Protein AF-A0A220S8A1-F1 (afdb_monomer)

Structure (mmCIF, N/CA/C/O backbone):
data_AF-A0A220S8A1-F1
#
_entry.id   AF-A0A220S8A1-F1
#
loop_
_atom_site.group_PDB
_atom_site.id
_atom_site.type_symbol
_atom_site.label_atom_id
_atom_site.label_alt_id
_atom_site.label_comp_id
_atom_site.label_asym_id
_atom_site.label_entity_id
_atom_site.label_seq_id
_atom_site.pdbx_PDB_ins_code
_atom_site.Cartn_x
_atom_site.Cartn_y
_atom_site.Cartn_z
_atom_site.occupancy
_atom_site.B_iso_or_equiv
_atom_site.auth_seq_id
_atom_site.auth_comp_id
_atom_site.auth_asym_id
_atom_site.auth_atom_id
_atom_site.pdbx_PDB_model_num
ATOM 1 N N . MET A 1 1 ? -62.507 -21.749 -24.063 1.00 26.61 1 MET A N 1
ATOM 2 C CA . MET A 1 1 ? -62.364 -23.200 -24.320 1.00 26.61 1 MET A CA 1
ATOM 3 C C . MET A 1 1 ? -62.418 -23.949 -22.995 1.00 26.61 1 MET A C 1
ATOM 5 O O . MET A 1 1 ? -61.431 -23.962 -22.273 1.00 26.61 1 MET A O 1
ATOM 9 N N . SER A 1 2 ? -63.565 -24.525 -22.640 1.00 24.31 2 SER A N 1
ATOM 10 C CA . SER A 1 2 ? -63.685 -25.425 -21.487 1.00 24.31 2 SER A CA 1
ATOM 11 C C . SER A 1 2 ? -63.130 -26.800 -21.864 1.00 24.31 2 SER A C 1
ATOM 13 O O . SER A 1 2 ? -63.651 -27.451 -22.768 1.00 24.31 2 SER A O 1
ATOM 15 N N . ARG A 1 3 ? -62.060 -27.249 -21.200 1.00 30.80 3 ARG A N 1
ATOM 16 C CA . ARG A 1 3 ? -61.572 -28.628 -21.337 1.00 30.80 3 ARG A CA 1
ATOM 17 C C . ARG A 1 3 ? -62.483 -29.554 -20.529 1.00 30.80 3 ARG A C 1
ATOM 19 O O . ARG A 1 3 ? -62.336 -29.665 -19.316 1.00 30.80 3 ARG A O 1
ATOM 26 N N . THR A 1 4 ? -63.427 -30.216 -21.190 1.00 32.28 4 THR A N 1
ATOM 27 C CA . THR A 1 4 ? -64.231 -31.277 -20.568 1.00 32.28 4 THR A CA 1
ATOM 28 C C . THR A 1 4 ? -63.360 -32.517 -20.365 1.00 32.28 4 THR A C 1
ATOM 30 O O . THR A 1 4 ? -62.847 -33.085 -21.326 1.00 32.28 4 THR A O 1
ATOM 33 N N . ARG A 1 5 ? -63.179 -32.937 -19.109 1.00 45.94 5 ARG A N 1
ATOM 34 C CA . ARG A 1 5 ? -62.447 -34.156 -18.735 1.00 45.94 5 ARG A CA 1
ATOM 35 C C . ARG A 1 5 ? -63.448 -35.297 -18.544 1.00 45.94 5 ARG A C 1
ATOM 37 O O . ARG A 1 5 ? -64.304 -35.211 -17.665 1.00 45.94 5 ARG A O 1
ATOM 44 N N . ILE A 1 6 ? -63.353 -36.343 -19.361 1.00 40.16 6 ILE A N 1
ATOM 45 C CA . ILE A 1 6 ? -64.198 -37.540 -19.249 1.00 40.16 6 ILE A CA 1
ATOM 46 C C . ILE A 1 6 ? -63.548 -38.477 -18.228 1.00 40.16 6 ILE A C 1
ATOM 48 O O . ILE A 1 6 ? -62.396 -38.864 -18.399 1.00 40.16 6 ILE A O 1
ATOM 52 N N . VAL A 1 7 ? -64.271 -38.823 -17.163 1.00 48.50 7 VAL A N 1
ATOM 53 C CA . VAL A 1 7 ? -63.827 -39.778 -16.135 1.00 48.50 7 VAL A CA 1
ATOM 54 C C . VAL A 1 7 ? -64.762 -40.985 -16.197 1.00 48.50 7 VAL A C 1
ATOM 56 O O . VAL A 1 7 ? -65.978 -40.802 -16.172 1.00 48.50 7 VAL A O 1
ATOM 59 N N . LYS A 1 8 ? -64.220 -42.203 -16.305 1.00 42.84 8 LYS A N 1
ATOM 60 C CA . LYS A 1 8 ? -65.000 -43.451 -16.256 1.00 42.84 8 LYS A CA 1
ATOM 61 C C . LYS A 1 8 ? -65.068 -43.947 -14.809 1.00 42.84 8 LYS A C 1
ATOM 63 O O . LYS A 1 8 ? -64.097 -44.492 -14.304 1.00 42.84 8 LYS A O 1
ATOM 68 N N . GLY A 1 9 ? -66.204 -43.728 -14.154 1.00 53.34 9 GLY A N 1
ATOM 69 C CA . GLY A 1 9 ? -66.518 -44.239 -12.817 1.00 53.34 9 GLY A CA 1
ATOM 70 C C . GLY A 1 9 ? -67.889 -43.738 -12.358 1.00 53.34 9 GLY A C 1
ATOM 71 O O . GLY A 1 9 ? -68.268 -42.611 -12.686 1.00 53.34 9 GLY A O 1
ATOM 72 N N . ASN A 1 10 ? -68.651 -44.564 -11.636 1.00 44.97 10 ASN A N 1
ATOM 73 C CA . ASN A 1 10 ? -69.982 -44.192 -11.148 1.00 44.97 10 ASN A CA 1
ATOM 74 C C . ASN A 1 10 ? -69.860 -43.201 -9.982 1.00 44.97 10 ASN A C 1
ATOM 76 O O . ASN A 1 10 ? -69.587 -43.578 -8.840 1.00 44.97 10 ASN A O 1
ATOM 80 N N . ILE A 1 11 ? -70.049 -41.915 -10.284 1.00 52.47 11 ILE A N 1
ATOM 81 C CA . ILE A 1 11 ? -69.984 -40.825 -9.305 1.00 52.47 11 ILE A CA 1
ATOM 82 C C . ILE A 1 11 ? -71.191 -40.919 -8.373 1.00 52.47 11 ILE A C 1
ATOM 84 O O . ILE A 1 11 ? -72.334 -40.891 -8.824 1.00 52.47 11 ILE A O 1
ATOM 88 N N . THR A 1 12 ? -70.941 -40.996 -7.068 1.00 47.34 12 THR A N 1
ATOM 89 C CA . THR A 1 12 ? -72.005 -41.186 -6.069 1.00 47.34 12 THR A CA 1
ATOM 90 C C . THR A 1 12 ? -72.478 -39.883 -5.431 1.00 47.34 12 THR A C 1
ATOM 92 O O . THR A 1 12 ? -73.607 -39.821 -4.949 1.00 47.34 12 THR A O 1
ATOM 95 N N . LYS A 1 13 ? -71.651 -38.827 -5.423 1.00 44.31 13 LYS A N 1
ATOM 96 C CA . LYS A 1 13 ? -72.020 -37.515 -4.868 1.00 44.31 13 LYS A CA 1
ATOM 97 C C . LYS A 1 13 ? -71.147 -36.390 -5.430 1.00 44.31 13 LYS A C 1
ATOM 99 O O . LYS A 1 13 ? -69.928 -36.533 -5.505 1.00 44.31 13 LYS A O 1
ATOM 104 N N . ILE A 1 14 ? -71.774 -35.259 -5.761 1.00 44.75 14 ILE A N 1
ATOM 105 C CA . ILE A 1 14 ? -71.112 -33.977 -6.055 1.00 44.75 14 ILE A CA 1
ATOM 106 C C . ILE A 1 14 ? -71.658 -32.954 -5.055 1.00 44.75 14 ILE A C 1
ATOM 108 O O . ILE A 1 14 ? -72.871 -32.850 -4.890 1.00 44.75 14 ILE A O 1
ATOM 112 N N . VAL A 1 15 ? -70.780 -32.226 -4.366 1.00 40.34 15 VAL A N 1
ATOM 113 C CA . VAL A 1 15 ? -71.153 -31.173 -3.406 1.00 40.34 15 VAL A CA 1
ATOM 114 C C . VAL A 1 15 ? -70.465 -29.887 -3.860 1.00 40.34 15 VAL A C 1
ATOM 116 O O . VAL A 1 15 ? -69.279 -29.928 -4.170 1.00 40.34 15 VAL A O 1
ATOM 119 N N . GLY A 1 16 ? -71.219 -28.793 -4.003 1.00 31.11 16 GLY A N 1
ATOM 120 C CA . GLY A 1 16 ? -70.741 -27.547 -4.620 1.00 31.11 16 GLY A CA 1
ATOM 121 C C . GLY A 1 16 ? -69.617 -26.846 -3.843 1.00 31.11 16 GLY A C 1
ATOM 122 O O . GLY A 1 16 ? -69.590 -26.907 -2.616 1.00 31.11 16 GLY A O 1
ATOM 123 N N . GLY A 1 17 ? -68.726 -26.174 -4.585 1.00 41.19 17 GLY A N 1
ATOM 124 C CA . GLY A 1 17 ? -67.417 -25.654 -4.145 1.00 41.19 17 GLY A CA 1
ATOM 125 C C . GLY A 1 17 ? -66.266 -26.461 -4.771 1.00 41.19 17 GLY A C 1
ATOM 126 O O . GLY A 1 17 ? -66.472 -27.637 -5.066 1.00 41.19 17 GLY A O 1
ATOM 127 N N . ASP A 1 18 ? -65.110 -25.837 -5.042 1.00 37.81 18 ASP A N 1
ATOM 128 C CA . ASP A 1 18 ? -64.009 -26.355 -5.883 1.00 37.81 18 ASP A CA 1
ATOM 129 C C . ASP A 1 18 ? -63.614 -27.828 -5.592 1.00 37.81 18 ASP A C 1
ATOM 131 O O . ASP A 1 18 ? -62.801 -28.159 -4.736 1.00 37.81 18 ASP A O 1
ATOM 135 N N . TYR A 1 19 ? -64.262 -28.713 -6.357 1.00 46.34 19 TYR A N 1
ATOM 136 C CA . TYR A 1 19 ? -63.985 -30.111 -6.704 1.00 46.34 19 TYR A CA 1
ATOM 137 C C . TYR A 1 19 ? -63.584 -31.089 -5.579 1.00 46.34 19 TYR A C 1
ATOM 139 O O . TYR A 1 19 ? -62.423 -31.435 -5.414 1.00 46.34 19 TYR A O 1
ATOM 147 N N . LYS A 1 20 ? -64.573 -31.737 -4.943 1.00 44.91 20 LYS A N 1
ATOM 148 C CA . LYS A 1 20 ? -64.403 -33.067 -4.313 1.00 44.91 20 LYS A CA 1
ATOM 149 C C . LYS A 1 20 ? -65.283 -34.091 -5.037 1.00 44.91 20 LYS A C 1
ATOM 151 O O . LYS A 1 20 ? -66.494 -33.898 -5.137 1.00 44.91 20 LYS A O 1
ATOM 156 N N . ARG A 1 21 ? -64.693 -35.167 -5.576 1.00 48.41 21 ARG A N 1
ATOM 157 C CA . ARG A 1 21 ? -65.416 -36.247 -6.279 1.00 48.41 21 ARG A CA 1
ATOM 158 C C . ARG A 1 21 ? -65.236 -37.568 -5.548 1.00 48.41 21 ARG A C 1
ATOM 160 O O . ARG A 1 21 ? -64.110 -37.991 -5.320 1.00 48.41 21 ARG A O 1
ATOM 167 N N . TYR A 1 22 ? -66.350 -38.228 -5.250 1.00 47.94 22 TYR A N 1
ATOM 168 C CA . TYR A 1 22 ? -66.367 -39.548 -4.630 1.00 47.94 22 TYR A CA 1
ATOM 169 C C . TYR A 1 22 ? -66.810 -40.586 -5.666 1.00 47.94 22 TYR A C 1
ATOM 171 O O . TYR A 1 22 ? -67.850 -40.430 -6.311 1.00 47.94 22 TYR A O 1
ATOM 179 N N . SER A 1 23 ? -65.996 -41.627 -5.836 1.00 47.47 23 SER A N 1
ATOM 180 C CA . SER A 1 23 ? -66.276 -42.789 -6.682 1.00 47.47 23 SER A CA 1
ATOM 181 C C . SER A 1 23 ? -66.295 -44.033 -5.809 1.00 47.47 23 SER A C 1
ATOM 183 O O . SER A 1 23 ? -65.511 -44.139 -4.865 1.00 47.47 23 SER A O 1
ATOM 185 N N . LYS A 1 24 ? -67.197 -44.965 -6.120 1.00 41.06 24 LYS A N 1
ATOM 186 C CA . LYS A 1 24 ? -67.236 -46.279 -5.469 1.00 41.06 24 LYS A CA 1
ATOM 187 C C . LYS A 1 24 ? -66.137 -47.217 -5.996 1.00 41.06 24 LYS A C 1
ATOM 189 O O . LYS A 1 24 ? -65.750 -48.140 -5.290 1.00 41.06 24 LYS A O 1
ATOM 194 N N . ASP A 1 25 ? -65.621 -46.921 -7.191 1.00 44.47 25 ASP A N 1
ATOM 195 C CA . ASP A 1 25 ? -64.623 -47.710 -7.917 1.00 44.47 25 ASP A CA 1
ATOM 196 C C . ASP A 1 25 ? -63.298 -46.940 -8.087 1.00 44.47 25 ASP A C 1
ATOM 198 O O . ASP A 1 25 ? -63.266 -45.706 -7.980 1.00 44.47 25 ASP A O 1
ATOM 202 N N . ASN A 1 26 ? -62.214 -47.664 -8.399 1.00 49.03 26 ASN A N 1
ATOM 203 C CA . ASN A 1 26 ? -60.903 -47.085 -8.719 1.00 49.03 26 ASN A CA 1
ATOM 204 C C . ASN A 1 26 ? -60.990 -46.120 -9.913 1.00 49.03 26 ASN A C 1
ATOM 206 O O . ASN A 1 26 ? -61.661 -46.395 -10.905 1.00 49.03 26 ASN A O 1
ATOM 210 N N . ILE A 1 27 ? -60.274 -44.997 -9.829 1.00 51.81 27 ILE A N 1
ATOM 211 C CA . ILE A 1 27 ? -60.215 -43.987 -10.891 1.00 51.81 27 ILE A CA 1
ATOM 212 C C . ILE A 1 27 ? -58.927 -44.195 -11.694 1.00 51.81 27 ILE A C 1
ATOM 214 O O . ILE A 1 27 ? -57.835 -43.994 -11.165 1.00 51.81 27 ILE A O 1
ATOM 218 N N . GLU A 1 28 ? -59.046 -44.541 -12.975 1.00 44.72 28 GLU A N 1
ATOM 219 C CA . GLU A 1 28 ? -57.916 -44.531 -13.912 1.00 44.72 28 GLU A CA 1
ATOM 220 C C . GLU A 1 28 ? -57.740 -43.141 -14.540 1.00 44.72 28 GLU A C 1
ATOM 222 O O . GLU A 1 28 ? -58.685 -42.550 -15.067 1.00 44.72 28 GLU A O 1
ATOM 227 N N . ASN A 1 29 ? -56.513 -42.612 -14.484 1.00 51.28 29 ASN A N 1
ATOM 228 C CA . ASN A 1 29 ? -56.142 -41.302 -15.023 1.00 51.28 29 ASN A CA 1
ATOM 229 C C . ASN A 1 29 ? -55.065 -41.441 -16.103 1.00 51.28 29 ASN A C 1
ATOM 231 O O . ASN A 1 29 ? -54.085 -42.157 -15.923 1.00 51.28 29 ASN A O 1
ATOM 235 N N . ILE A 1 30 ? -55.203 -40.676 -17.187 1.00 42.16 30 ILE A N 1
ATOM 236 C CA . ILE A 1 30 ? -54.205 -40.574 -18.260 1.00 42.16 30 ILE A CA 1
ATOM 237 C C . ILE A 1 30 ? -53.589 -39.160 -18.184 1.00 42.16 30 ILE A C 1
ATOM 239 O O . ILE A 1 30 ? -54.204 -38.194 -18.637 1.00 42.16 30 ILE A O 1
ATOM 243 N N . GLY A 1 31 ? -52.421 -39.008 -17.533 1.00 43.84 31 GLY A N 1
ATOM 244 C CA . GLY A 1 31 ? -51.685 -37.730 -17.396 1.00 43.84 31 GLY A CA 1
ATOM 245 C C . GLY A 1 31 ? -50.730 -37.643 -16.183 1.00 43.84 31 GLY A C 1
ATOM 246 O O . GLY A 1 31 ? -50.958 -38.283 -15.164 1.00 43.84 31 GLY A O 1
ATOM 247 N N . SER A 1 32 ? -49.661 -36.841 -16.284 1.00 41.44 32 SER A N 1
ATOM 248 C CA . SER A 1 32 ? -48.344 -37.068 -15.647 1.00 41.44 32 SER A CA 1
ATOM 249 C C . SER A 1 32 ? -48.009 -36.379 -14.301 1.00 41.44 32 SER A C 1
ATOM 251 O O . SER A 1 32 ? -46.833 -36.162 -14.024 1.00 41.44 32 SER A O 1
ATOM 253 N N . LYS A 1 33 ? -48.960 -36.083 -13.404 1.00 39.75 33 LYS A N 1
ATOM 254 C CA . LYS A 1 33 ? -48.615 -35.719 -12.003 1.00 39.75 33 LYS A CA 1
ATOM 255 C C . LYS A 1 33 ? -49.656 -36.219 -10.999 1.00 39.75 33 LYS A C 1
ATOM 257 O O . LYS A 1 33 ? -50.729 -35.630 -10.905 1.00 39.75 33 LYS A O 1
ATOM 262 N N . VAL A 1 34 ? -49.319 -37.267 -10.236 1.00 41.66 34 VAL A N 1
ATOM 263 C CA . VAL A 1 34 ? -50.038 -37.700 -9.020 1.00 41.66 34 VAL A CA 1
ATOM 264 C C . VAL A 1 34 ? -49.047 -38.331 -8.029 1.00 41.66 34 VAL A C 1
ATOM 266 O O . VAL A 1 34 ? -48.266 -39.192 -8.422 1.00 41.66 34 VAL A O 1
ATOM 269 N N . ILE A 1 35 ? -49.122 -37.943 -6.749 1.00 36.22 35 ILE A N 1
ATOM 270 C CA . ILE A 1 35 ? -48.605 -38.716 -5.604 1.00 36.22 35 ILE A CA 1
ATOM 271 C C . ILE A 1 35 ? -49.806 -39.437 -4.977 1.00 36.22 35 ILE A C 1
ATOM 273 O O . ILE A 1 35 ? -50.816 -38.802 -4.675 1.00 36.22 35 ILE A O 1
ATOM 277 N N . GLN A 1 36 ? -49.721 -40.760 -4.821 1.00 41.47 36 GLN A N 1
ATOM 278 C CA . GLN A 1 36 ? -50.741 -41.593 -4.175 1.00 41.47 36 GLN A CA 1
ATOM 279 C C . GLN A 1 36 ? -50.317 -41.949 -2.751 1.00 41.47 36 GLN A C 1
ATOM 281 O O . GLN A 1 36 ? -49.214 -42.449 -2.552 1.00 41.47 36 GLN A O 1
ATOM 286 N N . ILE A 1 37 ? -51.227 -41.798 -1.786 1.00 37.25 37 ILE A N 1
ATOM 287 C CA . ILE A 1 37 ? -51.164 -42.509 -0.502 1.00 37.25 37 ILE A CA 1
ATOM 288 C C . ILE A 1 37 ? -52.585 -43.007 -0.180 1.00 37.25 37 ILE A C 1
ATOM 290 O O . ILE A 1 37 ? -53.484 -42.207 0.060 1.00 37.25 37 ILE A O 1
ATOM 294 N N . GLY A 1 38 ? -52.807 -44.327 -0.234 1.00 35.66 38 GLY A N 1
ATOM 295 C CA . GLY A 1 38 ? -53.955 -45.009 0.403 1.00 35.66 38 GLY A CA 1
ATOM 296 C C . GLY A 1 38 ? -53.540 -45.510 1.796 1.00 35.66 38 GLY A C 1
ATOM 297 O O . GLY A 1 38 ? -52.345 -45.645 2.035 1.00 35.66 38 GLY A O 1
ATOM 298 N N . LYS A 1 39 ? -54.393 -45.809 2.786 1.00 33.69 39 LYS A N 1
ATOM 299 C CA . LYS A 1 39 ? -55.837 -46.128 2.948 1.00 33.69 39 LYS A CA 1
ATOM 300 C C . LYS A 1 39 ? -56.361 -45.326 4.174 1.00 33.69 39 LYS A C 1
ATOM 302 O O . LYS A 1 39 ? -55.545 -44.760 4.883 1.00 33.69 39 LYS A O 1
ATOM 307 N N . GLU A 1 40 ? -57.636 -45.195 4.543 1.00 36.78 40 GLU A N 1
ATOM 308 C CA . GLU A 1 40 ? -58.893 -45.914 4.308 1.00 36.78 40 GLU A CA 1
ATOM 309 C C . GLU A 1 40 ? -59.989 -44.846 4.058 1.00 36.78 40 GLU A C 1
ATOM 311 O O . GLU A 1 40 ? -60.134 -43.919 4.851 1.00 36.78 40 GLU A O 1
ATOM 316 N N . GLY A 1 41 ? -60.735 -44.931 2.943 1.00 47.31 41 GLY A N 1
ATOM 317 C CA . GLY A 1 41 ? -62.008 -44.200 2.793 1.00 47.31 41 GLY A CA 1
ATOM 318 C C . GLY A 1 41 ? -62.135 -43.026 1.803 1.00 47.31 41 GLY A C 1
ATOM 319 O O . GLY A 1 41 ? -63.188 -42.391 1.808 1.00 47.31 41 GLY A O 1
ATOM 320 N N . GLY A 1 42 ? -61.175 -42.743 0.910 1.00 43.91 42 GLY A N 1
ATOM 321 C CA . GLY A 1 42 ? -61.451 -41.902 -0.274 1.00 43.91 42 GLY A CA 1
ATOM 322 C C . GLY A 1 42 ? -60.242 -41.234 -0.938 1.00 43.91 42 GLY A C 1
ATOM 323 O O . GLY A 1 42 ? -59.271 -40.892 -0.274 1.00 43.91 42 GLY A O 1
ATOM 324 N N . VAL A 1 43 ? -60.323 -41.027 -2.260 1.00 42.44 43 VAL A N 1
ATOM 325 C CA . VAL A 1 43 ? -59.337 -40.271 -3.056 1.00 42.44 43 VAL A CA 1
ATOM 326 C C . VAL A 1 43 ? -59.758 -38.800 -3.107 1.00 42.44 43 VAL A C 1
ATOM 328 O O . VAL A 1 43 ? -60.866 -38.490 -3.541 1.00 42.44 43 VAL A O 1
ATOM 331 N N . VAL A 1 44 ? -58.878 -37.891 -2.682 1.00 40.59 44 VAL A N 1
ATOM 332 C CA . VAL A 1 44 ? -59.086 -36.433 -2.744 1.00 40.59 44 VAL A CA 1
ATOM 333 C C . VAL A 1 44 ? -58.328 -35.866 -3.950 1.00 40.59 44 VAL A C 1
ATOM 335 O O . VAL A 1 44 ? -57.191 -36.256 -4.200 1.00 40.59 44 VAL A O 1
ATOM 338 N N . TYR A 1 45 ? -58.955 -34.963 -4.712 1.00 39.22 45 TYR A N 1
ATOM 339 C CA . TYR A 1 45 ? -58.366 -34.309 -5.887 1.00 39.22 45 TYR A CA 1
ATOM 340 C C . TYR A 1 45 ? -58.611 -32.798 -5.812 1.00 39.22 45 TYR A C 1
ATOM 342 O O . TYR A 1 45 ? -59.760 -32.387 -5.891 1.00 39.22 45 TYR A O 1
ATOM 350 N N . GLY A 1 46 ? -57.557 -31.993 -5.671 1.00 42.34 46 GLY A N 1
ATOM 351 C CA . GLY A 1 46 ? -57.616 -30.526 -5.577 1.00 42.34 46 GLY A CA 1
ATOM 352 C C . GLY A 1 46 ? -56.469 -29.977 -4.723 1.00 42.34 46 GLY A C 1
ATOM 353 O O . GLY A 1 46 ? -55.932 -30.716 -3.896 1.00 42.34 46 GLY A O 1
ATOM 354 N N . ASP A 1 47 ? -56.080 -28.715 -4.929 1.00 37.53 47 ASP A N 1
ATOM 355 C CA . ASP A 1 47 ? -55.134 -28.038 -4.033 1.00 37.53 47 ASP A CA 1
ATOM 356 C C . ASP A 1 47 ? -55.787 -27.892 -2.650 1.00 37.53 47 ASP A C 1
ATOM 358 O O . ASP A 1 47 ? -56.926 -27.419 -2.568 1.00 37.53 47 ASP A O 1
ATOM 362 N N . PRO A 1 48 ? -55.141 -28.326 -1.553 1.00 39.38 48 PRO A N 1
ATOM 363 C CA . PRO A 1 48 ? -55.730 -28.169 -0.236 1.00 39.38 48 PRO A CA 1
ATOM 364 C C . PRO A 1 48 ? -55.888 -26.675 0.062 1.00 39.38 48 PRO A C 1
ATOM 366 O O . PRO A 1 48 ? -54.916 -25.919 -0.004 1.00 39.38 48 PRO A O 1
ATOM 369 N N . GLU A 1 49 ? -57.101 -26.248 0.438 1.00 39.09 49 GLU A N 1
ATOM 370 C CA . GLU A 1 49 ? -57.272 -25.009 1.201 1.00 39.09 49 GLU A CA 1
ATOM 371 C C . GLU A 1 49 ? -56.227 -25.018 2.314 1.00 39.09 49 GLU A C 1
ATOM 373 O O . GLU A 1 49 ? -56.107 -26.035 3.007 1.00 39.09 49 GLU A O 1
ATOM 378 N N . LYS A 1 50 ? -55.446 -23.924 2.400 1.00 40.78 50 LYS A N 1
ATOM 379 C CA . LYS A 1 50 ? -54.340 -23.700 3.345 1.00 40.78 50 LYS A CA 1
ATOM 380 C C . LYS A 1 50 ? -54.460 -24.649 4.526 1.00 40.78 50 LYS A C 1
ATOM 382 O O . LYS A 1 50 ? -55.356 -24.474 5.344 1.00 40.78 50 LYS A O 1
ATOM 387 N N . PHE A 1 51 ? -53.583 -25.647 4.612 1.00 40.56 51 PHE A N 1
ATOM 388 C CA . PHE A 1 51 ? -53.483 -26.471 5.806 1.00 40.56 51 PHE A CA 1
ATOM 389 C C . PHE A 1 51 ? -53.258 -25.535 6.996 1.00 40.56 51 PHE A C 1
ATOM 391 O O . PHE A 1 51 ? -52.156 -25.028 7.188 1.00 40.56 51 PHE A O 1
ATOM 398 N N . ILE A 1 52 ? -54.320 -25.248 7.751 1.00 42.66 52 ILE A N 1
ATOM 399 C CA . ILE A 1 52 ? -54.239 -24.513 9.004 1.00 42.66 52 ILE A CA 1
ATOM 400 C C . ILE A 1 52 ? -53.818 -25.567 10.028 1.00 42.66 52 ILE A C 1
ATOM 402 O O . ILE A 1 52 ? -54.605 -26.474 10.310 1.00 42.66 52 ILE A O 1
ATOM 406 N N . PRO A 1 53 ? -52.583 -25.508 10.560 1.00 40.31 53 PRO A N 1
ATOM 407 C CA . PRO A 1 53 ? -52.192 -26.371 11.664 1.00 40.31 53 PRO A CA 1
ATOM 408 C C . PRO A 1 53 ? -53.224 -26.212 12.788 1.00 40.31 53 PRO A C 1
ATOM 410 O O . PRO A 1 53 ? -53.637 -25.072 13.038 1.00 40.31 53 PRO A O 1
ATOM 413 N N . PRO A 1 54 ? -53.629 -27.285 13.491 1.00 41.34 54 PRO A N 1
ATOM 414 C CA . PRO A 1 54 ? -54.421 -27.115 14.701 1.00 41.34 54 PRO A CA 1
ATOM 415 C C . PRO A 1 54 ? -53.704 -26.116 15.630 1.00 41.34 54 PRO A C 1
ATOM 417 O O . PRO A 1 54 ? -52.466 -26.099 15.655 1.00 41.34 54 PRO A O 1
ATOM 420 N N . PRO A 1 55 ? -54.438 -25.238 16.339 1.00 49.97 55 PRO A N 1
ATOM 421 C CA . PRO A 1 55 ? -53.828 -24.280 17.250 1.00 49.97 55 PRO A CA 1
ATOM 422 C C . PRO A 1 55 ? -52.890 -25.020 18.204 1.00 49.97 55 PRO A C 1
ATOM 424 O O . PRO A 1 55 ? -53.316 -25.966 18.860 1.00 49.97 55 PRO A O 1
ATOM 427 N N . ILE A 1 56 ? -51.621 -24.603 18.280 1.00 54.34 56 ILE A N 1
ATOM 428 C CA . ILE A 1 56 ? -50.752 -25.036 19.378 1.00 54.34 56 ILE A CA 1
ATOM 429 C C . ILE A 1 56 ? -51.423 -24.513 20.650 1.00 54.34 56 ILE A C 1
ATOM 431 O O . ILE A 1 56 ? -51.500 -23.289 20.831 1.00 54.34 56 ILE A O 1
ATOM 435 N N . ASP A 1 57 ? -51.973 -25.427 21.448 1.00 60.59 57 ASP A N 1
ATOM 436 C CA . ASP A 1 57 ? -52.506 -25.156 22.778 1.00 60.59 57 ASP A CA 1
ATOM 437 C C . ASP A 1 57 ? -51.311 -24.973 23.715 1.00 60.59 57 ASP A C 1
ATOM 439 O O . ASP A 1 57 ? -50.713 -25.930 24.207 1.00 60.59 57 ASP A O 1
ATOM 443 N N . ILE A 1 58 ? -50.865 -23.721 23.841 1.00 65.56 58 ILE A N 1
ATOM 444 C CA . ILE A 1 58 ? -49.737 -23.363 24.696 1.00 65.56 58 ILE A CA 1
ATOM 445 C C . ILE A 1 58 ? -50.246 -23.449 26.131 1.00 65.56 58 ILE A C 1
ATOM 447 O O . ILE A 1 58 ? -50.828 -22.496 26.651 1.00 65.56 58 ILE A O 1
ATOM 451 N N . GLN A 1 59 ? -50.016 -24.586 26.783 1.00 78.00 59 GLN A N 1
ATOM 452 C CA . GLN A 1 59 ? -50.223 -24.702 28.220 1.00 78.00 59 GLN A CA 1
ATOM 453 C C . GLN A 1 59 ? -49.223 -23.771 28.906 1.00 78.00 59 GLN A C 1
ATOM 455 O O . GLN A 1 59 ? -48.035 -24.090 28.991 1.00 78.00 59 GLN A O 1
ATOM 460 N N . LYS A 1 60 ? -49.679 -22.581 29.312 1.00 80.19 60 LYS A N 1
ATOM 461 C CA . LYS A 1 60 ? -48.835 -21.602 30.002 1.00 80.19 60 LYS A CA 1
ATOM 462 C C . LYS A 1 60 ? -48.376 -22.185 31.340 1.00 80.19 60 LYS A C 1
ATOM 464 O O . LYS A 1 60 ? -49.171 -22.770 32.079 1.00 80.19 60 LYS A O 1
ATOM 469 N N . SER A 1 61 ? -47.087 -22.050 31.619 1.00 86.88 61 SER A N 1
ATOM 470 C CA . SER A 1 61 ? -46.519 -22.362 32.926 1.00 86.88 61 SER A CA 1
ATOM 471 C C . SER A 1 61 ? -46.790 -21.217 33.909 1.00 86.88 61 SER A C 1
ATOM 473 O O . SER A 1 61 ? -47.141 -20.106 33.509 1.00 86.88 61 SER A O 1
ATOM 475 N N . GLU A 1 62 ? -46.628 -21.489 35.202 1.00 87.31 62 GLU A N 1
ATOM 476 C CA . GLU A 1 62 ? -46.594 -20.450 36.241 1.00 87.31 62 GLU A CA 1
ATOM 477 C C . GLU A 1 62 ? -45.248 -19.703 36.255 1.00 87.31 62 GLU A C 1
ATOM 479 O O . GLU A 1 62 ? -45.125 -18.662 36.900 1.00 87.31 62 GLU A O 1
ATOM 484 N N . TYR A 1 63 ? -44.245 -20.222 35.537 1.00 91.06 63 TYR A N 1
ATOM 485 C CA . TYR A 1 63 ? -42.919 -19.622 35.437 1.00 91.06 63 TYR A CA 1
ATOM 486 C C . TYR A 1 63 ? -42.961 -18.365 34.571 1.00 91.06 63 TYR A C 1
ATOM 488 O O . TYR A 1 63 ? -43.675 -18.303 33.567 1.00 91.06 63 TYR A O 1
ATOM 496 N N . LYS A 1 64 ? -42.149 -17.373 34.930 1.00 90.56 64 LYS A N 1
ATOM 497 C CA . LYS A 1 64 ? -41.969 -16.152 34.141 1.00 90.56 64 LYS A CA 1
ATOM 498 C C . LYS A 1 64 ? -40.520 -15.993 33.728 1.00 90.56 64 LYS A C 1
ATOM 500 O O . LYS A 1 64 ? -39.614 -16.276 34.511 1.00 90.56 64 LYS A O 1
ATOM 505 N N . LEU A 1 65 ? -40.330 -15.499 32.511 1.00 92.75 65 LEU A N 1
ATOM 506 C CA . LEU A 1 65 ? -39.035 -15.177 31.938 1.00 92.75 65 LEU A CA 1
ATOM 507 C C . LEU A 1 65 ? -39.149 -13.841 31.204 1.00 92.75 65 LEU A C 1
ATOM 509 O O . LEU A 1 65 ? -40.023 -13.675 30.358 1.00 92.75 65 LEU A O 1
ATOM 513 N N . GLU A 1 66 ? -38.266 -12.906 31.529 1.00 91.00 66 GLU A N 1
ATOM 514 C CA . GLU A 1 66 ? -38.177 -11.592 30.891 1.00 91.00 66 GLU A CA 1
ATOM 515 C C . GLU A 1 66 ? -36.753 -11.382 30.366 1.00 91.00 66 GLU A C 1
ATOM 517 O O . GLU A 1 66 ? -35.780 -11.625 31.083 1.00 91.00 66 GLU A O 1
ATOM 522 N N . SER A 1 67 ? -36.614 -10.923 29.122 1.00 89.69 67 SER A N 1
ATOM 523 C CA . SER A 1 67 ? -35.329 -10.538 28.537 1.00 89.69 67 SER A CA 1
ATOM 524 C C . SER A 1 67 ? -35.527 -9.407 27.536 1.00 89.69 67 SER A C 1
ATOM 526 O O . SER A 1 67 ? -36.375 -9.490 26.650 1.00 89.69 67 SER A O 1
ATOM 528 N N . THR A 1 68 ? -34.732 -8.351 27.683 1.00 86.88 68 THR A N 1
ATOM 529 C CA . THR A 1 68 ? -34.653 -7.221 26.746 1.00 86.88 68 THR A CA 1
ATOM 530 C C . THR A 1 68 ? -33.312 -7.174 26.019 1.00 86.88 68 THR A C 1
ATOM 532 O O . THR A 1 68 ? -33.117 -6.313 25.170 1.00 86.88 68 THR A O 1
ATOM 535 N N . TYR A 1 69 ? -32.405 -8.115 26.300 1.00 81.44 69 TYR A N 1
ATOM 536 C CA . TYR A 1 69 ? -31.007 -8.059 25.876 1.00 81.44 69 TYR A CA 1
ATOM 537 C C . TYR A 1 69 ? -30.848 -7.906 24.355 1.00 81.44 69 TYR A C 1
ATOM 539 O O . TYR A 1 69 ? -30.256 -6.934 23.899 1.00 81.44 69 TYR A O 1
ATOM 547 N N . ALA A 1 70 ? -31.426 -8.811 23.556 1.00 76.06 70 ALA A N 1
ATOM 548 C CA . ALA A 1 70 ? -31.312 -8.757 22.094 1.00 76.06 70 ALA A CA 1
ATOM 549 C C . ALA A 1 70 ? -31.912 -7.466 21.506 1.00 76.06 70 ALA A C 1
ATOM 551 O O . ALA A 1 70 ? -31.369 -6.871 20.576 1.00 76.06 70 ALA A O 1
ATOM 552 N N . HIS A 1 71 ? -33.013 -6.996 22.095 1.00 89.19 71 HIS A N 1
ATOM 553 C CA . HIS A 1 71 ? -33.663 -5.755 21.696 1.00 89.19 71 HIS A CA 1
ATOM 554 C C . HIS A 1 71 ? -32.792 -4.531 21.997 1.00 89.19 71 HIS A C 1
ATOM 556 O O . HIS A 1 71 ? -32.581 -3.695 21.122 1.00 89.19 71 HIS A O 1
ATOM 562 N N . GLU A 1 72 ? -32.226 -4.457 23.200 1.00 83.94 72 GLU A N 1
ATOM 563 C CA . GLU A 1 72 ? -31.328 -3.380 23.620 1.00 83.94 72 GLU A CA 1
ATOM 564 C C . GLU A 1 72 ? -30.037 -3.354 22.794 1.00 83.94 72 GLU A C 1
ATOM 566 O O . GLU A 1 72 ? -29.604 -2.276 22.389 1.00 83.94 72 GLU A O 1
ATOM 571 N N . GLN A 1 73 ? -29.462 -4.519 22.474 1.00 71.69 73 GLN A N 1
ATOM 572 C CA . GLN A 1 73 ? -28.288 -4.619 21.601 1.00 71.69 73 GLN A CA 1
ATOM 573 C C . GLN A 1 73 ? -28.598 -4.129 20.183 1.00 71.69 73 GLN A C 1
ATOM 575 O O . GLN A 1 73 ? -27.847 -3.323 19.636 1.00 71.69 73 GLN A O 1
ATOM 580 N N . LEU A 1 74 ? -29.728 -4.543 19.597 1.00 75.44 74 LEU A N 1
ATOM 581 C CA . LEU A 1 74 ? -30.114 -4.096 18.256 1.00 75.44 74 LEU A CA 1
ATOM 582 C C . LEU A 1 74 ? -30.454 -2.598 18.226 1.00 75.44 74 LEU A C 1
ATOM 584 O O . LEU A 1 74 ? -30.103 -1.903 17.274 1.00 75.44 74 LEU A O 1
ATOM 588 N N . MET A 1 75 ? -31.087 -2.075 19.278 1.00 80.00 75 MET A N 1
ATOM 589 C CA . MET A 1 75 ? -31.308 -0.637 19.438 1.00 80.00 75 MET A CA 1
ATOM 590 C C . MET A 1 75 ? -29.997 0.138 19.591 1.00 80.00 75 MET A C 1
ATOM 592 O O . MET A 1 75 ? -29.869 1.219 19.019 1.00 80.00 75 MET A O 1
ATOM 596 N N . SER A 1 76 ? -29.028 -0.380 20.356 1.00 69.50 76 SER A N 1
ATOM 597 C CA . SER A 1 76 ? -27.693 0.226 20.464 1.00 69.50 76 SER A CA 1
ATOM 598 C C . SER A 1 76 ? -27.016 0.251 19.102 1.00 69.50 76 SER A C 1
ATOM 600 O O . SER A 1 76 ? -26.513 1.287 18.682 1.00 69.50 76 SER A O 1
ATOM 602 N N . LEU A 1 77 ? -27.105 -0.851 18.359 1.00 58.31 77 LEU A N 1
ATOM 603 C CA . LEU A 1 77 ? -26.554 -0.962 17.016 1.00 58.31 77 LEU A CA 1
ATOM 604 C C . LEU A 1 77 ? -27.194 0.034 16.036 1.00 58.31 77 LEU A C 1
ATOM 606 O O . LEU A 1 77 ? -26.478 0.695 15.289 1.00 58.31 77 LEU A O 1
ATOM 610 N N . ALA A 1 78 ? -28.520 0.193 16.065 1.00 64.50 78 ALA A N 1
ATOM 611 C CA . ALA A 1 78 ? -29.222 1.199 15.264 1.00 64.50 78 ALA A CA 1
ATOM 612 C C . ALA A 1 78 ? -28.822 2.635 15.647 1.00 64.50 78 ALA A C 1
ATOM 614 O O . ALA A 1 78 ? -28.750 3.503 14.787 1.00 64.50 78 ALA A O 1
ATOM 615 N N . LYS A 1 79 ? -28.511 2.895 16.922 1.00 65.12 79 LYS A N 1
ATOM 616 C CA . LYS A 1 79 ? -28.017 4.207 17.376 1.00 65.12 79 LYS A CA 1
ATOM 617 C C . LYS A 1 79 ? -26.555 4.460 17.008 1.00 65.12 79 LYS A C 1
ATOM 619 O O . LYS A 1 79 ? -26.170 5.609 16.817 1.00 65.12 79 LYS A O 1
ATOM 624 N N . GLU A 1 80 ? -25.740 3.412 16.951 1.00 48.47 80 GLU A N 1
ATOM 625 C CA . GLU A 1 80 ? -24.309 3.489 16.642 1.00 48.47 80 GLU A CA 1
ATOM 626 C C . GLU A 1 80 ? -24.022 3.559 15.137 1.00 48.47 80 GLU A C 1
ATOM 628 O O . GLU A 1 80 ? -23.016 4.143 14.729 1.00 48.47 80 GLU A O 1
ATOM 633 N N . LEU A 1 81 ? -24.879 2.959 14.308 1.00 44.19 81 LEU A N 1
ATOM 634 C CA . LEU A 1 81 ? -24.720 2.917 12.857 1.00 44.19 81 LEU A CA 1
ATOM 635 C C . LEU A 1 81 ? -25.552 4.003 12.162 1.00 44.19 81 LEU A C 1
ATOM 637 O O . LEU A 1 81 ? -26.659 4.340 12.574 1.00 44.19 81 LEU A O 1
ATOM 641 N N . GLY A 1 82 ? -25.037 4.531 11.050 1.00 42.78 82 GLY A N 1
ATOM 642 C CA . GLY A 1 82 ? -25.847 5.340 10.137 1.00 42.78 82 GLY A CA 1
ATOM 643 C C . GLY A 1 82 ? -26.880 4.476 9.406 1.00 42.78 82 GLY A C 1
ATOM 644 O O . GLY A 1 82 ? -26.615 3.302 9.151 1.00 42.78 82 GLY A O 1
ATOM 645 N N . GLU A 1 83 ? -28.026 5.057 9.029 1.00 55.38 83 GLU A N 1
ATOM 646 C CA . GLU A 1 83 ? -29.167 4.351 8.408 1.00 55.38 83 GLU A CA 1
ATOM 647 C C . GLU A 1 83 ? -28.743 3.398 7.278 1.00 55.38 83 GLU A C 1
ATOM 649 O O . GLU A 1 83 ? -29.076 2.219 7.302 1.00 55.38 83 GLU A O 1
ATOM 654 N N . ILE A 1 84 ? -27.924 3.867 6.333 1.00 42.75 84 ILE A N 1
ATOM 655 C CA . ILE A 1 84 ? -27.447 3.054 5.202 1.00 42.75 84 ILE A CA 1
ATOM 656 C C . ILE A 1 84 ? -26.549 1.899 5.672 1.00 42.75 84 ILE A C 1
ATOM 658 O O . ILE A 1 84 ? -26.693 0.774 5.199 1.00 42.75 84 ILE A O 1
ATOM 662 N N . THR A 1 85 ? -25.641 2.148 6.619 1.00 44.12 85 THR A N 1
ATOM 663 C CA . THR A 1 85 ? -24.746 1.120 7.175 1.00 44.12 85 THR A CA 1
ATOM 664 C C . THR A 1 85 ? -25.531 0.063 7.943 1.00 44.12 85 THR A C 1
ATOM 666 O O . THR A 1 85 ? -25.265 -1.127 7.794 1.00 44.12 85 THR A O 1
ATOM 669 N N . PHE A 1 86 ? -26.536 0.484 8.710 1.00 62.03 86 PHE A N 1
ATOM 670 C CA . PHE A 1 86 ? -27.465 -0.414 9.384 1.00 62.03 86 PHE A CA 1
ATOM 671 C C . PHE A 1 86 ? -28.259 -1.249 8.373 1.00 62.03 86 PHE A C 1
ATOM 673 O O . PHE A 1 86 ? -28.346 -2.462 8.523 1.00 62.03 86 PHE A O 1
ATOM 680 N N . MET A 1 87 ? -28.781 -0.636 7.308 1.00 61.56 87 MET A N 1
ATOM 681 C CA . MET A 1 87 ? -29.523 -1.344 6.259 1.00 61.56 87 MET A CA 1
ATOM 682 C C . MET A 1 87 ? -28.658 -2.387 5.543 1.00 61.56 87 MET A C 1
ATOM 684 O O . MET A 1 87 ? -29.113 -3.509 5.338 1.00 61.56 87 MET A O 1
ATOM 688 N N . LEU A 1 88 ? -27.410 -2.058 5.196 1.00 45.53 88 LEU A N 1
ATOM 689 C CA . LEU A 1 88 ? -26.473 -3.004 4.577 1.00 45.53 88 LEU A CA 1
ATOM 690 C C . LEU A 1 88 ? -26.131 -4.161 5.522 1.00 45.53 88 LEU A C 1
ATOM 692 O O . LEU A 1 88 ? -26.126 -5.314 5.097 1.00 45.53 88 LEU A O 1
ATOM 696 N N . PHE A 1 89 ? -25.915 -3.867 6.805 1.00 50.75 89 PHE A N 1
ATOM 697 C CA . PHE A 1 89 ? -25.666 -4.879 7.830 1.00 50.75 89 PHE A CA 1
ATOM 698 C C . PHE A 1 89 ? -26.876 -5.811 8.014 1.00 50.75 89 PHE A C 1
ATOM 700 O O . PHE A 1 89 ? -26.732 -7.028 7.998 1.00 50.75 89 PHE A O 1
ATOM 707 N N . MET A 1 90 ? -28.092 -5.263 8.081 1.00 71.00 90 MET A N 1
ATOM 708 C CA . MET A 1 90 ? -29.330 -6.048 8.148 1.00 71.00 90 MET A CA 1
ATOM 709 C C . MET A 1 90 ? -29.584 -6.862 6.866 1.00 71.00 90 MET A C 1
ATOM 711 O O . MET A 1 90 ? -30.097 -7.972 6.951 1.00 71.00 90 MET A O 1
ATOM 715 N N . THR A 1 91 ? -29.173 -6.364 5.694 1.00 67.50 91 THR A N 1
ATOM 716 C CA . THR A 1 91 ? -29.276 -7.094 4.411 1.00 67.50 91 THR A CA 1
ATOM 717 C C . THR A 1 91 ? -28.417 -8.362 4.413 1.00 67.50 91 THR A C 1
ATOM 719 O O . THR A 1 91 ? -28.815 -9.383 3.861 1.00 67.50 91 THR A O 1
ATOM 722 N N . GLN A 1 92 ? -27.246 -8.334 5.057 1.00 51.53 92 GLN A N 1
ATOM 723 C CA . GLN A 1 92 ? -26.386 -9.519 5.177 1.00 51.53 92 GLN A CA 1
ATOM 724 C C . GLN A 1 92 ? -26.994 -10.605 6.073 1.00 51.53 92 GLN A C 1
ATOM 726 O O . GLN A 1 92 ? -26.712 -11.788 5.880 1.00 51.53 92 GLN A O 1
ATOM 731 N N . ILE A 1 93 ? -27.823 -10.204 7.038 1.00 59.78 93 ILE A N 1
ATOM 732 C CA . ILE A 1 93 ? -28.444 -11.112 8.003 1.00 59.78 93 ILE A CA 1
ATOM 733 C C . ILE A 1 93 ? -29.745 -11.692 7.447 1.00 59.78 93 ILE A C 1
ATOM 735 O O . ILE A 1 93 ? -29.909 -12.909 7.446 1.00 59.78 93 ILE A O 1
ATOM 739 N N . PHE A 1 94 ? -30.635 -10.823 6.963 1.00 75.56 94 PHE A N 1
ATOM 740 C CA . PHE A 1 94 ? -32.015 -11.163 6.602 1.00 75.56 94 PHE A CA 1
ATOM 741 C C . PHE A 1 94 ? -32.250 -11.346 5.099 1.00 75.56 94 PHE A C 1
ATOM 743 O O . PHE A 1 94 ? -33.365 -11.658 4.704 1.00 75.56 94 PHE A O 1
ATOM 750 N N . GLY A 1 95 ? -31.224 -11.152 4.267 1.00 66.06 95 GLY A N 1
ATOM 751 C CA . GLY A 1 95 ? -31.290 -11.430 2.833 1.00 66.06 95 GLY A CA 1
ATOM 752 C C . GLY A 1 95 ? -31.486 -10.198 1.943 1.00 66.06 95 GLY A C 1
ATOM 753 O O . GLY A 1 95 ? -31.889 -9.111 2.373 1.00 66.06 95 GLY A O 1
ATOM 754 N N . TYR A 1 96 ? -31.150 -10.367 0.660 1.00 68.62 96 TYR A N 1
ATOM 755 C CA . TYR A 1 96 ? -31.198 -9.314 -0.365 1.00 68.62 96 TYR A CA 1
ATOM 756 C C . TYR A 1 96 ? -32.616 -9.058 -0.897 1.00 68.62 96 TYR A C 1
ATOM 758 O O . TYR A 1 96 ? -32.872 -8.041 -1.546 1.00 68.62 96 TYR A O 1
ATOM 766 N N . GLU A 1 97 ? -33.551 -9.949 -0.609 1.00 73.06 97 GLU A N 1
ATOM 767 C CA . GLU A 1 97 ? -34.963 -9.864 -0.958 1.00 73.06 97 GLU A CA 1
ATOM 768 C C . GLU A 1 97 ? -35.758 -8.921 -0.044 1.00 73.06 97 GLU A C 1
ATOM 770 O O . GLU A 1 97 ? -36.827 -8.465 -0.441 1.00 73.06 97 GLU A O 1
ATOM 775 N N . ILE A 1 98 ? -35.239 -8.560 1.137 1.00 79.69 98 ILE A N 1
ATOM 776 C CA . ILE A 1 98 ? -35.907 -7.620 2.050 1.00 79.69 98 ILE A CA 1
ATOM 777 C C . ILE A 1 98 ? -35.874 -6.207 1.474 1.00 79.69 98 ILE A C 1
ATOM 779 O O . ILE A 1 98 ? -34.802 -5.623 1.325 1.00 79.69 98 ILE A O 1
ATOM 783 N N . ASP A 1 99 ? -37.033 -5.627 1.169 1.00 82.38 99 ASP A N 1
ATOM 784 C CA . ASP A 1 99 ? -37.144 -4.288 0.579 1.00 82.38 99 ASP A CA 1
ATOM 785 C C . ASP A 1 99 ? -36.361 -3.214 1.352 1.00 82.38 99 ASP A C 1
ATOM 787 O O . ASP A 1 99 ? -36.413 -3.128 2.583 1.00 82.38 99 ASP A O 1
ATOM 791 N N . ALA A 1 100 ? -35.705 -2.311 0.616 1.00 78.75 100 ALA A N 1
ATOM 792 C CA . ALA A 1 100 ? -34.985 -1.181 1.208 1.00 78.75 100 ALA A CA 1
ATOM 793 C C . ALA A 1 100 ? -35.877 -0.299 2.110 1.00 78.75 100 ALA A C 1
ATOM 795 O O . ALA A 1 100 ? -35.407 0.232 3.117 1.00 78.75 100 ALA A O 1
ATOM 796 N N . GLU A 1 101 ? -37.171 -0.171 1.787 1.00 84.88 101 GLU A N 1
ATOM 797 C CA . GLU A 1 101 ? -38.140 0.549 2.625 1.00 84.88 101 GLU A CA 1
ATOM 798 C C . GLU A 1 101 ? -38.264 -0.089 4.019 1.00 84.88 101 GLU A C 1
ATOM 800 O O . GLU A 1 101 ? -38.274 0.627 5.022 1.00 84.88 101 GLU A O 1
ATOM 805 N N . ALA A 1 102 ? -38.308 -1.421 4.094 1.00 86.75 102 ALA A N 1
ATOM 806 C CA . ALA A 1 102 ? -38.472 -2.145 5.350 1.00 86.75 102 ALA A CA 1
ATOM 807 C C . ALA A 1 102 ? -37.249 -2.024 6.253 1.00 86.75 102 ALA A C 1
ATOM 809 O O . ALA A 1 102 ? -37.390 -1.786 7.452 1.00 86.75 102 ALA A O 1
ATOM 810 N N . LEU A 1 103 ? -36.052 -2.102 5.671 1.00 79.56 103 LEU A N 1
ATOM 811 C CA . LEU A 1 103 ? -34.793 -1.919 6.395 1.00 79.56 103 LEU A CA 1
ATOM 812 C C . LEU A 1 103 ? -34.649 -0.480 6.923 1.00 79.56 103 LEU A C 1
ATOM 814 O O . LEU A 1 103 ? -34.228 -0.273 8.061 1.00 79.56 103 LEU A O 1
ATOM 818 N N . SER A 1 104 ? -35.045 0.513 6.120 1.00 79.50 104 SER A N 1
ATOM 819 C CA . SER A 1 104 ? -35.069 1.928 6.522 1.00 79.50 104 SER A CA 1
ATOM 820 C C . SER A 1 104 ? -36.084 2.181 7.643 1.00 79.50 104 SER A C 1
ATOM 822 O O . SER A 1 104 ? -35.774 2.847 8.633 1.00 79.50 104 SER A O 1
ATOM 824 N N . ARG A 1 105 ? -37.290 1.606 7.555 1.00 86.50 105 ARG A N 1
ATOM 825 C CA . ARG A 1 105 ? -38.298 1.700 8.625 1.00 86.50 105 ARG A CA 1
ATOM 826 C C . ARG A 1 105 ? -37.845 1.004 9.902 1.00 86.50 105 ARG A C 1
ATOM 828 O O . ARG A 1 105 ? -37.992 1.595 10.965 1.00 86.50 105 ARG A O 1
ATOM 835 N N . LEU A 1 106 ? -37.229 -0.178 9.804 1.00 89.44 106 LEU A N 1
ATOM 836 C CA . LEU A 1 106 ? -36.648 -0.879 10.952 1.00 89.44 106 LEU A CA 1
ATOM 837 C C . LEU A 1 106 ? -35.644 0.014 11.689 1.00 89.44 106 LEU A C 1
ATOM 839 O O . LEU A 1 106 ? -35.753 0.186 12.901 1.00 89.44 106 LEU A O 1
ATOM 843 N N . TYR A 1 107 ? -34.706 0.621 10.956 1.00 83.69 107 TYR A N 1
ATOM 844 C CA . TYR A 1 107 ? -33.723 1.549 11.516 1.00 83.69 107 TYR A CA 1
ATOM 845 C C . TYR A 1 107 ? -34.383 2.708 12.270 1.00 83.69 107 TYR A C 1
ATOM 847 O O . TYR A 1 107 ? -34.051 2.979 13.428 1.00 83.69 107 TYR A O 1
ATOM 855 N N . ARG A 1 108 ? -35.328 3.394 11.617 1.00 82.38 108 ARG A N 1
ATOM 856 C CA . ARG A 1 108 ? -35.991 4.586 12.166 1.00 82.38 108 ARG A CA 1
ATOM 857 C C . ARG A 1 108 ? -36.845 4.245 13.374 1.00 82.38 108 ARG A C 1
ATOM 859 O O . ARG A 1 108 ? -36.764 4.929 14.388 1.00 82.38 108 ARG A O 1
ATOM 866 N N . ASP A 1 109 ? -37.613 3.166 13.299 1.00 89.56 109 ASP A N 1
ATOM 867 C CA . ASP A 1 109 ? -38.497 2.759 14.382 1.00 89.56 109 ASP A CA 1
ATOM 868 C C . ASP A 1 109 ? -37.719 2.187 15.577 1.00 89.56 109 ASP A C 1
ATOM 870 O O . ASP A 1 109 ? -38.153 2.364 16.713 1.00 89.56 109 ASP A O 1
ATOM 874 N N . LEU A 1 110 ? -36.550 1.566 15.379 1.00 84.31 110 LEU A N 1
ATOM 875 C CA . LEU A 1 110 ? -35.643 1.211 16.482 1.00 84.31 110 LEU A CA 1
ATOM 876 C C . LEU A 1 110 ? -34.988 2.449 17.105 1.00 84.31 110 LEU A C 1
ATOM 878 O O . LEU A 1 110 ? -34.923 2.564 18.330 1.00 84.31 110 LEU A O 1
ATOM 882 N N . SER A 1 111 ? -34.539 3.392 16.274 1.00 77.75 111 SER A N 1
ATOM 883 C CA . SER A 1 111 ? -33.914 4.644 16.725 1.00 77.75 111 SER A CA 1
ATOM 884 C C . SER A 1 111 ? -34.886 5.510 17.533 1.00 77.75 111 SER A C 1
ATOM 886 O O . SER A 1 111 ? -34.513 6.062 18.569 1.00 77.75 111 SER A O 1
ATOM 888 N N . ASP A 1 112 ? -36.152 5.542 17.111 1.00 83.75 112 ASP A N 1
ATOM 889 C CA . ASP A 1 112 ? -37.254 6.252 17.767 1.00 83.75 112 ASP A CA 1
ATOM 890 C C . ASP A 1 112 ? -37.916 5.444 18.899 1.00 83.75 112 ASP A C 1
ATOM 892 O O . ASP A 1 112 ? -38.884 5.912 19.503 1.00 83.75 112 ASP A O 1
ATOM 896 N N . ASN A 1 113 ? -37.425 4.233 19.194 1.00 83.69 113 ASN A N 1
ATOM 897 C CA . ASN A 1 113 ? -37.970 3.333 20.219 1.00 83.69 113 ASN A CA 1
ATOM 898 C C . ASN A 1 113 ? -39.466 2.984 20.020 1.00 83.69 113 ASN A C 1
ATOM 900 O O . ASN A 1 113 ? -40.241 2.873 20.974 1.00 83.69 113 ASN A O 1
ATOM 904 N N . LYS A 1 114 ? -39.892 2.862 18.759 1.00 87.00 114 LYS A N 1
ATOM 905 C CA . LYS A 1 114 ? -41.249 2.487 18.328 1.00 87.00 114 LYS A CA 1
ATOM 906 C C . LYS A 1 114 ? -41.422 0.976 18.172 1.00 87.00 114 LYS A C 1
ATOM 908 O O . LYS A 1 114 ? -42.536 0.484 18.361 1.00 87.00 114 LYS A O 1
ATOM 913 N N . ILE A 1 115 ? -40.353 0.240 17.855 1.00 89.00 115 ILE A N 1
ATOM 914 C CA . ILE A 1 115 ? -40.365 -1.230 17.885 1.00 89.00 115 ILE A CA 1
ATOM 915 C C . ILE A 1 115 ? -40.381 -1.688 19.342 1.00 89.00 115 ILE A C 1
ATOM 917 O O . ILE A 1 115 ? -39.587 -1.219 20.149 1.00 89.00 115 ILE A O 1
ATOM 921 N N . LYS A 1 116 ? -41.280 -2.614 19.681 1.00 87.31 116 LYS A N 1
ATOM 922 C CA . LYS A 1 116 ? -41.355 -3.208 21.020 1.00 87.31 116 LYS A CA 1
ATOM 923 C C . LYS A 1 116 ? -40.729 -4.594 21.011 1.00 87.31 116 LYS A C 1
ATOM 925 O O . LYS A 1 116 ? -40.945 -5.344 20.065 1.00 87.31 116 LYS A O 1
ATOM 930 N N . ALA A 1 117 ? -40.031 -4.945 22.087 1.00 86.31 117 ALA A N 1
ATOM 931 C CA . ALA A 1 117 ? -39.594 -6.318 22.304 1.00 86.31 117 ALA A CA 1
ATOM 932 C C . ALA A 1 117 ? -40.804 -7.286 22.329 1.00 86.31 117 ALA A C 1
ATOM 934 O O . ALA A 1 117 ? -41.851 -6.932 22.888 1.00 86.31 117 ALA A O 1
ATOM 935 N N . PRO A 1 118 ? -40.684 -8.490 21.739 1.00 90.00 118 PRO A N 1
ATOM 936 C CA . PRO A 1 118 ? -41.746 -9.490 21.755 1.00 90.00 118 PRO A CA 1
ATOM 937 C C . PRO A 1 118 ? -41.980 -10.030 23.174 1.00 90.00 118 PRO A C 1
ATOM 939 O O . PRO A 1 118 ? -41.050 -10.151 23.971 1.00 90.00 118 PRO A O 1
ATOM 942 N N . GLU A 1 119 ? -43.227 -10.392 23.493 1.00 90.50 119 GLU A N 1
ATOM 943 C CA . GLU A 1 119 ? -43.545 -11.077 24.756 1.00 90.50 119 GLU A CA 1
ATOM 944 C C . GLU A 1 119 ? -42.901 -12.473 24.769 1.00 90.50 119 GLU A C 1
ATOM 946 O O . GLU A 1 119 ? -42.932 -13.189 23.763 1.00 90.50 119 GLU A O 1
ATOM 951 N N . ILE A 1 120 ? -42.358 -12.874 25.922 1.00 91.00 120 ILE A N 1
ATOM 952 C CA . ILE A 1 120 ? -41.817 -14.216 26.153 1.00 91.00 120 ILE A CA 1
ATOM 953 C C . ILE A 1 120 ? -42.816 -15.008 27.003 1.00 91.00 120 ILE A C 1
ATOM 955 O O . ILE A 1 120 ? -43.172 -14.603 28.109 1.00 91.00 120 ILE A O 1
ATOM 959 N N . ILE A 1 121 ? -43.270 -16.155 26.498 1.00 90.38 121 ILE A N 1
ATOM 960 C CA . ILE A 1 121 ? -44.228 -17.038 27.172 1.00 90.38 121 ILE A CA 1
ATOM 961 C C . ILE A 1 121 ? -43.540 -18.346 27.551 1.00 90.38 121 ILE A C 1
ATOM 963 O O . ILE A 1 121 ? -43.028 -19.057 26.688 1.00 90.38 121 ILE A O 1
ATOM 967 N N . VAL A 1 122 ? -43.609 -18.717 28.830 1.00 89.12 122 VAL A N 1
ATOM 968 C CA . VAL A 1 122 ? -43.122 -20.019 29.298 1.00 89.12 122 VAL A CA 1
ATOM 969 C C . VAL A 1 122 ? -44.225 -21.074 29.166 1.00 89.12 122 VAL A C 1
ATOM 971 O O . VAL A 1 122 ? -45.352 -20.872 29.630 1.00 89.12 122 VAL A O 1
ATOM 974 N N . SER A 1 123 ? -43.927 -22.203 28.521 1.00 87.94 123 SER A N 1
ATOM 975 C CA . SER A 1 123 ? -44.884 -23.283 28.248 1.00 87.94 123 SER A CA 1
ATOM 976 C C . SER A 1 123 ? -44.497 -24.603 28.907 1.00 87.94 123 SER A C 1
ATOM 978 O O . SER A 1 123 ? -43.328 -24.972 28.923 1.00 87.94 123 SER A O 1
ATOM 980 N N . LYS A 1 124 ? -45.497 -25.358 29.378 1.00 80.62 124 LYS A N 1
ATOM 981 C CA . LYS A 1 124 ? -45.319 -26.710 29.931 1.00 80.62 124 LYS A CA 1
ATOM 982 C C . LYS A 1 124 ? -44.918 -27.757 28.882 1.00 80.62 124 LYS A C 1
ATOM 984 O O . LYS A 1 124 ? -44.303 -28.767 29.206 1.00 80.62 124 LYS A O 1
ATOM 989 N N . GLY A 1 125 ? -45.272 -27.536 27.614 1.00 71.62 125 GLY A N 1
ATOM 990 C CA . GLY A 1 125 ? -44.987 -28.449 26.500 1.00 71.62 125 GLY A CA 1
ATOM 991 C C . GLY A 1 125 ? -43.784 -28.019 25.658 1.00 71.62 125 GLY A C 1
ATOM 992 O O . GLY A 1 125 ? -43.347 -26.870 25.727 1.00 71.62 125 GLY A O 1
ATOM 993 N N . LEU A 1 126 ? -43.240 -28.939 24.855 1.00 64.31 126 LEU A N 1
ATOM 994 C CA . LEU A 1 126 ? -42.203 -28.617 23.866 1.00 64.31 126 LEU A CA 1
ATOM 995 C C . LEU A 1 126 ? -42.731 -27.633 22.810 1.00 64.31 126 LEU A C 1
ATOM 997 O O . LEU A 1 126 ? -43.924 -27.615 22.497 1.00 64.31 126 LEU A O 1
ATOM 1001 N N . VAL A 1 127 ? -41.832 -26.827 22.249 1.00 63.69 127 VAL A N 1
ATOM 1002 C CA . VAL A 1 127 ? -42.169 -25.721 21.351 1.00 63.69 127 VAL A CA 1
ATOM 1003 C C . VAL A 1 127 ? -42.042 -26.153 19.884 1.00 63.69 127 VAL A C 1
ATOM 1005 O O . VAL A 1 127 ? -41.060 -26.761 19.463 1.00 63.69 127 VAL A O 1
ATOM 1008 N N . GLY A 1 128 ? -43.062 -25.846 19.078 1.00 56.84 128 GLY A N 1
ATOM 1009 C CA . GLY A 1 128 ? -43.056 -26.082 17.630 1.00 56.84 128 GLY A CA 1
ATOM 1010 C C . GLY A 1 128 ? -43.309 -27.535 17.189 1.00 56.84 128 GLY A C 1
ATOM 1011 O O . GLY A 1 128 ? -43.419 -28.462 17.987 1.00 56.84 128 GLY A O 1
ATOM 1012 N N . ARG A 1 129 ? -43.421 -27.751 15.868 1.00 48.31 129 ARG A N 1
ATOM 1013 C CA . ARG A 1 129 ? -43.738 -29.069 15.267 1.00 48.31 129 ARG A CA 1
ATOM 1014 C C . ARG A 1 129 ? -42.649 -30.130 15.439 1.00 48.31 129 ARG A C 1
ATOM 1016 O O . ARG A 1 129 ? -42.952 -31.310 15.303 1.00 48.31 129 ARG A O 1
ATOM 1023 N N . ARG A 1 130 ? -41.404 -29.710 15.678 1.00 47.03 130 ARG A N 1
ATOM 1024 C CA . ARG A 1 130 ? -40.238 -30.589 15.861 1.00 47.03 130 ARG A CA 1
ATOM 1025 C C . ARG A 1 130 ? -39.876 -30.817 17.337 1.00 47.03 130 ARG A C 1
ATOM 1027 O O . ARG A 1 130 ? -38.986 -31.612 17.600 1.00 47.03 130 ARG A O 1
ATOM 1034 N N . GLY A 1 131 ? -40.584 -30.180 18.278 1.00 57.25 131 GLY A N 1
ATOM 1035 C CA . GLY A 1 131 ? -40.398 -30.392 19.716 1.00 57.25 131 GLY A CA 1
ATOM 1036 C C . GLY A 1 131 ? -39.137 -29.742 20.301 1.00 57.25 131 GLY A C 1
ATOM 1037 O O . GLY A 1 131 ? -38.423 -30.389 21.060 1.00 57.25 131 GLY A O 1
ATOM 1038 N N . GLY A 1 132 ? -38.858 -28.486 19.945 1.00 62.72 132 GLY A N 1
ATOM 1039 C CA . GLY A 1 132 ? -37.689 -27.737 20.413 1.00 62.72 132 GLY A CA 1
ATOM 1040 C C . GLY A 1 132 ? -37.863 -27.087 21.799 1.00 62.72 132 GLY A C 1
ATOM 1041 O O . GLY A 1 132 ? -38.982 -27.004 22.318 1.00 62.72 132 GLY A O 1
ATOM 1042 N N . PRO A 1 133 ? -36.759 -26.628 22.418 1.00 74.38 133 PRO A N 1
ATOM 1043 C CA . PRO A 1 133 ? -36.758 -26.003 23.745 1.00 74.38 133 PRO A CA 1
ATOM 1044 C C . PRO A 1 133 ? -37.200 -24.524 23.740 1.00 74.38 133 PRO A C 1
ATOM 1046 O O . PRO A 1 133 ? -37.668 -24.030 24.767 1.00 74.38 133 PRO A O 1
ATOM 1049 N N . ALA A 1 134 ? -37.111 -23.838 22.597 1.00 81.00 134 ALA A N 1
ATOM 1050 C CA . ALA A 1 134 ? -37.632 -22.493 22.347 1.00 81.00 134 ALA A CA 1
ATOM 1051 C C . ALA A 1 134 ? -38.166 -22.388 20.903 1.00 81.00 134 ALA A C 1
ATOM 1053 O O . ALA A 1 134 ? -37.991 -23.320 20.114 1.00 81.00 134 ALA A O 1
ATOM 1054 N N . GLY A 1 135 ? -38.907 -21.321 20.598 1.00 78.44 135 GLY A N 1
ATOM 1055 C CA . GLY A 1 135 ? -39.471 -21.083 19.269 1.00 78.44 135 GLY A CA 1
ATOM 1056 C C . GLY A 1 135 ? -40.266 -19.782 19.167 1.00 78.44 135 GLY A C 1
ATOM 1057 O O . GLY A 1 135 ? -41.038 -19.438 20.069 1.00 78.44 135 GLY A O 1
ATOM 1058 N N . TYR A 1 136 ? -40.155 -19.092 18.039 1.00 84.12 136 TYR A N 1
ATOM 1059 C CA . TYR A 1 136 ? -40.880 -17.868 17.731 1.00 84.12 136 TYR A CA 1
ATOM 1060 C C . TYR A 1 136 ? -42.168 -18.178 16.968 1.00 84.12 136 TYR A C 1
ATOM 1062 O O . TYR A 1 136 ? -42.226 -18.955 16.012 1.00 84.12 136 TYR A O 1
ATOM 1070 N N . SER A 1 137 ? -43.266 -17.567 17.409 1.00 82.44 137 SER A N 1
ATOM 1071 C CA . SER A 1 137 ? -44.580 -17.750 16.799 1.00 82.44 137 SER A CA 1
ATOM 1072 C C . SER A 1 137 ? -44.940 -16.552 15.920 1.00 82.44 137 SER A C 1
ATOM 1074 O O . SER A 1 137 ? -45.640 -15.656 16.397 1.00 82.44 137 SER A O 1
ATOM 1076 N N . ASN A 1 138 ? -44.618 -16.601 14.620 1.00 75.44 138 ASN A N 1
ATOM 1077 C CA . ASN A 1 138 ? -44.938 -15.561 13.615 1.00 75.44 138 ASN A CA 1
ATOM 1078 C C . ASN A 1 138 ? -46.366 -14.990 13.745 1.00 75.44 138 ASN A C 1
ATOM 1080 O O . ASN A 1 138 ? -46.571 -13.782 13.797 1.00 75.44 138 ASN A O 1
ATOM 1084 N N . LYS A 1 139 ? -47.380 -15.857 13.907 1.00 73.75 139 LYS A N 1
ATOM 1085 C CA . LYS A 1 139 ? -48.797 -15.444 14.025 1.00 73.75 139 LYS A CA 1
ATOM 1086 C C . LYS A 1 139 ? -49.114 -14.626 15.285 1.00 73.75 139 LYS A C 1
ATOM 1088 O O . LYS A 1 139 ? -50.038 -13.819 15.273 1.00 73.75 139 LYS A O 1
ATOM 1093 N N . ARG A 1 140 ? -48.428 -14.909 16.392 1.00 76.50 140 ARG A N 1
ATOM 1094 C CA . ARG A 1 140 ? -48.706 -14.322 17.717 1.00 76.50 140 ARG A CA 1
ATOM 1095 C C . ARG A 1 140 ? -47.679 -13.258 18.110 1.00 76.50 140 ARG A C 1
ATOM 1097 O O . ARG A 1 140 ? -47.970 -12.484 19.009 1.00 76.50 140 ARG A O 1
ATOM 1104 N N . LYS A 1 141 ? -46.532 -13.220 17.423 1.00 83.75 141 LYS A N 1
ATOM 1105 C CA . LYS A 1 141 ? -45.379 -12.346 17.673 1.00 83.75 141 LYS A CA 1
ATOM 1106 C C . LYS A 1 141 ? -44.839 -12.453 19.096 1.00 83.75 141 LYS A C 1
ATOM 1108 O O . LYS A 1 141 ? -44.562 -11.459 19.757 1.00 83.75 141 LYS A O 1
ATOM 1113 N N . VAL A 1 142 ? -44.732 -13.693 19.560 1.00 85.31 142 VAL A N 1
ATOM 1114 C CA . VAL A 1 142 ? -44.233 -14.035 20.893 1.00 85.31 142 VAL A CA 1
ATOM 1115 C C . VAL A 1 142 ? -43.156 -15.097 20.767 1.00 85.31 142 VAL A C 1
ATOM 1117 O O . VAL A 1 142 ? -43.252 -15.977 19.903 1.00 85.31 142 VAL A O 1
ATOM 1120 N N . ILE A 1 143 ? -42.169 -15.019 21.648 1.00 87.81 143 ILE A N 1
ATOM 1121 C CA . ILE A 1 143 ? -41.176 -16.068 21.859 1.00 87.81 143 ILE A CA 1
ATOM 1122 C C . ILE A 1 143 ? -41.776 -17.047 22.867 1.00 87.81 143 ILE A C 1
ATOM 1124 O O . ILE A 1 143 ? -42.326 -16.642 23.890 1.00 87.81 143 ILE A O 1
ATOM 1128 N N . ILE A 1 144 ? -41.717 -18.339 22.578 1.00 87.56 144 ILE A N 1
ATOM 1129 C CA . ILE A 1 144 ? -42.218 -19.390 23.461 1.00 87.56 144 ILE A CA 1
ATOM 1130 C C . ILE A 1 144 ? -41.016 -20.198 23.932 1.00 87.56 144 ILE A C 1
ATOM 1132 O O . ILE A 1 144 ? -40.228 -20.661 23.114 1.00 87.56 144 ILE A O 1
ATOM 1136 N N . VAL A 1 145 ? -40.887 -20.385 25.242 1.00 87.94 145 VAL A N 1
ATOM 1137 C CA . VAL A 1 145 ? -39.779 -21.128 25.856 1.00 87.94 145 VAL A CA 1
ATOM 1138 C C . VAL A 1 145 ? -40.345 -22.252 26.711 1.00 87.94 145 VAL A C 1
ATOM 1140 O O . VAL A 1 145 ? -41.317 -22.059 27.442 1.00 87.94 145 VAL A O 1
ATOM 1143 N N . ASN A 1 146 ? -39.768 -23.445 26.624 1.00 87.94 146 ASN A N 1
ATOM 1144 C CA . ASN A 1 146 ? -40.194 -24.574 27.439 1.00 87.94 146 ASN A CA 1
ATOM 1145 C C . ASN A 1 146 ? -39.811 -24.373 28.919 1.00 87.94 146 ASN A C 1
ATOM 1147 O O . ASN A 1 146 ? -38.697 -23.956 29.232 1.00 87.94 146 ASN A O 1
ATOM 1151 N N . GLU A 1 147 ? -40.716 -24.710 29.841 1.00 89.94 147 GLU A N 1
ATOM 1152 C CA . GLU A 1 147 ? -40.526 -24.496 31.281 1.00 89.94 147 GLU A CA 1
ATOM 1153 C C . GLU A 1 147 ? -39.313 -25.234 31.842 1.00 89.94 147 GLU A C 1
ATOM 1155 O O . GLU A 1 147 ? -38.600 -24.681 32.679 1.00 89.94 147 GLU A O 1
ATOM 1160 N N . LYS A 1 148 ? -39.027 -26.434 31.325 1.00 86.69 148 LYS A N 1
ATOM 1161 C CA . LYS A 1 148 ? -37.859 -27.211 31.723 1.00 86.69 148 LYS A CA 1
ATOM 1162 C C . LYS A 1 148 ? -36.565 -26.536 31.279 1.00 86.69 148 LYS A C 1
ATOM 1164 O O . LYS A 1 148 ? -35.590 -26.580 32.016 1.00 86.69 148 LYS A O 1
ATOM 1169 N N . PHE A 1 149 ? -36.555 -25.868 30.125 1.00 86.25 149 PHE A N 1
ATOM 1170 C CA . PHE A 1 149 ? -35.371 -25.144 29.663 1.00 86.25 149 PHE A CA 1
ATOM 1171 C C . PHE A 1 149 ? -35.061 -23.936 30.559 1.00 86.25 149 PHE A C 1
ATOM 1173 O O . PHE A 1 149 ? -33.907 -23.713 30.921 1.00 86.25 149 PHE A O 1
ATOM 1180 N N . VAL A 1 150 ? -36.101 -23.216 31.000 1.00 88.31 150 VAL A N 1
ATOM 1181 C CA . VAL A 1 150 ? -35.966 -22.126 31.982 1.00 88.31 150 VAL A CA 1
ATOM 1182 C C . VAL A 1 150 ? -35.498 -22.664 33.333 1.00 88.31 150 VAL A C 1
ATOM 1184 O O . VAL A 1 150 ? -34.588 -22.099 33.934 1.00 88.31 150 VAL A O 1
ATOM 1187 N N . GLU A 1 151 ? -36.082 -23.766 33.806 1.00 89.81 151 GLU A N 1
ATOM 1188 C CA . GLU A 1 151 ? -35.690 -24.403 35.064 1.00 89.81 151 GLU A CA 1
ATOM 1189 C C . GLU A 1 151 ? -34.229 -24.875 35.033 1.00 89.81 151 GLU A C 1
ATOM 1191 O O . GLU A 1 151 ? -33.475 -24.601 35.969 1.00 89.81 151 GLU A O 1
ATOM 1196 N N . ASP A 1 152 ? -33.808 -25.534 33.954 1.00 85.75 152 ASP A N 1
ATOM 1197 C CA . ASP A 1 152 ? -32.443 -26.029 33.786 1.00 85.75 152 ASP A CA 1
ATOM 1198 C C . ASP A 1 152 ? -31.442 -24.851 33.736 1.00 85.75 152 ASP A C 1
ATOM 1200 O O . ASP A 1 152 ? -30.404 -24.902 34.397 1.00 85.75 152 ASP A O 1
ATOM 1204 N N . ALA A 1 153 ? -31.795 -23.727 33.098 1.00 83.25 153 ALA A N 1
ATOM 1205 C CA . ALA A 1 153 ? -30.990 -22.499 33.102 1.00 83.25 153 ALA A CA 1
ATOM 1206 C C . ALA A 1 153 ? -30.899 -21.809 34.482 1.00 83.25 153 ALA A C 1
ATOM 1208 O O . ALA A 1 153 ? -29.968 -21.049 34.739 1.00 83.25 153 ALA A O 1
ATOM 1209 N N . THR A 1 154 ? -31.808 -22.062 35.431 1.00 88.25 154 THR A N 1
ATOM 1210 C CA . THR A 1 154 ? -31.598 -21.564 36.811 1.00 88.25 154 THR A CA 1
ATOM 1211 C C . THR A 1 154 ? -30.504 -22.334 37.552 1.00 88.25 154 THR A C 1
ATOM 1213 O O . THR A 1 154 ? -29.942 -21.821 38.521 1.00 88.25 154 THR A O 1
ATOM 1216 N N . LYS A 1 155 ? -30.194 -23.555 37.102 1.00 85.69 155 LYS A N 1
ATOM 1217 C CA . LYS A 1 155 ? -29.320 -24.506 37.801 1.00 85.69 155 LYS A CA 1
ATOM 1218 C C . LYS A 1 155 ? -27.946 -24.643 37.149 1.00 85.69 155 LYS A C 1
ATOM 1220 O O . LYS A 1 155 ? -26.983 -24.909 37.860 1.00 85.69 155 LYS A O 1
ATOM 1225 N N . ASP A 1 156 ? -27.857 -24.462 35.834 1.00 72.56 156 ASP A N 1
ATOM 1226 C CA . ASP A 1 156 ? -26.675 -24.797 35.039 1.00 72.56 156 ASP A CA 1
ATOM 1227 C C . ASP A 1 156 ? -26.228 -23.634 34.136 1.00 72.56 156 ASP A C 1
ATOM 1229 O O . ASP A 1 156 ? -27.041 -22.956 33.507 1.00 72.56 156 ASP A O 1
ATOM 1233 N N . ASN A 1 157 ? -24.917 -23.386 34.090 1.00 63.84 157 ASN A N 1
ATOM 1234 C CA . ASN A 1 157 ? -24.337 -22.257 33.370 1.00 63.84 157 ASN A CA 1
ATOM 1235 C C . ASN A 1 157 ? -24.343 -22.421 31.845 1.00 63.84 157 ASN A C 1
ATOM 1237 O O . ASN A 1 157 ? -24.596 -21.447 31.136 1.00 63.84 157 ASN A O 1
ATOM 1241 N N . ASP A 1 158 ? -24.121 -23.635 31.348 1.00 52.06 158 ASP A N 1
ATOM 1242 C CA . ASP A 1 158 ? -24.162 -23.936 29.917 1.00 52.06 158 ASP A CA 1
ATOM 1243 C C . ASP A 1 158 ? -25.607 -23.842 29.428 1.00 52.06 158 ASP A C 1
ATOM 1245 O O . ASP A 1 158 ? -25.884 -23.258 28.382 1.00 52.06 158 ASP A O 1
ATOM 1249 N N . LYS A 1 159 ? -26.564 -24.277 30.257 1.00 67.69 159 LYS A N 1
ATOM 1250 C CA . LYS A 1 159 ? -27.994 -24.072 29.988 1.00 67.69 159 LYS A CA 1
ATOM 1251 C C . LYS A 1 159 ? -28.418 -22.608 30.016 1.00 67.69 159 LYS A C 1
ATOM 1253 O O . LYS A 1 159 ? -29.320 -22.245 29.264 1.00 67.69 159 LYS A O 1
ATOM 1258 N N . ARG A 1 160 ? -27.756 -21.739 30.791 1.00 77.62 160 ARG A N 1
ATOM 1259 C CA . ARG A 1 160 ? -27.943 -20.278 30.672 1.00 77.62 160 ARG A CA 1
ATOM 1260 C C . ARG A 1 160 ? -27.445 -19.742 29.336 1.00 77.62 160 ARG A C 1
ATOM 1262 O O . ARG A 1 160 ? -28.141 -18.926 28.739 1.00 77.62 160 ARG A O 1
ATOM 1269 N N . ALA A 1 161 ? -26.283 -20.197 28.869 1.00 56.31 161 ALA A N 1
ATOM 1270 C CA . ALA A 1 161 ? -25.729 -19.785 27.582 1.00 56.31 161 ALA A CA 1
ATOM 1271 C C . ALA A 1 161 ? -26.591 -20.267 26.404 1.00 56.31 161 ALA A C 1
ATOM 1273 O O . ALA A 1 161 ? -26.929 -19.470 25.531 1.00 56.31 161 ALA A O 1
ATOM 1274 N N . GLU A 1 162 ? -27.028 -21.529 26.429 1.00 57.22 162 GLU A N 1
ATOM 1275 C CA . GLU A 1 162 ? -27.976 -22.078 25.452 1.00 57.22 162 GLU A CA 1
ATOM 1276 C C . GLU A 1 162 ? -29.296 -21.291 25.451 1.00 57.22 162 GLU A C 1
ATOM 1278 O O . GLU A 1 162 ? -29.815 -20.958 24.387 1.00 57.22 162 GLU A O 1
ATOM 1283 N N . LEU A 1 163 ? -29.836 -20.957 26.631 1.00 73.44 163 LEU A N 1
ATOM 1284 C CA . LEU A 1 163 ? -31.074 -20.181 26.738 1.00 73.44 163 LEU A CA 1
ATOM 1285 C C . LEU A 1 163 ? -30.902 -18.763 26.188 1.00 73.44 163 LEU A C 1
ATOM 1287 O O . LEU A 1 163 ? -31.796 -18.263 25.512 1.00 73.44 163 LEU A O 1
ATOM 1291 N N . MET A 1 164 ? -29.771 -18.110 26.450 1.00 74.44 164 MET A N 1
ATOM 1292 C CA . MET A 1 164 ? -29.483 -16.797 25.878 1.00 74.44 164 MET A CA 1
ATOM 1293 C C . MET A 1 164 ? -29.406 -16.855 24.353 1.00 74.44 164 MET A C 1
ATOM 1295 O O . MET A 1 164 ? -30.054 -16.043 23.698 1.00 74.44 164 MET A O 1
ATOM 1299 N N . ALA A 1 165 ? -28.646 -17.802 23.796 1.00 54.84 165 ALA A N 1
ATOM 1300 C CA . ALA A 1 165 ? -28.513 -17.969 22.351 1.00 54.84 165 ALA A CA 1
ATOM 1301 C C . ALA A 1 165 ? -29.884 -18.177 21.697 1.00 54.84 165 ALA A C 1
ATOM 1303 O O . ALA A 1 165 ? -30.233 -17.444 20.776 1.00 54.84 165 ALA A O 1
ATOM 1304 N N . ALA A 1 166 ? -30.701 -19.064 22.273 1.00 65.06 166 ALA A N 1
ATOM 1305 C CA . ALA A 1 166 ? -32.065 -19.296 21.819 1.00 65.06 166 ALA A CA 1
ATOM 1306 C C . ALA A 1 166 ? -32.919 -18.017 21.880 1.00 65.06 166 ALA A C 1
ATOM 1308 O O . ALA A 1 166 ? -33.596 -17.677 20.921 1.00 65.06 166 ALA A O 1
ATOM 1309 N N . LEU A 1 167 ? -32.877 -17.244 22.971 1.00 75.75 167 LEU A N 1
ATOM 1310 C CA . LEU A 1 167 ? -33.648 -15.995 23.064 1.00 75.75 167 LEU A CA 1
ATOM 1311 C C . LEU A 1 167 ? -33.227 -14.948 22.020 1.00 75.75 167 LEU A C 1
ATOM 1313 O O . LEU A 1 167 ? -34.080 -14.204 21.533 1.00 75.75 167 LEU A O 1
ATOM 1317 N N . VAL A 1 168 ? -31.936 -14.871 21.685 1.00 69.38 168 VAL A N 1
ATOM 1318 C CA . VAL A 1 168 ? -31.428 -13.958 20.649 1.00 69.38 168 VAL A CA 1
ATOM 1319 C C . VAL A 1 168 ? -31.834 -14.440 19.253 1.00 69.38 168 VAL A C 1
ATOM 1321 O O . VAL A 1 168 ? -32.274 -13.628 18.442 1.00 69.38 168 VAL A O 1
ATOM 1324 N N . GLU A 1 169 ? -31.737 -15.741 18.991 1.00 66.62 169 GLU A N 1
ATOM 1325 C CA . GLU A 1 169 ? -32.153 -16.389 17.741 1.00 66.62 169 GLU A CA 1
ATOM 1326 C C . GLU A 1 169 ? -33.648 -16.176 17.467 1.00 66.62 169 GLU A C 1
ATOM 1328 O O . GLU A 1 169 ? -34.027 -15.641 16.423 1.00 66.62 169 GLU A O 1
ATOM 1333 N N . GLU A 1 170 ? -34.502 -16.444 18.457 1.00 78.69 170 GLU A N 1
ATOM 1334 C CA . GLU A 1 170 ? -35.949 -16.233 18.337 1.00 78.69 170 GLU A CA 1
ATOM 1335 C C . GLU A 1 170 ? -36.331 -14.750 18.210 1.00 78.69 170 GLU A C 1
ATOM 1337 O O . GLU A 1 170 ? -37.339 -14.401 17.587 1.00 78.69 170 GLU A O 1
ATOM 1342 N N . TYR A 1 171 ? -35.524 -13.848 18.773 1.00 86.00 171 TYR A N 1
ATOM 1343 C CA . TYR A 1 171 ? -35.671 -12.416 18.528 1.00 86.00 171 TYR A CA 1
ATOM 1344 C C . TYR A 1 171 ? -35.258 -12.037 17.095 1.00 86.00 171 TYR A C 1
ATOM 1346 O O . TYR A 1 171 ? -35.895 -11.176 16.488 1.00 86.00 171 TYR A O 1
ATOM 1354 N N . GLY A 1 172 ? -34.259 -12.700 16.511 1.00 77.81 172 GLY A N 1
ATOM 1355 C CA . GLY A 1 172 ? -33.920 -12.563 15.093 1.00 77.81 172 GLY A CA 1
ATOM 1356 C C . GLY A 1 172 ? -35.101 -12.912 14.186 1.00 77.81 172 GLY A C 1
ATOM 1357 O O . GLY A 1 172 ? -35.476 -12.106 13.336 1.00 77.81 172 GLY A O 1
ATOM 1358 N N . HIS A 1 173 ? -35.782 -14.030 14.449 1.00 77.31 173 HIS A N 1
ATOM 1359 C CA . HIS A 1 173 ? -37.014 -14.393 13.734 1.00 77.31 173 HIS A CA 1
ATOM 1360 C C . HIS A 1 173 ? -38.149 -13.380 13.921 1.00 77.31 173 HIS A C 1
ATOM 1362 O O . HIS A 1 173 ? -38.954 -13.159 13.013 1.00 77.31 173 HIS A O 1
ATOM 1368 N N . HIS A 1 174 ? -38.223 -12.729 15.085 1.00 89.44 174 HIS A N 1
ATOM 1369 C CA . HIS A 1 174 ? -39.159 -11.630 15.289 1.00 89.44 174 HIS A CA 1
ATOM 1370 C C . HIS A 1 174 ? -38.883 -10.464 14.338 1.00 89.44 174 HIS A C 1
ATOM 1372 O O . HIS A 1 174 ? -39.817 -9.979 13.693 1.00 89.44 174 HIS A O 1
ATOM 1378 N N . ILE A 1 175 ? -37.622 -10.046 14.218 1.00 91.00 175 ILE A N 1
ATOM 1379 C CA . ILE A 1 175 ? -37.213 -8.962 13.317 1.00 91.00 175 ILE A CA 1
ATOM 1380 C C . ILE A 1 175 ? -37.428 -9.340 11.853 1.00 91.00 175 ILE A C 1
ATOM 1382 O O . ILE A 1 175 ? -38.000 -8.537 11.115 1.00 91.00 175 ILE A O 1
ATOM 1386 N N . ASP A 1 176 ? -37.072 -10.559 11.452 1.00 85.44 176 ASP A N 1
ATOM 1387 C CA . ASP A 1 176 ? -37.336 -11.061 10.100 1.00 85.44 176 ASP A CA 1
ATOM 1388 C C . ASP A 1 176 ? -38.838 -11.012 9.764 1.00 85.44 176 ASP A C 1
ATOM 1390 O O . ASP A 1 176 ? -39.262 -10.426 8.764 1.00 85.44 176 ASP A O 1
ATOM 1394 N N . ASN A 1 177 ? -39.684 -11.502 10.677 1.00 85.62 177 ASN A N 1
ATOM 1395 C CA . ASN A 1 177 ? -41.131 -11.454 10.503 1.00 85.62 177 ASN A CA 1
ATOM 1396 C C . ASN A 1 177 ? -41.652 -10.009 10.394 1.00 85.62 177 ASN A C 1
ATOM 1398 O O . ASN A 1 177 ? -42.560 -9.757 9.602 1.00 85.62 177 ASN A O 1
ATOM 1402 N N . LEU A 1 178 ? -41.113 -9.050 11.157 1.00 88.75 178 LEU A N 1
ATOM 1403 C CA . LEU A 1 178 ? -41.477 -7.632 11.022 1.00 88.75 178 LEU A CA 1
ATOM 1404 C C . LEU A 1 178 ? -41.055 -7.066 9.659 1.00 88.75 178 LEU A C 1
ATOM 1406 O O . LEU A 1 178 ? -41.865 -6.397 9.012 1.00 88.75 178 LEU A O 1
ATOM 1410 N N . LEU A 1 179 ? -39.834 -7.364 9.206 1.00 87.50 179 LEU A N 1
ATOM 1411 C CA . LEU A 1 179 ? -39.289 -6.930 7.915 1.00 87.50 179 LEU A CA 1
ATOM 1412 C C . LEU A 1 179 ? -40.127 -7.429 6.735 1.00 87.50 179 LEU A C 1
ATOM 1414 O O . LEU A 1 179 ? -40.383 -6.668 5.803 1.00 87.50 179 LEU A O 1
ATOM 1418 N N . ARG A 1 180 ? -40.615 -8.671 6.804 1.00 84.62 180 ARG A N 1
ATOM 1419 C CA . ARG A 1 180 ? -41.411 -9.306 5.742 1.00 84.62 180 ARG A CA 1
ATOM 1420 C C . ARG A 1 180 ? -42.913 -9.026 5.818 1.00 84.62 180 ARG A C 1
ATOM 1422 O O . ARG A 1 180 ? -43.637 -9.402 4.897 1.00 84.62 180 ARG A O 1
ATOM 1429 N N . THR A 1 181 ? -43.412 -8.387 6.884 1.00 83.56 181 THR A N 1
ATOM 1430 C CA . THR A 1 181 ? -44.863 -8.163 7.064 1.00 83.56 181 THR A CA 1
ATOM 1431 C C . THR A 1 181 ? -45.268 -6.728 7.387 1.00 83.56 181 THR A C 1
ATOM 1433 O O . THR A 1 181 ? -46.111 -6.175 6.690 1.00 83.56 181 THR A O 1
ATOM 1436 N N . GLU A 1 182 ? -44.726 -6.123 8.440 1.00 84.38 182 GLU A N 1
ATOM 1437 C CA . GLU A 1 182 ? -45.217 -4.847 8.987 1.00 84.38 182 GLU A CA 1
ATOM 1438 C C . GLU A 1 182 ? -44.395 -3.645 8.546 1.00 84.38 182 GLU A C 1
ATOM 1440 O O . GLU A 1 182 ? -44.911 -2.529 8.483 1.00 84.38 182 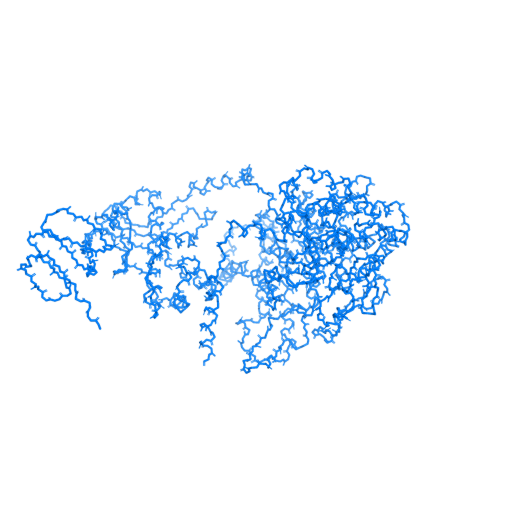GLU A O 1
ATOM 1445 N N . LEU A 1 183 ? -43.118 -3.872 8.249 1.00 86.19 183 LEU A N 1
ATOM 1446 C CA . LEU A 1 183 ? -42.192 -2.826 7.834 1.00 86.19 183 LEU A CA 1
ATOM 1447 C C . LEU A 1 183 ? -42.131 -2.686 6.310 1.00 86.19 183 LEU A C 1
ATOM 1449 O O . LEU A 1 183 ? -41.603 -1.696 5.821 1.00 86.19 183 LEU A O 1
ATOM 1453 N N . THR A 1 184 ? -42.715 -3.617 5.554 1.00 82.56 184 THR A N 1
ATOM 1454 C CA . THR A 1 184 ? -42.826 -3.547 4.089 1.00 82.56 184 THR A CA 1
ATOM 1455 C C . THR A 1 184 ? -44.278 -3.378 3.639 1.00 82.56 184 THR A C 1
ATOM 1457 O O . THR A 1 184 ? -45.217 -3.848 4.279 1.00 82.56 184 THR A O 1
ATOM 1460 N N . SER A 1 185 ? -44.459 -2.722 2.493 1.00 74.69 185 SER A N 1
ATOM 1461 C CA . SER A 1 185 ? -45.724 -2.657 1.762 1.00 74.69 185 SER A CA 1
ATOM 1462 C C . SER A 1 185 ? -45.899 -3.805 0.743 1.00 74.69 185 SER A C 1
ATOM 1464 O O . SER A 1 185 ? -47.022 -4.041 0.297 1.00 74.69 185 SER A O 1
ATOM 1466 N N . ASN A 1 186 ? -44.834 -4.563 0.431 1.00 72.75 186 ASN A N 1
ATOM 1467 C CA . ASN A 1 186 ? -44.797 -5.672 -0.537 1.00 72.75 186 ASN A CA 1
ATOM 1468 C C . ASN A 1 186 ? -44.155 -6.943 0.059 1.00 72.75 186 ASN A C 1
ATOM 1470 O O . ASN A 1 186 ? -43.182 -7.471 -0.469 1.00 72.75 186 ASN A O 1
ATOM 1474 N N . GLY A 1 187 ? -44.703 -7.448 1.166 1.00 68.12 187 GLY A N 1
ATOM 1475 C CA . GLY A 1 187 ? -44.140 -8.599 1.879 1.00 68.12 187 GLY A CA 1
ATOM 1476 C C . GLY A 1 187 ? -43.950 -9.856 1.026 1.00 68.12 187 GLY A C 1
ATOM 1477 O O . GLY A 1 187 ? -44.890 -10.329 0.381 1.00 68.12 187 GLY A O 1
ATOM 1478 N N . ILE A 1 188 ? -42.742 -10.421 1.075 1.00 69.31 188 ILE A N 1
ATOM 1479 C CA . ILE A 1 188 ? -42.389 -11.698 0.449 1.00 69.31 188 ILE A CA 1
ATOM 1480 C C . ILE A 1 188 ? -42.305 -12.759 1.557 1.00 69.31 188 ILE A C 1
ATOM 1482 O O . ILE A 1 188 ? -41.593 -12.543 2.540 1.00 69.31 188 ILE A O 1
ATOM 1486 N N . PRO A 1 189 ? -43.030 -13.889 1.445 1.00 61.81 189 PRO A N 1
ATOM 1487 C CA . PRO A 1 189 ? -42.868 -15.002 2.371 1.00 61.81 189 PRO A CA 1
ATOM 1488 C C . PRO A 1 189 ? -41.434 -15.515 2.324 1.00 61.81 189 PRO A C 1
ATOM 1490 O O . PRO A 1 189 ? -40.891 -15.678 1.236 1.00 61.81 189 PRO A O 1
ATOM 1493 N N . ASP A 1 190 ? -40.860 -15.804 3.485 1.00 58.62 190 ASP A N 1
ATOM 1494 C CA . ASP A 1 190 ? -39.594 -16.521 3.550 1.00 58.62 190 ASP A CA 1
ATOM 1495 C C . ASP A 1 190 ? -39.740 -17.905 2.881 1.00 58.62 190 ASP A C 1
ATOM 1497 O O . ASP A 1 190 ? -40.659 -18.679 3.191 1.00 58.62 190 ASP A O 1
ATOM 1501 N N . THR A 1 191 ? -38.891 -18.162 1.886 1.00 48.94 191 THR A N 1
ATOM 1502 C CA . THR A 1 191 ? -38.840 -19.412 1.115 1.00 48.94 191 THR A CA 1
ATOM 1503 C C . THR A 1 191 ? -37.512 -20.139 1.264 1.00 48.94 191 THR A C 1
ATOM 1505 O O . THR A 1 191 ? -37.340 -21.197 0.647 1.00 48.94 191 THR A O 1
ATOM 1508 N N . ASP A 1 192 ? -36.589 -19.591 2.048 1.00 50.94 192 ASP A N 1
ATOM 1509 C CA . ASP A 1 192 ? -35.228 -20.085 2.124 1.00 50.94 192 ASP A CA 1
ATOM 1510 C C . ASP A 1 192 ? -35.113 -21.237 3.129 1.00 50.94 192 ASP A C 1
ATOM 1512 O O . ASP A 1 192 ? -35.985 -21.516 3.951 1.00 50.94 192 ASP A O 1
ATOM 1516 N N . VAL A 1 193 ? -34.044 -22.018 2.975 1.00 41.59 193 VAL A N 1
ATOM 1517 C CA . VAL A 1 193 ? -33.744 -23.178 3.839 1.00 41.59 193 VAL A CA 1
ATOM 1518 C C . VAL A 1 193 ? -32.789 -22.775 4.973 1.00 41.59 193 VAL A C 1
ATOM 1520 O O . VAL A 1 193 ? -32.387 -23.612 5.781 1.00 41.59 193 VAL A O 1
ATOM 1523 N N . ILE A 1 194 ? -32.390 -21.504 5.011 1.00 45.97 194 ILE A N 1
ATOM 1524 C CA . ILE A 1 194 ? -31.400 -20.954 5.933 1.00 45.97 194 ILE A CA 1
ATOM 1525 C C . ILE A 1 194 ? -32.135 -20.310 7.112 1.00 45.97 194 ILE A C 1
ATOM 1527 O O . ILE A 1 194 ? -33.243 -19.835 6.952 1.00 45.97 194 ILE A O 1
ATOM 1531 N N . ASP A 1 195 ? -31.535 -20.346 8.302 1.00 53.41 195 ASP A N 1
ATOM 1532 C CA . ASP A 1 195 ? -32.126 -19.779 9.514 1.00 53.41 195 ASP A CA 1
ATOM 1533 C C . ASP A 1 195 ? -31.563 -18.367 9.777 1.00 53.41 195 ASP A C 1
ATOM 1535 O O . ASP A 1 195 ? -30.420 -18.199 10.226 1.00 53.41 195 ASP A O 1
ATOM 1539 N N . GLU A 1 196 ? -32.335 -17.330 9.448 1.00 60.34 196 GLU A N 1
ATOM 1540 C CA . GLU A 1 196 ? -31.966 -15.922 9.660 1.00 60.34 196 GLU A CA 1
ATOM 1541 C C . GLU A 1 196 ? -31.889 -15.565 11.148 1.00 60.34 196 GLU A C 1
ATOM 1543 O O . GLU A 1 196 ? -31.126 -14.671 11.519 1.00 60.34 196 GLU A O 1
ATOM 1548 N N . GLY A 1 197 ? -32.630 -16.272 12.009 1.00 46.94 197 GLY A N 1
ATOM 1549 C CA . GLY A 1 197 ? -32.562 -16.126 13.461 1.00 46.94 197 GLY A CA 1
ATOM 1550 C C . GLY A 1 197 ? -31.189 -16.532 13.988 1.00 46.94 197 GLY A C 1
ATOM 1551 O O . GLY A 1 197 ? -30.549 -15.773 14.723 1.00 46.94 197 GLY A O 1
ATOM 1552 N N . ALA A 1 198 ? -30.676 -17.675 13.535 1.00 46.03 198 ALA A N 1
ATOM 1553 C CA . ALA A 1 198 ? -29.350 -18.163 13.907 1.00 46.03 198 ALA A CA 1
ATOM 1554 C C . ALA A 1 198 ? -28.228 -17.245 13.384 1.00 46.03 198 ALA A C 1
ATOM 1556 O O . ALA A 1 198 ? -27.284 -16.930 14.117 1.00 46.03 198 ALA A O 1
ATOM 1557 N N . LYS A 1 199 ? -28.345 -16.740 12.145 1.00 48.66 199 LYS A N 1
ATOM 1558 C CA . LYS A 1 199 ? -27.426 -15.713 11.609 1.00 48.66 199 LYS A CA 1
ATOM 1559 C C . LYS A 1 199 ? -27.466 -14.442 12.451 1.00 48.66 199 LYS A C 1
ATOM 1561 O O . LYS A 1 199 ? -26.423 -13.900 12.807 1.00 48.66 199 LYS A O 1
ATOM 1566 N N . PHE A 1 200 ? -28.659 -13.968 12.790 1.00 52.94 200 PHE A N 1
ATOM 1567 C CA . PHE A 1 200 ? -28.838 -12.777 13.606 1.00 52.94 200 PHE A CA 1
ATOM 1568 C C . PHE A 1 200 ? -28.188 -12.934 14.988 1.00 52.94 200 PHE A C 1
ATOM 1570 O O . PHE A 1 200 ? -27.478 -12.031 15.433 1.00 52.94 200 PHE A O 1
ATOM 1577 N N . ALA A 1 201 ? -28.348 -14.091 15.633 1.00 43.22 201 ALA A N 1
ATOM 1578 C CA . ALA A 1 201 ? -27.708 -14.386 16.912 1.00 43.22 201 ALA A CA 1
ATOM 1579 C C . ALA A 1 201 ? -26.178 -14.402 16.828 1.00 43.22 201 ALA A C 1
ATOM 1581 O O . ALA A 1 201 ? -25.518 -13.849 17.709 1.00 43.22 201 ALA A O 1
ATOM 1582 N N . TYR A 1 202 ? -25.621 -14.955 15.749 1.00 42.47 202 TYR A N 1
ATOM 1583 C CA . TYR A 1 202 ? -24.182 -14.926 15.485 1.00 42.47 202 TYR A CA 1
ATOM 1584 C C . TYR A 1 202 ? -23.642 -13.493 15.341 1.00 42.47 202 TYR A C 1
ATOM 1586 O O . TYR A 1 202 ? -22.614 -13.156 15.924 1.00 42.47 202 TYR A O 1
ATOM 1594 N N . TYR A 1 203 ? -24.343 -12.626 14.604 1.00 42.47 203 TYR A N 1
ATOM 1595 C CA . TYR A 1 203 ? -23.875 -11.266 14.309 1.00 42.47 203 TYR A CA 1
ATOM 1596 C C . TYR A 1 203 ? -24.156 -10.232 15.412 1.00 42.47 203 TYR A C 1
ATOM 1598 O O . TYR A 1 203 ? -23.465 -9.213 15.473 1.00 42.47 203 TYR A O 1
ATOM 1606 N N . LEU A 1 204 ? -25.154 -10.454 16.273 1.00 48.06 204 LEU A N 1
ATOM 1607 C CA . LEU A 1 204 ? -25.537 -9.497 17.319 1.00 48.06 204 LEU A CA 1
ATOM 1608 C C . LEU A 1 204 ? -24.729 -9.658 18.621 1.00 48.06 204 LEU A C 1
ATOM 1610 O O . LEU A 1 204 ? -24.709 -8.746 19.449 1.00 48.06 204 LEU A O 1
ATOM 1614 N N . PHE A 1 205 ? -24.058 -10.793 18.831 1.00 46.00 205 PHE A N 1
ATOM 1615 C CA . PHE A 1 205 ? -23.402 -11.097 20.103 1.00 46.00 205 PHE A CA 1
ATOM 1616 C C . PHE A 1 205 ? -22.170 -10.204 20.349 1.00 46.00 205 PHE A C 1
ATOM 1618 O O . PHE A 1 205 ? -21.071 -10.459 19.859 1.00 46.00 205 PHE A O 1
ATOM 1625 N N . ARG A 1 206 ? -22.341 -9.148 21.151 1.00 46.44 206 ARG A N 1
ATOM 1626 C CA . ARG A 1 206 ? -21.254 -8.311 21.680 1.00 46.44 206 ARG A CA 1
ATOM 1627 C C . ARG A 1 206 ? -21.083 -8.579 23.171 1.00 46.44 206 ARG A C 1
ATOM 1629 O O . ARG A 1 206 ? -21.712 -7.931 24.003 1.00 46.44 206 ARG A O 1
ATOM 1636 N N . PHE A 1 207 ? -20.219 -9.532 23.506 1.00 42.00 207 PHE A N 1
ATOM 1637 C CA . PHE A 1 207 ? -19.755 -9.743 24.874 1.00 42.00 207 PHE A CA 1
ATOM 1638 C C . PHE A 1 207 ? -18.227 -9.801 24.893 1.00 42.00 207 PHE A C 1
ATOM 1640 O O . PHE A 1 207 ? -17.623 -10.656 24.246 1.00 42.00 207 PHE A O 1
ATOM 1647 N N . ASP A 1 208 ? -17.602 -8.862 25.602 1.00 42.16 208 ASP A N 1
ATOM 1648 C CA . ASP A 1 208 ? -16.146 -8.773 25.720 1.00 42.16 208 ASP A CA 1
ATOM 1649 C C . ASP A 1 208 ? -15.662 -9.665 26.873 1.00 42.16 208 ASP A C 1
ATOM 1651 O O . ASP A 1 208 ? -15.506 -9.221 28.015 1.00 42.16 208 ASP A O 1
ATOM 1655 N N . ILE A 1 209 ? -15.409 -10.938 26.553 1.00 33.38 209 ILE A N 1
ATOM 1656 C CA . ILE A 1 209 ? -14.965 -11.968 27.506 1.00 33.38 209 ILE A CA 1
ATOM 1657 C C . ILE A 1 209 ? -13.626 -11.640 28.193 1.00 33.38 209 ILE A C 1
ATOM 1659 O O . ILE A 1 209 ? -13.246 -12.333 29.136 1.00 33.38 209 ILE A O 1
ATOM 1663 N N . PHE A 1 210 ? -12.895 -10.614 27.736 1.00 32.41 210 PHE A N 1
ATOM 1664 C CA . PHE A 1 210 ? -11.622 -10.169 28.312 1.00 32.41 210 PHE A CA 1
ATOM 1665 C C . PHE A 1 210 ? -11.792 -9.074 29.371 1.00 32.41 210 PHE A C 1
ATOM 1667 O O . PHE A 1 210 ? -10.876 -8.845 30.160 1.00 32.41 210 PHE A O 1
ATOM 1674 N N . LYS A 1 211 ? -12.949 -8.402 29.417 1.00 37.19 211 LYS A N 1
ATOM 1675 C CA . LYS A 1 211 ? -13.254 -7.347 30.403 1.00 37.19 211 LYS A CA 1
ATOM 1676 C C . LYS A 1 211 ? -14.371 -7.726 31.358 1.00 37.19 211 LYS A C 1
ATOM 1678 O O . LYS A 1 211 ? -14.377 -7.276 32.502 1.00 37.19 211 LYS A O 1
ATOM 1683 N N . GLU A 1 212 ? -15.306 -8.542 30.898 1.00 45.75 212 GLU A N 1
ATOM 1684 C CA . GLU A 1 212 ? -16.482 -8.931 31.657 1.00 45.75 212 GLU A CA 1
ATOM 1685 C C . GLU A 1 212 ? -16.450 -10.444 31.870 1.00 45.75 212 GLU A C 1
ATOM 1687 O O . GLU A 1 212 ? -16.381 -11.233 30.931 1.00 45.75 212 GLU A O 1
ATOM 1692 N N . SER A 1 213 ? -16.473 -10.870 33.132 1.00 55.62 213 SER A N 1
ATOM 1693 C CA . SER A 1 213 ? -16.532 -12.290 33.492 1.00 55.62 213 SER A CA 1
ATOM 1694 C C . SER A 1 213 ? -17.966 -12.795 33.633 1.00 55.62 213 SER A C 1
ATOM 1696 O O . SER A 1 213 ? -18.172 -13.993 33.803 1.00 55.62 213 SER A O 1
ATOM 1698 N N . GLN A 1 214 ? -18.961 -11.904 33.572 1.00 70.81 214 GLN A N 1
ATOM 1699 C CA . GLN A 1 214 ? -20.367 -12.221 33.800 1.00 70.81 214 GLN A CA 1
ATOM 1700 C C . GLN A 1 214 ? -21.281 -11.410 32.879 1.00 70.81 214 GLN A C 1
ATOM 1702 O O . GLN A 1 214 ? -21.118 -10.198 32.767 1.00 70.81 214 GLN A O 1
ATOM 1707 N N . LEU A 1 215 ? -22.278 -12.069 32.281 1.00 71.62 215 LEU A N 1
ATOM 1708 C CA . LEU A 1 215 ? -23.274 -11.441 31.410 1.00 71.62 215 LEU A CA 1
ATOM 1709 C C . LEU A 1 215 ? -24.686 -11.643 31.949 1.00 71.62 215 LEU A C 1
ATOM 1711 O O . LEU A 1 215 ? -25.202 -12.761 31.977 1.00 71.62 215 LEU A O 1
ATOM 1715 N N . LYS A 1 216 ? -25.343 -10.549 32.331 1.00 85.00 216 LYS A N 1
ATOM 1716 C CA . LYS A 1 216 ? -26.767 -10.552 32.674 1.00 85.00 216 LYS A CA 1
ATOM 1717 C C . LYS A 1 216 ? -27.600 -10.402 31.401 1.00 85.00 216 LYS A C 1
ATOM 1719 O O . LYS A 1 216 ? -27.507 -9.375 30.738 1.00 85.00 216 LYS A O 1
ATOM 1724 N N . PHE A 1 217 ? -28.448 -11.386 31.099 1.00 80.00 217 PHE A N 1
ATOM 1725 C CA . PHE A 1 217 ? -29.238 -11.388 29.855 1.00 80.00 217 PHE A CA 1
ATOM 1726 C C . PHE A 1 217 ? -30.752 -11.544 30.065 1.00 80.00 217 PHE A C 1
ATOM 1728 O O . PHE A 1 217 ? -31.532 -11.166 29.191 1.00 80.00 217 PHE A O 1
ATOM 1735 N N . ALA A 1 218 ? -31.199 -12.084 31.202 1.00 88.69 218 ALA A N 1
ATOM 1736 C CA . ALA A 1 218 ? -32.619 -12.309 31.475 1.00 88.69 218 ALA A CA 1
ATOM 1737 C C . ALA A 1 218 ? -32.928 -12.292 32.980 1.00 88.69 218 ALA A C 1
ATOM 1739 O O . ALA A 1 218 ? -32.026 -12.274 33.818 1.00 88.69 218 ALA A O 1
ATOM 1740 N N . LYS A 1 219 ? -34.214 -12.322 33.328 1.00 93.38 219 LYS A N 1
ATOM 1741 C CA . LYS A 1 219 ? -34.725 -12.469 34.694 1.00 93.38 219 LYS A CA 1
ATOM 1742 C C . LYS A 1 219 ? -35.793 -13.555 34.728 1.00 93.38 219 LYS A C 1
ATOM 1744 O O . LYS A 1 219 ? -36.686 -13.556 33.882 1.00 93.38 219 LYS A O 1
ATOM 1749 N N . ALA A 1 220 ? -35.714 -14.456 35.705 1.00 92.44 220 ALA A N 1
ATOM 1750 C CA . ALA A 1 220 ? -36.642 -15.576 35.843 1.00 92.44 220 ALA A CA 1
ATOM 1751 C C . ALA A 1 220 ? -37.344 -15.582 37.212 1.00 92.44 220 ALA A C 1
ATOM 1753 O O . ALA A 1 220 ? -36.751 -15.228 38.236 1.00 92.44 220 ALA A O 1
ATOM 1754 N N . GLU A 1 221 ? -38.613 -15.997 37.226 1.00 92.06 221 GLU A N 1
ATOM 1755 C CA . GLU A 1 221 ? -39.423 -16.213 38.431 1.00 92.06 221 GLU A CA 1
ATOM 1756 C C . GLU A 1 221 ? -40.093 -17.594 38.364 1.00 92.06 221 GLU A C 1
ATOM 1758 O O . GLU A 1 221 ? -40.943 -17.854 37.514 1.00 92.06 221 GLU A O 1
ATOM 1763 N N . LEU A 1 222 ? -39.677 -18.477 39.268 1.00 91.00 222 LEU A N 1
ATOM 1764 C CA . LEU A 1 222 ? -40.162 -19.836 39.490 1.00 91.00 222 LEU A CA 1
ATOM 1765 C C . LEU A 1 222 ? -40.479 -19.993 40.993 1.00 91.00 222 LEU A C 1
ATOM 1767 O O . LEU A 1 222 ? -39.956 -19.225 41.805 1.00 91.00 222 LEU A O 1
ATOM 1771 N N . PRO A 1 223 ? -41.242 -21.018 41.421 1.00 87.69 223 PRO A N 1
ATOM 1772 C CA . PRO A 1 223 ? -41.490 -21.273 42.844 1.00 87.69 223 PRO A CA 1
ATOM 1773 C C . PRO A 1 223 ? -40.216 -21.412 43.696 1.00 87.69 223 PRO A C 1
ATOM 1775 O O . PRO A 1 223 ? -40.232 -21.109 44.885 1.00 87.69 223 PRO A O 1
ATOM 1778 N N . THR A 1 224 ? -39.112 -21.862 43.092 1.00 83.25 224 THR A N 1
ATOM 1779 C CA . THR A 1 224 ? -37.830 -22.139 43.761 1.00 83.25 224 THR A CA 1
ATOM 1780 C C . THR A 1 224 ? -36.736 -21.104 43.486 1.00 83.25 224 THR A C 1
ATOM 1782 O O . THR A 1 224 ? -35.698 -21.146 44.142 1.00 83.25 224 THR A O 1
ATOM 1785 N N . PHE A 1 225 ? -36.932 -20.180 42.539 1.00 88.38 225 PHE A N 1
ATOM 1786 C CA . PHE A 1 225 ? -35.909 -19.216 42.128 1.00 88.38 225 PHE A CA 1
ATOM 1787 C C . PHE A 1 225 ? -36.539 -17.909 41.650 1.00 88.38 225 PHE A C 1
ATOM 1789 O O . PHE A 1 225 ? -37.428 -17.910 40.803 1.00 88.38 225 PHE A O 1
ATOM 1796 N N . LYS A 1 226 ? -36.039 -16.777 42.149 1.00 92.25 226 LYS A N 1
ATOM 1797 C CA . LYS A 1 226 ? -36.431 -15.446 41.683 1.00 92.25 226 LYS A CA 1
ATOM 1798 C C . LYS A 1 226 ? -35.200 -14.560 41.606 1.00 92.25 226 LYS A C 1
ATOM 1800 O O . LYS A 1 226 ? -34.664 -14.167 42.640 1.00 92.25 226 LYS A O 1
ATOM 1805 N N . GLY A 1 227 ? -34.759 -14.236 40.398 1.00 90.50 227 GLY A N 1
ATOM 1806 C CA . GLY A 1 227 ? -33.519 -13.489 40.223 1.00 90.50 227 GLY A CA 1
ATOM 1807 C C . GLY A 1 227 ? -33.099 -13.313 38.774 1.00 90.50 227 GLY A C 1
ATOM 1808 O O . GLY A 1 227 ? -33.787 -13.736 37.843 1.00 90.50 227 GLY A O 1
ATOM 1809 N N . ASP A 1 228 ? -31.961 -12.650 38.607 1.00 91.88 228 ASP A N 1
ATOM 1810 C CA . ASP A 1 228 ? -31.329 -12.450 37.310 1.00 91.88 228 ASP A CA 1
ATOM 1811 C C . ASP A 1 228 ? -30.650 -13.746 36.844 1.00 91.88 228 ASP A C 1
ATOM 1813 O O . ASP A 1 228 ? -30.006 -14.444 37.630 1.00 91.88 228 ASP A O 1
ATOM 1817 N N . LEU A 1 229 ? -30.779 -14.058 35.557 1.00 84.56 229 LEU A N 1
ATOM 1818 C CA . LEU A 1 229 ? -29.998 -15.091 34.891 1.00 84.56 229 LEU A CA 1
ATOM 1819 C C . LEU A 1 229 ? -28.711 -14.452 34.367 1.00 84.56 229 LEU A C 1
ATOM 1821 O O . LEU A 1 229 ? -28.734 -13.579 33.493 1.00 84.56 229 LEU A O 1
ATOM 1825 N N . ILE A 1 230 ? -27.594 -14.887 34.946 1.00 85.00 230 ILE A N 1
ATOM 1826 C CA . ILE A 1 230 ? -26.249 -14.390 34.664 1.00 85.00 230 ILE A CA 1
ATOM 1827 C C . ILE A 1 230 ? -25.422 -15.560 34.139 1.00 85.00 230 ILE A C 1
ATOM 1829 O O . ILE A 1 230 ? -25.295 -16.571 34.832 1.00 85.00 230 ILE A O 1
ATOM 1833 N N . ILE A 1 231 ? -24.875 -15.441 32.932 1.00 62.78 231 ILE A N 1
ATOM 1834 C CA . ILE A 1 231 ? -23.904 -16.409 32.417 1.00 62.78 231 ILE A CA 1
ATOM 1835 C C . ILE A 1 231 ? -22.552 -16.058 33.012 1.00 62.78 231 ILE A C 1
ATOM 1837 O O . ILE A 1 231 ? -22.078 -14.930 32.878 1.00 62.78 231 ILE A O 1
ATOM 1841 N N . ASP A 1 232 ? -21.954 -17.028 33.688 1.00 69.25 232 ASP A N 1
ATOM 1842 C CA . ASP A 1 232 ? -20.633 -16.909 34.270 1.00 69.25 232 ASP A CA 1
ATOM 1843 C C . ASP A 1 232 ? -19.591 -17.404 33.269 1.00 69.25 232 ASP A C 1
ATOM 1845 O O . ASP A 1 232 ? -19.484 -18.597 32.980 1.00 69.25 232 ASP A O 1
ATOM 1849 N N . PHE A 1 233 ? -18.820 -16.473 32.729 1.00 51.22 233 PHE A N 1
ATOM 1850 C CA . PHE A 1 233 ? -17.683 -16.758 31.873 1.00 51.22 233 PHE A CA 1
ATOM 1851 C C . PHE A 1 233 ? -16.385 -16.807 32.669 1.00 51.22 233 PHE A C 1
ATOM 1853 O O . PHE A 1 233 ? -15.350 -17.007 32.057 1.00 51.22 233 PHE A O 1
ATOM 1860 N N . SER A 1 234 ? -16.382 -16.681 33.999 1.00 54.38 234 SER A N 1
ATOM 1861 C CA . SER A 1 234 ? -15.162 -16.614 34.820 1.00 54.38 234 SER A CA 1
ATOM 1862 C C . SER A 1 234 ? -14.156 -17.725 34.520 1.00 54.38 234 SER A C 1
ATOM 1864 O O . SER A 1 234 ? -12.965 -17.450 34.420 1.00 54.38 234 SER A O 1
ATOM 1866 N N . THR A 1 235 ? -14.603 -18.963 34.295 1.00 43.12 235 THR A N 1
ATOM 1867 C CA . THR A 1 235 ? -13.715 -20.090 33.959 1.00 43.12 235 THR A CA 1
ATOM 1868 C C . THR A 1 235 ? -13.132 -19.968 32.545 1.00 43.12 235 THR A C 1
ATOM 1870 O O . THR A 1 235 ? -11.966 -20.301 32.345 1.00 43.12 235 THR A O 1
ATOM 1873 N N . LEU A 1 236 ? -13.903 -19.466 31.572 1.00 35.38 236 LEU A N 1
ATOM 1874 C CA . LEU A 1 236 ? -13.447 -19.205 30.201 1.00 35.38 236 LEU A CA 1
ATOM 1875 C C . LEU A 1 236 ? -12.598 -17.927 30.131 1.00 35.38 236 LEU A C 1
ATOM 1877 O O . LEU A 1 236 ? -11.551 -17.965 29.520 1.00 35.38 236 LEU A O 1
ATOM 1881 N N . HIS A 1 237 ? -12.961 -16.856 30.835 1.00 37.59 237 HIS A N 1
ATOM 1882 C CA . HIS A 1 237 ? -12.155 -15.660 31.079 1.00 37.59 237 HIS A CA 1
ATOM 1883 C C . HIS A 1 237 ? -10.806 -16.047 31.689 1.00 37.59 237 HIS A C 1
ATOM 1885 O O . HIS A 1 237 ? -9.779 -15.666 31.156 1.00 37.59 237 HIS A O 1
ATOM 1891 N N . SER A 1 238 ? -10.777 -16.894 32.723 1.00 38.84 238 SER A N 1
ATOM 1892 C CA . SER A 1 238 ? -9.529 -17.373 33.337 1.00 38.84 238 SER A CA 1
ATOM 1893 C C . SER A 1 238 ? -8.707 -18.249 32.388 1.00 38.84 238 SER A C 1
ATOM 1895 O O . SER A 1 238 ? -7.497 -18.085 32.303 1.00 38.84 238 SER A O 1
ATOM 1897 N N . LYS A 1 239 ? -9.342 -19.183 31.661 1.00 33.44 239 LYS A N 1
ATOM 1898 C CA . LYS A 1 239 ? -8.654 -20.098 30.734 1.00 33.44 239 LYS A CA 1
ATOM 1899 C C . LYS A 1 239 ? -8.199 -19.409 29.451 1.00 33.44 239 LYS A C 1
ATOM 1901 O O . LYS A 1 239 ? -7.095 -19.677 29.026 1.00 33.44 239 LYS A O 1
ATOM 1906 N N . VAL A 1 240 ? -8.999 -18.530 28.856 1.00 28.03 240 VAL A N 1
ATOM 1907 C CA . VAL A 1 240 ? -8.635 -17.701 27.699 1.00 28.03 240 VAL A CA 1
ATOM 1908 C C . VAL A 1 240 ? -7.579 -16.691 28.131 1.00 28.03 240 VAL A C 1
ATOM 1910 O O . VAL A 1 240 ? -6.544 -16.649 27.498 1.00 28.03 240 VAL A O 1
ATOM 1913 N N . THR A 1 241 ? -7.710 -16.001 29.268 1.00 35.28 241 THR A N 1
ATOM 1914 C CA . THR A 1 241 ? -6.616 -15.158 29.801 1.00 35.28 241 THR A CA 1
ATOM 1915 C C . THR A 1 241 ? -5.330 -15.968 30.035 1.00 35.28 241 THR A C 1
ATOM 1917 O O . THR A 1 241 ? -4.259 -15.461 29.746 1.00 35.28 241 THR A O 1
ATOM 1920 N N . ALA A 1 242 ? -5.417 -17.244 30.438 1.00 33.28 242 ALA A N 1
ATOM 1921 C CA . ALA A 1 242 ? -4.264 -18.147 30.602 1.00 33.28 242 ALA A CA 1
ATOM 1922 C C . ALA A 1 242 ? -3.773 -18.864 29.314 1.00 33.28 242 ALA A C 1
ATOM 1924 O O . ALA A 1 242 ? -2.675 -19.408 29.305 1.00 33.28 242 ALA A O 1
ATOM 1925 N N . TYR A 1 243 ? -4.565 -18.921 28.235 1.00 26.66 243 TYR A N 1
ATOM 1926 C CA . TYR A 1 243 ? -4.190 -19.483 26.917 1.00 26.66 243 TYR A CA 1
ATOM 1927 C C . TYR A 1 243 ? -3.764 -18.393 25.918 1.00 26.66 243 TYR A C 1
ATOM 1929 O O . TYR A 1 243 ? -3.094 -18.685 24.932 1.00 26.66 243 TYR A O 1
ATOM 1937 N N . VAL A 1 244 ? -4.178 -17.155 26.184 1.00 29.47 244 VAL A N 1
ATOM 1938 C CA . VAL A 1 244 ? -3.846 -15.913 25.477 1.00 29.47 244 VAL A CA 1
ATOM 1939 C C . VAL A 1 244 ? -2.694 -15.195 26.210 1.00 29.47 244 VAL A C 1
ATOM 1941 O O . VAL A 1 244 ? -2.152 -14.233 25.672 1.00 29.47 244 VAL A O 1
ATOM 1944 N N . GLU A 1 245 ? -2.243 -15.709 27.370 1.00 30.88 245 GLU A N 1
ATOM 1945 C CA . GLU A 1 245 ? -0.865 -15.506 27.843 1.00 30.88 245 GLU A CA 1
ATOM 1946 C C . GLU A 1 245 ? 0.101 -15.904 26.712 1.00 30.88 245 GLU A C 1
ATOM 1948 O O . GLU A 1 245 ? -0.059 -16.954 26.082 1.00 30.88 245 GLU A O 1
ATOM 1953 N N . GLU A 1 246 ? 1.048 -15.003 26.434 1.00 32.66 246 GLU A N 1
ATOM 1954 C CA . GLU A 1 246 ? 1.858 -14.827 25.210 1.00 32.66 246 GLU A CA 1
ATOM 1955 C C . GLU A 1 246 ? 2.466 -16.096 24.579 1.00 32.66 246 GLU A C 1
ATOM 1957 O O . GLU A 1 246 ? 2.799 -16.097 23.394 1.00 32.66 246 GLU A O 1
ATOM 1962 N N . ASP A 1 247 ? 2.573 -17.191 25.326 1.00 31.95 247 ASP A N 1
ATOM 1963 C CA . ASP A 1 247 ? 3.372 -18.359 24.963 1.00 31.95 247 ASP A CA 1
ATOM 1964 C C . ASP A 1 247 ? 2.618 -19.429 24.142 1.00 31.95 247 ASP A C 1
ATOM 1966 O O . ASP A 1 247 ? 3.238 -20.404 23.707 1.00 31.95 247 ASP A O 1
ATOM 1970 N N . ARG A 1 248 ? 1.294 -19.310 23.925 1.00 28.89 248 ARG A N 1
ATOM 1971 C CA . ARG A 1 248 ? 0.480 -20.371 23.272 1.00 28.89 248 ARG A CA 1
ATOM 1972 C C . ARG A 1 248 ? -0.384 -19.963 22.068 1.00 28.89 248 ARG A C 1
ATOM 1974 O O . ARG A 1 248 ? -1.062 -20.826 21.516 1.00 28.89 248 ARG A O 1
ATOM 1981 N N . GLN A 1 249 ? -0.329 -18.716 21.597 1.00 29.11 249 GLN A N 1
ATOM 1982 C CA . GLN A 1 249 ? -1.121 -18.233 20.448 1.00 29.11 249 GLN A CA 1
ATOM 1983 C C . GLN A 1 249 ? -0.466 -18.464 19.065 1.00 29.11 249 GLN A C 1
ATOM 1985 O O . GLN A 1 249 ? -0.393 -17.545 18.254 1.00 29.11 249 GLN A O 1
ATOM 1990 N N . TYR A 1 250 ? 0.022 -19.668 18.764 1.00 30.95 250 TYR A N 1
ATOM 1991 C CA . TYR A 1 250 ? 0.477 -20.001 17.406 1.00 30.95 250 TYR A CA 1
ATOM 1992 C C . TYR A 1 250 ? 0.054 -21.419 17.032 1.00 30.95 250 TYR A C 1
ATOM 1994 O O . TYR A 1 250 ? 0.789 -22.365 17.288 1.00 30.95 250 TYR A O 1
ATOM 2002 N N . ASP A 1 251 ? -1.137 -21.538 16.444 1.00 26.66 251 ASP A N 1
ATOM 2003 C CA . ASP A 1 251 ? -1.501 -22.641 15.538 1.00 26.66 251 ASP A CA 1
ATOM 2004 C C . ASP A 1 251 ? -2.557 -22.199 14.492 1.00 26.66 251 ASP A C 1
ATOM 2006 O O . ASP A 1 251 ? -3.345 -22.992 13.983 1.00 26.66 251 ASP A O 1
ATOM 2010 N N . GLU A 1 252 ? -2.531 -20.918 14.119 1.00 27.17 252 GLU A N 1
ATOM 2011 C CA . GLU A 1 252 ? -2.898 -20.476 12.769 1.00 27.17 252 GLU A CA 1
ATOM 2012 C C . GLU A 1 252 ? -1.596 -20.029 12.107 1.00 27.17 252 GLU A C 1
ATOM 2014 O O . GLU A 1 252 ? -0.779 -19.391 12.772 1.00 27.17 252 GLU A O 1
ATOM 2019 N N . ASP A 1 253 ? -1.359 -20.407 10.849 1.00 31.91 253 ASP A N 1
ATOM 2020 C CA . ASP A 1 253 ? -0.156 -19.993 10.126 1.00 31.91 253 ASP A CA 1
ATOM 2021 C C . ASP A 1 253 ? -0.135 -18.453 10.019 1.00 31.91 253 ASP A C 1
ATOM 2023 O O . ASP A 1 253 ? -0.932 -17.887 9.269 1.00 31.91 253 ASP A O 1
ATOM 2027 N N . PRO A 1 254 ? 0.737 -17.733 10.752 1.00 30.97 254 PRO A N 1
ATOM 2028 C CA . PRO A 1 254 ? 0.744 -16.272 10.801 1.00 30.97 254 PRO A CA 1
ATOM 2029 C C . PRO A 1 254 ? 1.473 -15.667 9.593 1.00 30.97 254 PRO A C 1
ATOM 2031 O O . PRO A 1 254 ? 2.001 -14.557 9.689 1.00 30.97 254 PRO A O 1
ATOM 2034 N N . THR A 1 255 ? 1.608 -16.413 8.492 1.00 34.12 255 THR A N 1
ATOM 2035 C CA . THR A 1 255 ? 2.390 -15.996 7.319 1.00 34.12 255 THR A CA 1
ATOM 2036 C C . THR A 1 255 ? 1.602 -15.227 6.267 1.00 34.12 255 THR A C 1
ATOM 2038 O O . THR A 1 255 ? 2.229 -14.711 5.341 1.00 34.12 255 THR A O 1
ATOM 2041 N N . ASP A 1 256 ? 0.281 -15.096 6.390 1.00 29.75 256 ASP A N 1
ATOM 2042 C CA . ASP A 1 256 ? -0.517 -14.328 5.427 1.00 29.75 256 ASP A CA 1
ATOM 2043 C C . ASP A 1 256 ? -0.551 -12.831 5.780 1.00 29.75 256 ASP A C 1
ATOM 2045 O O . ASP A 1 256 ? -1.581 -12.259 6.131 1.00 29.75 256 ASP A O 1
ATOM 2049 N N . ASP A 1 257 ? 0.606 -12.178 5.631 1.00 34.81 257 ASP A N 1
ATOM 2050 C CA . ASP A 1 257 ? 0.651 -10.754 5.286 1.00 34.81 257 ASP A CA 1
ATOM 2051 C C . ASP A 1 257 ? 0.350 -10.645 3.781 1.00 34.81 257 ASP A C 1
ATOM 2053 O O . ASP A 1 257 ? 1.144 -11.087 2.940 1.00 34.81 257 ASP A O 1
ATOM 2057 N N . ILE A 1 258 ? -0.801 -10.067 3.418 1.00 33.47 258 ILE A N 1
ATOM 2058 C CA . ILE A 1 258 ? -1.118 -9.755 2.018 1.00 33.47 258 ILE A CA 1
ATOM 2059 C C . ILE A 1 258 ? -0.167 -8.643 1.564 1.00 33.47 258 ILE A C 1
ATOM 2061 O O . ILE A 1 258 ? -0.397 -7.461 1.810 1.00 33.47 258 ILE A O 1
ATOM 2065 N N . SER A 1 259 ? 0.909 -9.032 0.889 1.00 37.91 259 SER A N 1
ATOM 2066 C CA . SER A 1 259 ? 1.774 -8.132 0.133 1.00 37.91 259 SER A CA 1
ATOM 2067 C C . SER A 1 259 ? 1.438 -8.297 -1.345 1.00 37.91 259 SER A C 1
ATOM 2069 O O . SER A 1 259 ? 1.402 -9.419 -1.841 1.00 37.91 259 SER A O 1
ATOM 2071 N N . ASN A 1 260 ? 1.151 -7.206 -2.048 1.00 43.44 260 ASN A N 1
ATOM 2072 C CA . ASN A 1 260 ? 1.095 -7.199 -3.510 1.00 43.44 260 ASN A CA 1
ATOM 2073 C C . ASN A 1 260 ? 2.450 -6.678 -4.047 1.00 43.44 260 ASN A C 1
ATOM 2075 O O . ASN A 1 260 ? 3.214 -6.099 -3.278 1.00 43.44 260 ASN A O 1
ATOM 2079 N N . TYR A 1 261 ? 2.768 -6.862 -5.334 1.00 40.41 261 TYR A N 1
ATOM 2080 C CA . TYR A 1 261 ? 3.930 -6.264 -6.023 1.00 40.41 261 TYR A CA 1
ATOM 2081 C C . TYR A 1 261 ? 3.742 -4.737 -6.130 1.00 40.41 261 TYR A C 1
ATOM 2083 O O . TYR A 1 261 ? 3.468 -4.187 -7.187 1.00 40.41 261 TYR A O 1
ATOM 2091 N N . GLY A 1 262 ? 3.797 -4.077 -4.978 1.00 49.06 262 GLY A N 1
ATOM 2092 C CA . GLY A 1 262 ? 3.649 -2.645 -4.767 1.00 49.06 262 GLY A CA 1
ATOM 2093 C C . GLY A 1 262 ? 4.392 -2.240 -3.495 1.00 49.06 262 GLY A C 1
ATOM 2094 O O . GLY A 1 262 ? 5.308 -2.938 -3.047 1.00 49.06 262 GLY A O 1
ATOM 2095 N N . ALA A 1 263 ? 4.000 -1.124 -2.884 1.00 46.81 263 ALA A N 1
ATOM 2096 C CA . ALA A 1 263 ? 4.729 -0.553 -1.754 1.00 46.81 263 ALA A CA 1
ATOM 2097 C C . ALA A 1 263 ? 4.670 -1.438 -0.490 1.00 46.81 263 ALA A C 1
ATOM 2099 O O . ALA A 1 263 ? 3.650 -1.511 0.202 1.00 46.81 263 ALA A O 1
ATOM 2100 N N . GLY A 1 264 ? 5.783 -2.060 -0.098 1.00 60.88 264 GLY A N 1
ATOM 2101 C CA . GLY A 1 264 ? 5.826 -2.855 1.129 1.00 60.88 264 GLY A CA 1
ATOM 2102 C C . GLY A 1 264 ? 6.999 -3.823 1.246 1.00 60.88 264 GLY A C 1
ATOM 2103 O O . GLY A 1 264 ? 7.881 -3.891 0.395 1.00 60.88 264 GLY A O 1
ATOM 2104 N N . ARG A 1 265 ? 7.002 -4.559 2.359 1.00 68.31 265 ARG A N 1
ATOM 2105 C CA . ARG A 1 265 ? 7.916 -5.667 2.647 1.00 68.31 265 ARG A CA 1
ATOM 2106 C C . ARG A 1 265 ? 7.193 -6.665 3.547 1.00 68.31 265 ARG A C 1
ATOM 2108 O O . ARG A 1 265 ? 6.617 -6.241 4.551 1.00 68.31 265 ARG A O 1
ATOM 2115 N N . ASN A 1 266 ? 7.285 -7.957 3.255 1.00 60.12 266 ASN A N 1
ATOM 2116 C CA . ASN A 1 266 ? 6.844 -9.006 4.168 1.00 60.12 266 ASN A CA 1
ATOM 2117 C C . ASN A 1 266 ? 7.968 -9.303 5.181 1.00 60.12 266 ASN A C 1
ATOM 2119 O O . ASN A 1 266 ? 9.034 -9.834 4.853 1.00 60.12 266 ASN A O 1
ATOM 2123 N N . ARG A 1 267 ? 7.781 -8.883 6.438 1.00 54.34 267 ARG A N 1
ATOM 2124 C CA . ARG A 1 267 ? 8.870 -8.859 7.434 1.00 54.34 267 ARG A CA 1
ATOM 2125 C C . ARG A 1 267 ? 9.088 -10.195 8.154 1.00 54.34 267 ARG A C 1
ATOM 2127 O O . ARG A 1 267 ? 10.163 -10.383 8.730 1.00 54.34 267 ARG A O 1
ATOM 2134 N N . LYS A 1 268 ? 8.144 -11.143 8.087 1.00 45.94 268 LYS A N 1
ATOM 2135 C CA . LYS A 1 268 ? 8.261 -12.485 8.689 1.00 45.94 268 LYS A CA 1
ATOM 2136 C C . LYS A 1 268 ? 8.419 -13.544 7.597 1.00 45.94 268 LYS A C 1
ATOM 2138 O O . LYS A 1 268 ? 7.458 -13.916 6.953 1.00 45.94 268 LYS A O 1
ATOM 2143 N N . HIS A 1 269 ? 9.656 -14.021 7.413 1.00 46.88 269 HIS A N 1
ATOM 2144 C CA . HIS A 1 269 ? 10.070 -15.134 6.542 1.00 46.88 269 HIS A CA 1
ATOM 2145 C C . HIS A 1 269 ? 9.092 -15.539 5.430 1.00 46.88 269 HIS A C 1
ATOM 2147 O O . HIS A 1 269 ? 8.234 -16.401 5.618 1.00 46.88 269 HIS A O 1
ATOM 2153 N N . ASN A 1 270 ? 9.343 -15.006 4.236 1.00 49.44 270 ASN A N 1
ATOM 2154 C CA . ASN A 1 270 ? 8.606 -15.312 3.022 1.00 49.44 270 ASN A CA 1
ATOM 2155 C C . ASN A 1 270 ? 8.886 -16.747 2.518 1.00 49.44 270 ASN A C 1
ATOM 2157 O O . ASN A 1 270 ? 9.613 -16.972 1.548 1.00 49.44 270 ASN A O 1
ATOM 2161 N N . LYS A 1 271 ? 8.366 -17.761 3.221 1.00 41.50 271 LYS A N 1
ATOM 2162 C CA . LYS A 1 271 ? 8.559 -19.162 2.826 1.00 41.50 271 LYS A CA 1
ATOM 2163 C C . LYS A 1 271 ? 7.710 -19.538 1.609 1.00 41.50 271 LYS A C 1
ATOM 2165 O O . LYS A 1 271 ? 8.147 -20.432 0.892 1.00 41.50 271 LYS A O 1
ATOM 2170 N N . ASN A 1 272 ? 6.581 -18.858 1.343 1.00 46.00 272 ASN A N 1
ATOM 2171 C CA . ASN A 1 272 ? 5.664 -19.155 0.225 1.00 46.00 272 ASN A CA 1
ATOM 2172 C C . ASN A 1 272 ? 4.771 -17.977 -0.283 1.00 46.00 272 ASN A C 1
ATOM 2174 O O . ASN A 1 272 ? 3.842 -18.244 -1.039 1.00 46.00 272 ASN A O 1
ATOM 2178 N N . ALA A 1 273 ? 5.028 -16.708 0.053 1.00 49.78 273 ALA A N 1
ATOM 2179 C CA . ALA A 1 273 ? 4.138 -15.557 -0.205 1.00 49.78 273 ALA A CA 1
ATOM 2180 C C . ALA A 1 273 ? 4.662 -14.546 -1.265 1.00 49.78 273 ALA A C 1
ATOM 2182 O O . ALA A 1 273 ? 5.801 -14.627 -1.733 1.00 49.78 273 ALA A O 1
ATOM 2183 N N . ALA A 1 274 ? 3.800 -13.614 -1.694 1.00 52.22 274 ALA A N 1
ATOM 2184 C CA . ALA A 1 274 ? 4.088 -12.591 -2.709 1.00 52.22 274 ALA A CA 1
ATOM 2185 C C . ALA A 1 274 ? 5.290 -11.699 -2.386 1.00 52.22 274 ALA A C 1
ATOM 2187 O O . ALA A 1 274 ? 5.588 -11.428 -1.225 1.00 52.22 274 ALA A O 1
ATOM 2188 N N . PHE A 1 275 ? 5.937 -11.204 -3.441 1.00 62.03 275 PHE A N 1
ATOM 2189 C CA . PHE A 1 275 ? 7.058 -10.272 -3.344 1.00 62.03 275 PHE A CA 1
ATOM 2190 C C . PHE A 1 275 ? 6.605 -8.839 -3.633 1.00 62.03 275 PHE A C 1
ATOM 2192 O O . PHE A 1 275 ? 6.004 -8.594 -4.681 1.00 62.03 275 PHE A O 1
ATOM 2199 N N . ALA A 1 276 ? 6.950 -7.912 -2.737 1.00 73.25 276 ALA A N 1
ATOM 2200 C CA . ALA A 1 276 ? 6.905 -6.467 -2.963 1.00 73.25 276 ALA A CA 1
ATOM 2201 C C . ALA A 1 276 ? 8.290 -5.903 -3.332 1.00 73.25 276 ALA A C 1
ATOM 2203 O O . ALA A 1 276 ? 9.311 -6.583 -3.177 1.00 73.25 276 ALA A O 1
ATOM 2204 N N . HIS A 1 277 ? 8.341 -4.635 -3.756 1.00 77.31 277 HIS A N 1
ATOM 2205 C CA . HIS A 1 277 ? 9.593 -3.924 -4.061 1.00 77.31 277 HIS A CA 1
ATOM 2206 C C . HIS A 1 277 ? 10.607 -3.994 -2.906 1.00 77.31 277 HIS A C 1
ATOM 2208 O O . HIS A 1 277 ? 11.778 -4.330 -3.101 1.00 77.31 277 HIS A O 1
ATOM 2214 N N . GLY A 1 278 ? 10.146 -3.797 -1.666 1.00 78.81 278 GLY A N 1
ATOM 2215 C CA . GLY A 1 278 ? 11.009 -3.895 -0.491 1.00 78.81 278 GLY A CA 1
ATOM 2216 C C . GLY A 1 278 ? 11.546 -5.310 -0.249 1.00 78.81 278 GLY A C 1
ATOM 2217 O O . GLY A 1 278 ? 12.661 -5.460 0.246 1.00 78.81 278 GLY A O 1
ATOM 2218 N N . ASP A 1 279 ? 10.819 -6.366 -0.619 1.00 82.12 279 ASP A N 1
ATOM 2219 C CA . ASP A 1 279 ? 11.332 -7.740 -0.514 1.00 82.12 279 ASP A CA 1
ATOM 2220 C C . ASP A 1 279 ? 12.441 -7.991 -1.542 1.00 82.12 279 ASP A C 1
ATOM 2222 O O . ASP A 1 279 ? 13.483 -8.562 -1.207 1.00 82.12 279 ASP A O 1
ATOM 2226 N N . ILE A 1 280 ? 12.257 -7.504 -2.775 1.00 86.00 280 ILE A N 1
ATOM 2227 C CA . ILE A 1 280 ? 13.243 -7.611 -3.859 1.00 86.00 280 ILE A CA 1
ATOM 2228 C C . ILE A 1 280 ? 14.564 -6.977 -3.433 1.00 86.00 280 ILE A C 1
ATOM 2230 O O . ILE A 1 280 ? 15.609 -7.628 -3.494 1.00 86.00 280 ILE A O 1
ATOM 2234 N N . GLU A 1 281 ? 14.537 -5.736 -2.955 1.00 88.38 281 GLU A N 1
ATOM 2235 C CA . GLU A 1 281 ? 15.753 -5.022 -2.573 1.00 88.38 281 GLU A CA 1
ATOM 2236 C C . GLU A 1 281 ? 16.418 -5.636 -1.341 1.00 88.38 281 GLU A C 1
ATOM 2238 O O . GLU A 1 281 ? 17.635 -5.836 -1.336 1.00 88.38 281 GLU A O 1
ATOM 2243 N N . PHE A 1 282 ? 15.659 -5.979 -0.296 1.00 89.31 282 PHE A N 1
ATOM 2244 C CA . PHE A 1 282 ? 16.255 -6.547 0.914 1.00 89.31 282 PHE A CA 1
ATOM 2245 C C . PHE A 1 282 ? 16.855 -7.933 0.658 1.00 89.31 282 PHE A C 1
ATOM 2247 O O . PHE A 1 282 ? 17.982 -8.188 1.090 1.00 89.31 282 PHE A O 1
ATOM 2254 N N . GLU A 1 283 ? 16.177 -8.804 -0.089 1.00 89.12 283 GLU A N 1
ATOM 2255 C CA . GLU A 1 283 ? 16.706 -10.132 -0.413 1.00 89.12 283 GLU A CA 1
ATOM 2256 C C . GLU A 1 283 ? 17.852 -10.093 -1.433 1.00 89.12 283 GLU A C 1
ATOM 2258 O O . GLU A 1 283 ? 18.766 -10.920 -1.368 1.00 89.12 283 GLU A O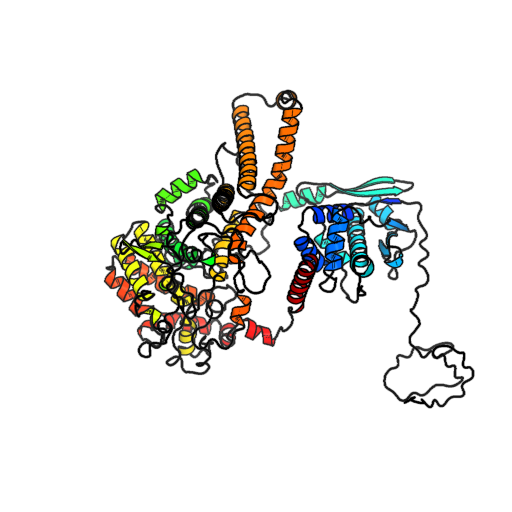 1
ATOM 2263 N N . ALA A 1 284 ? 17.835 -9.151 -2.381 1.00 89.88 284 ALA A N 1
ATOM 2264 C CA . ALA A 1 284 ? 18.885 -9.037 -3.391 1.00 89.88 284 ALA A CA 1
ATOM 2265 C C . ALA A 1 284 ? 20.162 -8.370 -2.857 1.00 89.88 284 ALA A C 1
ATOM 2267 O O . ALA A 1 284 ? 21.264 -8.728 -3.292 1.00 89.88 284 ALA A O 1
ATOM 2268 N N . LEU A 1 285 ? 20.025 -7.387 -1.957 1.00 94.19 285 LEU A N 1
ATOM 2269 C CA . LEU A 1 285 ? 21.091 -6.427 -1.650 1.00 94.19 285 LEU A CA 1
ATOM 2270 C C . LEU A 1 285 ? 21.703 -6.570 -0.255 1.00 94.19 285 LEU A C 1
ATOM 2272 O O . LEU A 1 285 ? 22.870 -6.197 -0.084 1.00 94.19 285 LEU A O 1
ATOM 2276 N N . VAL A 1 286 ? 20.965 -7.086 0.736 1.00 92.00 286 VAL A N 1
ATOM 2277 C CA . VAL A 1 286 ? 21.490 -7.226 2.104 1.00 92.00 286 VAL A CA 1
ATOM 2278 C C . VAL A 1 286 ? 22.483 -8.383 2.148 1.00 92.00 286 VAL A C 1
ATOM 2280 O O . VAL A 1 286 ? 22.121 -9.558 2.157 1.00 92.00 286 VAL A O 1
ATOM 2283 N N . SER A 1 287 ? 23.772 -8.053 2.183 1.00 91.25 287 SER A N 1
ATOM 2284 C CA . SER A 1 287 ? 24.851 -9.035 2.296 1.00 91.25 287 SER A CA 1
ATOM 2285 C C . SER A 1 287 ? 26.114 -8.387 2.864 1.00 91.25 287 SER A C 1
ATOM 2287 O O . SER A 1 287 ? 26.275 -7.165 2.833 1.00 91.25 287 SER A O 1
ATOM 2289 N N . LYS A 1 288 ? 27.054 -9.200 3.367 1.00 83.19 288 LYS A N 1
ATOM 2290 C CA . LYS A 1 288 ? 28.353 -8.688 3.848 1.00 83.19 288 LYS A CA 1
ATOM 2291 C C . LYS A 1 288 ? 29.169 -8.051 2.717 1.00 83.19 288 LYS A C 1
ATOM 2293 O O . LYS A 1 288 ? 29.976 -7.157 2.954 1.00 83.19 288 LYS A O 1
ATOM 2298 N N . GLU A 1 289 ? 28.954 -8.512 1.491 1.00 86.44 289 GLU A N 1
ATOM 2299 C CA . GLU A 1 289 ? 29.689 -8.151 0.283 1.00 86.44 289 GLU A CA 1
ATOM 2300 C C . GLU A 1 289 ? 29.046 -6.991 -0.488 1.00 86.44 289 GLU A C 1
ATOM 2302 O O . GLU A 1 289 ? 29.756 -6.324 -1.243 1.00 86.44 289 GLU A O 1
ATOM 2307 N N . LEU A 1 290 ? 27.749 -6.701 -0.297 1.00 90.62 290 LEU A N 1
ATOM 2308 C CA . LEU A 1 290 ? 26.995 -5.667 -1.025 1.00 90.62 290 LEU A CA 1
ATOM 2309 C C . LEU A 1 290 ? 26.567 -4.493 -0.139 1.00 90.62 290 LEU A C 1
ATOM 2311 O O . LEU A 1 290 ? 27.289 -3.500 -0.081 1.00 90.62 290 LEU A O 1
ATOM 2315 N N . TYR A 1 291 ? 25.437 -4.551 0.549 1.00 95.06 291 TYR A N 1
ATOM 2316 C CA . TYR A 1 291 ? 24.964 -3.419 1.343 1.00 95.06 291 TYR A CA 1
ATOM 2317 C C . TYR A 1 291 ? 24.555 -3.851 2.741 1.00 95.06 291 TYR A C 1
ATOM 2319 O O . TYR A 1 291 ? 24.052 -4.954 2.954 1.00 95.06 291 TYR A O 1
ATOM 2327 N N . THR A 1 292 ? 24.770 -2.957 3.706 1.00 94.62 292 THR A N 1
ATOM 2328 C CA . THR A 1 292 ? 24.170 -3.118 5.030 1.00 94.62 292 THR A CA 1
ATOM 2329 C C . THR A 1 292 ? 22.662 -2.904 4.934 1.00 94.62 292 THR A C 1
ATOM 2331 O O . THR A 1 292 ? 22.184 -2.190 4.053 1.00 94.62 292 THR A O 1
ATOM 2334 N N . GLU A 1 293 ? 21.904 -3.464 5.874 1.00 91.44 293 GLU A N 1
ATOM 2335 C CA . GLU A 1 293 ? 20.450 -3.275 5.920 1.00 91.44 293 GLU A CA 1
ATOM 2336 C C . GLU A 1 293 ? 20.048 -1.787 5.946 1.00 91.44 293 GLU A C 1
ATOM 2338 O O . GLU A 1 293 ? 19.097 -1.381 5.288 1.00 91.44 293 GLU A O 1
ATOM 2343 N N . ASP A 1 294 ? 20.818 -0.948 6.643 1.00 91.75 294 ASP A N 1
ATOM 2344 C CA . ASP A 1 294 ? 20.608 0.503 6.696 1.00 91.75 294 ASP A CA 1
ATOM 2345 C C . ASP A 1 294 ? 20.809 1.204 5.337 1.00 91.75 294 ASP A C 1
ATOM 2347 O O . ASP A 1 294 ? 20.098 2.157 5.010 1.00 91.75 294 ASP A O 1
ATOM 2351 N N . GLN A 1 295 ? 21.764 0.735 4.531 1.00 95.06 295 GLN A N 1
ATOM 2352 C CA . GLN A 1 295 ? 21.982 1.252 3.180 1.00 95.06 295 GLN A CA 1
ATOM 2353 C C . GLN A 1 295 ? 20.871 0.799 2.237 1.00 95.06 295 GLN A C 1
ATOM 2355 O O . GLN A 1 295 ? 20.340 1.623 1.497 1.00 95.06 295 GLN A O 1
ATOM 2360 N N . VAL A 1 296 ? 20.473 -0.476 2.303 1.00 94.94 296 VAL A N 1
ATOM 2361 C CA . VAL A 1 296 ? 19.355 -1.001 1.503 1.00 94.94 296 VAL A CA 1
ATOM 2362 C C . VAL A 1 296 ? 18.058 -0.280 1.844 1.00 94.94 296 VAL A C 1
ATOM 2364 O O . VAL A 1 296 ? 17.334 0.115 0.944 1.00 94.94 296 VAL A O 1
ATOM 2367 N N . ARG A 1 297 ? 17.819 0.034 3.119 1.00 94.50 297 ARG A N 1
ATOM 2368 C CA . ARG A 1 297 ? 16.663 0.830 3.551 1.00 94.50 297 ARG A CA 1
ATOM 2369 C C . ARG A 1 297 ? 16.609 2.222 2.901 1.00 94.50 297 ARG A C 1
ATOM 2371 O O . ARG A 1 297 ? 15.524 2.721 2.626 1.00 94.50 297 ARG A O 1
ATOM 2378 N N . LYS A 1 298 ? 17.760 2.851 2.635 1.00 96.00 298 LYS A N 1
ATOM 2379 C CA . LYS A 1 298 ? 17.843 4.142 1.920 1.00 96.00 298 LYS A CA 1
ATOM 2380 C C . LYS A 1 298 ? 17.636 3.995 0.414 1.00 96.00 298 LYS A C 1
ATOM 2382 O O . LYS A 1 298 ? 17.137 4.928 -0.206 1.00 96.00 298 LYS A O 1
ATOM 2387 N N . ILE A 1 299 ? 18.025 2.853 -0.155 1.00 96.94 299 ILE A N 1
ATOM 2388 C CA . ILE A 1 299 ? 17.709 2.497 -1.543 1.00 96.94 299 ILE A CA 1
ATOM 2389 C C . ILE A 1 299 ? 16.195 2.312 -1.660 1.00 96.94 299 ILE A C 1
ATOM 2391 O O . ILE A 1 299 ? 15.561 3.048 -2.410 1.00 96.94 299 ILE A O 1
ATOM 2395 N N . TYR A 1 300 ? 15.614 1.479 -0.796 1.00 95.56 300 TYR A N 1
ATOM 2396 C CA . TYR A 1 300 ? 14.177 1.232 -0.748 1.00 95.56 300 TYR A CA 1
ATOM 2397 C C . TYR A 1 300 ? 13.352 2.489 -0.545 1.00 95.56 300 TYR A C 1
ATOM 2399 O O . TYR A 1 300 ? 12.328 2.662 -1.189 1.00 95.56 300 TYR A O 1
ATOM 2407 N N . PHE A 1 301 ? 13.814 3.427 0.283 1.00 96.12 301 PHE A N 1
ATOM 2408 C CA . PHE A 1 301 ? 13.131 4.709 0.431 1.00 96.12 301 PHE A CA 1
ATOM 2409 C C . PHE A 1 301 ? 12.937 5.432 -0.912 1.00 96.12 301 PHE A C 1
ATOM 2411 O O . PHE A 1 301 ? 11.898 6.039 -1.133 1.00 96.12 301 PHE A O 1
ATOM 2418 N N . GLY A 1 302 ? 13.897 5.344 -1.835 1.00 94.56 302 GLY A N 1
ATOM 2419 C CA . GLY A 1 302 ? 13.754 5.892 -3.183 1.00 94.56 302 GLY A CA 1
ATOM 2420 C C . GLY A 1 302 ? 12.700 5.195 -4.036 1.00 94.56 302 GLY A C 1
ATOM 2421 O O . GLY A 1 302 ? 11.938 5.878 -4.719 1.00 94.56 302 GLY A O 1
ATOM 2422 N N . ASN A 1 303 ? 12.657 3.865 -3.966 1.00 93.88 303 ASN A N 1
ATOM 2423 C CA . ASN A 1 303 ? 11.689 3.021 -4.666 1.00 93.88 303 ASN A CA 1
ATOM 2424 C C . ASN A 1 303 ? 10.269 3.258 -4.120 1.00 93.88 303 ASN A C 1
ATOM 2426 O O . ASN A 1 303 ? 9.399 3.738 -4.838 1.00 93.88 303 ASN A O 1
ATOM 2430 N N . TRP A 1 304 ? 10.105 3.144 -2.802 1.00 93.06 304 TRP A N 1
ATOM 2431 C CA . TRP A 1 304 ? 8.871 3.428 -2.066 1.00 93.06 304 TRP A CA 1
ATOM 2432 C C . TRP A 1 304 ? 8.302 4.825 -2.350 1.00 93.06 304 TRP A C 1
ATOM 2434 O O . TRP A 1 304 ? 7.094 5.015 -2.437 1.00 93.06 304 TRP A O 1
ATOM 2444 N N . LEU A 1 305 ? 9.149 5.846 -2.527 1.00 93.06 305 LEU A N 1
ATOM 2445 C CA . LEU A 1 305 ? 8.660 7.181 -2.883 1.00 93.06 305 LEU A CA 1
ATOM 2446 C C . LEU A 1 305 ? 7.984 7.223 -4.254 1.00 93.06 305 LEU A C 1
ATOM 2448 O O . LEU A 1 305 ? 7.140 8.094 -4.455 1.00 93.06 305 LEU A O 1
ATOM 2452 N N . ARG A 1 306 ? 8.359 6.354 -5.199 1.00 91.62 306 ARG A N 1
ATOM 2453 C CA . ARG A 1 306 ? 7.666 6.255 -6.488 1.00 91.62 306 ARG A CA 1
ATOM 2454 C C . ARG A 1 306 ? 6.272 5.690 -6.261 1.00 91.62 306 ARG A C 1
ATOM 2456 O O . ARG A 1 306 ? 5.315 6.399 -6.577 1.00 91.62 306 ARG A O 1
ATOM 2463 N N . ASP A 1 307 ? 6.162 4.558 -5.567 1.00 83.12 307 ASP A N 1
ATOM 2464 C CA . ASP A 1 307 ? 4.880 3.939 -5.189 1.00 83.12 307 ASP A CA 1
ATOM 2465 C C . ASP A 1 307 ? 3.912 4.890 -4.473 1.00 83.12 307 ASP A C 1
ATOM 2467 O O . ASP A 1 307 ? 2.701 4.722 -4.556 1.00 83.12 307 ASP A O 1
ATOM 2471 N N . PHE A 1 308 ? 4.408 5.884 -3.735 1.00 86.50 308 PHE A N 1
ATOM 2472 C CA . PHE A 1 308 ? 3.550 6.855 -3.048 1.00 86.50 308 PHE A CA 1
ATOM 2473 C C . PHE A 1 308 ? 3.323 8.142 -3.839 1.00 86.50 308 PHE A C 1
ATOM 2475 O O . PHE A 1 308 ? 2.347 8.841 -3.584 1.00 86.50 308 PHE A O 1
ATOM 2482 N N . SER A 1 309 ? 4.177 8.474 -4.810 1.00 87.75 309 SER A N 1
ATOM 2483 C CA . SER A 1 309 ? 4.018 9.690 -5.619 1.00 87.75 309 SER A CA 1
ATOM 2484 C C . SER A 1 309 ? 2.823 9.632 -6.575 1.00 87.75 309 SER A C 1
ATOM 2486 O O . SER A 1 309 ? 2.267 10.681 -6.906 1.00 87.75 309 SER A O 1
ATOM 2488 N N . GLN A 1 310 ? 2.368 8.424 -6.933 1.00 82.12 310 GLN A N 1
ATOM 2489 C CA . GLN A 1 310 ? 1.162 8.198 -7.740 1.00 82.12 310 GLN A CA 1
ATOM 2490 C C . GLN A 1 310 ? -0.123 8.760 -7.112 1.00 82.12 310 GLN A C 1
ATOM 2492 O O . GLN A 1 310 ? -1.067 9.071 -7.831 1.00 82.12 310 GLN A O 1
ATOM 2497 N N . VAL A 1 311 ? -0.138 9.004 -5.792 1.00 81.50 311 VAL A N 1
ATOM 2498 C CA . VAL A 1 311 ? -1.280 9.649 -5.125 1.00 81.50 311 VAL A CA 1
ATOM 2499 C C . VAL A 1 311 ? -1.439 11.114 -5.457 1.00 81.50 311 VAL A C 1
ATOM 2501 O O . VAL A 1 311 ? -2.495 11.677 -5.198 1.00 81.50 311 VAL A O 1
ATOM 2504 N N . ILE A 1 312 ? -0.430 11.757 -6.034 1.00 89.06 312 ILE A N 1
ATOM 2505 C CA . ILE A 1 312 ? -0.510 13.164 -6.406 1.00 89.06 312 ILE A CA 1
ATOM 2506 C C . ILE A 1 312 ? -0.953 13.257 -7.868 1.00 89.06 312 ILE A C 1
ATOM 2508 O O . ILE A 1 312 ? -0.123 13.341 -8.774 1.00 89.06 312 ILE A O 1
ATOM 2512 N N . VAL A 1 313 ? -2.271 13.266 -8.068 1.00 84.94 313 VAL A N 1
ATOM 2513 C CA . VAL A 1 313 ? -2.973 13.466 -9.348 1.00 84.94 313 VAL A CA 1
ATOM 2514 C C . VAL A 1 313 ? -4.048 14.542 -9.185 1.00 84.94 313 VAL A C 1
ATOM 2516 O O . VAL A 1 313 ? -4.361 14.965 -8.069 1.00 84.94 313 VAL A O 1
ATOM 2519 N N . LYS A 1 314 ? -4.646 15.014 -10.282 1.00 83.12 314 LYS A N 1
ATOM 2520 C CA . LYS A 1 314 ? -5.665 16.075 -10.215 1.00 83.12 314 LYS A CA 1
ATOM 2521 C C . LYS A 1 314 ? -6.852 15.719 -9.317 1.00 83.12 314 LYS A C 1
ATOM 2523 O O . LYS A 1 314 ? -7.370 16.598 -8.639 1.00 83.12 314 LYS A O 1
ATOM 2528 N N . ILE A 1 315 ? -7.306 14.465 -9.337 1.00 74.88 315 ILE A N 1
ATOM 2529 C CA . ILE A 1 315 ? -8.528 14.049 -8.628 1.00 74.88 315 ILE A CA 1
ATOM 2530 C C . ILE A 1 315 ? -8.331 13.812 -7.124 1.00 74.88 315 ILE A C 1
ATOM 2532 O O . ILE A 1 315 ? -9.310 13.646 -6.410 1.00 74.88 315 ILE A O 1
ATOM 2536 N N . THR A 1 316 ? -7.094 13.797 -6.633 1.00 77.19 316 THR A N 1
ATOM 2537 C CA . THR A 1 316 ? -6.777 13.572 -5.211 1.00 77.19 316 THR A CA 1
ATOM 2538 C C . THR A 1 316 ? -6.305 14.848 -4.516 1.00 77.19 316 THR A C 1
ATOM 2540 O O . THR A 1 316 ? -6.357 14.944 -3.288 1.00 77.19 316 THR A O 1
ATOM 2543 N N . VAL A 1 317 ? -5.838 15.838 -5.283 1.00 84.81 317 VAL A N 1
ATOM 2544 C CA . VAL A 1 317 ? -5.340 17.120 -4.779 1.00 84.81 317 VAL A CA 1
ATOM 2545 C C . VAL A 1 317 ? -6.429 18.181 -4.868 1.00 84.81 317 VAL A C 1
ATOM 2547 O O . VAL A 1 317 ? -6.946 18.472 -5.943 1.00 84.81 317 VAL A O 1
ATOM 2550 N N . ARG A 1 318 ? -6.701 18.839 -3.740 1.00 84.44 318 ARG A N 1
ATOM 2551 C CA . ARG A 1 318 ? -7.634 19.965 -3.648 1.00 84.44 318 ARG A CA 1
ATOM 2552 C C . ARG A 1 318 ? -7.307 21.047 -4.680 1.00 84.44 318 ARG A C 1
ATOM 2554 O O . ARG A 1 318 ? -6.223 21.630 -4.634 1.00 84.44 318 ARG A O 1
ATOM 2561 N N . GLY A 1 319 ? -8.267 21.342 -5.555 1.00 75.19 319 GLY A N 1
ATOM 2562 C CA . GLY A 1 319 ? -8.195 22.432 -6.533 1.00 75.19 319 GLY A CA 1
ATOM 2563 C C . GLY A 1 319 ? -8.824 23.752 -6.065 1.00 75.19 319 GLY A C 1
ATOM 2564 O O . GLY A 1 319 ? -9.353 23.869 -4.958 1.00 75.19 319 GLY A O 1
ATOM 2565 N N . THR A 1 320 ? -8.797 24.768 -6.934 1.00 65.62 320 THR A N 1
ATOM 2566 C CA . THR A 1 320 ? -9.472 26.057 -6.692 1.00 65.62 320 THR A CA 1
ATOM 2567 C C . THR A 1 320 ? -11.001 25.922 -6.779 1.00 65.62 320 THR A C 1
ATOM 2569 O O . THR A 1 320 ? -11.523 25.400 -7.759 1.00 65.62 320 THR A O 1
ATOM 2572 N N . ASN A 1 321 ? -11.732 26.432 -5.775 1.00 53.84 321 ASN A N 1
ATOM 2573 C CA . ASN A 1 321 ? -13.200 26.330 -5.655 1.00 53.84 321 ASN A CA 1
ATOM 2574 C C . ASN A 1 321 ? -13.714 24.873 -5.711 1.00 53.84 321 ASN A C 1
ATOM 2576 O O . ASN A 1 321 ? -14.440 24.500 -6.634 1.00 53.84 321 ASN A O 1
ATOM 2580 N N . ALA A 1 322 ? -13.344 24.062 -4.712 1.00 50.00 322 ALA A N 1
ATOM 2581 C CA . ALA A 1 322 ? -13.686 22.638 -4.604 1.00 50.00 322 ALA A CA 1
ATOM 2582 C C . ALA A 1 322 ? -15.199 22.331 -4.694 1.00 50.00 322 ALA A C 1
ATOM 2584 O O . ALA A 1 322 ? -15.582 21.225 -5.075 1.00 50.00 322 ALA A O 1
ATOM 2585 N N . ALA A 1 323 ? -16.073 23.313 -4.447 1.00 46.69 323 ALA A N 1
ATOM 2586 C CA . ALA A 1 323 ? -17.486 23.244 -4.811 1.00 46.69 323 ALA A CA 1
ATOM 2587 C C . ALA A 1 323 ? -17.705 23.282 -6.344 1.00 46.69 323 ALA A C 1
ATOM 2589 O O . ALA A 1 323 ? -18.176 24.273 -6.916 1.00 46.69 323 ALA A O 1
ATOM 2590 N N . ILE A 1 324 ? -17.421 22.178 -7.038 1.00 43.56 324 ILE A N 1
ATOM 2591 C CA . ILE A 1 324 ? -17.817 22.008 -8.440 1.00 43.56 324 ILE A CA 1
ATOM 2592 C C . ILE A 1 324 ? -19.342 21.833 -8.498 1.00 43.56 324 ILE A C 1
ATOM 2594 O O . ILE A 1 324 ? -19.885 20.776 -8.180 1.00 43.56 324 ILE A O 1
ATOM 2598 N N . LYS A 1 325 ? -20.063 22.862 -8.960 1.00 41.97 325 LYS A N 1
ATOM 2599 C CA . LYS A 1 325 ? -21.457 22.712 -9.410 1.00 41.97 325 LYS A CA 1
ATOM 2600 C C . LYS A 1 325 ? -21.465 22.016 -10.769 1.00 41.97 325 LYS A C 1
ATOM 2602 O O . LYS A 1 325 ? -21.379 22.678 -11.804 1.00 41.97 325 LYS A O 1
ATOM 2607 N N . ALA A 1 326 ? -21.612 20.695 -10.792 1.00 38.12 326 ALA A N 1
ATOM 2608 C CA . ALA A 1 326 ? -21.844 19.976 -12.040 1.00 38.12 326 ALA A CA 1
ATOM 2609 C C . ALA A 1 326 ? -23.250 20.297 -12.589 1.00 38.12 326 ALA A C 1
ATOM 2611 O O . ALA A 1 326 ? -24.244 19.658 -12.253 1.00 38.12 326 ALA A O 1
ATOM 2612 N N . GLN A 1 327 ? -23.354 21.303 -13.463 1.00 36.22 327 GLN A N 1
ATOM 2613 C CA . GLN A 1 327 ? -24.541 21.528 -14.294 1.00 36.22 327 GLN A CA 1
ATOM 2614 C C . GLN A 1 327 ? -24.514 20.592 -15.509 1.00 36.22 327 GLN A C 1
ATOM 2616 O O . GLN A 1 327 ? -24.209 20.996 -16.628 1.00 36.22 327 GLN A O 1
ATOM 2621 N N . LYS A 1 328 ? -24.894 19.331 -15.317 1.00 35.94 328 LYS A N 1
ATOM 2622 C CA . LYS A 1 328 ? -25.418 18.511 -16.416 1.00 35.94 328 LYS A CA 1
ATOM 2623 C C . LYS A 1 328 ? -26.657 17.782 -15.908 1.00 35.94 328 LYS A C 1
ATOM 2625 O O . LYS A 1 328 ? -26.559 16.890 -15.083 1.00 35.94 328 LYS A O 1
ATOM 2630 N N . ASN A 1 329 ? -27.820 18.192 -16.423 1.00 34.66 329 ASN A N 1
ATOM 2631 C CA . ASN A 1 329 ? -29.145 17.570 -16.242 1.00 34.66 329 ASN A CA 1
ATOM 2632 C C . ASN A 1 329 ? -29.997 17.972 -15.018 1.00 34.66 329 ASN A C 1
ATOM 2634 O O . ASN A 1 329 ? -30.780 17.161 -14.538 1.00 34.66 329 ASN A O 1
ATOM 2638 N N . LYS A 1 330 ? -29.943 19.233 -14.556 1.00 37.72 330 LYS A N 1
ATOM 2639 C CA . LYS A 1 330 ? -30.858 19.795 -13.524 1.00 37.72 330 LYS A CA 1
ATOM 2640 C C . LYS A 1 330 ? -30.884 19.068 -12.161 1.00 37.72 330 LYS A C 1
ATOM 2642 O O . LYS A 1 330 ? -31.686 19.438 -11.310 1.00 37.72 330 LYS A O 1
ATOM 2647 N N . VAL A 1 331 ? -29.981 18.122 -11.916 1.00 34.28 331 VAL A N 1
ATOM 2648 C CA . VAL A 1 331 ? -29.679 17.591 -10.583 1.00 34.28 331 VAL A CA 1
ATOM 2649 C C . VAL A 1 331 ? -28.399 18.276 -10.122 1.00 34.28 331 VAL A C 1
ATOM 2651 O O . VAL A 1 331 ? -27.358 18.138 -10.760 1.00 34.28 331 VAL A O 1
ATOM 2654 N N . ILE A 1 332 ? -28.488 19.079 -9.064 1.00 33.94 332 ILE A N 1
ATOM 2655 C CA . ILE A 1 332 ? -27.310 19.659 -8.419 1.00 33.94 332 ILE A CA 1
ATOM 2656 C C . ILE A 1 332 ? -26.706 18.534 -7.579 1.00 33.94 332 ILE A C 1
ATOM 2658 O O . ILE A 1 332 ? -27.228 18.223 -6.515 1.00 33.94 332 ILE A O 1
ATOM 2662 N N . LYS A 1 333 ? -25.654 17.887 -8.082 1.00 35.34 333 LYS A N 1
ATOM 2663 C CA . LYS A 1 333 ? -24.824 16.978 -7.287 1.00 35.34 333 LYS A CA 1
ATOM 2664 C C . LYS A 1 333 ? -23.603 17.784 -6.841 1.00 35.34 333 LYS A C 1
ATOM 2666 O O . LYS A 1 333 ? -22.882 18.299 -7.693 1.00 35.34 333 LYS A O 1
ATOM 2671 N N . GLU A 1 334 ? -23.430 17.978 -5.538 1.00 41.78 334 GLU A N 1
ATOM 2672 C CA . GLU A 1 334 ? -22.139 18.389 -4.971 1.00 41.78 334 GLU A CA 1
ATOM 2673 C C . GLU A 1 334 ? -21.215 17.181 -5.124 1.00 41.78 334 GLU A C 1
ATOM 2675 O O . GLU A 1 334 ? -21.534 16.110 -4.613 1.00 41.78 334 GLU A O 1
ATOM 2680 N N . VAL A 1 335 ? -20.179 17.294 -5.958 1.00 39.47 335 VAL A N 1
ATOM 2681 C CA . VAL A 1 335 ? -19.534 16.090 -6.510 1.00 39.47 335 VAL A CA 1
ATOM 2682 C C . VAL A 1 335 ? -18.340 15.600 -5.693 1.00 39.47 335 VAL A C 1
ATOM 2684 O O . VAL A 1 335 ? -18.038 14.424 -5.784 1.00 39.47 335 VAL A O 1
ATOM 2687 N N . SER A 1 336 ? -17.709 16.403 -4.833 1.00 43.78 336 SER A N 1
ATOM 2688 C CA . SER A 1 336 ? -16.452 15.970 -4.207 1.00 43.78 336 SER A CA 1
ATOM 2689 C C . SER A 1 336 ? -16.474 16.094 -2.680 1.00 43.78 336 SER A C 1
ATOM 2691 O O . SER A 1 336 ? -16.767 17.187 -2.183 1.00 43.78 336 SER A O 1
ATOM 2693 N N . PRO A 1 337 ? -16.154 15.031 -1.909 1.00 50.19 337 PRO A N 1
ATOM 2694 C CA . PRO A 1 337 ? -15.719 15.220 -0.531 1.00 50.19 337 PRO A CA 1
ATOM 2695 C C . PRO A 1 337 ? -14.486 16.134 -0.530 1.00 50.19 337 PRO A C 1
ATOM 2697 O O . PRO A 1 337 ? -13.700 16.138 -1.474 1.00 50.19 337 PRO A O 1
ATOM 2700 N N . MET A 1 338 ? -14.321 16.948 0.513 1.00 61.34 338 MET A N 1
ATOM 2701 C CA . MET A 1 338 ? -13.178 17.857 0.618 1.00 61.34 338 MET A CA 1
ATOM 2702 C C . MET A 1 338 ? -11.863 17.077 0.446 1.00 61.34 338 MET A C 1
ATOM 2704 O O . MET A 1 338 ? -11.509 16.261 1.292 1.00 61.34 338 MET A O 1
ATOM 2708 N N . GLN A 1 339 ? -11.135 17.340 -0.638 1.00 75.75 339 GLN A N 1
ATOM 2709 C CA . GLN A 1 339 ? -9.842 16.712 -0.918 1.00 75.75 339 GLN A CA 1
ATOM 2710 C C . GLN A 1 339 ? -8.739 17.298 -0.028 1.00 75.75 339 GLN A C 1
ATOM 2712 O O . GLN A 1 339 ? -8.849 18.428 0.463 1.00 75.75 339 GLN A O 1
ATOM 2717 N N . LEU A 1 340 ? -7.644 16.559 0.153 1.00 82.81 340 LEU A N 1
ATOM 2718 C CA . LEU A 1 340 ? -6.438 17.053 0.821 1.00 82.81 340 LEU A CA 1
ATOM 2719 C C . LEU A 1 340 ? -5.666 18.014 -0.087 1.00 82.81 340 LEU A C 1
ATOM 2721 O O . LEU A 1 340 ? -5.636 17.857 -1.307 1.00 82.81 340 LEU A O 1
ATOM 2725 N N . SER A 1 341 ? -5.008 19.011 0.501 1.00 89.81 341 SER A N 1
ATOM 2726 C CA . SER A 1 341 ? -4.038 19.818 -0.240 1.00 89.81 341 SER A CA 1
ATOM 2727 C C . SER A 1 341 ? -2.810 18.976 -0.613 1.00 89.81 341 SER A C 1
ATOM 2729 O O . SER A 1 341 ? -2.536 17.940 -0.003 1.00 89.81 341 SER A O 1
ATOM 2731 N N . HIS A 1 342 ? -2.018 19.441 -1.583 1.00 91.12 342 HIS A N 1
ATOM 2732 C CA . HIS A 1 342 ? -0.744 18.797 -1.932 1.00 91.12 342 HIS A CA 1
ATOM 2733 C C . HIS A 1 342 ? 0.174 18.686 -0.696 1.00 91.12 342 HIS A C 1
ATOM 2735 O O . HIS A 1 342 ? 0.741 17.632 -0.424 1.00 91.12 342 HIS A O 1
ATOM 2741 N N . GLU A 1 343 ? 0.264 19.746 0.112 1.00 91.38 343 GLU A N 1
ATOM 2742 C CA . GLU A 1 343 ? 1.038 19.726 1.363 1.00 91.38 343 GLU A CA 1
ATOM 2743 C C . GLU A 1 343 ? 0.444 18.761 2.399 1.00 91.38 343 GLU A C 1
ATOM 2745 O O . GLU A 1 343 ? 1.185 18.108 3.134 1.00 91.38 343 GLU A O 1
ATOM 2750 N N . GLY A 1 344 ? -0.886 18.633 2.430 1.00 91.69 344 GLY A N 1
ATOM 2751 C CA . GLY A 1 344 ? -1.589 17.632 3.227 1.00 91.69 344 GLY A CA 1
ATOM 2752 C C . GLY A 1 344 ? -1.110 16.222 2.889 1.00 91.69 344 GLY A C 1
ATOM 2753 O O . GLY A 1 344 ? -0.664 15.504 3.781 1.00 91.69 344 GLY A O 1
ATOM 2754 N N . TRP A 1 345 ? -1.097 15.858 1.604 1.00 91.94 345 TRP A N 1
ATOM 2755 C CA . TRP A 1 345 ? -0.588 14.561 1.146 1.00 91.94 345 TRP A CA 1
ATOM 2756 C C . TRP A 1 345 ? 0.879 14.326 1.512 1.00 91.94 345 TRP A C 1
ATOM 2758 O O . TRP A 1 345 ? 1.205 13.272 2.058 1.00 91.94 345 TRP A O 1
ATOM 2768 N N . VAL A 1 346 ? 1.755 15.315 1.298 1.00 93.94 346 VAL A N 1
ATOM 2769 C CA . VAL A 1 346 ? 3.176 15.225 1.691 1.00 93.94 346 VAL A CA 1
ATOM 2770 C C . VAL A 1 346 ? 3.306 14.928 3.186 1.00 93.94 346 VAL A C 1
ATOM 2772 O O . VAL A 1 346 ? 4.098 14.072 3.582 1.00 93.94 346 VAL A O 1
ATOM 2775 N N . GLN A 1 347 ? 2.503 15.587 4.024 1.00 94.06 347 GLN A N 1
ATOM 2776 C CA . GLN A 1 347 ? 2.523 15.377 5.468 1.00 94.06 347 GLN A CA 1
ATOM 2777 C C . GLN A 1 347 ? 2.021 13.981 5.871 1.00 94.06 347 GLN A C 1
ATOM 2779 O O . GLN A 1 347 ? 2.600 13.372 6.772 1.00 94.06 347 GLN A O 1
ATOM 2784 N N . LEU A 1 348 ? 0.982 13.449 5.220 1.00 92.75 348 LEU A N 1
ATOM 2785 C CA . LEU A 1 348 ? 0.488 12.096 5.507 1.00 92.75 348 LEU A CA 1
ATOM 2786 C C . LEU A 1 348 ? 1.502 11.028 5.110 1.00 92.75 348 LEU A C 1
ATOM 2788 O O . LEU A 1 348 ? 1.825 10.150 5.911 1.00 92.75 348 LEU A O 1
ATOM 2792 N N . ILE A 1 349 ? 2.064 11.144 3.909 1.00 93.38 349 ILE A N 1
ATOM 2793 C CA . ILE A 1 349 ? 3.065 10.204 3.396 1.00 93.38 349 ILE A CA 1
ATOM 2794 C C . ILE A 1 349 ? 4.332 10.271 4.247 1.00 93.38 349 ILE A C 1
ATOM 2796 O O . ILE A 1 349 ? 4.952 9.244 4.502 1.00 93.38 349 ILE A O 1
ATOM 2800 N N . LYS A 1 350 ? 4.679 11.442 4.797 1.00 95.94 350 LYS A N 1
ATOM 2801 C CA . LYS A 1 350 ? 5.782 11.574 5.759 1.00 95.94 350 LYS A CA 1
ATOM 2802 C C . LYS A 1 350 ? 5.546 10.742 7.016 1.00 95.94 350 LYS A C 1
ATOM 2804 O O . LYS A 1 350 ? 6.475 10.100 7.494 1.00 95.94 350 LYS A O 1
ATOM 2809 N N . ILE A 1 351 ? 4.328 10.740 7.554 1.00 94.19 351 ILE A N 1
ATOM 2810 C CA . ILE A 1 351 ? 3.984 9.945 8.742 1.00 94.19 351 ILE A CA 1
ATOM 2811 C C . ILE A 1 351 ? 4.086 8.447 8.427 1.00 94.19 351 ILE A C 1
ATOM 2813 O O . ILE A 1 351 ? 4.671 7.702 9.215 1.00 94.19 351 ILE A O 1
ATOM 2817 N N . LEU A 1 352 ? 3.598 8.021 7.256 1.00 90.75 352 LEU A N 1
ATOM 2818 C CA . LEU A 1 352 ? 3.735 6.637 6.785 1.00 90.75 352 LEU A CA 1
ATOM 2819 C C . LEU A 1 352 ? 5.209 6.247 6.582 1.00 90.75 352 LEU A C 1
ATOM 2821 O O . LEU A 1 352 ? 5.624 5.179 7.026 1.00 90.75 352 LEU A O 1
ATOM 2825 N N . ALA A 1 353 ? 6.024 7.139 6.016 1.00 93.56 353 ALA A N 1
ATOM 2826 C CA . ALA A 1 353 ? 7.458 6.928 5.842 1.00 93.56 353 ALA A CA 1
ATOM 2827 C C . ALA A 1 353 ? 8.194 6.827 7.189 1.00 93.56 353 ALA A C 1
ATOM 2829 O O . ALA A 1 353 ? 9.018 5.938 7.385 1.00 93.56 353 ALA A O 1
ATOM 2830 N N . ILE A 1 354 ? 7.885 7.696 8.156 1.00 94.62 354 ILE A N 1
ATOM 2831 C CA . ILE A 1 354 ? 8.472 7.624 9.504 1.00 94.62 354 ILE A CA 1
ATOM 2832 C C . ILE A 1 354 ? 8.168 6.268 10.144 1.00 94.62 354 ILE A C 1
ATOM 2834 O O . ILE A 1 354 ? 9.048 5.666 10.770 1.00 94.62 354 ILE A O 1
ATOM 2838 N N . ARG A 1 355 ? 6.943 5.764 9.969 1.00 90.06 355 ARG A N 1
ATOM 2839 C CA . ARG A 1 355 ? 6.589 4.436 10.456 1.00 90.06 355 ARG A CA 1
ATOM 2840 C C . ARG A 1 355 ? 7.445 3.351 9.800 1.00 90.06 355 ARG A C 1
ATOM 2842 O O . ARG A 1 355 ? 8.141 2.627 10.506 1.00 90.06 355 ARG A O 1
ATOM 2849 N N . GLU A 1 356 ? 7.419 3.289 8.471 1.00 88.88 356 GLU A N 1
ATOM 2850 C CA . GLU A 1 356 ? 8.050 2.238 7.661 1.00 88.88 356 GLU A CA 1
ATOM 2851 C C . GLU A 1 356 ? 9.580 2.211 7.814 1.00 88.88 356 GLU A C 1
ATOM 2853 O O . GLU A 1 356 ? 10.195 1.148 7.907 1.00 88.88 356 GLU A O 1
ATOM 2858 N N . PHE A 1 357 ? 10.213 3.384 7.868 1.00 92.25 357 PHE A N 1
ATOM 2859 C CA . PHE A 1 357 ? 11.668 3.507 7.788 1.00 92.25 357 PHE A CA 1
ATOM 2860 C C . PHE A 1 357 ? 12.356 3.736 9.137 1.00 92.25 357 PHE A C 1
ATOM 2862 O O . PHE A 1 357 ? 13.568 3.531 9.227 1.00 92.25 357 PHE A O 1
ATOM 2869 N N . VAL A 1 358 ? 11.620 4.123 10.187 1.00 91.50 358 VAL A N 1
ATOM 2870 C CA . VAL A 1 358 ? 12.198 4.406 11.515 1.00 91.50 358 VAL A CA 1
ATOM 2871 C C . VAL A 1 358 ? 11.525 3.622 12.633 1.00 91.50 358 VAL A C 1
ATOM 2873 O O . VAL A 1 358 ? 12.225 2.926 13.369 1.00 91.50 358 VAL A O 1
ATOM 2876 N N . PHE A 1 359 ? 10.206 3.735 12.794 1.00 87.81 359 PHE A N 1
ATOM 2877 C CA . PHE A 1 359 ? 9.502 3.125 13.928 1.00 87.81 359 PHE A CA 1
ATOM 2878 C C . PHE A 1 359 ? 9.530 1.598 13.862 1.00 87.81 359 PHE A C 1
ATOM 2880 O O . PHE A 1 359 ? 10.021 0.942 14.782 1.00 87.81 359 PHE A O 1
ATOM 2887 N N . ASP A 1 360 ? 9.066 1.045 12.750 1.00 84.88 360 ASP A N 1
ATOM 2888 C CA . ASP A 1 360 ? 8.972 -0.391 12.554 1.00 84.88 360 ASP A CA 1
ATOM 2889 C C . ASP A 1 360 ? 10.349 -1.084 12.591 1.00 84.88 360 ASP A C 1
ATOM 2891 O O . ASP A 1 360 ? 10.510 -2.041 13.348 1.00 84.88 360 ASP A O 1
ATOM 2895 N N . PRO A 1 361 ? 11.403 -0.576 11.916 1.00 85.25 361 PRO A N 1
ATOM 2896 C CA . PRO A 1 361 ? 12.726 -1.197 11.991 1.00 85.25 361 PRO A CA 1
ATOM 2897 C C . PRO A 1 361 ? 13.343 -1.165 13.389 1.00 85.25 361 PRO A C 1
ATOM 2899 O O . PRO A 1 361 ? 14.121 -2.048 13.756 1.00 85.25 361 PRO A O 1
ATOM 2902 N N . LEU A 1 362 ? 13.029 -0.139 14.190 1.00 83.69 362 LEU A N 1
ATOM 2903 C CA . LEU A 1 362 ? 13.449 -0.105 15.588 1.00 83.69 362 LEU A CA 1
ATOM 2904 C C . LEU A 1 362 ? 12.777 -1.231 16.374 1.00 83.69 362 LEU A C 1
ATOM 2906 O O . LEU A 1 362 ? 13.484 -1.940 17.094 1.00 83.69 362 LEU A O 1
ATOM 2910 N N . LYS A 1 363 ? 11.469 -1.427 16.186 1.00 76.56 363 LYS A N 1
ATOM 2911 C CA . LYS A 1 363 ? 10.708 -2.528 16.790 1.00 76.56 363 LYS A CA 1
ATOM 2912 C C . LYS A 1 363 ? 11.287 -3.889 16.394 1.00 76.56 363 LYS A C 1
ATOM 2914 O O . LYS A 1 363 ? 11.605 -4.691 17.269 1.00 76.56 363 LYS A O 1
ATOM 2919 N N . ASP A 1 364 ? 11.537 -4.098 15.104 1.00 76.19 364 ASP A N 1
ATOM 2920 C CA . ASP A 1 364 ? 12.075 -5.355 14.564 1.00 76.19 364 ASP A CA 1
ATOM 2921 C C . ASP A 1 364 ? 13.486 -5.665 15.086 1.00 76.19 364 ASP A C 1
ATOM 2923 O O . ASP A 1 364 ? 13.848 -6.821 15.292 1.00 76.19 364 ASP A O 1
ATOM 2927 N N . SER A 1 365 ? 14.283 -4.632 15.380 1.00 75.69 365 SER A N 1
ATOM 2928 C CA . SER A 1 365 ? 15.607 -4.784 16.003 1.00 75.69 365 SER A CA 1
ATOM 2929 C C . SER A 1 365 ? 15.568 -5.114 17.506 1.00 75.69 365 SER A C 1
ATOM 2931 O O . SER A 1 365 ? 16.600 -5.036 18.177 1.00 75.69 365 SER A O 1
ATOM 2933 N N . GLY A 1 366 ? 14.389 -5.425 18.056 1.00 69.19 366 GLY A N 1
ATOM 2934 C CA . GLY A 1 366 ? 14.178 -5.694 19.480 1.00 69.19 366 GLY A CA 1
ATOM 2935 C C . GLY A 1 366 ? 14.268 -4.447 20.362 1.00 69.19 366 GLY A C 1
ATOM 2936 O O . GLY A 1 366 ? 14.351 -4.555 21.585 1.00 69.19 366 GLY A O 1
ATOM 2937 N N . LYS A 1 367 ? 14.282 -3.245 19.769 1.00 73.25 367 LYS A N 1
ATOM 2938 C CA . LYS A 1 367 ? 14.199 -1.992 20.529 1.00 73.25 367 LYS A CA 1
ATOM 2939 C C . LYS A 1 367 ? 12.732 -1.681 20.775 1.00 73.25 367 LYS A C 1
ATOM 2941 O O . LYS A 1 367 ? 11.875 -2.004 19.965 1.00 73.25 367 LYS A O 1
ATOM 2946 N N . ASN A 1 368 ? 12.448 -0.990 21.874 1.00 68.00 368 ASN A N 1
ATOM 2947 C CA . ASN A 1 368 ? 11.095 -0.565 22.215 1.00 68.00 368 ASN A CA 1
ATOM 2948 C C . ASN A 1 368 ? 10.957 0.952 21.954 1.00 68.00 368 ASN A C 1
ATOM 2950 O O . ASN A 1 368 ? 10.972 1.725 22.921 1.00 68.00 368 ASN A O 1
ATOM 2954 N N . PRO A 1 369 ? 10.924 1.415 20.680 1.00 73.44 369 PRO A N 1
ATOM 2955 C CA . PRO A 1 369 ? 10.907 2.842 20.365 1.00 73.44 369 PRO A CA 1
ATOM 2956 C C . PRO A 1 369 ? 9.728 3.538 21.055 1.00 73.44 369 PRO A C 1
ATOM 2958 O O . PRO A 1 369 ? 8.655 2.959 21.238 1.00 73.44 369 PRO A O 1
ATOM 2961 N N . ALA A 1 370 ? 9.935 4.782 21.482 1.00 71.62 370 ALA A N 1
ATOM 2962 C CA . ALA A 1 370 ? 8.825 5.621 21.905 1.00 71.62 370 ALA A CA 1
ATOM 2963 C C . ALA A 1 370 ? 7.983 5.963 20.667 1.00 71.62 370 ALA A C 1
ATOM 2965 O O . ALA A 1 370 ? 8.534 6.400 19.655 1.00 71.62 370 ALA A O 1
ATOM 2966 N N . ASP A 1 371 ? 6.668 5.761 20.748 1.00 79.12 371 ASP A N 1
ATOM 2967 C CA . ASP A 1 371 ? 5.707 6.212 19.735 1.00 79.12 371 ASP A CA 1
ATOM 2968 C C . ASP A 1 371 ? 5.475 7.722 19.911 1.00 79.12 371 ASP A C 1
ATOM 2970 O O . ASP A 1 371 ? 4.431 8.179 20.369 1.00 79.12 371 ASP A O 1
ATOM 2974 N N . ASP A 1 372 ? 6.534 8.490 19.654 1.00 87.94 372 ASP A N 1
ATOM 2975 C CA . ASP A 1 372 ? 6.550 9.948 19.697 1.00 87.94 372 ASP A CA 1
ATOM 2976 C C . ASP A 1 372 ? 6.969 10.484 18.329 1.00 87.94 372 ASP A C 1
ATOM 2978 O O . ASP A 1 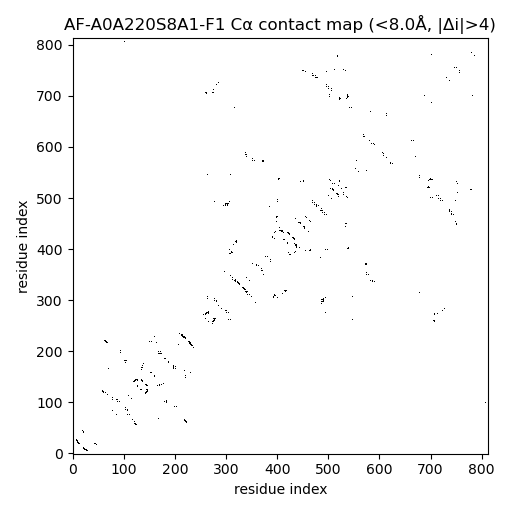372 ? 8.139 10.411 17.939 1.00 87.94 372 ASP A O 1
ATOM 2982 N N . TYR A 1 373 ? 6.003 11.052 17.608 1.00 91.56 373 TYR A N 1
ATOM 2983 C CA . TYR A 1 373 ? 6.181 11.572 16.258 1.00 91.56 373 TYR A CA 1
ATOM 2984 C C . TYR A 1 373 ? 7.369 12.524 16.163 1.00 91.56 373 TYR A C 1
ATOM 2986 O O . TYR A 1 373 ? 8.133 12.421 15.213 1.00 91.56 373 TYR A O 1
ATOM 2994 N N . LYS A 1 374 ? 7.559 13.430 17.132 1.00 92.25 374 LYS A N 1
ATOM 2995 C CA . LYS A 1 374 ? 8.625 14.437 17.052 1.00 92.25 374 LYS A CA 1
ATOM 2996 C C . LYS A 1 374 ? 10.008 13.784 17.073 1.00 92.25 374 LYS A C 1
ATOM 2998 O O . LYS A 1 374 ? 10.836 14.069 16.211 1.00 92.25 374 LYS A O 1
ATOM 3003 N N . THR A 1 375 ? 10.238 12.873 18.017 1.00 91.19 375 THR A N 1
ATOM 3004 C CA . THR A 1 375 ? 11.499 12.124 18.115 1.00 91.19 375 THR A CA 1
ATOM 3005 C C . THR A 1 375 ? 11.745 11.278 16.862 1.00 91.19 375 THR A C 1
ATOM 3007 O O . THR A 1 375 ? 12.857 11.243 16.328 1.00 91.19 375 THR A O 1
ATOM 3010 N N . LEU A 1 376 ? 10.704 10.603 16.369 1.00 93.44 376 LEU A N 1
ATOM 3011 C CA . LEU A 1 376 ? 10.793 9.762 15.175 1.00 93.44 376 LEU A CA 1
ATOM 3012 C C . LEU A 1 376 ? 11.023 10.594 13.902 1.00 93.44 376 LEU A C 1
ATOM 3014 O O . LEU A 1 376 ? 11.811 10.196 13.048 1.00 93.44 376 LEU A O 1
ATOM 3018 N N . GLU A 1 377 ? 10.405 11.770 13.798 1.00 95.50 377 GLU A N 1
ATOM 3019 C CA . GLU A 1 377 ? 10.585 12.730 12.708 1.00 95.50 377 GLU A CA 1
ATOM 3020 C C . GLU A 1 377 ? 12.002 13.309 12.690 1.00 95.50 377 GLU A C 1
ATOM 3022 O O . GLU A 1 377 ? 12.622 13.362 11.630 1.00 95.50 377 GLU A O 1
ATOM 3027 N N . GLU A 1 378 ? 12.546 13.723 13.836 1.00 94.69 378 GLU A N 1
ATOM 3028 C CA . GLU A 1 378 ? 13.927 14.216 13.933 1.00 94.69 378 GLU A CA 1
ATOM 3029 C C . GLU A 1 378 ? 14.922 13.155 13.456 1.00 94.69 378 GLU A C 1
ATOM 3031 O O . GLU A 1 378 ? 15.847 13.447 12.690 1.00 94.69 378 GLU A O 1
ATOM 3036 N N . LYS A 1 379 ? 14.691 11.900 13.853 1.00 94.12 379 LYS A N 1
ATOM 3037 C CA . LYS A 1 379 ? 15.494 10.766 13.407 1.00 94.12 379 LYS A CA 1
ATOM 3038 C C . LYS A 1 379 ? 15.343 10.505 11.907 1.00 94.12 379 LYS A C 1
ATOM 3040 O O . LYS A 1 379 ? 16.354 10.389 11.217 1.00 94.12 379 LYS A O 1
ATOM 3045 N N . PHE A 1 380 ? 14.114 10.477 11.396 1.00 95.69 380 PHE A N 1
ATOM 3046 C CA . PHE A 1 380 ? 13.838 10.310 9.969 1.00 95.69 380 PHE A CA 1
ATOM 3047 C C . PHE A 1 380 ? 14.507 11.406 9.133 1.00 95.69 380 PHE A C 1
ATOM 3049 O O . PHE A 1 380 ? 15.202 11.115 8.163 1.00 95.69 380 PHE A O 1
ATOM 3056 N N . ASN A 1 381 ? 14.381 12.668 9.545 1.00 94.88 381 ASN A N 1
ATOM 3057 C CA . ASN A 1 381 ? 14.998 13.795 8.852 1.00 94.88 381 ASN A CA 1
ATOM 3058 C C . ASN A 1 381 ? 16.527 13.678 8.832 1.00 94.88 381 ASN A C 1
ATOM 3060 O O . ASN A 1 381 ? 17.153 13.959 7.813 1.00 94.88 381 ASN A O 1
ATOM 3064 N N . LYS A 1 382 ? 17.131 13.227 9.936 1.00 93.88 382 LYS A N 1
ATOM 3065 C CA . LYS A 1 382 ? 18.579 13.012 10.028 1.00 93.88 382 LYS A CA 1
ATOM 3066 C C . LYS A 1 382 ? 19.064 11.867 9.134 1.00 93.88 382 LYS A C 1
ATOM 3068 O O . LYS A 1 382 ? 20.140 11.976 8.553 1.00 93.88 382 LYS A O 1
ATOM 3073 N N . GLU A 1 383 ? 18.314 10.771 9.052 1.00 92.88 383 GLU A N 1
ATOM 3074 C CA . GLU A 1 383 ? 18.738 9.554 8.344 1.00 92.88 383 GLU A CA 1
ATOM 3075 C C . GLU A 1 383 ? 18.405 9.573 6.843 1.00 92.88 383 GLU A C 1
ATOM 3077 O O . GLU A 1 383 ? 19.180 9.040 6.045 1.00 92.88 383 GLU A O 1
ATOM 3082 N N . PHE A 1 384 ? 17.299 10.216 6.457 1.00 93.25 384 PHE A N 1
ATOM 3083 C CA . PHE A 1 384 ? 16.751 10.195 5.092 1.00 93.25 384 PHE A CA 1
ATOM 3084 C C . PHE A 1 384 ? 16.683 11.577 4.422 1.00 93.25 384 PHE A C 1
ATOM 3086 O O . PHE A 1 384 ? 16.356 11.672 3.240 1.00 93.25 384 PHE A O 1
ATOM 3093 N N . GLY A 1 385 ? 17.010 12.657 5.141 1.00 89.44 385 GLY A N 1
ATOM 3094 C CA . GLY A 1 385 ? 16.926 14.034 4.631 1.00 89.44 385 GLY A CA 1
ATOM 3095 C C . GLY A 1 385 ? 15.524 14.648 4.707 1.00 89.44 385 GLY A C 1
ATOM 3096 O O . GLY A 1 385 ? 15.316 15.761 4.230 1.00 89.44 385 GLY A O 1
ATOM 3097 N N . GLY A 1 386 ? 14.573 13.945 5.328 1.00 90.81 386 GLY A N 1
ATOM 3098 C CA . GLY A 1 386 ? 13.184 14.369 5.470 1.00 90.81 386 GLY A CA 1
ATOM 3099 C C . GLY A 1 386 ? 12.347 14.112 4.218 1.00 90.81 386 GLY A C 1
ATOM 3100 O O . GLY A 1 386 ? 12.799 13.489 3.260 1.00 90.81 386 GLY A O 1
ATOM 3101 N N . LEU A 1 387 ? 11.099 14.583 4.247 1.00 94.62 387 LEU A N 1
ATOM 3102 C CA . LEU A 1 387 ? 10.178 14.487 3.118 1.00 94.62 387 LEU A CA 1
ATOM 3103 C C . LEU A 1 387 ? 9.608 15.866 2.807 1.00 94.62 387 LEU A C 1
ATOM 3105 O O . LEU A 1 387 ? 9.034 16.522 3.677 1.00 94.62 387 LEU A O 1
ATOM 3109 N N . THR A 1 388 ? 9.792 16.286 1.563 1.00 93.69 388 THR A N 1
ATOM 3110 C CA . THR A 1 388 ? 9.241 17.515 0.996 1.00 93.69 388 THR A CA 1
ATOM 3111 C C . THR A 1 388 ? 8.469 17.169 -0.269 1.00 93.69 388 THR A C 1
ATOM 3113 O O . THR A 1 388 ? 8.627 16.082 -0.826 1.00 93.69 388 THR A O 1
ATOM 3116 N N . LYS A 1 389 ? 7.684 18.126 -0.760 1.00 92.25 389 LYS A N 1
ATOM 3117 C CA . LYS A 1 389 ? 7.010 18.047 -2.055 1.00 92.25 389 LYS A CA 1
ATOM 3118 C C . LYS A 1 389 ? 7.952 17.689 -3.215 1.00 92.25 389 LYS A C 1
ATOM 3120 O O . LYS A 1 389 ? 7.587 16.892 -4.067 1.00 92.25 389 LYS A O 1
ATOM 3125 N N . ASP A 1 390 ? 9.175 18.213 -3.216 1.00 92.69 390 ASP A N 1
ATOM 3126 C CA . ASP A 1 390 ? 10.154 17.939 -4.277 1.00 92.69 390 ASP A CA 1
ATOM 3127 C C . ASP A 1 390 ? 10.796 16.548 -4.161 1.00 92.69 390 ASP A C 1
ATOM 3129 O O . ASP A 1 390 ? 11.178 15.959 -5.169 1.00 92.69 390 ASP A O 1
ATOM 3133 N N . ILE A 1 391 ? 10.888 16.006 -2.942 1.00 93.31 391 ILE A N 1
ATOM 3134 C CA . ILE A 1 391 ? 11.384 14.643 -2.696 1.00 93.31 391 ILE A CA 1
ATOM 3135 C C . ILE A 1 391 ? 10.301 13.605 -3.015 1.00 93.31 391 ILE A C 1
ATOM 3137 O O . ILE A 1 391 ? 10.612 12.560 -3.582 1.00 93.31 391 ILE A O 1
ATOM 3141 N N . LEU A 1 392 ? 9.043 13.883 -2.656 1.00 93.44 392 LEU A N 1
ATOM 3142 C CA . LEU A 1 392 ? 7.910 13.025 -2.999 1.00 93.44 392 LEU A CA 1
ATOM 3143 C C . LEU A 1 392 ? 7.617 13.064 -4.502 1.00 93.44 392 LEU A C 1
ATOM 3145 O O . LEU A 1 392 ? 7.351 12.029 -5.102 1.00 93.44 392 LEU A O 1
ATOM 3149 N N . GLY A 1 393 ? 7.693 14.238 -5.123 1.00 92.38 393 GLY A N 1
ATOM 3150 C CA . GLY A 1 393 ? 7.310 14.420 -6.516 1.00 92.38 393 GLY A CA 1
ATOM 3151 C C . GLY A 1 393 ? 5.803 14.279 -6.727 1.00 92.38 393 GLY A C 1
ATOM 3152 O O . GLY A 1 393 ? 5.005 14.525 -5.824 1.00 92.38 393 GLY A O 1
ATOM 3153 N N . ILE A 1 394 ? 5.425 13.915 -7.950 1.00 92.38 394 ILE A N 1
ATOM 3154 C CA . ILE A 1 394 ? 4.034 13.756 -8.394 1.00 92.38 394 ILE A CA 1
ATOM 3155 C C . ILE A 1 394 ? 3.913 12.544 -9.320 1.00 92.38 394 ILE A C 1
ATOM 3157 O O . ILE A 1 394 ? 4.939 12.064 -9.808 1.00 92.38 394 ILE A O 1
ATOM 3161 N N . TYR A 1 395 ? 2.689 12.116 -9.637 1.00 91.38 395 TYR A N 1
ATOM 3162 C CA . TYR A 1 395 ? 2.480 11.048 -10.612 1.00 91.38 395 TYR A CA 1
ATOM 3163 C C . TYR A 1 395 ? 3.025 11.428 -11.998 1.00 91.38 395 TYR A C 1
ATOM 3165 O O . TYR A 1 395 ? 2.697 12.483 -12.561 1.00 91.38 395 TYR A O 1
ATOM 3173 N N . ARG A 1 396 ? 3.858 10.548 -12.562 1.00 90.62 396 ARG A N 1
ATOM 3174 C CA . ARG A 1 396 ? 4.459 10.686 -13.893 1.00 90.62 396 ARG A CA 1
ATOM 3175 C C . ARG A 1 396 ? 4.576 9.301 -14.551 1.00 90.62 396 ARG A C 1
ATOM 3177 O O . ARG A 1 396 ? 5.326 8.477 -14.037 1.00 90.62 396 ARG A O 1
ATOM 3184 N N . PRO A 1 397 ? 3.938 9.051 -15.712 1.00 90.44 397 PRO A N 1
ATOM 3185 C CA . PRO A 1 397 ? 3.935 7.726 -16.344 1.00 90.44 397 PRO A CA 1
ATOM 3186 C C . PRO A 1 397 ? 5.328 7.153 -16.633 1.00 90.44 397 PRO A C 1
ATOM 3188 O O . PRO A 1 397 ? 5.549 5.946 -16.593 1.00 90.44 397 PRO A O 1
ATOM 3191 N N . GLU A 1 398 ? 6.300 8.009 -16.959 1.00 92.69 398 GLU A N 1
ATOM 3192 C CA . GLU A 1 398 ? 7.675 7.574 -17.214 1.00 92.69 398 GLU A CA 1
ATOM 3193 C C . GLU A 1 398 ? 8.372 6.964 -15.988 1.00 92.69 398 GLU A C 1
ATOM 3195 O O . GLU A 1 398 ? 9.297 6.172 -16.172 1.00 92.69 398 GLU A O 1
ATOM 3200 N N . GLU A 1 399 ? 7.927 7.306 -14.778 1.00 92.75 399 GLU A N 1
ATOM 3201 C CA . GLU A 1 399 ? 8.514 6.866 -13.508 1.00 92.75 399 GLU A CA 1
ATOM 3202 C C . GLU A 1 399 ? 7.935 5.532 -13.017 1.00 92.75 399 GLU A C 1
ATOM 3204 O O . GLU A 1 399 ? 8.441 5.019 -12.032 1.00 92.75 399 GLU A O 1
ATOM 3209 N N . HIS A 1 400 ? 6.949 4.972 -13.736 1.00 90.50 400 HIS A N 1
ATOM 3210 C CA . HIS A 1 400 ? 6.213 3.731 -13.415 1.00 90.50 400 HIS A CA 1
ATOM 3211 C C . HIS A 1 400 ? 6.051 2.803 -14.626 1.00 90.50 400 HIS A C 1
ATOM 3213 O O . HIS A 1 400 ? 5.220 1.910 -14.647 1.00 90.50 400 HIS A O 1
ATOM 3219 N N . ILE A 1 401 ? 6.763 3.093 -15.722 1.00 91.62 401 ILE A N 1
ATOM 3220 C CA . ILE A 1 401 ? 6.620 2.402 -17.014 1.00 91.62 401 ILE A CA 1
ATOM 3221 C C . ILE A 1 401 ? 5.172 2.303 -17.545 1.00 91.62 401 ILE A C 1
ATOM 3223 O O . ILE A 1 401 ? 4.845 1.428 -18.353 1.00 91.62 401 ILE A O 1
ATOM 3227 N N . ASP A 1 402 ? 4.324 3.263 -17.180 1.00 89.56 402 ASP A N 1
ATOM 3228 C CA . ASP A 1 402 ? 2.904 3.264 -17.513 1.00 89.56 402 ASP A CA 1
ATOM 3229 C C . ASP A 1 402 ? 2.634 3.611 -18.977 1.00 89.56 402 ASP A C 1
ATOM 3231 O O . ASP A 1 402 ? 3.204 4.543 -19.577 1.00 89.56 402 ASP A O 1
ATOM 3235 N N . ASN A 1 403 ? 1.659 2.900 -19.538 1.00 90.81 403 ASN A N 1
ATOM 3236 C CA . ASN A 1 403 ? 1.092 3.183 -20.841 1.00 90.81 403 ASN A CA 1
ATOM 3237 C C . ASN A 1 403 ? 0.199 4.439 -20.780 1.00 90.81 403 ASN A C 1
ATOM 3239 O O . ASN A 1 403 ? -0.847 4.418 -20.130 1.00 90.81 403 ASN A O 1
ATOM 3243 N N . PRO A 1 404 ? 0.540 5.519 -21.509 1.00 89.44 404 PRO A N 1
ATOM 3244 C CA . PRO A 1 404 ? -0.215 6.772 -21.472 1.00 89.44 404 PRO A CA 1
ATOM 3245 C C . PRO A 1 404 ? -1.546 6.745 -22.224 1.00 89.44 404 PRO A C 1
ATOM 3247 O O . PRO A 1 404 ? -2.214 7.777 -22.283 1.00 89.44 404 PRO A O 1
ATOM 3250 N N . TYR A 1 405 ? -1.899 5.633 -22.873 1.00 88.69 405 TYR A N 1
ATOM 3251 C CA . TYR A 1 405 ? -3.082 5.550 -23.723 1.00 88.69 405 TYR A CA 1
ATOM 3252 C C . TYR A 1 405 ? -4.351 5.988 -22.984 1.00 88.69 405 TYR A C 1
ATOM 3254 O O . TYR A 1 405 ? -4.786 5.344 -22.027 1.00 88.69 405 TYR A O 1
ATOM 3262 N N . GLY A 1 406 ? -4.977 7.056 -23.477 1.00 84.00 406 GLY A N 1
ATOM 3263 C CA . GLY A 1 406 ? -6.207 7.606 -22.911 1.00 84.00 406 GLY A CA 1
ATOM 3264 C C . GLY A 1 406 ? -6.061 8.363 -21.585 1.00 84.00 406 GLY A C 1
ATOM 3265 O O . GLY A 1 406 ? -7.091 8.713 -21.011 1.00 84.00 406 GLY A O 1
ATOM 3266 N N . LEU A 1 407 ? -4.843 8.642 -21.100 1.00 83.56 407 LEU A N 1
ATOM 3267 C CA . LEU A 1 407 ? -4.652 9.520 -19.940 1.00 83.56 407 LEU A CA 1
ATOM 3268 C C . LEU A 1 407 ? -5.094 10.952 -20.271 1.00 83.56 407 LEU A C 1
ATOM 3270 O O . LEU A 1 407 ? -4.781 11.482 -21.342 1.00 83.56 407 LEU A O 1
ATOM 3274 N N . ALA A 1 408 ? -5.813 11.580 -19.341 1.00 83.38 408 ALA A N 1
ATOM 3275 C CA . ALA A 1 408 ? -6.249 12.964 -19.469 1.00 83.38 408 ALA A CA 1
ATOM 3276 C C . ALA A 1 408 ? -5.072 13.942 -19.323 1.00 83.38 408 ALA A C 1
ATOM 3278 O O . ALA A 1 408 ? -4.073 13.642 -18.671 1.00 83.38 408 ALA A O 1
ATOM 3279 N N . ASP A 1 409 ? -5.205 15.124 -19.925 1.00 87.50 409 ASP A N 1
ATOM 3280 C CA . ASP A 1 409 ? -4.274 16.227 -19.690 1.00 87.50 409 ASP A CA 1
ATOM 3281 C C . ASP A 1 409 ? -4.555 16.867 -18.324 1.00 87.50 409 ASP A C 1
ATOM 3283 O O . ASP A 1 409 ? -5.614 17.461 -18.091 1.00 87.50 409 ASP A O 1
ATOM 3287 N N . GLU A 1 410 ? -3.594 16.724 -17.416 1.00 88.38 410 GLU A N 1
ATOM 3288 C CA . GLU A 1 410 ? -3.611 17.302 -16.074 1.00 88.38 410 GLU A CA 1
ATOM 3289 C C . GLU A 1 410 ? -2.504 18.345 -15.877 1.00 88.38 410 GLU A C 1
ATOM 3291 O O . GLU A 1 410 ? -2.331 18.864 -14.776 1.00 88.38 410 GLU A O 1
ATOM 3296 N N . SER A 1 411 ? -1.758 18.692 -16.928 1.00 89.00 411 SER A N 1
ATOM 3297 C CA . SER A 1 411 ? -0.558 19.532 -16.825 1.00 89.00 411 SER A CA 1
ATOM 3298 C C . SER A 1 411 ? -0.834 20.962 -16.346 1.00 89.00 411 SER A C 1
ATOM 3300 O O . SER A 1 411 ? 0.033 21.583 -15.726 1.00 89.00 411 SER A O 1
ATOM 3302 N N . ASP A 1 412 ? -2.053 21.457 -16.564 1.00 89.00 412 ASP A N 1
ATOM 3303 C CA . ASP A 1 412 ? -2.534 22.758 -16.090 1.00 89.00 412 ASP A CA 1
ATOM 3304 C C . ASP A 1 412 ? -3.417 22.656 -14.832 1.00 89.00 412 ASP A C 1
ATOM 3306 O O . ASP A 1 412 ? -4.040 23.639 -14.420 1.00 89.00 412 ASP A O 1
ATOM 3310 N N . ALA A 1 413 ? -3.487 21.485 -14.188 1.00 87.94 413 ALA A N 1
ATOM 3311 C CA . ALA A 1 413 ? -4.186 21.345 -12.917 1.00 87.94 413 ALA A CA 1
ATOM 3312 C C . ALA A 1 413 ? -3.532 22.234 -11.850 1.00 87.94 413 ALA A C 1
ATOM 3314 O O . ALA A 1 413 ? -2.308 22.268 -11.695 1.00 87.94 413 ALA A O 1
ATOM 3315 N N . THR A 1 414 ? -4.366 22.962 -11.110 1.00 87.31 414 THR A N 1
ATOM 3316 C CA . THR A 1 414 ? -3.929 23.896 -10.068 1.00 87.31 414 THR A CA 1
ATOM 3317 C C . THR A 1 414 ? -4.375 23.422 -8.697 1.00 87.31 414 THR A C 1
ATOM 3319 O O . THR A 1 414 ? -5.454 22.847 -8.562 1.00 87.31 414 THR A O 1
ATOM 3322 N N . ASP A 1 415 ? -3.539 23.671 -7.693 1.00 87.19 415 ASP A N 1
ATOM 3323 C CA . ASP A 1 415 ? -3.863 23.455 -6.288 1.00 87.19 415 ASP A CA 1
ATOM 3324 C C . ASP A 1 415 ? -4.842 24.517 -5.758 1.00 87.19 415 ASP A C 1
ATOM 3326 O O . ASP A 1 415 ? -5.237 25.454 -6.456 1.00 87.19 415 ASP A O 1
ATOM 3330 N N . ASP A 1 416 ? -5.221 24.394 -4.491 1.00 78.75 416 ASP A N 1
ATOM 3331 C CA . ASP A 1 416 ? -6.112 25.310 -3.775 1.00 78.75 416 ASP A CA 1
ATOM 3332 C C . ASP A 1 416 ? -5.600 26.760 -3.687 1.00 78.75 416 ASP A C 1
ATOM 3334 O O . ASP A 1 416 ? -6.369 27.679 -3.394 1.00 78.75 416 ASP A O 1
ATOM 3338 N N . LYS A 1 417 ? -4.324 26.999 -4.007 1.00 83.62 417 LYS A N 1
ATOM 3339 C CA . LYS A 1 417 ? -3.702 28.329 -4.086 1.00 83.62 417 LYS A CA 1
ATOM 3340 C C . LYS A 1 417 ? -3.653 28.866 -5.518 1.00 83.62 417 LYS A C 1
ATOM 3342 O O . LYS A 1 417 ? -3.102 29.946 -5.740 1.00 83.62 417 LYS A O 1
ATOM 3347 N N . GLY A 1 418 ? -4.213 28.143 -6.487 1.00 83.06 418 GLY A N 1
ATOM 3348 C CA . GLY A 1 418 ? -4.169 28.494 -7.906 1.00 83.06 418 GLY A CA 1
ATOM 3349 C C . GLY A 1 418 ? -2.789 28.310 -8.534 1.00 83.06 418 GLY A C 1
ATOM 3350 O O . GLY A 1 418 ? -2.546 28.830 -9.624 1.00 83.06 418 GLY A O 1
ATOM 3351 N N . LYS A 1 419 ? -1.869 27.602 -7.866 1.00 89.38 419 LYS A N 1
ATOM 3352 C CA . LYS A 1 419 ? -0.554 27.274 -8.417 1.00 89.38 419 LYS A CA 1
ATOM 3353 C C . LYS A 1 419 ? -0.645 25.942 -9.151 1.00 89.38 419 LYS A C 1
ATOM 3355 O O . LYS A 1 419 ? -1.275 25.010 -8.668 1.00 89.38 419 LYS A O 1
ATOM 3360 N N . VAL A 1 420 ? 0.008 25.836 -10.306 1.00 91.12 420 VAL A N 1
ATOM 3361 C CA . VAL A 1 420 ? 0.096 24.561 -11.032 1.00 91.12 420 VAL A CA 1
ATOM 3362 C C . VAL A 1 420 ? 0.709 23.484 -10.132 1.00 91.12 420 VAL A C 1
ATOM 3364 O O . VAL A 1 420 ? 1.699 23.733 -9.435 1.00 91.12 420 VAL A O 1
ATOM 3367 N N . ILE A 1 421 ? 0.119 22.289 -10.142 1.00 92.12 421 ILE A N 1
ATOM 3368 C CA . ILE A 1 421 ? 0.639 21.130 -9.419 1.00 92.12 421 ILE A CA 1
ATOM 3369 C C . ILE A 1 421 ? 1.940 20.694 -10.097 1.00 92.12 421 ILE A C 1
ATOM 3371 O O . ILE A 1 421 ? 1.957 20.165 -11.209 1.00 92.12 421 ILE A O 1
ATOM 3375 N N . SER A 1 422 ? 3.046 20.965 -9.416 1.00 93.12 422 SER A N 1
ATOM 3376 C CA . SER A 1 422 ? 4.396 20.767 -9.931 1.00 93.12 422 SER A CA 1
ATOM 3377 C C . SER A 1 422 ? 5.390 20.445 -8.825 1.00 93.12 422 SER A C 1
ATOM 3379 O O . SER A 1 422 ? 5.086 20.679 -7.661 1.00 93.12 422 SER A O 1
ATOM 3381 N N . PHE A 1 423 ? 6.584 19.972 -9.169 1.00 92.56 423 PHE A N 1
ATOM 3382 C CA . PHE A 1 423 ? 7.708 19.824 -8.243 1.00 92.56 423 PHE A CA 1
ATOM 3383 C C . PHE A 1 423 ? 9.034 20.188 -8.917 1.00 92.56 423 PHE A C 1
ATOM 3385 O O . PHE A 1 423 ? 9.151 20.145 -10.146 1.00 92.56 423 PHE A O 1
ATOM 3392 N N . MET A 1 424 ? 10.038 20.551 -8.123 1.00 92.38 424 MET A N 1
ATOM 3393 C CA . MET A 1 424 ? 11.390 20.816 -8.609 1.00 92.38 424 MET A CA 1
ATOM 3394 C C . MET A 1 424 ? 12.165 19.510 -8.708 1.00 92.38 424 MET A C 1
ATOM 3396 O O . MET A 1 424 ? 12.515 18.891 -7.706 1.00 92.38 424 MET A O 1
ATOM 3400 N N . TYR A 1 425 ? 12.458 19.090 -9.934 1.00 86.00 425 TYR A N 1
ATOM 3401 C CA . TYR A 1 425 ? 13.185 17.854 -10.162 1.00 86.00 425 TYR A CA 1
ATOM 3402 C C . TYR A 1 425 ? 14.682 18.055 -9.912 1.00 86.00 425 TYR A C 1
ATOM 3404 O O . TYR A 1 425 ? 15.367 18.744 -10.673 1.00 86.00 425 TYR A O 1
ATOM 3412 N N . ASP A 1 426 ? 15.190 17.415 -8.860 1.00 78.31 426 ASP A N 1
ATOM 3413 C CA . ASP A 1 426 ? 16.562 17.560 -8.355 1.00 78.31 426 ASP A CA 1
ATOM 3414 C C . ASP A 1 426 ? 17.648 17.351 -9.431 1.00 78.31 426 ASP A C 1
ATOM 3416 O O . ASP A 1 426 ? 18.653 18.056 -9.457 1.00 78.31 426 ASP A O 1
ATOM 3420 N N . GLY A 1 427 ? 17.416 16.467 -10.407 1.00 68.38 427 GLY A N 1
ATOM 3421 C CA . GLY A 1 427 ? 18.402 16.188 -11.453 1.00 68.38 427 GLY A CA 1
ATOM 3422 C C . GLY A 1 427 ? 18.654 17.311 -12.456 1.00 68.38 427 GLY A C 1
ATOM 3423 O O . GLY A 1 427 ? 19.752 17.421 -13.002 1.00 68.38 427 GLY A O 1
ATOM 3424 N N . THR A 1 428 ? 17.648 18.150 -12.707 1.00 71.12 428 THR A N 1
ATOM 3425 C CA . THR A 1 428 ? 17.712 19.199 -13.740 1.00 71.12 428 THR A CA 1
ATOM 3426 C C . THR A 1 428 ? 17.474 20.597 -13.191 1.00 71.12 428 THR A C 1
ATOM 3428 O O . THR A 1 428 ? 17.675 21.571 -13.919 1.00 71.12 428 THR A O 1
ATOM 3431 N N . GLY A 1 429 ? 16.999 20.710 -11.947 1.00 78.44 429 GLY A N 1
ATOM 3432 C CA . GLY A 1 429 ? 16.482 21.956 -11.387 1.00 78.44 429 GLY A CA 1
ATOM 3433 C C . GLY A 1 429 ? 15.278 22.501 -12.159 1.00 78.44 429 GLY A C 1
ATOM 3434 O O . GLY A 1 429 ? 14.960 23.681 -12.029 1.00 78.44 429 GLY A O 1
ATOM 3435 N N . ARG A 1 430 ? 14.635 21.683 -13.005 1.00 85.12 430 ARG A N 1
ATOM 3436 C CA . ARG A 1 430 ? 13.451 22.077 -13.772 1.00 85.12 430 ARG A CA 1
ATOM 3437 C C . ARG A 1 430 ? 12.195 21.717 -13.005 1.00 85.12 430 ARG A C 1
ATOM 3439 O O . ARG A 1 430 ? 12.105 20.661 -12.382 1.00 85.12 430 ARG A O 1
ATOM 3446 N N . GLU A 1 431 ? 11.213 22.592 -13.119 1.00 89.75 431 GLU A N 1
ATOM 3447 C CA . GLU A 1 431 ? 9.868 22.325 -12.645 1.00 89.75 431 GLU A CA 1
ATOM 3448 C C . GLU A 1 431 ? 9.206 21.277 -13.554 1.00 89.75 431 GLU A C 1
ATOM 3450 O O . GLU A 1 431 ? 9.112 21.465 -14.771 1.00 89.75 431 GLU A O 1
ATOM 3455 N N . LYS A 1 432 ? 8.762 20.165 -12.968 1.00 90.12 432 LYS A N 1
ATOM 3456 C CA . LYS A 1 432 ? 7.929 19.155 -13.629 1.00 90.12 432 LYS A CA 1
ATOM 3457 C C . LYS A 1 432 ? 6.488 19.306 -13.160 1.00 90.12 432 LYS A C 1
ATOM 3459 O O . LYS A 1 432 ? 6.246 19.484 -11.972 1.00 90.12 432 LYS A O 1
ATOM 3464 N N . LYS A 1 433 ? 5.546 19.217 -14.096 1.00 92.81 433 LYS A N 1
ATOM 3465 C CA . LYS A 1 433 ? 4.095 19.286 -13.864 1.00 92.81 433 LYS A CA 1
ATOM 3466 C C . LYS A 1 433 ? 3.458 17.908 -14.036 1.00 92.81 433 LYS A C 1
ATOM 3468 O O . LYS A 1 433 ? 4.120 16.990 -14.533 1.00 92.81 433 LYS A O 1
ATOM 3473 N N . LEU A 1 434 ? 2.185 17.775 -13.670 1.00 89.88 434 LEU A N 1
ATOM 3474 C CA . LEU A 1 434 ? 1.402 16.573 -13.971 1.00 89.88 434 LEU A CA 1
ATOM 3475 C C . LEU A 1 434 ? 1.391 16.271 -15.479 1.00 89.88 434 LEU A C 1
ATOM 3477 O O . LEU A 1 434 ? 1.776 17.099 -16.312 1.00 89.88 434 LEU A O 1
ATOM 3481 N N . TYR A 1 435 ? 1.038 15.036 -15.823 1.00 87.88 435 TYR A N 1
ATOM 3482 C CA . TYR A 1 435 ? 1.135 14.547 -17.192 1.00 87.88 435 TYR A CA 1
ATOM 3483 C C . TYR A 1 435 ? 0.222 15.324 -18.157 1.00 87.88 435 TYR A C 1
ATOM 3485 O O . TYR A 1 435 ? -0.921 15.629 -17.834 1.00 87.88 435 TYR A O 1
ATOM 3493 N N . ALA A 1 436 ? 0.724 15.622 -19.361 1.00 86.25 436 ALA A N 1
ATOM 3494 C CA . ALA A 1 436 ? 0.007 16.411 -20.371 1.00 86.25 436 ALA A CA 1
ATOM 3495 C C . ALA A 1 436 ? -0.968 15.582 -21.235 1.00 86.25 436 ALA A C 1
ATOM 3497 O O . ALA A 1 436 ? -1.369 16.007 -22.316 1.00 86.25 436 ALA A O 1
ATOM 3498 N N . GLY A 1 437 ? -1.329 14.383 -20.774 1.00 85.69 437 GLY A N 1
ATOM 3499 C CA . GLY A 1 437 ? -2.280 13.499 -21.439 1.00 85.69 437 GLY A CA 1
ATOM 3500 C C . GLY A 1 437 ? -1.730 12.728 -22.643 1.00 85.69 437 GLY A C 1
ATOM 3501 O O . GLY A 1 437 ? -0.566 12.831 -23.037 1.00 85.69 437 GLY A O 1
ATOM 3502 N N . ASP A 1 438 ? -2.570 11.864 -23.206 1.00 89.50 438 ASP A N 1
ATOM 3503 C CA . ASP A 1 438 ? -2.225 11.038 -24.365 1.00 89.50 438 ASP A CA 1
ATOM 3504 C C . ASP A 1 438 ? -1.951 11.888 -25.622 1.00 89.50 438 ASP A C 1
ATOM 3506 O O . ASP A 1 438 ? -2.829 12.575 -26.143 1.00 89.50 438 ASP A O 1
ATOM 3510 N N . ASN A 1 439 ? -0.737 11.779 -26.169 1.00 89.62 439 ASN A N 1
ATOM 3511 C CA . ASN A 1 439 ? -0.324 12.452 -27.405 1.00 89.62 439 ASN A CA 1
ATOM 3512 C C . ASN A 1 439 ? -0.699 11.683 -28.696 1.00 89.62 439 ASN A C 1
ATOM 3514 O O . ASN A 1 439 ? -0.356 12.105 -29.804 1.00 89.62 439 ASN A O 1
ATOM 3518 N N . GLY A 1 440 ? -1.325 10.508 -28.577 1.00 90.62 440 GLY A N 1
ATOM 3519 C CA . GLY A 1 440 ? -1.707 9.629 -29.685 1.00 90.62 440 GLY A CA 1
ATOM 3520 C C . GLY A 1 440 ? -0.534 8.965 -30.422 1.00 90.62 440 GLY A C 1
ATOM 3521 O O . GLY A 1 440 ? -0.713 8.435 -31.527 1.00 90.62 440 GLY A O 1
ATOM 3522 N N . GLN A 1 441 ? 0.684 9.021 -29.875 1.00 91.44 441 GLN A N 1
ATOM 3523 C CA . GLN A 1 441 ? 1.908 8.521 -30.518 1.00 91.44 441 GLN A CA 1
ATOM 3524 C C . GLN A 1 441 ? 2.786 7.658 -29.611 1.00 91.44 441 GLN A C 1
ATOM 3526 O O . GLN A 1 441 ? 3.371 6.687 -30.082 1.00 91.44 441 GLN A O 1
ATOM 3531 N N . SER A 1 442 ? 2.902 8.009 -28.336 1.00 90.38 442 SER A N 1
ATOM 3532 C CA . SER A 1 442 ? 3.871 7.448 -27.390 1.00 90.38 442 SER A CA 1
ATOM 3533 C C . SER A 1 442 ? 3.627 5.973 -27.069 1.00 90.38 442 SER A C 1
ATOM 3535 O O . SER A 1 442 ? 4.578 5.200 -26.992 1.00 90.38 442 SER A O 1
ATOM 3537 N N . TRP A 1 443 ? 2.370 5.545 -26.989 1.00 90.56 443 TRP A N 1
ATOM 3538 C CA . TRP A 1 443 ? 1.976 4.148 -26.772 1.00 90.56 443 TRP A CA 1
ATOM 3539 C C . TRP A 1 443 ? 2.048 3.264 -28.027 1.00 90.56 443 TRP A C 1
ATOM 3541 O O . TRP A 1 443 ? 1.897 2.049 -27.933 1.00 90.56 443 TRP A O 1
ATOM 3551 N N . LYS A 1 444 ? 2.305 3.830 -29.216 1.00 94.06 444 LYS A N 1
ATOM 3552 C CA . LYS A 1 444 ? 2.415 3.037 -30.450 1.00 94.06 444 LYS A CA 1
ATOM 3553 C C . LYS A 1 444 ? 3.655 2.148 -30.430 1.00 94.06 444 LYS A C 1
ATOM 3555 O O . LYS A 1 444 ? 4.709 2.536 -29.921 1.00 94.06 444 LYS A O 1
ATOM 3560 N N . ILE A 1 445 ? 3.545 0.987 -31.070 1.00 94.50 445 ILE A N 1
ATOM 3561 C CA . ILE A 1 445 ? 4.649 0.037 -31.202 1.00 94.50 445 ILE A CA 1
ATOM 3562 C C . ILE A 1 445 ? 5.714 0.589 -32.155 1.00 94.50 445 ILE A C 1
ATOM 3564 O O . ILE A 1 445 ? 5.425 0.948 -33.298 1.00 94.50 445 ILE A O 1
ATOM 3568 N N . ASP A 1 446 ? 6.958 0.633 -31.688 1.00 93.81 446 ASP A N 1
ATOM 3569 C CA . ASP A 1 446 ? 8.133 0.870 -32.520 1.00 93.81 446 ASP A CA 1
ATOM 3570 C C . ASP A 1 446 ? 8.458 -0.415 -33.284 1.00 93.81 446 ASP A C 1
ATOM 3572 O O . ASP A 1 446 ? 8.828 -1.429 -32.690 1.00 93.81 446 ASP A O 1
ATOM 3576 N N . ALA A 1 447 ? 8.339 -0.378 -34.610 1.00 89.38 447 ALA A N 1
ATOM 3577 C CA . ALA A 1 447 ? 8.568 -1.547 -35.456 1.00 89.38 447 ALA A CA 1
ATOM 3578 C C . ALA A 1 447 ? 10.019 -2.068 -35.418 1.00 89.38 447 ALA A C 1
ATOM 3580 O O . ALA A 1 447 ? 10.259 -3.229 -35.734 1.00 89.38 447 ALA A O 1
ATOM 3581 N N . THR A 1 448 ? 10.992 -1.235 -35.035 1.00 90.50 448 THR A N 1
ATOM 3582 C CA . THR A 1 448 ? 12.412 -1.618 -34.978 1.00 90.50 448 THR A CA 1
ATOM 3583 C C . THR A 1 448 ? 12.721 -2.394 -33.705 1.00 90.50 448 THR A C 1
ATOM 3585 O O . THR A 1 448 ? 13.492 -3.350 -33.733 1.00 90.50 448 THR A O 1
ATOM 3588 N N . LYS A 1 449 ? 12.155 -1.964 -32.573 1.00 91.44 449 LYS A N 1
ATOM 3589 C CA . LYS A 1 449 ? 12.375 -2.615 -31.270 1.00 91.44 449 LYS A CA 1
ATOM 3590 C C . LYS A 1 449 ? 11.317 -3.656 -30.928 1.00 91.44 449 LYS A C 1
ATOM 3592 O O . LYS A 1 449 ? 11.575 -4.488 -30.066 1.00 91.44 449 LYS A O 1
ATOM 3597 N N . ASN A 1 450 ? 10.182 -3.632 -31.624 1.00 94.44 450 ASN A N 1
ATOM 3598 C CA . ASN A 1 450 ? 8.989 -4.427 -31.351 1.00 94.44 450 ASN A CA 1
ATOM 3599 C C . ASN A 1 450 ? 8.474 -4.244 -29.919 1.00 94.44 450 ASN A C 1
ATOM 3601 O O . ASN A 1 450 ? 8.285 -5.189 -29.162 1.00 94.44 450 ASN A O 1
ATOM 3605 N N . MET A 1 451 ? 8.328 -2.997 -29.500 1.00 95.56 451 MET A N 1
ATOM 3606 C CA . MET A 1 451 ? 7.963 -2.646 -28.133 1.00 95.56 451 MET A CA 1
ATOM 3607 C C . MET A 1 451 ? 7.258 -1.266 -28.165 1.00 95.56 451 MET A C 1
ATOM 3609 O O . MET A 1 451 ? 7.424 -0.519 -29.135 1.00 95.56 451 MET A O 1
ATOM 3613 N N . SER A 1 452 ? 6.531 -0.867 -27.119 1.00 94.75 452 SER A N 1
ATOM 3614 C CA . SER A 1 452 ? 5.891 0.464 -27.040 1.00 94.75 452 SER A CA 1
ATOM 3615 C C . SER A 1 452 ? 6.877 1.645 -26.993 1.00 94.75 452 SER A C 1
ATOM 3617 O O . SER A 1 452 ? 7.780 1.685 -26.162 1.00 94.75 452 SER A O 1
ATOM 3619 N N . SER A 1 453 ? 6.685 2.654 -27.853 1.00 95.06 453 SER A N 1
ATOM 3620 C CA . SER A 1 453 ? 7.659 3.742 -28.088 1.00 95.06 453 SER A CA 1
ATOM 3621 C C . SER A 1 453 ? 8.062 4.518 -26.830 1.00 95.06 453 SER A C 1
ATOM 3623 O O . SER A 1 453 ? 9.217 4.928 -26.716 1.00 95.06 453 SER A O 1
ATOM 3625 N N . PHE A 1 454 ? 7.146 4.710 -25.879 1.00 93.56 454 PHE A N 1
ATOM 3626 C CA . PHE A 1 454 ? 7.386 5.461 -24.643 1.00 93.56 454 PHE A CA 1
ATOM 3627 C C . PHE A 1 454 ? 8.442 4.842 -23.719 1.00 93.56 454 PHE A C 1
ATOM 3629 O O . PHE A 1 454 ? 8.928 5.520 -22.814 1.00 93.56 454 PHE A O 1
ATOM 3636 N N . PHE A 1 455 ? 8.844 3.592 -23.952 1.00 95.50 455 PHE A N 1
ATOM 3637 C CA . PHE A 1 455 ? 9.941 2.985 -23.209 1.00 95.50 455 PHE A CA 1
ATOM 3638 C C . PHE A 1 455 ? 11.295 3.637 -23.524 1.00 95.50 455 PHE A C 1
ATOM 3640 O O . PHE A 1 455 ? 12.075 3.800 -22.598 1.00 95.50 455 PHE A O 1
ATOM 3647 N N . TRP A 1 456 ? 11.585 4.066 -24.767 1.00 92.88 456 TRP A N 1
ATOM 3648 C CA . TRP A 1 456 ? 12.897 4.655 -25.159 1.00 92.88 456 TRP A CA 1
ATOM 3649 C C . TRP A 1 456 ? 12.836 5.960 -25.948 1.00 92.88 456 TRP A C 1
ATOM 3651 O O . TRP A 1 456 ? 13.878 6.580 -26.167 1.00 92.88 456 TRP A O 1
ATOM 3661 N N . LYS A 1 457 ? 11.671 6.348 -26.470 1.00 93.88 457 LYS A N 1
ATOM 3662 C CA . LYS A 1 457 ? 11.531 7.568 -27.261 1.00 93.88 457 LYS A CA 1
ATOM 3663 C C . LYS A 1 457 ? 11.038 8.697 -26.371 1.00 93.88 457 LYS A C 1
ATOM 3665 O O . LYS A 1 457 ? 9.950 8.609 -25.810 1.00 93.88 457 LYS A O 1
ATOM 3670 N N . ASP A 1 458 ? 11.834 9.754 -26.285 1.00 93.50 458 ASP A N 1
ATOM 3671 C CA . ASP A 1 458 ? 11.435 10.985 -25.613 1.00 93.50 458 ASP A CA 1
ATOM 3672 C C . ASP A 1 458 ? 10.453 11.771 -26.492 1.00 93.50 458 ASP A C 1
ATOM 3674 O O . ASP A 1 458 ? 10.607 11.853 -27.717 1.00 93.50 458 ASP A O 1
ATOM 3678 N N . PHE A 1 459 ? 9.454 12.363 -25.849 1.00 89.94 459 PHE A N 1
ATOM 3679 C CA . PHE A 1 459 ? 8.469 13.256 -26.445 1.00 89.94 459 PHE A CA 1
ATOM 3680 C C . PHE A 1 459 ? 8.522 14.622 -25.733 1.00 89.94 459 PHE A C 1
ATOM 3682 O O . PHE A 1 459 ? 8.996 14.700 -24.598 1.00 89.94 459 PHE A O 1
ATOM 3689 N N . PRO A 1 460 ? 8.077 15.722 -26.369 1.00 84.06 460 PRO A N 1
ATOM 3690 C CA . PRO A 1 460 ? 8.136 17.059 -25.765 1.00 84.06 460 PRO A CA 1
ATOM 3691 C C . PRO A 1 460 ? 7.508 17.158 -24.364 1.00 84.06 460 PRO A C 1
ATOM 3693 O O . PRO A 1 460 ? 8.010 17.881 -23.507 1.00 84.06 460 PRO A O 1
ATOM 3696 N N . GLU A 1 461 ? 6.432 16.416 -24.131 1.00 80.19 461 GLU A N 1
ATOM 3697 C CA . GLU A 1 461 ? 5.633 16.408 -22.904 1.00 80.19 461 GLU A CA 1
ATOM 3698 C C . GLU A 1 461 ? 6.046 15.338 -21.877 1.00 80.19 461 GLU A C 1
ATOM 3700 O O . GLU A 1 461 ? 5.641 15.395 -20.707 1.00 80.19 461 GLU A O 1
ATOM 3705 N N . ARG A 1 462 ? 6.869 14.365 -22.291 1.00 84.12 462 ARG A N 1
ATOM 3706 C CA . ARG A 1 462 ? 7.396 13.311 -21.413 1.00 84.12 462 ARG A CA 1
ATOM 3707 C C . ARG A 1 462 ? 8.724 12.736 -21.916 1.00 84.12 462 ARG A C 1
ATOM 3709 O O . ARG A 1 462 ? 8.818 12.334 -23.077 1.00 84.12 462 ARG A O 1
ATOM 3716 N N . PRO A 1 463 ? 9.742 12.593 -21.056 1.00 91.56 463 PRO A N 1
ATOM 3717 C CA . PRO A 1 463 ? 10.834 11.684 -21.362 1.00 91.56 463 PRO A CA 1
ATOM 3718 C C . PRO A 1 463 ? 10.319 10.235 -21.407 1.00 91.56 463 PRO A C 1
ATOM 3720 O O . PRO A 1 463 ? 9.236 9.905 -20.914 1.00 91.56 463 PRO A O 1
ATOM 3723 N N . SER A 1 464 ? 11.103 9.358 -22.014 1.00 94.75 464 SER A N 1
ATOM 3724 C CA . SER A 1 464 ? 10.882 7.919 -21.942 1.00 94.75 464 SER A CA 1
ATOM 3725 C C . SER A 1 464 ? 11.245 7.357 -20.566 1.00 94.75 464 SER A C 1
ATOM 3727 O O . SER A 1 464 ? 12.082 7.926 -19.858 1.00 94.75 464 SER A O 1
ATOM 3729 N N . SER A 1 465 ? 10.678 6.202 -20.211 1.00 96.00 465 SER A N 1
ATOM 3730 C CA . SER A 1 465 ? 11.030 5.501 -18.964 1.00 96.00 465 SER A CA 1
ATOM 3731 C C . SER A 1 465 ? 12.519 5.146 -18.910 1.00 96.00 465 SER A C 1
ATOM 3733 O O . SER A 1 465 ? 13.170 5.316 -17.882 1.00 96.00 465 SER A O 1
ATOM 3735 N N . VAL A 1 466 ? 13.117 4.761 -20.045 1.00 96.38 466 VAL A N 1
ATOM 3736 C CA . VAL A 1 466 ? 14.570 4.556 -20.149 1.00 96.38 466 VAL A CA 1
ATOM 3737 C C . VAL A 1 466 ? 15.336 5.850 -19.889 1.00 96.38 466 VAL A C 1
ATOM 3739 O O . VAL A 1 466 ? 16.319 5.817 -19.154 1.00 96.38 466 VAL A O 1
ATOM 3742 N N . SER A 1 467 ? 14.926 6.987 -20.456 1.00 95.81 467 SER A N 1
ATOM 3743 C CA . SER A 1 467 ? 15.597 8.270 -20.198 1.00 95.81 467 SER A CA 1
ATOM 3744 C C . SER A 1 467 ? 15.550 8.652 -18.720 1.00 95.81 467 SER A C 1
ATOM 3746 O O . SER A 1 467 ? 16.580 9.062 -18.178 1.00 95.81 467 SER A O 1
ATOM 3748 N N . TYR A 1 468 ? 14.413 8.436 -18.054 1.00 95.19 468 TYR A N 1
ATOM 3749 C CA . TYR A 1 468 ? 14.285 8.617 -16.609 1.00 95.19 468 TYR A CA 1
ATOM 3750 C C . TYR A 1 468 ? 15.252 7.717 -15.824 1.00 95.19 468 TYR A C 1
ATOM 3752 O O . TYR A 1 468 ? 16.050 8.219 -15.033 1.00 95.19 468 TYR A O 1
ATOM 3760 N N . VAL A 1 469 ? 15.279 6.408 -16.106 1.00 97.19 469 VAL A N 1
ATOM 3761 C CA . VAL A 1 469 ? 16.206 5.459 -15.457 1.00 97.19 469 VAL A CA 1
ATOM 3762 C C . VAL A 1 469 ? 17.662 5.876 -15.659 1.00 97.19 469 VAL A C 1
ATOM 3764 O O . VAL A 1 469 ? 18.455 5.869 -14.716 1.00 97.19 469 VAL A O 1
ATOM 3767 N N . LYS A 1 470 ? 18.038 6.285 -16.879 1.00 97.12 470 LYS A N 1
ATOM 3768 C CA . LYS A 1 470 ? 19.402 6.759 -17.159 1.00 97.12 470 LYS A CA 1
ATOM 3769 C C . LYS A 1 470 ? 19.760 7.978 -16.323 1.00 97.12 470 LYS A C 1
ATOM 3771 O O . LYS A 1 470 ? 20.903 8.102 -15.891 1.00 97.12 470 LYS A O 1
ATOM 3776 N N . GLU A 1 471 ? 18.821 8.896 -16.153 1.00 95.44 471 GLU A N 1
ATOM 3777 C CA . GLU A 1 471 ? 19.019 10.094 -15.354 1.00 95.44 471 GLU A CA 1
ATOM 3778 C C . GLU A 1 471 ? 19.164 9.755 -13.869 1.00 95.44 471 GLU A C 1
ATOM 3780 O O . GLU A 1 471 ? 20.161 10.144 -13.261 1.00 95.44 471 GLU A O 1
ATOM 3785 N N . GLN A 1 472 ? 18.258 8.948 -13.315 1.00 96.62 472 GLN A N 1
ATOM 3786 C CA . GLN A 1 472 ? 18.315 8.501 -11.922 1.00 96.62 472 GLN A CA 1
ATOM 3787 C C . GLN A 1 472 ? 19.622 7.759 -11.606 1.00 96.62 472 GLN A C 1
ATOM 3789 O O . GLN A 1 472 ? 20.280 8.072 -10.617 1.00 96.62 472 GLN A O 1
ATOM 3794 N N . LEU A 1 473 ? 20.094 6.864 -12.482 1.00 97.94 473 LEU A N 1
ATOM 3795 C CA . LEU A 1 473 ? 21.378 6.170 -12.288 1.00 97.94 473 LEU A CA 1
ATOM 3796 C C . LEU A 1 473 ? 22.588 7.115 -12.332 1.00 97.94 473 LEU A C 1
ATOM 3798 O O . LEU A 1 473 ? 23.555 6.921 -11.590 1.00 97.94 473 LEU A O 1
ATOM 3802 N N . LYS A 1 474 ? 22.549 8.157 -13.172 1.00 97.12 474 LYS A N 1
ATOM 3803 C CA . LYS A 1 474 ? 23.602 9.185 -13.209 1.00 97.12 474 LYS A CA 1
ATOM 3804 C C . LYS A 1 474 ? 23.605 10.031 -11.937 1.00 97.12 474 LYS A C 1
ATOM 3806 O O . LYS A 1 474 ? 24.683 10.300 -11.411 1.00 97.12 474 LYS A O 1
ATOM 3811 N N . LEU A 1 475 ? 22.433 10.407 -11.426 1.00 95.75 475 LEU A N 1
ATOM 3812 C CA . LEU A 1 475 ? 22.293 11.148 -10.165 1.00 95.75 475 LEU A CA 1
ATOM 3813 C C . LEU A 1 475 ? 22.718 10.306 -8.963 1.00 95.75 475 LEU A C 1
ATOM 3815 O O . LEU A 1 475 ? 23.468 10.769 -8.106 1.00 95.75 475 LEU A O 1
ATOM 3819 N N . ALA A 1 476 ? 22.322 9.035 -8.940 1.00 97.19 476 ALA A N 1
ATOM 3820 C CA . ALA A 1 476 ? 22.774 8.084 -7.938 1.00 97.19 476 ALA A CA 1
ATOM 3821 C C . ALA A 1 476 ? 24.304 7.999 -7.912 1.00 97.19 476 ALA A C 1
ATOM 3823 O O . ALA A 1 476 ? 24.920 7.993 -6.844 1.00 97.19 476 ALA A O 1
ATOM 3824 N N . ALA A 1 477 ? 24.933 7.948 -9.092 1.00 97.12 477 ALA A N 1
ATOM 3825 C CA . ALA A 1 477 ? 26.383 7.846 -9.217 1.00 97.12 477 ALA A CA 1
ATOM 3826 C C . ALA A 1 477 ? 27.099 9.148 -8.835 1.00 97.12 477 ALA A C 1
ATOM 3828 O O . ALA A 1 477 ? 28.155 9.081 -8.205 1.00 97.12 477 ALA A O 1
ATOM 3829 N N . SER A 1 478 ? 26.537 10.317 -9.162 1.00 95.56 478 SER A N 1
ATOM 3830 C CA . SER A 1 478 ? 27.120 11.613 -8.783 1.00 95.56 478 SER A CA 1
ATOM 3831 C C . SER A 1 478 ? 27.043 11.874 -7.277 1.00 95.56 478 SER A C 1
ATOM 3833 O O . SER A 1 478 ? 27.919 12.538 -6.726 1.00 95.56 478 SER A O 1
ATOM 3835 N N . LYS A 1 479 ? 26.045 11.297 -6.597 1.00 95.25 479 LYS A N 1
ATOM 3836 C CA . LYS A 1 479 ? 25.816 11.412 -5.147 1.00 95.25 479 LYS A CA 1
ATOM 3837 C C . LYS A 1 479 ? 26.137 10.112 -4.391 1.00 95.25 479 LYS A C 1
ATOM 3839 O O . LYS A 1 479 ? 25.599 9.854 -3.310 1.00 95.25 479 LYS A O 1
ATOM 3844 N N . ARG A 1 480 ? 27.004 9.266 -4.961 1.00 94.56 480 ARG A N 1
ATOM 3845 C CA . ARG A 1 480 ? 27.308 7.905 -4.483 1.00 94.56 480 ARG A CA 1
ATOM 3846 C C . ARG A 1 480 ? 27.657 7.867 -2.993 1.00 94.56 480 ARG A C 1
ATOM 3848 O O . ARG A 1 480 ? 28.499 8.619 -2.517 1.00 94.56 480 ARG A O 1
ATOM 3855 N N . GLY A 1 481 ? 27.053 6.920 -2.276 1.00 90.88 481 GLY A N 1
ATOM 3856 C CA . GLY A 1 481 ? 27.329 6.678 -0.855 1.00 90.88 481 GLY A CA 1
ATOM 3857 C C . GLY A 1 481 ? 26.608 7.627 0.104 1.00 90.88 481 GLY A C 1
ATOM 3858 O O . GLY A 1 481 ? 26.749 7.475 1.315 1.00 90.88 481 GLY A O 1
ATOM 3859 N N . THR A 1 482 ? 25.816 8.569 -0.408 1.00 94.69 482 THR A N 1
ATOM 3860 C CA . THR A 1 482 ? 24.947 9.428 0.404 1.00 94.69 482 THR A CA 1
ATOM 3861 C C . THR A 1 482 ? 23.511 8.879 0.429 1.00 94.69 482 THR A C 1
ATOM 3863 O O . THR A 1 482 ? 23.131 8.153 -0.496 1.00 94.69 482 THR A O 1
ATOM 3866 N N . PRO A 1 483 ? 22.682 9.230 1.435 1.00 94.12 483 PRO A N 1
ATOM 3867 C CA . PRO A 1 483 ? 21.260 8.868 1.444 1.00 94.12 483 PRO A CA 1
ATOM 3868 C C . PRO A 1 483 ? 20.524 9.308 0.178 1.00 94.12 483 PRO A C 1
ATOM 3870 O O . PRO A 1 483 ? 19.676 8.590 -0.337 1.00 94.12 483 PRO A O 1
ATOM 3873 N N . GLU A 1 484 ? 20.905 10.459 -0.366 1.00 94.25 484 GLU A N 1
ATOM 3874 C CA . GLU A 1 484 ? 20.346 10.990 -1.600 1.00 94.25 484 GLU A CA 1
ATOM 3875 C C . GLU A 1 484 ? 20.753 10.169 -2.832 1.00 94.25 484 GLU A C 1
ATOM 3877 O O . GLU A 1 484 ? 19.906 9.833 -3.656 1.00 94.25 484 GLU A O 1
ATOM 3882 N N . GLY A 1 485 ? 22.023 9.769 -2.936 1.00 96.12 485 GLY A N 1
ATOM 3883 C CA . GLY A 1 485 ? 22.467 8.873 -4.005 1.00 96.12 485 GLY A CA 1
ATOM 3884 C C . GLY A 1 485 ? 21.767 7.514 -3.960 1.00 96.12 485 GLY A C 1
ATOM 3885 O O . GLY A 1 485 ? 21.412 6.974 -5.006 1.00 96.12 485 GLY A O 1
ATOM 3886 N N . PHE A 1 486 ? 21.518 6.978 -2.761 1.00 97.38 486 PHE A N 1
ATOM 3887 C CA . PHE A 1 486 ? 20.724 5.759 -2.592 1.00 97.38 486 PHE A CA 1
ATOM 3888 C C . PHE A 1 486 ? 19.255 5.960 -2.970 1.00 97.38 486 PHE A C 1
ATOM 3890 O O . PHE A 1 486 ? 18.702 5.105 -3.653 1.00 97.38 486 PHE A O 1
ATOM 3897 N N . ARG A 1 487 ? 18.654 7.104 -2.630 1.00 96.50 487 ARG A N 1
ATOM 3898 C CA . ARG A 1 487 ? 17.285 7.447 -3.039 1.00 96.50 487 ARG A CA 1
ATOM 3899 C C . ARG A 1 487 ? 17.132 7.471 -4.566 1.00 96.50 487 ARG A C 1
ATOM 3901 O O . ARG A 1 487 ? 16.190 6.893 -5.092 1.00 96.50 487 ARG A O 1
ATOM 3908 N N . HIS A 1 488 ? 18.073 8.075 -5.294 1.00 97.12 488 HIS A N 1
ATOM 3909 C CA . HIS A 1 488 ? 18.049 8.044 -6.765 1.00 97.12 488 HIS A CA 1
ATOM 3910 C C . HIS A 1 488 ? 18.292 6.647 -7.335 1.00 97.12 488 HIS A C 1
ATOM 3912 O O . HIS A 1 488 ? 17.706 6.286 -8.353 1.00 97.12 488 HIS A O 1
ATOM 3918 N N . LEU A 1 489 ? 19.138 5.846 -6.680 1.00 97.88 489 LEU A N 1
ATOM 3919 C CA . LEU A 1 489 ? 19.322 4.452 -7.069 1.00 97.88 489 LEU A CA 1
ATOM 3920 C C . LEU A 1 489 ? 17.994 3.696 -6.949 1.00 97.88 489 LEU A C 1
ATOM 3922 O O . LEU A 1 489 ? 17.593 3.072 -7.920 1.00 97.88 489 LEU A O 1
ATOM 3926 N N . GLY A 1 490 ? 17.287 3.833 -5.824 1.00 97.00 490 GLY A N 1
ATOM 3927 C CA . GLY A 1 490 ? 15.957 3.252 -5.619 1.00 97.00 490 GLY A CA 1
ATOM 3928 C C . GLY A 1 490 ? 14.937 3.680 -6.669 1.00 97.00 490 GLY A C 1
ATOM 3929 O O . GLY A 1 490 ? 14.260 2.836 -7.237 1.00 97.00 490 GLY A O 1
ATOM 3930 N N . GLY A 1 491 ? 14.890 4.971 -7.017 1.00 95.81 491 GLY A N 1
ATOM 3931 C CA . GLY A 1 491 ? 14.006 5.460 -8.083 1.00 95.81 491 GLY A CA 1
ATOM 3932 C C . GLY A 1 491 ? 14.302 4.844 -9.459 1.00 95.81 491 GLY A C 1
ATOM 3933 O O . GLY A 1 491 ? 13.385 4.598 -10.236 1.00 95.81 491 GLY A O 1
ATOM 3934 N N . ALA A 1 492 ? 15.570 4.545 -9.767 1.00 97.44 492 ALA A N 1
ATOM 3935 C CA . ALA A 1 492 ? 15.926 3.806 -10.981 1.00 97.44 492 ALA A CA 1
ATOM 3936 C C . ALA A 1 492 ? 15.561 2.315 -10.906 1.00 97.44 492 ALA A C 1
ATOM 3938 O O . ALA A 1 492 ? 15.192 1.730 -11.926 1.00 97.44 492 ALA A O 1
ATOM 3939 N N . LEU A 1 493 ? 15.724 1.702 -9.728 1.00 97.50 493 LEU A N 1
ATOM 3940 C CA . LEU A 1 493 ? 15.416 0.291 -9.500 1.00 97.50 493 LEU A CA 1
ATOM 3941 C C . LEU A 1 493 ? 13.912 0.027 -9.553 1.00 97.50 493 LEU A C 1
ATOM 3943 O O . LEU A 1 493 ? 13.532 -0.964 -10.156 1.00 97.50 493 LEU A O 1
ATOM 3947 N N . HIS A 1 494 ? 13.078 0.948 -9.069 1.00 95.81 494 HIS A N 1
ATOM 3948 C CA . HIS A 1 494 ? 11.618 0.866 -9.176 1.00 95.81 494 HIS A CA 1
ATOM 3949 C C . HIS A 1 494 ? 11.162 0.578 -10.618 1.00 95.81 494 HIS A C 1
ATOM 3951 O O . HIS A 1 494 ? 10.602 -0.472 -10.896 1.00 95.81 494 HIS A O 1
ATOM 3957 N N . VAL A 1 495 ? 11.562 1.410 -11.588 1.00 95.56 495 VAL A N 1
ATOM 3958 C CA . VAL A 1 495 ? 11.202 1.208 -13.010 1.00 95.56 495 VAL A CA 1
ATOM 3959 C C . VAL A 1 495 ? 11.805 -0.077 -13.595 1.00 95.56 495 VAL A C 1
ATOM 3961 O O . VAL A 1 495 ? 11.256 -0.671 -14.524 1.00 95.56 495 VAL A O 1
ATOM 3964 N N . LEU A 1 496 ? 12.974 -0.499 -13.102 1.00 96.56 496 LEU A N 1
ATOM 3965 C CA . LEU A 1 496 ? 13.586 -1.768 -13.501 1.00 96.56 496 LEU A CA 1
ATOM 3966 C C . LEU A 1 496 ? 12.775 -2.961 -12.982 1.00 96.56 496 LEU A C 1
ATOM 3968 O O . LEU A 1 496 ? 12.644 -3.950 -13.698 1.00 96.56 496 LEU A O 1
ATOM 3972 N N . GLU A 1 497 ? 12.246 -2.870 -11.767 1.00 94.62 497 GLU A N 1
ATOM 3973 C CA . GLU A 1 497 ? 11.385 -3.871 -11.142 1.00 94.62 497 GLU A CA 1
ATOM 3974 C C . GLU A 1 497 ? 10.014 -3.913 -11.834 1.00 94.62 497 GLU A C 1
ATOM 3976 O O . GLU A 1 497 ? 9.582 -5.004 -12.222 1.00 94.62 497 GLU A O 1
ATOM 3981 N N . ASP A 1 498 ? 9.418 -2.748 -12.117 1.00 92.12 498 ASP A N 1
ATOM 3982 C CA . ASP A 1 498 ? 8.145 -2.613 -12.842 1.00 92.12 498 ASP A CA 1
ATOM 3983 C C . ASP A 1 498 ? 8.213 -3.158 -14.265 1.00 92.12 498 ASP A C 1
ATOM 3985 O O . ASP A 1 498 ? 7.246 -3.703 -14.799 1.00 92.12 498 ASP A O 1
ATOM 3989 N N . TYR A 1 499 ? 9.384 -3.084 -14.905 1.00 94.56 499 TYR A N 1
ATOM 3990 C CA . TYR A 1 499 ? 9.558 -3.686 -16.222 1.00 94.56 499 TYR A CA 1
ATOM 3991 C C . TYR A 1 499 ? 9.251 -5.192 -16.208 1.00 94.56 499 TYR A C 1
ATOM 3993 O O . TYR A 1 499 ? 8.740 -5.718 -17.198 1.00 94.56 499 TYR A O 1
ATOM 4001 N N . PHE A 1 500 ? 9.524 -5.896 -15.107 1.00 93.62 500 PHE A N 1
ATOM 4002 C CA . PHE A 1 500 ? 9.233 -7.325 -14.989 1.00 93.62 500 PHE A CA 1
ATOM 4003 C C . PHE A 1 500 ? 7.803 -7.612 -14.517 1.00 93.62 500 PHE A C 1
ATOM 4005 O O . PHE A 1 500 ? 7.241 -8.626 -14.937 1.00 93.62 500 PHE A O 1
ATOM 4012 N N . SER A 1 501 ? 7.204 -6.751 -13.689 1.00 86.50 501 SER A N 1
ATOM 4013 C CA . SER A 1 501 ? 5.853 -6.955 -13.141 1.00 86.50 501 SER A CA 1
ATOM 4014 C C . SER A 1 501 ? 4.737 -6.399 -14.019 1.00 86.50 501 SER A C 1
ATOM 4016 O O . SER A 1 501 ? 3.702 -7.050 -14.151 1.00 86.50 501 SER A O 1
ATOM 4018 N N . HIS A 1 502 ? 4.929 -5.238 -14.641 1.00 88.81 502 HIS A N 1
ATOM 4019 C CA . HIS A 1 502 ? 3.868 -4.469 -15.310 1.00 88.81 502 HIS A CA 1
ATOM 4020 C C . HIS A 1 502 ? 3.940 -4.519 -16.837 1.00 88.81 502 HIS A C 1
ATOM 4022 O O . HIS A 1 502 ? 3.071 -3.988 -17.526 1.00 88.81 502 HIS A O 1
ATOM 4028 N N . THR A 1 503 ? 4.924 -5.234 -17.391 1.00 93.38 503 THR A N 1
ATOM 4029 C CA . THR A 1 503 ? 4.988 -5.539 -18.828 1.00 93.38 503 THR A CA 1
ATOM 4030 C C . THR A 1 503 ? 4.777 -7.021 -19.108 1.00 93.38 503 THR A C 1
ATOM 4032 O O . THR A 1 503 ? 4.890 -7.867 -18.223 1.00 93.38 503 THR A O 1
ATOM 4035 N N . ASN A 1 504 ? 4.529 -7.371 -20.370 1.00 93.31 504 ASN A N 1
ATOM 4036 C CA . ASN A 1 504 ? 4.429 -8.762 -20.827 1.00 93.31 504 ASN A CA 1
ATOM 4037 C C . ASN A 1 504 ? 5.806 -9.409 -21.110 1.00 93.31 504 ASN A C 1
ATOM 4039 O O . ASN A 1 504 ? 5.895 -10.405 -21.839 1.00 93.31 504 ASN A O 1
ATOM 4043 N N . PHE A 1 505 ? 6.905 -8.845 -20.585 1.00 95.56 505 PHE A N 1
ATOM 4044 C CA . PHE A 1 505 ? 8.264 -9.360 -20.788 1.00 95.56 505 PHE A CA 1
ATOM 4045 C C . PHE A 1 505 ? 8.393 -10.830 -20.373 1.00 95.56 505 PHE A C 1
ATOM 4047 O O . PHE A 1 505 ? 9.007 -11.632 -21.087 1.00 95.56 505 PHE A O 1
ATOM 4054 N N . VAL A 1 506 ? 7.811 -11.195 -19.229 1.00 93.31 506 VAL A N 1
ATOM 4055 C CA . VAL A 1 506 ? 7.894 -12.546 -18.661 1.00 93.31 506 VAL A CA 1
ATOM 4056 C C . VAL A 1 506 ? 7.122 -13.541 -19.525 1.00 93.31 506 VAL A C 1
ATOM 4058 O O . VAL A 1 506 ? 7.640 -14.602 -19.871 1.00 93.31 506 VAL A O 1
ATOM 4061 N N . GLU A 1 507 ? 5.928 -13.169 -19.968 1.00 93.12 507 GLU A N 1
ATOM 4062 C CA . GLU A 1 507 ? 5.056 -13.960 -20.829 1.00 93.12 507 GLU A CA 1
ATOM 4063 C C . GLU A 1 507 ? 5.731 -14.246 -22.172 1.00 93.12 507 GLU A C 1
ATOM 4065 O O . GLU A 1 507 ? 5.812 -15.400 -22.597 1.00 93.12 507 GLU A O 1
ATOM 4070 N N . ILE A 1 508 ? 6.304 -13.229 -22.820 1.00 94.38 508 ILE A N 1
ATOM 4071 C CA . ILE A 1 508 ? 7.044 -13.406 -24.079 1.00 94.38 508 ILE A CA 1
ATOM 4072 C C . ILE A 1 508 ? 8.306 -14.260 -23.851 1.00 94.38 508 ILE A C 1
ATOM 4074 O O . ILE A 1 508 ? 8.636 -15.113 -24.684 1.00 94.38 508 ILE A O 1
ATOM 4078 N N . SER A 1 509 ? 9.000 -14.082 -22.722 1.00 94.81 509 SER A N 1
ATOM 4079 C CA . SER A 1 509 ? 10.178 -14.885 -22.362 1.00 94.81 509 SER A CA 1
ATOM 4080 C C . SER A 1 509 ? 9.837 -16.364 -22.176 1.00 94.81 509 SER A C 1
ATOM 4082 O O . SER A 1 509 ? 10.603 -17.217 -22.626 1.00 94.81 509 SER A O 1
ATOM 4084 N N . LEU A 1 510 ? 8.678 -16.676 -21.591 1.00 93.12 510 LEU A N 1
ATOM 4085 C CA . LEU A 1 510 ? 8.149 -18.036 -21.466 1.00 93.12 510 LEU A CA 1
ATOM 4086 C C . LEU A 1 510 ? 7.737 -18.617 -22.829 1.00 93.12 510 LEU A C 1
ATOM 4088 O O . LEU A 1 510 ? 8.099 -19.753 -23.142 1.00 93.12 510 LEU A O 1
ATOM 4092 N N . ARG A 1 511 ? 7.076 -17.830 -23.693 1.00 92.31 511 ARG A N 1
ATOM 4093 C CA . ARG A 1 511 ? 6.733 -18.246 -25.074 1.00 92.31 511 ARG A CA 1
ATOM 4094 C C . ARG A 1 511 ? 7.945 -18.627 -25.901 1.00 92.31 511 ARG A C 1
ATOM 4096 O O . ARG A 1 511 ? 7.906 -19.595 -26.658 1.00 92.31 511 ARG A O 1
ATOM 4103 N N . ARG A 1 512 ? 9.046 -17.910 -25.726 1.00 91.94 512 ARG A N 1
ATOM 4104 C CA . ARG A 1 512 ? 10.335 -18.225 -26.348 1.00 91.94 512 ARG A CA 1
ATOM 4105 C C . ARG A 1 512 ? 10.912 -19.572 -25.900 1.00 91.94 512 ARG A C 1
ATOM 4107 O O . ARG A 1 512 ? 11.620 -20.197 -26.682 1.00 91.94 512 ARG A O 1
ATOM 4114 N N . LEU A 1 513 ? 10.593 -20.027 -24.688 1.00 91.06 513 LEU A N 1
ATOM 4115 C CA . LEU A 1 513 ? 10.958 -21.352 -24.166 1.00 91.06 513 LEU A CA 1
ATOM 4116 C C . LEU A 1 513 ? 9.926 -22.443 -24.514 1.00 91.06 513 LEU A C 1
ATOM 4118 O O . LEU A 1 513 ? 10.044 -23.571 -24.045 1.00 91.06 513 LEU A O 1
ATOM 4122 N N . GLY A 1 514 ? 8.918 -22.128 -25.336 1.00 89.38 514 GLY A N 1
ATOM 4123 C CA . GLY A 1 514 ? 7.896 -23.078 -25.785 1.00 89.38 514 GLY A CA 1
ATOM 4124 C C . GLY A 1 514 ? 6.649 -23.161 -24.898 1.00 89.38 514 GLY A C 1
ATOM 4125 O O . GLY A 1 514 ? 5.806 -24.024 -25.132 1.00 89.38 514 GLY A O 1
ATOM 4126 N N . VAL A 1 515 ? 6.497 -22.279 -23.905 1.00 88.56 515 VAL A N 1
ATOM 4127 C CA . VAL A 1 515 ? 5.293 -22.205 -23.057 1.00 88.56 515 VAL A CA 1
ATOM 4128 C C . VAL A 1 515 ? 4.239 -21.312 -23.705 1.00 88.56 515 VAL A C 1
ATOM 4130 O O . VAL A 1 515 ? 4.507 -20.157 -24.005 1.00 88.56 515 VAL A O 1
ATOM 4133 N N . ASP A 1 516 ? 3.008 -21.787 -23.875 1.00 85.56 516 ASP A N 1
ATOM 4134 C CA . ASP A 1 516 ? 1.925 -20.985 -24.461 1.00 85.56 516 ASP A CA 1
ATOM 4135 C C . ASP A 1 516 ? 1.343 -19.969 -23.455 1.00 85.56 516 ASP A C 1
ATOM 4137 O O . ASP A 1 516 ? 0.189 -20.073 -23.076 1.00 85.56 516 ASP A O 1
ATOM 4141 N N . ALA A 1 517 ? 2.138 -19.001 -22.983 1.00 86.81 517 ALA A N 1
ATOM 4142 C CA . ALA A 1 517 ? 1.686 -17.961 -22.050 1.00 86.81 517 ALA A CA 1
ATOM 4143 C C . ALA A 1 517 ? 0.860 -16.871 -22.761 1.00 86.81 517 ALA A C 1
ATOM 4145 O O . ALA A 1 517 ? 1.207 -16.459 -23.873 1.00 86.81 517 ALA A O 1
ATOM 4146 N N . TYR A 1 518 ? -0.217 -16.388 -22.144 1.00 83.50 518 TYR A N 1
ATOM 4147 C CA . TYR A 1 518 ? -1.095 -15.370 -22.711 1.00 83.50 518 TYR A CA 1
ATOM 4148 C C . TYR A 1 518 ? -0.339 -14.038 -22.870 1.00 83.50 518 TYR A C 1
ATOM 4150 O O . TYR A 1 518 ? 0.242 -13.548 -21.910 1.00 83.50 518 TYR A O 1
ATOM 4158 N N . PRO A 1 519 ? -0.292 -13.434 -24.070 1.00 84.31 519 PRO A N 1
ATOM 4159 C CA . PRO A 1 519 ? 0.673 -12.370 -24.349 1.00 84.31 519 PRO A CA 1
ATOM 4160 C C . PRO A 1 519 ? 0.220 -10.961 -23.941 1.00 84.31 519 PRO A C 1
ATOM 4162 O O . PRO A 1 519 ? 0.963 -10.012 -24.177 1.00 84.31 519 PRO A O 1
ATOM 4165 N N . TRP A 1 520 ? -1.002 -10.801 -23.419 1.00 84.06 520 TRP A N 1
ATOM 4166 C CA . TRP A 1 520 ? -1.598 -9.500 -23.059 1.00 84.06 520 TRP A CA 1
ATOM 4167 C C . TRP A 1 520 ? -1.660 -8.468 -24.190 1.00 84.06 520 TRP A C 1
ATOM 4169 O O . TRP A 1 520 ? -1.791 -7.266 -23.980 1.00 84.06 520 TRP A O 1
ATOM 4179 N N . VAL A 1 521 ? -1.657 -8.972 -25.422 1.00 82.88 521 VAL A N 1
ATOM 4180 C CA . VAL A 1 521 ? -1.901 -8.222 -26.652 1.00 82.88 521 VAL A CA 1
ATOM 4181 C C . VAL A 1 521 ? -2.924 -8.994 -27.483 1.00 82.88 521 VAL A C 1
ATOM 4183 O O . VAL A 1 521 ? -2.597 -9.949 -28.189 1.00 82.88 521 VAL A O 1
ATOM 4186 N N . SER A 1 522 ? -4.193 -8.608 -27.352 1.00 72.50 522 SER A N 1
ATOM 4187 C CA . SER A 1 522 ? -5.365 -9.374 -27.823 1.00 72.50 522 SER A CA 1
ATOM 4188 C C . SER A 1 522 ? -5.277 -9.849 -29.288 1.00 72.50 522 SER A C 1
ATOM 4190 O O . SER A 1 522 ? -5.655 -10.979 -29.591 1.00 72.50 522 SER A O 1
ATOM 4192 N N . TYR A 1 523 ? -4.695 -9.053 -30.193 1.00 76.31 523 TYR A N 1
ATOM 4193 C CA . TYR A 1 523 ? -4.548 -9.396 -31.620 1.00 76.31 523 TYR A CA 1
ATOM 4194 C C . TYR A 1 523 ? -3.395 -10.358 -31.953 1.00 76.31 523 TYR A C 1
ATOM 4196 O O . TYR A 1 523 ? -3.281 -10.808 -33.092 1.00 76.31 523 TYR A O 1
ATOM 4204 N N . TYR A 1 524 ? -2.530 -10.678 -30.988 1.00 78.06 524 TYR A N 1
ATOM 4205 C CA . TYR A 1 524 ? -1.324 -11.489 -31.197 1.00 78.06 524 TYR A CA 1
ATOM 4206 C C . TYR A 1 524 ? -1.424 -12.882 -30.566 1.00 78.06 524 TYR A C 1
ATOM 4208 O O . TYR A 1 524 ? -0.434 -13.616 -30.489 1.00 78.06 524 TYR A O 1
ATOM 4216 N N . LYS A 1 525 ? -2.621 -13.290 -30.135 1.00 74.44 525 LYS A N 1
ATOM 4217 C CA . LYS A 1 525 ? -2.863 -14.657 -29.666 1.00 74.44 525 LYS A CA 1
ATOM 4218 C C . LYS A 1 525 ? -2.483 -15.659 -30.767 1.00 74.44 525 LYS A C 1
ATOM 4220 O O . LYS A 1 525 ? -2.923 -15.541 -31.907 1.00 74.44 525 LYS A O 1
ATOM 4225 N N . GLY A 1 526 ? -1.632 -16.630 -30.430 1.00 75.44 526 GLY A N 1
ATOM 4226 C CA . GLY A 1 526 ? -1.130 -17.641 -31.372 1.00 75.44 526 GLY A CA 1
ATOM 4227 C C . GLY A 1 526 ? 0.017 -17.187 -32.287 1.00 75.44 526 GLY A C 1
ATOM 4228 O O . GLY A 1 526 ? 0.491 -17.984 -33.094 1.00 75.44 526 GLY A O 1
ATOM 4229 N N . LYS A 1 527 ? 0.501 -15.944 -32.168 1.00 85.94 527 LYS A N 1
ATOM 4230 C CA . LYS A 1 527 ? 1.686 -15.468 -32.898 1.00 85.94 527 LYS A CA 1
ATOM 4231 C C . LYS A 1 527 ? 2.993 -15.983 -32.271 1.00 85.94 527 LYS A C 1
ATOM 4233 O O . LYS A 1 527 ? 3.020 -16.292 -31.071 1.00 85.94 527 LYS A O 1
ATOM 4238 N N . PRO A 1 528 ? 4.085 -16.098 -33.055 1.00 88.56 528 PRO A N 1
ATOM 4239 C CA . PRO A 1 528 ? 5.396 -16.441 -32.511 1.00 88.56 528 PRO A CA 1
ATOM 4240 C C . PRO A 1 528 ? 5.919 -15.314 -31.614 1.00 88.56 528 PRO A C 1
ATOM 4242 O O . PRO A 1 528 ? 5.658 -14.139 -31.863 1.00 88.56 528 PRO A O 1
ATOM 4245 N N . TYR A 1 529 ? 6.706 -15.665 -30.594 1.00 89.81 529 TYR A N 1
ATOM 4246 C CA . TYR A 1 529 ? 7.231 -14.716 -29.600 1.00 89.81 529 TYR A CA 1
ATOM 4247 C C . TYR A 1 529 ? 8.049 -13.555 -30.203 1.00 89.81 529 TYR A C 1
ATOM 4249 O O . TYR A 1 529 ? 8.209 -12.526 -29.560 1.00 89.81 529 TYR A O 1
ATOM 4257 N N . THR A 1 530 ? 8.574 -13.704 -31.423 1.00 91.50 530 THR A N 1
ATOM 4258 C CA . THR A 1 530 ? 9.315 -12.661 -32.150 1.00 91.50 530 THR A CA 1
ATOM 4259 C C . THR A 1 530 ? 8.426 -11.566 -32.736 1.00 91.50 530 THR A C 1
ATOM 4261 O O . THR A 1 530 ? 8.928 -10.487 -33.022 1.00 91.50 530 THR A O 1
ATOM 4264 N N . GLU A 1 531 ? 7.135 -11.841 -32.948 1.00 91.19 531 GLU A N 1
ATOM 4265 C CA . GLU A 1 531 ? 6.156 -10.885 -33.492 1.00 91.19 531 GLU A CA 1
ATOM 4266 C C . GLU A 1 531 ? 5.367 -10.160 -32.392 1.00 91.19 531 GLU A C 1
ATOM 4268 O O . GLU A 1 531 ? 4.729 -9.149 -32.665 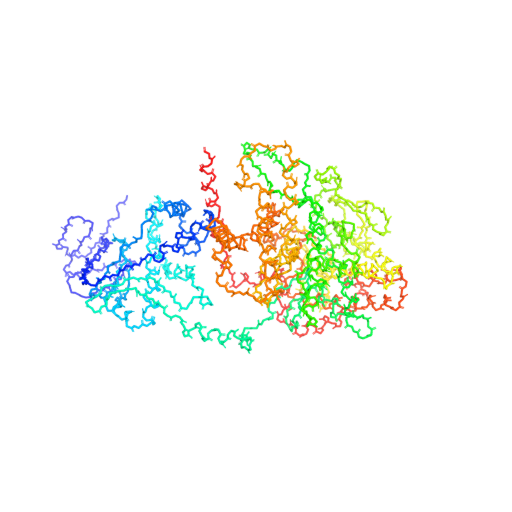1.00 91.19 531 GLU A O 1
ATOM 4273 N N . ILE A 1 532 ? 5.381 -10.669 -31.158 1.00 93.31 532 ILE A N 1
ATOM 4274 C CA . ILE A 1 532 ? 4.589 -10.145 -30.037 1.00 93.31 532 ILE A CA 1
ATOM 4275 C C . ILE A 1 532 ? 5.313 -8.942 -29.434 1.00 93.31 532 ILE A C 1
ATOM 4277 O O . ILE A 1 532 ? 6.420 -9.133 -28.942 1.00 93.31 532 ILE A O 1
ATOM 4281 N N . PRO A 1 533 ? 4.744 -7.726 -29.447 1.00 94.75 533 PRO A N 1
ATOM 4282 C CA . PRO A 1 533 ? 5.436 -6.567 -28.905 1.00 94.75 533 PRO A CA 1
ATOM 4283 C C . PRO A 1 533 ? 5.450 -6.558 -27.373 1.00 94.75 533 PRO A C 1
ATOM 4285 O O . PRO A 1 533 ? 4.491 -7.013 -26.742 1.00 94.75 533 PRO A O 1
ATOM 4288 N N . VAL A 1 534 ? 6.495 -5.964 -26.779 1.00 95.88 534 VAL A N 1
ATOM 4289 C CA . VAL A 1 534 ? 6.464 -5.651 -25.338 1.00 95.88 534 VAL A CA 1
ATOM 4290 C C . VAL A 1 534 ? 5.585 -4.426 -25.103 1.00 95.88 534 VAL A C 1
ATOM 4292 O O . VAL A 1 534 ? 5.835 -3.368 -25.689 1.00 95.88 534 VAL A O 1
ATOM 4295 N N . VAL A 1 535 ? 4.585 -4.570 -24.239 1.00 94.00 535 VAL A N 1
ATOM 4296 C CA . VAL A 1 535 ? 3.638 -3.518 -23.839 1.00 94.00 535 VAL A CA 1
ATOM 4297 C C . VAL A 1 535 ? 3.534 -3.455 -22.315 1.00 94.00 535 VAL A C 1
ATOM 4299 O O . VAL A 1 535 ? 3.896 -4.418 -21.643 1.00 94.00 535 VAL A O 1
ATOM 4302 N N . SER A 1 536 ? 3.041 -2.332 -21.790 1.00 91.75 536 SER A N 1
ATOM 4303 C CA . SER A 1 536 ? 2.777 -2.122 -20.359 1.00 91.75 536 SER A CA 1
ATOM 4304 C C . SER A 1 536 ? 1.307 -1.787 -20.110 1.00 91.75 536 SER A C 1
ATOM 4306 O O . SER A 1 536 ? 0.581 -1.418 -21.049 1.00 91.75 536 SER A O 1
ATOM 4308 N N . GLY A 1 537 ? 0.893 -1.911 -18.852 1.00 84.50 537 GLY A N 1
ATOM 4309 C CA . GLY A 1 537 ? -0.433 -1.561 -18.358 1.00 84.50 537 GLY A CA 1
ATOM 4310 C C . GLY A 1 537 ? -0.676 -0.054 -18.337 1.00 84.50 537 GLY A C 1
ATOM 4311 O O . GLY A 1 537 ? 0.252 0.749 -18.378 1.00 84.50 537 GLY A O 1
ATOM 4312 N N . ARG A 1 538 ? -1.951 0.338 -18.345 1.00 81.00 538 ARG A N 1
ATOM 4313 C CA . ARG A 1 538 ? -2.384 1.731 -18.151 1.00 81.00 538 ARG A CA 1
ATOM 4314 C C . ARG A 1 538 ? -2.670 1.975 -16.679 1.00 81.00 538 ARG A C 1
ATOM 4316 O O . ARG A 1 538 ? -3.464 1.212 -16.134 1.00 81.00 538 ARG A O 1
ATOM 4323 N N . PHE A 1 539 ? -2.147 3.069 -16.138 1.00 73.62 539 PHE A N 1
ATOM 4324 C CA . PHE A 1 539 ? -2.421 3.527 -14.778 1.00 73.62 539 PHE A CA 1
ATOM 4325 C C . PHE A 1 539 ? -3.915 3.659 -14.475 1.00 73.62 539 PHE A C 1
ATOM 4327 O O . PHE A 1 539 ? -4.673 4.234 -15.271 1.00 73.62 539 PHE A O 1
ATOM 4334 N N . LEU A 1 540 ? -4.312 3.176 -13.299 1.00 60.50 540 LEU A N 1
ATOM 4335 C CA . LEU A 1 540 ? -5.609 3.412 -12.686 1.00 60.50 540 LEU A CA 1
ATOM 4336 C C . LEU A 1 540 ? -5.399 3.994 -11.286 1.00 60.50 540 LEU A C 1
ATOM 4338 O O . LEU A 1 540 ? -4.524 3.599 -10.531 1.00 60.50 540 LEU A O 1
ATOM 4342 N N . THR A 1 541 ? -6.258 4.918 -10.878 1.00 57.09 541 THR A N 1
ATOM 4343 C CA . THR A 1 541 ? -6.189 5.506 -9.530 1.00 57.09 541 THR A CA 1
ATOM 4344 C C . THR A 1 541 ? -6.505 4.518 -8.397 1.00 57.09 541 THR A C 1
ATOM 4346 O O . THR A 1 541 ? -6.288 4.844 -7.233 1.00 57.09 541 THR A O 1
ATOM 4349 N N . ASP A 1 542 ? -6.944 3.299 -8.718 1.00 55.50 542 ASP A N 1
ATOM 4350 C CA . ASP A 1 542 ? -7.044 2.189 -7.762 1.00 55.50 542 ASP A CA 1
ATOM 4351 C C . ASP A 1 542 ? -5.662 1.676 -7.323 1.00 55.50 542 ASP A C 1
ATOM 4353 O O . ASP A 1 542 ? -5.491 1.317 -6.157 1.00 55.50 542 ASP A O 1
ATOM 4357 N N . ASP A 1 543 ? -4.649 1.759 -8.195 1.00 55.66 543 ASP A N 1
ATOM 4358 C CA . ASP A 1 543 ? -3.252 1.382 -7.909 1.00 55.66 543 ASP A CA 1
ATOM 4359 C C . ASP A 1 543 ? -2.679 2.250 -6.767 1.00 55.66 543 ASP A C 1
ATOM 4361 O O . ASP A 1 543 ? -1.949 1.814 -5.867 1.00 55.66 543 ASP A O 1
ATOM 4365 N N . THR A 1 544 ? -3.134 3.501 -6.733 1.00 61.16 544 THR A N 1
ATOM 4366 C CA . THR A 1 544 ? -2.843 4.460 -5.673 1.00 61.16 544 THR A CA 1
ATOM 4367 C C . THR A 1 544 ? -3.546 4.109 -4.358 1.00 61.16 544 THR A C 1
ATOM 4369 O O . THR A 1 544 ? -2.927 4.166 -3.289 1.00 61.16 544 THR A O 1
ATOM 4372 N N . MET A 1 545 ? -4.829 3.731 -4.406 1.00 57.84 545 MET A N 1
ATOM 4373 C CA . MET A 1 545 ? -5.580 3.305 -3.218 1.00 57.84 545 MET A CA 1
ATOM 4374 C C . MET A 1 545 ? -4.965 2.041 -2.604 1.00 57.84 545 MET A C 1
ATOM 4376 O O . MET A 1 545 ? -4.820 1.966 -1.381 1.00 57.84 545 MET A O 1
ATOM 4380 N N . ALA A 1 546 ? -4.553 1.085 -3.439 1.00 54.66 546 ALA A N 1
ATOM 4381 C CA . ALA A 1 546 ? -3.901 -0.151 -3.018 1.00 54.66 546 ALA A CA 1
ATOM 4382 C C . ALA A 1 546 ? -2.568 0.097 -2.286 1.00 54.66 546 ALA A C 1
ATOM 4384 O O . ALA A 1 546 ? -2.209 -0.676 -1.399 1.00 54.66 546 ALA A O 1
ATOM 4385 N N . SER A 1 547 ? -1.874 1.200 -2.586 1.00 60.00 547 SER A N 1
ATOM 4386 C CA . SER A 1 547 ? -0.611 1.573 -1.931 1.00 60.00 547 SER A CA 1
ATOM 4387 C C . SER A 1 547 ? -0.818 2.296 -0.591 1.00 60.00 547 SER A C 1
ATOM 4389 O O . SER A 1 547 ? -0.107 2.047 0.386 1.00 60.00 547 SER A O 1
ATOM 4391 N N . VAL A 1 548 ? -1.810 3.191 -0.507 1.00 61.94 548 VAL A N 1
ATOM 4392 C CA . VAL A 1 548 ? -2.041 4.037 0.683 1.00 61.94 548 VAL A CA 1
ATOM 4393 C C . VAL A 1 548 ? -2.953 3.366 1.715 1.00 61.94 548 VAL A C 1
ATOM 4395 O O . VAL A 1 548 ? -2.702 3.466 2.921 1.00 61.94 548 VAL A O 1
ATOM 4398 N N . GLY A 1 549 ? -4.008 2.687 1.259 1.00 57.59 549 GLY A N 1
ATOM 4399 C CA . GLY A 1 549 ? -5.074 2.125 2.093 1.00 57.59 549 GLY A CA 1
ATOM 4400 C C . GLY A 1 549 ? -4.572 1.155 3.168 1.00 57.59 549 GLY A C 1
ATOM 4401 O O . GLY A 1 549 ? -4.827 1.411 4.348 1.00 57.59 549 GLY A O 1
ATOM 4402 N N . PRO A 1 550 ? -3.817 0.097 2.812 1.00 57.81 550 PRO A N 1
ATOM 4403 C CA . PRO A 1 550 ? -3.282 -0.859 3.782 1.00 57.81 550 PRO A CA 1
ATOM 4404 C C . PRO A 1 550 ? -2.378 -0.201 4.830 1.00 57.81 550 PRO A C 1
ATOM 4406 O O . PRO A 1 550 ? -2.590 -0.374 6.026 1.00 57.81 550 PRO A O 1
ATOM 4409 N N . LYS A 1 551 ? -1.442 0.666 4.412 1.00 66.44 551 LYS A N 1
ATOM 4410 C CA . LYS A 1 551 ? -0.511 1.348 5.332 1.00 66.44 551 LYS A CA 1
ATOM 4411 C C . LYS A 1 551 ? -1.219 2.284 6.309 1.00 66.44 551 LYS A C 1
ATOM 4413 O O . LYS A 1 551 ? -0.807 2.399 7.468 1.00 66.44 551 LYS A O 1
ATOM 4418 N N . MET A 1 552 ? -2.280 2.948 5.855 1.00 60.66 552 MET A N 1
ATOM 4419 C CA . MET A 1 552 ? -3.154 3.747 6.710 1.00 60.66 552 MET A CA 1
ATOM 4420 C C . MET A 1 552 ? -3.966 2.859 7.660 1.00 60.66 552 MET A C 1
ATOM 4422 O O . MET A 1 552 ? -4.072 3.185 8.842 1.00 60.66 552 MET A O 1
ATOM 4426 N N . GLY A 1 553 ? -4.492 1.735 7.167 1.00 53.69 553 GLY A N 1
ATOM 4427 C CA . GLY A 1 553 ? -5.212 0.743 7.961 1.00 53.69 553 GLY A CA 1
ATOM 4428 C C . GLY A 1 553 ? -4.358 0.216 9.109 1.00 53.69 553 GLY A C 1
ATOM 4429 O O . GLY A 1 553 ? -4.734 0.352 10.271 1.00 53.69 553 GLY A O 1
ATOM 4430 N N . ASP A 1 554 ? -3.147 -0.238 8.799 1.00 61.59 554 ASP A N 1
ATOM 4431 C CA . ASP A 1 554 ? -2.178 -0.703 9.787 1.00 61.59 554 ASP A CA 1
ATOM 4432 C C . ASP A 1 554 ? -1.841 0.379 10.821 1.00 61.59 554 ASP A C 1
ATOM 4434 O O . ASP A 1 554 ? -1.456 0.065 11.945 1.00 61.59 554 ASP A O 1
ATOM 4438 N N . LEU A 1 555 ? -1.842 1.661 10.422 1.00 69.19 555 LEU A N 1
ATOM 4439 C CA . LEU A 1 555 ? -1.421 2.775 11.285 1.00 69.19 555 LEU A CA 1
ATOM 4440 C C . LEU A 1 555 ? -2.536 3.143 12.257 1.00 69.19 555 LEU A C 1
ATOM 4442 O O . LEU A 1 555 ? -2.275 3.429 13.424 1.00 69.19 555 LEU A O 1
ATOM 4446 N N . LEU A 1 556 ? -3.765 3.174 11.749 1.00 55.72 556 LEU A N 1
ATOM 4447 C CA . LEU A 1 556 ? -4.944 3.640 12.467 1.00 55.72 556 LEU A CA 1
ATOM 4448 C C . LEU A 1 556 ? -5.644 2.526 13.252 1.00 55.72 556 LEU A C 1
ATOM 4450 O O . LEU A 1 556 ? -6.320 2.828 14.235 1.00 55.72 556 LEU A O 1
ATOM 4454 N N . PHE A 1 557 ? -5.473 1.266 12.849 1.00 53.47 557 PHE A N 1
ATOM 4455 C CA . PHE A 1 557 ? -6.182 0.109 13.404 1.00 53.47 557 PHE A CA 1
ATOM 4456 C C . PHE A 1 557 ? -5.249 -1.024 13.840 1.00 53.47 557 PHE A C 1
ATOM 4458 O O . PHE A 1 557 ? -5.667 -2.176 13.820 1.00 53.47 557 PHE A O 1
ATOM 4465 N N . ASP A 1 558 ? -4.010 -0.701 14.236 1.00 49.56 558 ASP A N 1
ATOM 4466 C CA . ASP A 1 558 ? -3.008 -1.669 14.705 1.00 49.56 558 ASP A CA 1
ATOM 4467 C C . ASP A 1 558 ? -3.639 -2.714 15.655 1.00 49.56 558 ASP A C 1
ATOM 4469 O O . ASP A 1 558 ? -4.029 -2.360 16.774 1.00 49.56 558 ASP A O 1
ATOM 4473 N N . PRO A 1 559 ? -3.771 -3.983 15.220 1.00 35.44 559 PRO A N 1
ATOM 4474 C CA . PRO A 1 559 ? -4.478 -5.008 15.980 1.00 35.44 559 PRO A CA 1
ATOM 4475 C C . PRO A 1 559 ? -3.636 -5.555 17.143 1.00 35.44 559 PRO A C 1
ATOM 4477 O O . PRO A 1 559 ? -4.123 -6.373 17.922 1.00 35.44 559 PRO A O 1
ATOM 4480 N N . THR A 1 560 ? -2.371 -5.131 17.274 1.00 37.41 560 THR A N 1
ATOM 4481 C CA . THR A 1 560 ? -1.451 -5.656 18.288 1.00 37.41 560 THR A CA 1
ATOM 4482 C C . THR A 1 560 ? -1.645 -4.981 19.649 1.00 37.41 560 THR A C 1
ATOM 4484 O O . THR A 1 560 ? -1.636 -3.754 19.772 1.00 37.41 560 THR A O 1
ATOM 4487 N N . ILE A 1 561 ? -1.793 -5.787 20.709 1.00 32.81 561 ILE A N 1
ATOM 4488 C CA . ILE A 1 561 ? -1.845 -5.295 22.093 1.00 32.81 561 ILE A CA 1
ATOM 4489 C C . ILE A 1 561 ? -0.456 -4.761 22.459 1.00 32.81 561 ILE A C 1
ATOM 4491 O O . ILE A 1 561 ? 0.529 -5.496 22.454 1.00 32.81 561 ILE A O 1
ATOM 4495 N N . LYS A 1 562 ? -0.364 -3.462 22.754 1.00 43.09 562 LYS A N 1
ATOM 4496 C CA . LYS A 1 562 ? 0.900 -2.797 23.097 1.00 43.09 562 LYS A CA 1
ATOM 4497 C C . LYS A 1 562 ? 1.120 -2.807 24.606 1.00 43.09 562 LYS A C 1
ATOM 4499 O O . LYS A 1 562 ? 0.192 -2.550 25.371 1.00 43.09 562 LYS A O 1
ATOM 4504 N N . GLU A 1 563 ? 2.367 -3.022 25.023 1.00 40.41 563 GLU A N 1
ATOM 4505 C CA . GLU A 1 563 ? 2.797 -2.800 26.405 1.00 40.41 563 GLU A CA 1
ATOM 4506 C C . GLU A 1 563 ? 2.432 -1.368 26.833 1.00 40.41 563 GLU A C 1
ATOM 4508 O O . GLU A 1 563 ? 2.749 -0.393 26.138 1.00 40.41 563 GLU A O 1
ATOM 4513 N N . TYR A 1 564 ? 1.741 -1.231 27.967 1.00 40.66 564 TYR A N 1
ATOM 4514 C CA . TYR A 1 564 ? 1.326 0.075 28.465 1.00 40.66 564 TYR A CA 1
ATOM 4515 C C . TYR A 1 564 ? 2.552 0.906 28.852 1.00 40.66 564 TYR A C 1
ATOM 4517 O O . TYR A 1 564 ? 3.194 0.672 29.876 1.00 40.66 564 TYR A O 1
ATOM 4525 N N . LYS A 1 565 ? 2.846 1.932 28.054 1.00 53.12 565 LYS A N 1
ATOM 4526 C CA . LYS A 1 565 ? 3.807 2.974 28.411 1.00 53.12 565 LYS A CA 1
ATOM 4527 C C . LYS A 1 565 ? 3.060 4.201 28.890 1.00 53.12 565 LYS A C 1
ATOM 4529 O O . LYS A 1 565 ? 2.163 4.702 28.210 1.00 53.12 565 LYS A O 1
ATOM 4534 N N . ARG A 1 566 ? 3.458 4.720 30.053 1.00 53.06 566 ARG A N 1
ATOM 4535 C CA . ARG A 1 566 ? 2.888 5.966 30.564 1.00 53.06 566 ARG A CA 1
ATOM 4536 C C . ARG A 1 566 ? 3.165 7.087 29.561 1.00 53.06 566 ARG A C 1
ATOM 4538 O O . ARG A 1 566 ? 4.303 7.308 29.149 1.00 53.06 566 ARG A O 1
ATOM 4545 N N . ARG A 1 567 ? 2.103 7.796 29.190 1.00 59.75 567 ARG A N 1
ATOM 4546 C CA . ARG A 1 567 ? 2.157 8.935 28.277 1.00 59.75 567 ARG A CA 1
ATOM 4547 C C . ARG A 1 567 ? 3.022 10.058 28.856 1.00 59.75 567 ARG A C 1
ATOM 4549 O O . ARG A 1 567 ? 2.992 10.312 30.060 1.00 59.75 567 ARG A O 1
ATOM 4556 N N . VAL A 1 568 ? 3.753 10.757 27.991 1.00 74.31 568 VAL A N 1
ATOM 4557 C CA . VAL A 1 568 ? 4.427 12.016 28.333 1.00 74.31 568 VAL A CA 1
ATOM 4558 C C . VAL A 1 568 ? 3.573 13.177 27.811 1.00 74.31 568 VAL A C 1
ATOM 4560 O O . VAL A 1 568 ? 3.177 13.147 26.641 1.00 74.31 568 VAL A O 1
ATOM 4563 N N . PRO A 1 569 ? 3.276 14.199 28.635 1.00 71.94 569 PRO A N 1
ATOM 4564 C CA . PRO A 1 569 ? 2.501 15.356 28.203 1.00 71.94 569 PRO A CA 1
ATOM 4565 C C . PRO A 1 569 ? 3.077 16.007 26.942 1.00 71.94 569 PRO A C 1
ATOM 4567 O O . PRO A 1 569 ? 4.277 16.262 26.842 1.00 71.94 569 PRO A O 1
ATOM 4570 N N . GLY A 1 570 ? 2.212 16.272 25.967 1.00 78.06 570 GLY A N 1
ATOM 4571 C CA . GLY A 1 570 ? 2.565 16.916 24.702 1.00 78.06 570 GLY A CA 1
ATOM 4572 C C . GLY A 1 570 ? 3.124 15.977 23.629 1.00 78.06 570 GLY A C 1
ATOM 4573 O O . GLY A 1 570 ? 3.175 16.381 22.468 1.00 78.06 570 GLY A O 1
ATOM 4574 N N . GLN A 1 571 ? 3.480 14.729 23.961 1.00 84.56 571 GLN A N 1
ATOM 4575 C CA . GLN A 1 571 ? 3.872 13.734 22.957 1.00 84.56 571 GLN A CA 1
ATOM 4576 C C . GLN A 1 571 ? 2.656 13.217 22.186 1.00 84.56 571 GLN A C 1
ATOM 4578 O O . GLN A 1 571 ? 1.539 13.110 22.717 1.00 84.56 571 GLN A O 1
ATOM 4583 N N . ARG A 1 572 ? 2.875 12.916 20.906 1.00 88.31 572 ARG A N 1
ATOM 4584 C CA . ARG A 1 572 ? 1.844 12.418 19.990 1.00 88.31 572 ARG A CA 1
ATOM 4585 C C . ARG A 1 572 ? 2.356 11.174 19.295 1.00 88.31 572 ARG A C 1
ATOM 4587 O O . ARG A 1 572 ? 3.440 11.216 18.719 1.00 88.31 572 ARG A O 1
ATOM 4594 N N . SER A 1 573 ? 1.552 10.122 19.309 1.00 85.44 573 SER A N 1
ATOM 4595 C CA . SER A 1 573 ? 1.800 8.939 18.484 1.00 85.44 573 SER A CA 1
ATOM 4596 C C . SER A 1 573 ? 1.710 9.266 16.995 1.00 85.44 573 SER A C 1
ATOM 4598 O O . SER A 1 573 ? 1.140 10.291 16.594 1.00 85.44 573 SER A O 1
ATOM 4600 N N . LEU A 1 574 ? 2.236 8.374 16.156 1.00 88.12 574 LEU A N 1
ATOM 4601 C CA . LEU A 1 574 ? 2.106 8.490 14.701 1.00 88.12 574 LEU A CA 1
ATOM 4602 C C . LEU A 1 574 ? 0.632 8.547 14.260 1.00 88.12 574 LEU A C 1
ATOM 4604 O O . LEU A 1 574 ? 0.277 9.387 13.434 1.00 88.12 574 LEU A O 1
ATOM 4608 N N . ALA A 1 575 ? -0.237 7.726 14.858 1.00 79.31 575 ALA A N 1
ATOM 4609 C CA . ALA A 1 575 ? -1.669 7.691 14.547 1.00 79.31 575 ALA A CA 1
ATOM 4610 C C . ALA A 1 575 ? -2.389 8.990 14.950 1.00 79.31 575 ALA A C 1
ATOM 4612 O O . ALA A 1 575 ? -3.136 9.568 14.159 1.00 79.31 575 ALA A O 1
ATOM 4613 N N . GLU A 1 576 ? -2.118 9.513 16.151 1.00 82.50 576 GLU A N 1
ATOM 4614 C CA . GLU A 1 576 ? -2.678 10.798 16.589 1.00 82.50 576 GLU A CA 1
ATOM 4615 C C . GLU A 1 576 ? -2.206 11.943 15.690 1.00 82.50 576 GLU A C 1
ATOM 4617 O O . GLU A 1 576 ? -2.998 12.816 15.329 1.00 82.50 576 GLU A O 1
ATOM 4622 N N . LYS A 1 577 ? -0.930 11.937 15.284 1.00 92.69 577 LYS A N 1
ATOM 4623 C CA . LYS A 1 577 ? -0.405 12.951 14.368 1.00 92.69 577 LYS A CA 1
ATOM 4624 C C . LYS A 1 577 ? -1.021 12.842 12.973 1.00 92.69 577 LYS A C 1
ATOM 4626 O O . LYS A 1 577 ? -1.249 13.881 12.349 1.00 92.69 577 LYS A O 1
ATOM 4631 N N . PHE A 1 578 ? -1.322 11.633 12.502 1.00 87.44 578 PHE A N 1
ATOM 4632 C CA . PHE A 1 578 ? -2.024 11.405 11.238 1.00 87.44 578 PHE A CA 1
ATOM 4633 C C . PHE A 1 578 ? -3.423 12.026 11.271 1.00 87.44 578 PHE A C 1
ATOM 4635 O O . PHE A 1 578 ? -3.741 12.861 10.425 1.00 87.44 578 PHE A O 1
ATOM 4642 N N . ILE A 1 579 ? -4.207 11.726 12.313 1.00 78.06 579 ILE A N 1
ATOM 4643 C CA . ILE A 1 579 ? -5.556 12.280 12.516 1.00 78.06 579 ILE A CA 1
ATOM 4644 C C . ILE A 1 579 ? -5.526 13.812 12.579 1.00 78.06 579 ILE A C 1
ATOM 4646 O O . ILE A 1 579 ? -6.305 14.472 11.890 1.00 78.06 579 ILE A O 1
ATOM 4650 N N . ILE A 1 580 ? -4.602 14.388 13.360 1.00 86.50 580 ILE A N 1
ATOM 4651 C CA . ILE A 1 580 ? -4.425 15.847 13.443 1.00 86.50 580 ILE A CA 1
ATOM 4652 C C . ILE A 1 580 ? -4.151 16.433 12.056 1.00 86.50 580 ILE A C 1
ATOM 4654 O O . ILE A 1 580 ? -4.788 17.410 11.678 1.00 86.50 580 ILE A O 1
ATOM 4658 N N . SER A 1 581 ? -3.223 15.840 11.300 1.00 91.31 581 SER A N 1
ATOM 4659 C CA . SER A 1 581 ? -2.774 16.389 10.015 1.00 91.31 581 SER A CA 1
ATOM 4660 C C . SER A 1 581 ? -3.896 16.400 8.972 1.00 91.31 581 SER A C 1
ATOM 4662 O O . SER A 1 581 ? -4.058 17.401 8.277 1.00 91.31 581 SER A O 1
ATOM 4664 N N . VAL A 1 582 ? -4.716 15.342 8.916 1.00 82.62 582 VAL A N 1
ATOM 4665 C CA . VAL A 1 582 ? -5.899 15.286 8.036 1.00 82.62 582 VAL A CA 1
ATOM 4666 C C . VAL A 1 582 ? -6.910 16.367 8.413 1.00 82.62 582 VAL A C 1
ATOM 4668 O O . VAL A 1 582 ? -7.295 17.178 7.573 1.00 82.62 582 VAL A O 1
ATOM 4671 N N . LEU A 1 583 ? -7.323 16.421 9.682 1.00 79.38 583 LEU A N 1
ATOM 4672 C CA . LEU A 1 583 ? -8.357 17.361 10.124 1.00 79.38 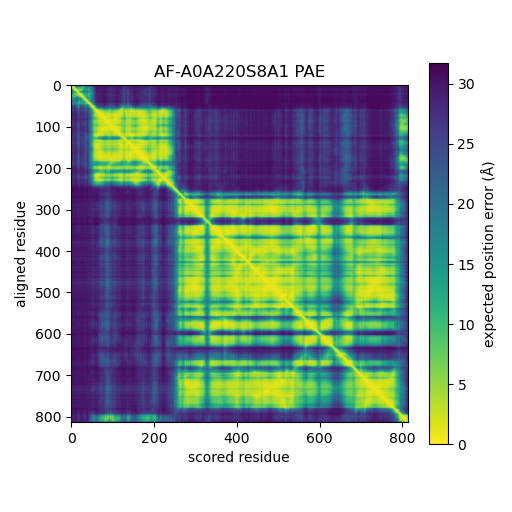583 LEU A CA 1
ATOM 4673 C C . LEU A 1 583 ? -7.900 18.827 10.033 1.00 79.38 583 LEU A C 1
ATOM 4675 O O . LEU A 1 583 ? -8.699 19.704 9.704 1.00 79.38 583 LEU A O 1
ATOM 4679 N N . GLU A 1 584 ? -6.620 19.108 10.293 1.00 88.56 584 GLU A N 1
ATOM 4680 C CA . GLU A 1 584 ? -6.024 20.436 10.109 1.00 88.56 584 GLU A CA 1
ATOM 4681 C C . GLU A 1 584 ? -6.041 20.884 8.652 1.00 88.56 584 GLU A C 1
ATOM 4683 O O . GLU A 1 584 ? -6.374 22.040 8.374 1.00 88.56 584 GLU A O 1
ATOM 4688 N N . ASP A 1 585 ? -5.669 20.001 7.729 1.00 89.12 585 ASP A N 1
ATOM 4689 C CA . ASP A 1 585 ? -5.622 20.329 6.310 1.00 89.12 585 ASP A CA 1
ATOM 4690 C C . ASP A 1 585 ? -7.026 20.544 5.731 1.00 89.12 585 ASP A C 1
ATOM 4692 O O . ASP A 1 585 ? -7.282 21.580 5.105 1.00 89.12 585 ASP A O 1
ATOM 4696 N N . LEU A 1 586 ? -7.955 19.625 6.013 1.00 80.50 586 LEU A N 1
ATOM 4697 C CA . LEU A 1 586 ? -9.353 19.722 5.583 1.00 80.50 586 LEU A CA 1
ATOM 4698 C C . LEU A 1 586 ? -10.058 20.935 6.204 1.00 80.50 586 LEU A C 1
ATOM 4700 O O . LEU A 1 586 ? -10.765 21.665 5.510 1.00 80.50 586 LEU A O 1
ATOM 4704 N N . GLY A 1 587 ? -9.814 21.221 7.487 1.00 75.75 587 GLY A N 1
ATOM 4705 C CA . GLY A 1 587 ? -10.373 22.392 8.168 1.00 75.75 587 GLY A CA 1
ATOM 4706 C C . GLY A 1 587 ? -9.858 23.728 7.626 1.00 75.75 587 GLY A C 1
ATOM 4707 O O . GLY A 1 587 ? -10.598 24.715 7.618 1.00 75.75 587 GLY A O 1
ATOM 4708 N N . LYS A 1 588 ? -8.609 23.791 7.144 1.00 81.69 588 LYS A N 1
ATOM 4709 C CA . LYS A 1 588 ? -8.094 24.967 6.417 1.00 81.69 588 LYS A CA 1
ATOM 4710 C C . LYS A 1 588 ? -8.762 25.108 5.052 1.00 81.69 588 LYS A C 1
ATOM 4712 O O . LYS A 1 588 ? -9.176 26.216 4.718 1.00 81.69 588 LYS A O 1
ATOM 4717 N N . GLY A 1 589 ? -8.905 23.998 4.324 1.00 73.88 589 GLY A N 1
ATOM 4718 C CA . GLY A 1 589 ? -9.613 23.939 3.042 1.00 73.88 589 GLY A CA 1
ATOM 4719 C C . GLY A 1 589 ? -11.026 24.493 3.145 1.00 73.88 589 GLY A C 1
ATOM 4720 O O . GLY A 1 589 ? -11.368 25.430 2.425 1.00 73.88 589 GLY A O 1
ATOM 4721 N N . GLN A 1 590 ? -11.779 24.014 4.139 1.00 70.62 590 GLN A N 1
ATOM 4722 C CA . GLN A 1 590 ? -13.145 24.459 4.420 1.00 70.62 590 GLN A CA 1
ATOM 4723 C C . GLN A 1 590 ? -13.241 25.967 4.633 1.00 70.62 590 GLN A C 1
ATOM 4725 O O . GLN A 1 590 ? -14.058 26.640 4.022 1.00 70.62 590 GLN A O 1
ATOM 4730 N N . LYS A 1 591 ? -12.351 26.541 5.447 1.00 67.88 591 LYS A N 1
ATOM 4731 C CA . LYS A 1 591 ? -12.352 27.990 5.706 1.00 67.88 591 LYS A CA 1
ATOM 4732 C C . LYS A 1 591 ? -11.993 28.832 4.481 1.00 67.88 591 LYS A C 1
ATOM 4734 O O . LYS A 1 591 ? -12.322 30.017 4.449 1.00 67.88 591 LYS A O 1
ATOM 4739 N N . SER A 1 592 ? -11.258 28.264 3.526 1.00 63.19 592 SER A N 1
ATOM 4740 C CA . SER A 1 592 ? -10.818 28.966 2.319 1.00 63.19 592 SER A CA 1
ATOM 4741 C C . SER A 1 592 ? -11.811 28.895 1.155 1.00 63.19 592 SER A C 1
ATOM 4743 O O . SER A 1 592 ? -11.692 29.708 0.233 1.00 63.19 592 SER A O 1
ATOM 4745 N N . ASP A 1 593 ? -12.799 27.993 1.198 1.00 60.84 593 ASP A N 1
ATOM 4746 C CA . ASP A 1 593 ? -13.810 27.869 0.147 1.00 60.84 593 ASP A CA 1
ATOM 4747 C C . ASP A 1 593 ? -14.870 28.980 0.265 1.00 60.84 593 ASP A C 1
ATOM 4749 O O . ASP A 1 593 ? -15.696 29.027 1.174 1.00 60.84 593 ASP A O 1
ATOM 4753 N N . LYS A 1 594 ? -14.836 29.932 -0.675 1.00 49.28 594 LYS A N 1
ATOM 4754 C CA . LYS A 1 594 ? -15.758 31.081 -0.712 1.00 49.28 594 LYS A CA 1
ATOM 4755 C C . LYS A 1 594 ? -17.112 30.753 -1.356 1.00 49.28 594 LYS A C 1
ATOM 4757 O O . LYS A 1 594 ? -17.982 31.626 -1.385 1.00 49.28 594 LYS A O 1
ATOM 4762 N N . ALA A 1 595 ? -17.293 29.552 -1.911 1.00 48.66 595 ALA A N 1
ATOM 4763 C CA . ALA A 1 595 ? -18.516 29.144 -2.608 1.00 48.66 595 ALA A CA 1
ATOM 4764 C C . ALA A 1 595 ? -19.613 28.593 -1.671 1.00 48.66 595 ALA A C 1
ATOM 4766 O O . ALA A 1 595 ? -20.722 28.292 -2.124 1.00 48.66 595 ALA A O 1
ATOM 4767 N N . GLU A 1 596 ? -19.334 28.479 -0.373 1.00 47.44 596 GLU A N 1
ATOM 4768 C CA . GLU A 1 596 ? -20.117 27.666 0.554 1.00 47.44 596 GLU A CA 1
ATOM 4769 C C . GLU A 1 596 ? -21.322 28.417 1.167 1.00 47.44 596 GLU A C 1
ATOM 4771 O O . GLU A 1 596 ? -21.191 29.417 1.874 1.00 47.44 596 GLU A O 1
ATOM 4776 N N . LYS A 1 597 ? -22.538 27.923 0.882 1.00 45.44 597 LYS A N 1
ATOM 4777 C CA .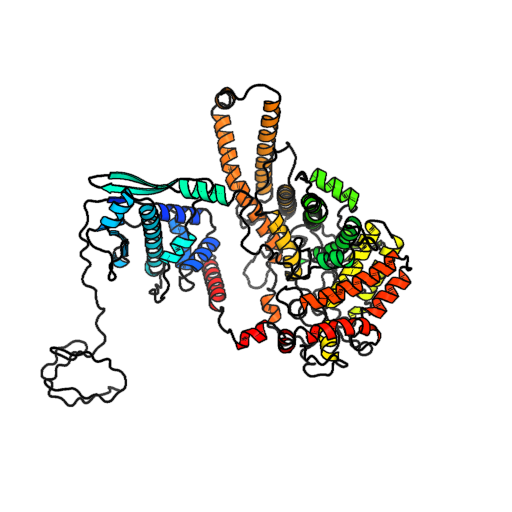 LYS A 1 597 ? -23.806 28.284 1.561 1.00 45.44 597 LYS A CA 1
ATOM 4778 C C . LYS A 1 597 ? -24.657 27.047 1.911 1.00 45.44 597 LYS A C 1
ATOM 4780 O O . LYS A 1 597 ? -25.849 27.185 2.174 1.00 45.44 597 LYS A O 1
ATOM 4785 N N . SER A 1 598 ? -24.086 25.846 1.837 1.00 38.66 598 SER A N 1
ATOM 4786 C CA . SER A 1 598 ? -24.828 24.581 1.864 1.00 38.66 598 SER A CA 1
ATOM 4787 C C . SER A 1 598 ? -24.732 23.890 3.224 1.00 38.66 598 SER A C 1
ATOM 4789 O O . SER A 1 598 ? -23.655 23.796 3.801 1.00 38.66 598 SER A O 1
ATOM 4791 N N . ALA A 1 599 ? -25.866 23.404 3.732 1.00 34.91 599 ALA A N 1
ATOM 4792 C CA . ALA A 1 599 ? -25.995 22.678 5.000 1.00 34.91 599 ALA A CA 1
ATOM 4793 C C . ALA A 1 599 ? -25.739 21.156 4.864 1.00 34.91 599 ALA A C 1
ATOM 4795 O O . ALA A 1 599 ? -26.115 20.392 5.749 1.00 34.91 599 ALA A O 1
ATOM 4796 N N . SER A 1 600 ? -25.160 20.707 3.744 1.00 35.09 600 SER A N 1
ATOM 4797 C CA . SER A 1 600 ? -24.964 19.294 3.371 1.00 35.09 600 SER A CA 1
ATOM 4798 C C . SER A 1 600 ? -23.635 18.681 3.829 1.00 35.09 600 SER A C 1
ATOM 4800 O O . SER A 1 600 ? -23.440 17.477 3.665 1.00 35.09 600 SER A O 1
ATOM 4802 N N . TYR A 1 601 ? -22.733 19.452 4.442 1.00 40.19 601 TYR A N 1
ATOM 4803 C CA . TYR A 1 601 ? -21.609 18.877 5.183 1.00 40.19 601 TYR A CA 1
ATOM 4804 C C . TYR A 1 601 ? -22.173 18.075 6.352 1.00 40.19 601 TYR A C 1
ATOM 4806 O O . TYR A 1 601 ? -22.960 18.616 7.120 1.00 40.19 601 TYR A O 1
ATOM 4814 N N . LEU A 1 602 ? -21.805 16.798 6.472 1.00 36.72 602 LEU A N 1
ATOM 4815 C CA . LEU A 1 602 ? -22.230 15.857 7.519 1.00 36.72 602 LEU A CA 1
ATOM 4816 C C . LEU A 1 602 ? -22.172 16.463 8.942 1.00 36.72 602 LEU A C 1
ATOM 4818 O O . LEU A 1 602 ? -21.203 16.272 9.668 1.00 36.72 602 LEU A O 1
ATOM 4822 N N . GLY A 1 603 ? -23.211 17.200 9.338 1.00 42.12 603 GLY A N 1
ATOM 4823 C CA . GLY A 1 603 ? -23.542 17.685 10.683 1.00 42.12 603 GLY A CA 1
ATOM 4824 C C . GLY A 1 603 ? -22.560 18.611 11.423 1.00 42.12 603 GLY A C 1
ATOM 4825 O O . GLY A 1 603 ? -23.014 19.327 12.313 1.00 42.12 603 GLY A O 1
ATOM 4826 N N . VAL A 1 604 ? -21.252 18.603 11.129 1.00 46.75 604 VAL A N 1
ATOM 4827 C CA . VAL A 1 604 ? -20.189 19.257 11.924 1.00 46.75 604 VAL A CA 1
ATOM 4828 C C . VAL A 1 604 ? -18.973 19.595 11.043 1.00 46.75 604 VAL A C 1
ATOM 4830 O O . VAL A 1 604 ? -18.511 18.757 10.270 1.00 46.75 604 VAL A O 1
ATOM 4833 N N . ASP A 1 605 ? -18.422 20.806 11.178 1.00 60.28 605 ASP A N 1
ATOM 4834 C CA . ASP A 1 605 ? -17.254 21.266 10.411 1.00 60.28 605 ASP A CA 1
ATOM 4835 C C . ASP A 1 605 ? -15.927 20.570 10.826 1.00 60.28 605 ASP A C 1
ATOM 4837 O O . ASP A 1 605 ? -15.751 20.133 11.968 1.00 60.28 605 ASP A O 1
ATOM 4841 N N . TYR A 1 606 ? -14.954 20.454 9.908 1.00 67.06 606 TYR A N 1
ATOM 4842 C CA . TYR A 1 606 ? -13.665 19.785 10.182 1.00 67.06 606 TYR A CA 1
ATOM 4843 C C . TYR A 1 606 ? -12.841 20.499 11.259 1.00 67.06 606 TYR A C 1
ATOM 4845 O O . TYR A 1 606 ? -12.083 19.862 11.993 1.00 67.06 606 TYR A O 1
ATOM 4853 N N . ALA A 1 607 ? -13.005 21.817 11.401 1.00 67.12 607 ALA A N 1
ATOM 4854 C CA . ALA A 1 607 ? -12.350 22.587 12.455 1.00 67.12 607 ALA A CA 1
ATOM 4855 C C . ALA A 1 607 ? -12.891 22.235 13.856 1.00 67.12 607 ALA A C 1
ATOM 4857 O O . ALA A 1 607 ? -12.151 22.286 14.841 1.00 67.12 607 ALA A O 1
ATOM 4858 N N . THR A 1 608 ? -14.154 21.840 13.942 1.00 56.91 608 THR A N 1
ATOM 4859 C CA . THR A 1 608 ? -14.859 21.401 15.141 1.00 56.91 608 THR A CA 1
ATOM 4860 C C . THR A 1 608 ? -14.449 19.975 15.469 1.00 56.91 608 THR A C 1
ATOM 4862 O O . THR A 1 608 ? -14.078 19.721 16.614 1.00 56.91 608 THR A O 1
ATOM 4865 N N . TRP A 1 609 ? -14.352 19.089 14.470 1.00 60.09 609 TRP A N 1
ATOM 4866 C CA . TRP A 1 609 ? -13.744 17.762 14.640 1.00 60.09 609 TRP A CA 1
ATOM 4867 C C . TRP A 1 609 ? -12.309 17.850 15.176 1.00 60.09 609 TRP A C 1
ATOM 4869 O O . TRP A 1 609 ? -11.972 17.204 16.170 1.00 60.09 609 TRP A O 1
ATOM 4879 N N . LEU A 1 610 ? -11.477 18.712 14.583 1.00 70.50 610 LEU A N 1
ATOM 4880 C CA . LEU A 1 610 ? -10.120 18.982 15.059 1.00 70.50 610 LEU A CA 1
ATOM 4881 C C . LEU A 1 610 ? -10.109 19.538 16.490 1.00 70.50 610 LEU A C 1
ATOM 4883 O O . LEU A 1 610 ? -9.265 19.158 17.303 1.00 70.50 610 LEU A O 1
ATOM 4887 N N . SER A 1 611 ? -11.023 20.457 16.807 1.00 63.34 611 SER A N 1
ATOM 4888 C CA . SER A 1 611 ? -11.156 21.039 18.145 1.00 63.34 611 SER A CA 1
ATOM 4889 C C . SER A 1 611 ? -11.470 19.967 19.187 1.00 63.34 611 SER A C 1
ATOM 4891 O O . SER A 1 611 ? -10.811 19.921 20.226 1.00 63.34 611 SER A O 1
ATOM 4893 N N . TRP A 1 612 ? -12.412 19.067 18.900 1.00 56.91 612 TRP A N 1
ATOM 4894 C CA . TRP A 1 612 ? -12.767 17.957 19.787 1.00 56.91 612 TRP A CA 1
ATOM 4895 C C . TRP A 1 612 ? -11.607 16.986 19.985 1.00 56.91 612 TRP A C 1
ATOM 4897 O O . TRP A 1 612 ? -11.283 16.656 21.128 1.00 56.91 612 TRP A O 1
ATOM 4907 N N . PHE A 1 613 ? -10.916 16.601 18.909 1.00 63.56 613 PHE A N 1
ATOM 4908 C CA . PHE A 1 613 ? -9.748 15.726 19.020 1.00 63.56 613 PHE A CA 1
ATOM 4909 C C . PHE A 1 613 ? -8.629 16.373 19.848 1.00 63.56 613 PHE A C 1
ATOM 4911 O O . PHE A 1 613 ? -8.067 15.755 20.750 1.00 63.56 613 PHE A O 1
ATOM 4918 N N . ASN A 1 614 ? -8.357 17.663 19.636 1.00 71.00 614 ASN A N 1
ATOM 4919 C CA . ASN A 1 614 ? -7.368 18.402 20.421 1.00 71.00 614 ASN A CA 1
ATOM 4920 C C . ASN A 1 614 ? -7.765 18.574 21.894 1.00 71.00 614 ASN A C 1
ATOM 4922 O O . ASN A 1 614 ? -6.891 18.574 22.761 1.00 71.00 614 ASN A O 1
ATOM 4926 N N . GLN A 1 615 ? -9.053 18.735 22.203 1.00 57.94 615 GLN A N 1
ATOM 4927 C CA . GLN A 1 615 ? -9.535 18.768 23.589 1.00 57.94 615 GLN A CA 1
ATOM 4928 C C . GLN A 1 615 ? -9.307 17.427 24.286 1.00 57.94 615 GLN A C 1
ATOM 4930 O O . GLN A 1 615 ? -8.835 17.406 25.423 1.00 57.94 615 GLN A O 1
ATOM 4935 N N . PHE A 1 616 ? -9.553 16.321 23.585 1.00 58.47 616 PHE A N 1
ATOM 4936 C CA . PHE A 1 616 ? -9.227 14.987 24.074 1.00 58.47 616 PHE A CA 1
ATOM 4937 C C . PHE A 1 616 ? -7.725 14.824 24.352 1.00 58.47 616 PHE A C 1
ATOM 4939 O O . PHE A 1 616 ? -7.343 14.402 25.444 1.00 58.47 616 PHE A O 1
ATOM 4946 N N . LEU A 1 617 ? -6.860 15.229 23.420 1.00 66.69 617 LEU A N 1
ATOM 4947 C CA . LEU A 1 617 ? -5.409 15.144 23.612 1.00 66.69 617 LEU A CA 1
ATOM 4948 C C . LEU A 1 617 ? -4.920 16.016 24.777 1.00 66.69 617 LEU A C 1
ATOM 4950 O O . LEU A 1 617 ? -4.073 15.585 25.552 1.00 66.69 617 LEU A O 1
ATOM 4954 N N . LYS A 1 618 ? -5.493 17.212 24.966 1.00 63.25 618 LYS A N 1
ATOM 4955 C CA . LYS A 1 618 ? -5.197 18.066 26.131 1.00 63.25 618 LYS A CA 1
ATOM 4956 C C . LYS A 1 618 ? -5.609 17.416 27.450 1.00 63.25 618 LYS A C 1
ATOM 4958 O O . LYS A 1 618 ? -4.905 17.559 28.444 1.00 63.25 618 LYS A O 1
ATOM 4963 N N . PHE A 1 619 ? -6.736 16.710 27.468 1.00 53.00 619 PHE A N 1
ATOM 4964 C CA . PHE A 1 619 ? -7.172 15.955 28.641 1.00 53.00 619 PHE A CA 1
ATOM 4965 C C . PHE A 1 619 ? -6.218 14.791 28.952 1.00 53.00 619 PHE A C 1
ATOM 4967 O O . PHE A 1 619 ? -5.852 14.586 30.107 1.00 53.00 619 PHE A O 1
ATOM 4974 N N . GLN A 1 620 ? -5.746 14.081 27.926 1.00 57.88 620 GLN A N 1
ATOM 4975 C CA . GLN A 1 620 ? -4.717 13.046 28.065 1.00 57.88 620 GLN A CA 1
ATOM 4976 C C . GLN A 1 620 ? -3.387 13.604 28.589 1.00 57.88 620 GLN A C 1
ATOM 4978 O O . GLN A 1 620 ? -2.779 13.003 29.474 1.00 57.88 620 GLN A O 1
ATOM 4983 N N . ASP A 1 621 ? -2.956 14.765 28.088 1.00 63.72 621 ASP A N 1
ATOM 4984 C CA . ASP A 1 621 ? -1.755 15.455 28.572 1.00 63.72 621 ASP A CA 1
ATOM 4985 C C . ASP A 1 621 ? -1.897 15.864 30.045 1.00 63.72 621 ASP A C 1
ATOM 4987 O O . ASP A 1 621 ? -0.959 15.701 30.822 1.00 63.72 621 ASP A O 1
ATOM 4991 N N . PHE A 1 622 ? -3.077 16.349 30.444 1.00 54.44 622 PHE A N 1
ATOM 4992 C CA . PHE A 1 622 ? -3.386 16.673 31.836 1.00 54.44 622 PHE A CA 1
ATOM 4993 C C . PHE A 1 622 ? -3.286 15.438 32.743 1.00 54.44 622 PHE A C 1
ATOM 4995 O O . PHE A 1 622 ? -2.582 15.486 33.747 1.00 54.44 622 PHE A O 1
ATOM 5002 N N . LEU A 1 623 ? -3.917 14.315 32.374 1.00 51.09 623 LEU A N 1
ATOM 5003 C CA . LEU A 1 623 ? -3.822 13.074 33.155 1.00 51.09 623 LEU A CA 1
ATOM 5004 C C . LEU A 1 623 ? -2.372 12.591 33.276 1.00 51.09 623 LEU A C 1
ATOM 5006 O O . LEU A 1 623 ? -1.925 12.244 34.367 1.00 51.09 623 LEU A O 1
ATOM 5010 N N . ALA A 1 624 ? -1.621 12.608 32.174 1.00 59.03 624 ALA A N 1
ATOM 5011 C CA . ALA A 1 624 ? -0.210 12.238 32.163 1.00 59.03 624 ALA A CA 1
ATOM 5012 C C . ALA A 1 624 ? 0.635 13.123 33.098 1.00 59.03 624 ALA A C 1
ATOM 5014 O O . ALA A 1 624 ? 1.486 12.608 33.825 1.00 59.03 624 ALA A O 1
ATOM 5015 N N . GLN A 1 625 ? 0.373 14.433 33.121 1.00 60.50 625 GLN A N 1
ATOM 5016 C CA . GLN A 1 625 ? 1.055 15.385 33.998 1.00 60.50 625 GLN A CA 1
ATOM 5017 C C . GLN A 1 625 ? 0.732 15.128 35.475 1.00 60.50 625 GLN A C 1
ATOM 5019 O O . GLN A 1 625 ? 1.637 15.139 36.309 1.00 60.50 625 GLN A O 1
ATOM 5024 N N . GLU A 1 626 ? -0.530 14.850 35.805 1.00 52.38 626 GLU A N 1
ATOM 5025 C CA . GLU A 1 626 ? -0.942 14.542 37.179 1.00 52.38 626 GLU A CA 1
ATOM 5026 C C . GLU A 1 626 ? -0.319 13.235 37.684 1.00 52.38 626 GLU A C 1
ATOM 5028 O O . GLU A 1 626 ? 0.179 13.185 38.809 1.00 52.38 626 GLU A O 1
ATOM 5033 N N . TYR A 1 627 ? -0.231 12.206 36.837 1.00 50.59 627 TYR A N 1
ATOM 5034 C CA . TYR A 1 627 ? 0.488 10.972 37.165 1.00 50.59 627 TYR A CA 1
ATOM 5035 C C . TYR A 1 627 ? 1.985 11.205 37.435 1.00 50.59 627 TYR A C 1
ATOM 5037 O O . TYR A 1 627 ? 2.533 10.629 38.371 1.00 50.59 627 TYR A O 1
ATOM 5045 N N . GLN A 1 628 ? 2.653 12.062 36.655 1.00 61.62 628 GLN A N 1
ATOM 5046 C CA . GLN A 1 628 ? 4.064 12.417 36.883 1.00 61.62 628 GLN A CA 1
ATOM 5047 C C . GLN A 1 628 ? 4.265 13.240 38.165 1.00 61.62 628 GLN A C 1
ATOM 5049 O O . GLN A 1 628 ? 5.270 13.086 38.859 1.00 61.62 628 GLN A O 1
ATOM 5054 N N . ASN A 1 629 ? 3.308 14.106 38.501 1.00 53.22 629 ASN A N 1
ATOM 5055 C CA . ASN A 1 629 ? 3.329 14.891 39.733 1.00 53.22 629 ASN A CA 1
ATOM 5056 C C . ASN A 1 629 ? 3.111 14.012 40.980 1.00 53.22 629 ASN A C 1
ATOM 5058 O O . ASN A 1 629 ? 3.694 14.298 42.028 1.00 53.22 629 ASN A O 1
ATOM 5062 N N . ALA A 1 630 ? 2.301 12.953 40.863 1.00 49.97 630 ALA A N 1
ATOM 5063 C CA . ALA A 1 630 ? 2.020 11.995 41.932 1.00 49.97 630 ALA A CA 1
ATOM 5064 C C . ALA A 1 630 ? 3.230 11.111 42.278 1.00 49.97 630 ALA A C 1
ATOM 5066 O O . ALA A 1 630 ? 3.469 10.859 43.449 1.00 49.97 630 ALA A O 1
ATOM 5067 N N . ASP A 1 631 ? 4.049 10.708 41.306 1.00 48.88 631 ASP A N 1
ATOM 5068 C CA . ASP A 1 631 ? 5.264 9.919 41.581 1.00 48.88 631 ASP A CA 1
ATOM 5069 C C . ASP A 1 631 ? 6.327 10.706 42.381 1.00 48.88 631 ASP A C 1
ATOM 5071 O O . ASP A 1 631 ? 7.159 10.117 43.066 1.00 48.88 631 ASP A O 1
ATOM 5075 N N . ASN A 1 632 ? 6.289 12.044 42.336 1.00 48.06 632 ASN A N 1
ATOM 5076 C CA . ASN A 1 632 ? 7.215 12.922 43.062 1.00 48.06 632 ASN A CA 1
ATOM 5077 C C . ASN A 1 632 ? 6.766 13.249 44.505 1.00 48.06 632 ASN A C 1
ATOM 5079 O O . ASN A 1 632 ? 7.410 14.061 45.177 1.00 48.06 632 ASN A O 1
ATOM 5083 N N . LYS A 1 633 ? 5.667 12.655 44.997 1.00 46.19 633 LYS A N 1
ATOM 5084 C CA . LYS A 1 633 ? 5.176 12.795 46.381 1.00 46.19 633 LYS A CA 1
ATOM 5085 C C . LYS A 1 633 ? 4.573 11.473 46.865 1.00 46.19 633 LYS A C 1
ATOM 5087 O O . LYS A 1 633 ? 3.712 10.917 46.203 1.00 46.19 633 LYS A O 1
ATOM 5092 N N . GLU A 1 634 ? 4.946 11.000 48.056 1.00 44.16 634 GLU A N 1
ATOM 5093 C CA . GLU A 1 634 ? 4.266 9.869 48.713 1.00 44.16 634 GLU A CA 1
ATOM 5094 C C . GLU A 1 634 ? 2.805 10.227 49.041 1.00 44.16 634 GLU A C 1
ATOM 5096 O O . GLU A 1 634 ? 2.518 10.646 50.158 1.00 44.16 634 GLU A O 1
ATOM 5101 N N . TRP A 1 635 ? 1.873 10.103 48.088 1.00 38.34 635 TRP A N 1
ATOM 5102 C CA . TRP A 1 635 ? 0.434 10.008 48.362 1.00 38.34 635 TRP A CA 1
ATOM 5103 C C . TRP A 1 635 ? -0.389 9.658 47.102 1.00 38.34 635 TRP A C 1
ATOM 5105 O O . TRP A 1 635 ? -0.579 10.491 46.220 1.00 38.34 635 TRP A O 1
ATOM 5115 N N . MET A 1 636 ? -1.050 8.494 47.123 1.00 34.28 636 MET A N 1
ATOM 5116 C CA . MET A 1 636 ? -2.367 8.242 46.506 1.00 34.28 636 MET A CA 1
ATOM 5117 C C . MET A 1 636 ? -3.295 7.657 47.584 1.00 34.28 636 MET A C 1
ATOM 5119 O O . MET A 1 636 ? -3.609 6.476 47.630 1.00 34.28 636 MET A O 1
ATOM 5123 N N . SER A 1 637 ? -3.678 8.497 48.530 1.00 38.53 637 SER A N 1
ATOM 5124 C CA . SER A 1 637 ? -4.751 8.294 49.493 1.00 38.53 637 SER A CA 1
ATOM 5125 C C . SER A 1 637 ? -5.991 9.094 49.047 1.00 38.53 637 SER A C 1
ATOM 5127 O O . SER A 1 637 ? -5.912 10.000 48.212 1.00 38.53 637 SER A O 1
ATOM 5129 N N . ARG A 1 638 ? -7.141 8.726 49.607 1.00 37.91 638 ARG A N 1
ATOM 5130 C CA . ARG A 1 638 ? -8.536 9.058 49.255 1.00 37.91 638 ARG A CA 1
ATOM 5131 C C . ARG A 1 638 ? -8.874 10.540 48.968 1.00 37.91 638 ARG A C 1
ATOM 5133 O O . ARG A 1 638 ? -9.898 10.804 48.351 1.00 37.91 638 ARG A O 1
ATOM 5140 N N . ASP A 1 639 ? -7.985 11.480 49.285 1.00 41.75 639 ASP A N 1
ATOM 5141 C CA . ASP A 1 639 ? -8.164 12.931 49.122 1.00 41.75 639 ASP A CA 1
ATOM 5142 C C . ASP A 1 639 ? -8.225 13.461 47.674 1.00 41.75 639 ASP A C 1
ATOM 5144 O O . ASP A 1 639 ? -8.784 14.532 47.467 1.00 41.75 639 ASP A O 1
ATOM 5148 N N . PHE A 1 640 ? -7.629 12.809 46.664 1.00 41.06 640 PHE A N 1
ATOM 5149 C CA . PHE A 1 640 ? -7.603 13.376 45.296 1.00 41.06 640 PHE A CA 1
ATOM 5150 C C . PHE A 1 640 ? -9.009 13.434 44.679 1.00 41.06 640 PHE A C 1
ATOM 5152 O O . PHE A 1 640 ? -9.437 14.475 44.182 1.00 41.06 640 PHE A O 1
ATOM 5159 N N . PHE A 1 641 ? -9.759 12.335 44.789 1.00 40.06 641 PHE A N 1
ATOM 5160 C CA . PHE A 1 641 ? -11.148 12.264 44.336 1.00 40.06 641 PHE A CA 1
ATOM 5161 C C . PHE A 1 641 ? -12.115 12.996 45.279 1.00 40.06 641 PHE A C 1
ATOM 5163 O O . PHE A 1 641 ? -13.123 13.513 44.810 1.00 40.06 641 PHE A O 1
ATOM 5170 N N . GLU A 1 642 ? -11.800 13.107 46.576 1.00 41.00 642 GLU A N 1
ATOM 5171 C CA . GLU A 1 642 ? -12.611 13.869 47.543 1.00 41.00 642 GLU A CA 1
ATOM 5172 C C . GLU A 1 642 ? -12.422 15.397 47.421 1.00 41.00 642 GLU A C 1
ATOM 5174 O O . GLU A 1 642 ? -13.375 16.150 47.626 1.00 41.00 642 GLU A O 1
ATOM 5179 N N . LYS A 1 643 ? -11.232 15.883 47.032 1.00 39.84 643 LYS A N 1
ATOM 5180 C CA . LYS A 1 643 ? -10.949 17.318 46.798 1.00 39.84 643 LYS A CA 1
ATOM 5181 C C . LYS A 1 643 ? -11.367 17.809 45.416 1.00 39.84 643 LYS A C 1
ATOM 5183 O O . LYS A 1 643 ? -11.586 19.010 45.235 1.00 39.84 643 LYS A O 1
ATOM 5188 N N . LEU A 1 644 ? -11.498 16.912 44.440 1.00 38.44 644 LEU A N 1
ATOM 5189 C CA . LEU A 1 644 ? -12.130 17.201 43.156 1.00 38.44 644 LEU A CA 1
ATOM 5190 C C . LEU A 1 644 ? -13.640 17.330 43.386 1.00 38.44 644 LEU A C 1
ATOM 5192 O O . LEU A 1 644 ? -14.398 16.394 43.161 1.00 38.44 644 LEU A O 1
ATOM 5196 N N . GLY A 1 645 ? -14.081 18.499 43.860 1.00 38.41 645 GLY A N 1
ATOM 5197 C CA . GLY A 1 645 ? -15.502 18.792 44.062 1.00 38.41 645 GLY A CA 1
ATOM 5198 C C . GLY A 1 645 ? -16.351 18.385 42.849 1.00 38.41 645 GLY A C 1
ATOM 5199 O O . GLY A 1 645 ? -15.850 18.353 41.727 1.00 38.41 645 GLY A O 1
ATOM 5200 N N . ALA A 1 646 ? -17.637 18.089 43.064 1.00 36.59 646 ALA A N 1
ATOM 5201 C CA . ALA A 1 646 ? -18.534 17.407 42.115 1.00 36.59 646 ALA A CA 1
ATOM 5202 C C . ALA A 1 646 ? -18.413 17.831 40.633 1.00 36.59 646 ALA A C 1
ATOM 5204 O O . ALA A 1 646 ? -18.477 16.992 39.743 1.00 36.59 646 ALA A O 1
ATOM 5205 N N . ARG A 1 647 ? -18.162 19.117 40.361 1.00 33.84 647 ARG A N 1
ATOM 5206 C CA . ARG A 1 647 ? -17.975 19.668 39.009 1.00 33.84 647 ARG A CA 1
ATOM 5207 C C . ARG A 1 647 ? -16.704 19.166 38.302 1.00 33.84 647 ARG A C 1
ATOM 5209 O O . ARG A 1 647 ? -16.707 18.992 37.089 1.00 33.84 647 ARG A O 1
ATOM 5216 N N . SER A 1 648 ? -15.624 18.925 39.038 1.00 37.88 648 SER A N 1
ATOM 5217 C CA . SER A 1 648 ? -14.363 18.387 38.515 1.00 37.88 648 SER A CA 1
ATOM 5218 C C . SER A 1 648 ? -14.425 16.869 38.322 1.00 37.88 648 SER A C 1
ATOM 5220 O O . SER A 1 648 ? -13.900 16.370 37.331 1.00 37.88 648 SER A O 1
ATOM 5222 N N . ALA A 1 649 ? -15.129 16.149 39.203 1.00 37.81 649 ALA A N 1
ATOM 5223 C CA . ALA A 1 649 ? -15.431 14.725 39.036 1.00 37.81 649 ALA A CA 1
ATOM 5224 C C . ALA A 1 649 ? -16.374 14.471 37.843 1.00 37.81 649 ALA A C 1
ATOM 5226 O O . ALA A 1 649 ? -16.134 13.567 37.049 1.00 37.81 649 ALA A O 1
ATOM 5227 N N . GLU A 1 650 ? -17.382 15.325 37.644 1.00 36.38 650 GLU A N 1
ATOM 5228 C CA . GLU A 1 650 ? -18.263 15.295 36.470 1.00 36.38 650 GLU A CA 1
ATOM 5229 C C . GLU A 1 650 ? -17.496 15.603 35.169 1.00 36.38 650 GLU A C 1
ATOM 5231 O O . GLU A 1 650 ? -17.716 14.948 34.154 1.00 36.38 650 GLU A O 1
ATOM 5236 N N . ASN A 1 651 ? -16.553 16.554 35.184 1.00 36.22 651 ASN A N 1
ATOM 5237 C CA . ASN A 1 651 ? -15.682 16.839 34.036 1.00 36.22 651 ASN A CA 1
ATOM 5238 C C . ASN A 1 651 ? -14.718 15.682 33.722 1.00 36.22 651 ASN A C 1
ATOM 5240 O O . ASN A 1 651 ? -14.473 15.397 32.552 1.00 36.22 651 ASN A O 1
ATOM 5244 N N . LEU A 1 652 ? -14.204 14.996 34.747 1.00 37.69 652 LEU A N 1
ATOM 5245 C CA . LEU A 1 652 ? -13.365 13.803 34.609 1.00 37.69 652 LEU A CA 1
ATOM 5246 C C . LEU A 1 652 ? -14.174 12.619 34.051 1.00 37.69 652 LEU A C 1
ATOM 5248 O O . LEU A 1 652 ? -13.729 11.962 33.116 1.00 37.69 652 LEU A O 1
ATOM 5252 N N . GLN A 1 653 ? -15.396 12.406 34.546 1.00 38.28 653 GLN A N 1
ATOM 5253 C CA . GLN A 1 653 ? -16.323 11.372 34.075 1.00 38.28 653 GLN A CA 1
ATOM 5254 C C . GLN A 1 653 ? -16.808 11.631 32.640 1.00 38.28 653 GLN A C 1
ATOM 5256 O O . GLN A 1 653 ? -16.834 10.709 31.826 1.00 38.28 653 GLN A O 1
ATOM 5261 N N . LYS A 1 654 ? -17.123 12.885 32.285 1.00 36.03 654 LYS A N 1
ATOM 5262 C CA . LYS A 1 654 ? -17.383 13.293 30.893 1.00 36.03 654 LYS A CA 1
ATOM 5263 C C . LYS A 1 654 ? -16.146 13.072 30.024 1.00 36.03 654 LYS A C 1
ATOM 5265 O O . LYS A 1 654 ? -16.271 12.511 28.943 1.00 36.03 654 LYS A O 1
ATOM 5270 N N . GLY A 1 655 ? -14.957 13.434 30.510 1.00 33.75 655 GLY A N 1
ATOM 5271 C CA . GLY A 1 655 ? -13.677 13.184 29.842 1.00 33.75 655 GLY A CA 1
ATOM 5272 C C . GLY A 1 655 ? -13.433 11.703 29.549 1.00 33.75 655 GLY A C 1
ATOM 5273 O O . GLY A 1 655 ? -13.012 11.387 28.439 1.00 33.75 655 GLY A O 1
ATOM 5274 N N . MET A 1 656 ? -13.774 10.817 30.496 1.00 36.06 656 MET A N 1
ATOM 5275 C CA . MET A 1 656 ? -13.717 9.348 30.390 1.00 36.06 656 MET A CA 1
ATOM 5276 C C . MET A 1 656 ? -14.772 8.757 29.432 1.00 36.06 656 MET A C 1
ATOM 5278 O O . MET A 1 656 ? -14.488 7.827 28.680 1.00 36.06 656 MET A O 1
ATOM 5282 N N . GLY A 1 657 ? -15.983 9.323 29.407 1.00 33.53 657 GLY A N 1
ATOM 5283 C CA . GLY A 1 657 ? -17.038 8.941 28.458 1.00 33.53 657 GLY A CA 1
ATOM 5284 C C . GLY A 1 657 ? -16.724 9.356 27.016 1.00 33.53 657 GLY A C 1
ATOM 5285 O O . GLY A 1 657 ? -16.876 8.559 26.090 1.00 33.53 657 GLY A O 1
ATOM 5286 N N . TYR A 1 658 ? -16.208 10.574 26.821 1.00 36.44 658 TYR A N 1
ATOM 5287 C CA . TYR A 1 658 ? -15.748 11.047 25.516 1.00 36.44 658 TYR A CA 1
ATOM 5288 C C . TYR A 1 658 ? -14.527 10.262 25.027 1.00 36.44 658 TYR A C 1
ATOM 5290 O O . TYR A 1 658 ? -14.450 9.976 23.842 1.00 36.44 658 TYR A O 1
ATOM 5298 N N . THR A 1 659 ? -13.607 9.841 25.903 1.00 37.59 659 THR A N 1
ATOM 5299 C CA . THR A 1 659 ? -12.409 9.069 25.508 1.00 37.59 659 THR A CA 1
ATOM 5300 C C . THR A 1 659 ? -12.760 7.783 24.772 1.00 37.59 659 THR A C 1
ATOM 5302 O O . THR A 1 659 ? -12.203 7.527 23.712 1.00 37.59 659 THR A O 1
ATOM 5305 N N . GLY A 1 660 ? -13.695 6.987 25.298 1.00 35.53 660 GLY A N 1
ATOM 5306 C CA . GLY A 1 660 ? -14.087 5.719 24.672 1.00 35.53 660 GLY A CA 1
ATOM 5307 C C . GLY A 1 660 ? -14.720 5.907 23.289 1.00 35.53 660 GLY A C 1
ATOM 5308 O O . GLY A 1 660 ? -14.383 5.192 22.349 1.00 35.53 660 GLY A O 1
ATOM 5309 N N . GLN A 1 661 ? -15.579 6.918 23.140 1.00 37.22 661 GLN A N 1
ATOM 5310 C CA . GLN A 1 661 ? -16.234 7.238 21.866 1.00 37.22 661 GLN A CA 1
ATOM 5311 C C . GLN A 1 661 ? -15.250 7.843 20.849 1.00 37.22 661 GLN A C 1
ATOM 5313 O O . GLN A 1 661 ? -15.260 7.480 19.676 1.00 37.22 661 GLN A O 1
ATOM 5318 N N . ILE A 1 662 ? -14.347 8.716 21.303 1.00 38.97 662 ILE A N 1
ATOM 5319 C CA . ILE A 1 662 ? -13.317 9.381 20.491 1.00 38.97 662 ILE A CA 1
ATOM 5320 C C . ILE A 1 662 ? -12.278 8.375 19.970 1.00 38.97 662 ILE A C 1
ATOM 5322 O O . ILE A 1 662 ? -11.902 8.450 18.800 1.00 38.97 662 ILE A O 1
ATOM 5326 N N . MET A 1 663 ? -11.860 7.405 20.793 1.00 41.97 663 MET A N 1
ATOM 5327 C CA . MET A 1 663 ? -10.862 6.391 20.419 1.00 41.97 663 MET A CA 1
ATOM 5328 C C . MET A 1 663 ? -11.332 5.466 19.289 1.00 41.97 663 MET A C 1
ATOM 5330 O O . MET A 1 663 ? -10.524 5.071 18.455 1.00 41.97 663 MET A O 1
ATOM 5334 N N . ALA A 1 664 ? -12.626 5.145 19.220 1.00 46.03 664 ALA A N 1
ATOM 5335 C CA . ALA A 1 664 ? -13.171 4.292 18.161 1.00 46.03 664 ALA A CA 1
ATOM 5336 C C . ALA A 1 664 ? -13.586 5.072 16.899 1.00 46.03 664 ALA A C 1
ATOM 5338 O O . ALA A 1 664 ? -13.638 4.502 15.807 1.00 46.03 664 ALA A O 1
ATOM 5339 N N . PHE A 1 665 ? -13.911 6.360 17.046 1.00 49.69 665 PHE A N 1
ATOM 5340 C CA . PHE A 1 665 ? -14.527 7.163 15.991 1.00 49.69 665 PHE A CA 1
ATOM 5341 C C . PHE A 1 665 ? -13.514 7.844 15.064 1.00 49.69 665 PHE A C 1
ATOM 5343 O O . PHE A 1 665 ? -13.638 7.730 13.848 1.00 49.69 665 PHE A O 1
ATOM 5350 N N . PHE A 1 666 ? -12.504 8.536 15.603 1.00 54.78 666 PHE A N 1
ATOM 5351 C CA . PHE A 1 666 ? -11.592 9.346 14.781 1.00 54.78 666 PHE A CA 1
ATOM 5352 C C . PHE A 1 666 ? -10.743 8.543 13.785 1.00 54.78 666 PHE A C 1
ATOM 5354 O O . PHE A 1 666 ? -10.630 8.996 12.645 1.00 54.78 666 PHE A O 1
ATOM 5361 N N . PRO A 1 667 ? -10.200 7.360 14.138 1.00 58.03 667 PRO A N 1
ATOM 5362 C CA . PRO A 1 667 ? -9.527 6.496 13.171 1.00 58.03 667 PRO A CA 1
ATOM 5363 C C . PRO A 1 667 ? -10.431 6.126 11.989 1.00 58.03 667 PRO A C 1
ATOM 5365 O O . PRO A 1 667 ? -10.029 6.277 10.840 1.00 58.03 667 PRO A O 1
ATOM 5368 N N . LYS A 1 668 ? -11.687 5.736 12.254 1.00 52.25 668 LYS A N 1
ATOM 5369 C CA . LYS A 1 668 ? -12.679 5.389 11.219 1.00 52.25 668 LYS A CA 1
ATOM 5370 C C . LYS A 1 668 ? -13.094 6.591 10.379 1.00 52.25 668 LYS A C 1
ATOM 5372 O O . LYS A 1 668 ? -13.161 6.482 9.159 1.00 52.25 668 LYS A O 1
ATOM 5377 N N . LEU A 1 669 ? -13.339 7.737 11.018 1.00 53.38 669 LEU A N 1
ATOM 5378 C CA . LEU A 1 669 ? -13.657 8.987 10.331 1.00 53.38 669 LEU A CA 1
ATOM 5379 C C . LEU A 1 669 ? -12.532 9.364 9.364 1.00 53.38 669 LEU A C 1
ATOM 5381 O O . LEU A 1 669 ? -12.790 9.583 8.188 1.00 53.38 669 LEU A O 1
ATOM 5385 N N . VAL A 1 670 ? -11.290 9.422 9.846 1.00 59.25 670 VAL A N 1
ATOM 5386 C CA . VAL A 1 670 ? -10.138 9.828 9.033 1.00 59.25 670 VAL A CA 1
ATOM 5387 C C . VAL A 1 670 ? -9.845 8.820 7.926 1.00 59.25 670 VAL A C 1
ATOM 5389 O O . VAL A 1 670 ? -9.604 9.237 6.798 1.00 59.25 670 VAL A O 1
ATOM 5392 N N . PHE A 1 671 ? -9.933 7.521 8.214 1.00 56.06 671 PHE A N 1
ATOM 5393 C CA . PHE A 1 671 ? -9.775 6.472 7.208 1.00 56.06 671 PHE A CA 1
ATOM 5394 C C . PHE A 1 671 ? -10.777 6.645 6.058 1.00 56.06 671 PHE A C 1
ATOM 5396 O O . PHE A 1 671 ? -10.382 6.694 4.896 1.00 56.06 671 PHE A O 1
ATOM 5403 N N . ASN A 1 672 ? -12.056 6.850 6.384 1.00 54.72 672 ASN A N 1
ATOM 5404 C CA . ASN A 1 672 ? -13.102 7.070 5.386 1.00 54.72 672 ASN A CA 1
ATOM 5405 C C . ASN A 1 672 ? -12.952 8.409 4.650 1.00 54.72 672 ASN A C 1
ATOM 5407 O O . ASN A 1 672 ? -13.263 8.478 3.470 1.00 54.72 672 ASN A O 1
ATOM 5411 N N . LEU A 1 673 ? -12.468 9.470 5.307 1.00 60.25 673 LEU A N 1
ATOM 5412 C CA . LEU A 1 673 ? -12.218 10.761 4.652 1.00 60.25 673 LEU A CA 1
ATOM 5413 C C . LEU A 1 673 ? -11.083 10.678 3.627 1.00 60.25 673 LEU A C 1
ATOM 5415 O O . LEU A 1 673 ? -11.192 11.258 2.551 1.00 60.25 673 LEU A O 1
ATOM 5419 N N . VAL A 1 674 ? -10.002 9.962 3.951 1.00 60.12 674 VAL A N 1
ATOM 5420 C CA . VAL A 1 674 ? -8.884 9.759 3.021 1.00 60.12 674 VAL A CA 1
ATOM 5421 C C . VAL A 1 674 ? -9.309 8.840 1.876 1.00 60.12 674 VAL A C 1
ATOM 5423 O O . VAL A 1 674 ? -9.050 9.176 0.725 1.00 60.12 674 VAL A O 1
ATOM 5426 N N . LEU A 1 675 ? -10.011 7.735 2.151 1.00 59.53 675 LEU A N 1
ATOM 5427 C CA . LEU A 1 675 ? -10.516 6.854 1.091 1.00 59.53 675 LEU A CA 1
ATOM 5428 C C . LEU A 1 675 ? -11.561 7.533 0.200 1.00 59.53 675 LEU A C 1
ATOM 5430 O O . LEU A 1 675 ? -11.509 7.384 -1.015 1.00 59.53 675 LEU A O 1
ATOM 5434 N N . GLY A 1 676 ? -12.440 8.352 0.777 1.00 55.91 676 GLY A N 1
ATOM 5435 C CA . GLY A 1 676 ? -13.451 9.090 0.022 1.00 55.91 676 GLY A CA 1
ATOM 5436 C C . GLY A 1 676 ? -12.862 10.059 -1.009 1.00 55.91 676 GLY A C 1
ATOM 5437 O O . GLY A 1 676 ? -13.531 10.413 -1.976 1.00 55.91 676 GLY A O 1
ATOM 5438 N N . SER A 1 677 ? -11.587 10.449 -0.869 1.00 59.12 677 SER A N 1
ATOM 5439 C CA . SER A 1 677 ? -10.886 11.238 -1.894 1.00 59.12 677 SER A CA 1
ATOM 5440 C C . SER A 1 677 ? -10.665 10.486 -3.218 1.00 59.12 677 SER A C 1
ATOM 5442 O O . SER A 1 677 ? -10.313 11.116 -4.213 1.00 59.12 677 SER A O 1
ATOM 5444 N N . PHE A 1 678 ? -10.927 9.173 -3.247 1.00 56.97 678 PHE A N 1
ATOM 5445 C CA . PHE A 1 678 ? -10.826 8.301 -4.418 1.00 56.97 678 PHE A CA 1
ATOM 5446 C C . PHE A 1 678 ? -12.201 7.840 -4.965 1.00 56.97 678 PHE A C 1
ATOM 5448 O O . PHE A 1 678 ? -12.243 7.083 -5.928 1.00 56.97 678 PHE A O 1
ATOM 5455 N N . ASP A 1 679 ? -13.337 8.296 -4.413 1.00 48.75 679 ASP A N 1
ATOM 5456 C CA . ASP A 1 679 ? -14.681 7.744 -4.708 1.00 48.75 679 ASP A CA 1
ATOM 5457 C C . ASP A 1 679 ? -15.206 7.984 -6.147 1.00 48.75 679 ASP A C 1
ATOM 5459 O O . ASP A 1 679 ? -16.174 7.348 -6.571 1.00 48.75 679 ASP A O 1
ATOM 5463 N N . GLU A 1 680 ? -14.601 8.883 -6.934 1.00 47.81 680 GLU A N 1
ATOM 5464 C CA . GLU A 1 680 ? -14.992 9.131 -8.340 1.00 47.81 680 GLU A CA 1
ATOM 5465 C C . GLU A 1 680 ? -14.393 8.114 -9.344 1.00 47.81 680 GLU A C 1
ATOM 5467 O O . GLU A 1 680 ? -14.533 8.276 -10.561 1.00 47.81 680 GLU A O 1
ATOM 5472 N N . VAL A 1 681 ? -13.734 7.058 -8.859 1.00 47.97 681 VAL A N 1
ATOM 5473 C CA . VAL A 1 681 ? -12.926 6.129 -9.663 1.00 47.97 681 VAL A CA 1
ATOM 5474 C C . VAL A 1 681 ? -13.711 4.871 -10.069 1.00 47.97 681 VAL A C 1
ATOM 5476 O O . VAL A 1 681 ? -14.536 4.342 -9.326 1.00 47.97 681 VAL A O 1
ATOM 5479 N N . ILE A 1 682 ? -13.485 4.395 -11.299 1.00 39.47 682 ILE A N 1
ATOM 5480 C CA . ILE A 1 682 ? -14.083 3.161 -11.833 1.00 39.47 682 ILE A CA 1
ATOM 5481 C C . ILE A 1 682 ? -13.331 1.952 -11.244 1.00 39.47 682 ILE A C 1
ATOM 5483 O O . ILE A 1 682 ? -12.142 1.844 -11.532 1.00 39.47 682 ILE A O 1
ATOM 5487 N N . PRO A 1 683 ? -13.996 1.017 -10.529 1.00 44.97 683 PRO A N 1
ATOM 5488 C CA . PRO A 1 683 ? -13.322 -0.087 -9.847 1.00 44.97 683 PRO A CA 1
ATOM 5489 C C . PRO A 1 683 ? -12.516 -1.005 -10.773 1.00 44.97 683 PRO A C 1
ATOM 5491 O O . PRO A 1 683 ? -13.000 -1.416 -11.834 1.00 44.97 683 PRO A O 1
ATOM 5494 N N . GLU A 1 684 ? -11.358 -1.433 -10.285 1.00 40.22 684 GLU A N 1
ATOM 5495 C CA . GLU A 1 684 ? -10.378 -2.362 -10.849 1.00 40.22 684 GLU A CA 1
ATOM 5496 C C . GLU A 1 684 ? -11.031 -3.604 -11.472 1.00 40.22 684 GLU A C 1
ATOM 5498 O O . GLU A 1 684 ? -10.738 -3.993 -12.609 1.00 40.22 684 GLU A O 1
ATOM 5503 N N . ALA A 1 685 ? -12.039 -4.140 -10.774 1.00 34.53 685 ALA A N 1
ATOM 5504 C CA . ALA A 1 685 ? -12.863 -5.279 -11.172 1.00 34.53 685 ALA A CA 1
ATOM 5505 C C . ALA A 1 685 ? -13.565 -5.103 -12.535 1.00 34.53 685 ALA A C 1
ATOM 5507 O O . ALA A 1 685 ? -13.815 -6.082 -13.238 1.00 34.53 685 ALA A O 1
ATOM 5508 N N . GLN A 1 686 ? -13.877 -3.869 -12.945 1.00 35.25 686 GLN A N 1
ATOM 5509 C CA . GLN A 1 686 ? -14.493 -3.586 -14.246 1.00 35.25 686 GLN A CA 1
ATOM 5510 C C . GLN A 1 686 ? -13.462 -3.531 -15.383 1.00 35.25 686 GLN A C 1
ATOM 5512 O O . GLN A 1 686 ? -13.829 -3.732 -16.543 1.00 35.25 686 GLN A O 1
ATOM 5517 N N . SER A 1 687 ? -12.178 -3.301 -15.080 1.00 47.47 687 SER A N 1
ATOM 5518 C CA . SER A 1 687 ? -11.115 -3.185 -16.086 1.00 47.47 687 SER A CA 1
ATOM 5519 C C . SER A 1 687 ? -10.719 -4.544 -16.680 1.00 47.47 687 SER A C 1
ATOM 5521 O O . SER A 1 687 ? -10.534 -4.653 -17.895 1.00 47.47 687 SER A O 1
ATOM 5523 N N . HIS A 1 688 ? -10.691 -5.600 -15.855 1.00 48.22 688 HIS A N 1
ATOM 5524 C CA . HIS A 1 688 ? -10.344 -6.962 -16.279 1.00 48.22 688 HIS A CA 1
ATOM 5525 C C . HIS A 1 688 ? -11.341 -7.555 -17.283 1.00 48.22 688 HIS A C 1
ATOM 5527 O O . HIS A 1 688 ? -10.954 -8.383 -18.105 1.00 48.22 688 HIS A O 1
ATOM 5533 N N . MET A 1 689 ? -12.603 -7.107 -17.255 1.00 47.75 689 MET A N 1
ATOM 5534 C CA . MET A 1 689 ? -13.661 -7.582 -18.157 1.00 47.75 689 MET A CA 1
ATOM 5535 C C . MET A 1 689 ? -13.580 -6.991 -19.572 1.00 47.75 689 MET A C 1
ATOM 5537 O O . MET A 1 689 ? -14.315 -7.415 -20.466 1.00 47.75 689 MET A O 1
ATOM 5541 N N . ASN A 1 690 ? -12.706 -6.010 -19.818 1.00 60.47 690 ASN A N 1
ATOM 5542 C CA . ASN A 1 690 ? -12.517 -5.487 -21.164 1.00 60.47 690 ASN A CA 1
ATOM 5543 C C . ASN A 1 690 ? -11.682 -6.464 -22.000 1.00 60.47 690 ASN A C 1
ATOM 5545 O O . ASN A 1 690 ? -10.490 -6.617 -21.763 1.00 60.47 690 ASN A O 1
ATOM 5549 N N . THR A 1 691 ? -12.267 -7.072 -23.029 1.00 62.19 691 THR A N 1
ATOM 5550 C CA . THR A 1 691 ? -11.558 -7.988 -23.943 1.00 62.19 691 THR A CA 1
ATOM 5551 C C . THR A 1 691 ? -10.992 -7.297 -25.192 1.00 62.19 691 THR A C 1
ATOM 5553 O O . THR A 1 691 ? -10.220 -7.903 -25.932 1.00 62.19 691 THR A O 1
ATOM 5556 N N . ASN A 1 692 ? -11.338 -6.025 -25.438 1.00 68.62 692 ASN A N 1
ATOM 5557 C CA . ASN A 1 692 ? -11.018 -5.281 -26.666 1.00 68.62 692 ASN A CA 1
ATOM 5558 C C . ASN A 1 692 ? -9.973 -4.173 -26.427 1.00 68.62 692 ASN A C 1
ATOM 5560 O O . ASN A 1 692 ? -10.159 -3.023 -26.823 1.00 68.62 692 ASN A O 1
ATOM 5564 N N . TYR A 1 693 ? -8.860 -4.508 -25.774 1.00 74.25 693 TYR A N 1
ATOM 5565 C CA . TYR A 1 693 ? -7.793 -3.554 -25.422 1.00 74.25 693 TYR A CA 1
ATOM 5566 C C . TYR A 1 693 ? -6.656 -3.456 -26.451 1.00 74.25 693 TYR A C 1
ATOM 5568 O O . TYR A 1 693 ? -5.775 -2.607 -26.327 1.00 74.25 693 TYR A O 1
ATOM 5576 N N . GLY A 1 694 ? -6.645 -4.295 -27.492 1.00 84.00 694 GLY A N 1
ATOM 5577 C CA . GLY A 1 694 ? -5.613 -4.256 -28.528 1.00 84.00 694 GLY A CA 1
ATOM 5578 C C . GLY A 1 694 ? -4.208 -4.481 -27.969 1.00 84.00 694 GLY A C 1
ATOM 5579 O O . GLY A 1 694 ? -3.919 -5.574 -27.483 1.00 84.00 694 GLY A O 1
ATOM 5580 N N . VAL A 1 695 ? -3.359 -3.450 -28.062 1.00 84.12 695 VAL A N 1
ATOM 5581 C CA . VAL A 1 695 ? -1.987 -3.405 -27.514 1.00 84.12 695 VAL A CA 1
ATOM 5582 C C . VAL A 1 695 ? -1.872 -2.573 -26.226 1.00 84.12 695 VAL A C 1
ATOM 5584 O O . VAL A 1 695 ? -0.767 -2.298 -25.775 1.00 84.12 695 VAL A O 1
ATOM 5587 N N . ASN A 1 696 ? -3.002 -2.153 -25.648 1.00 86.38 696 ASN A N 1
ATOM 5588 C CA . ASN A 1 696 ? -3.071 -1.248 -24.499 1.00 86.38 696 ASN A CA 1
ATOM 5589 C C . ASN A 1 696 ? -3.876 -1.870 -23.335 1.00 86.38 696 ASN A C 1
ATOM 5591 O O . ASN A 1 696 ? -4.965 -1.371 -23.024 1.00 86.38 696 ASN A O 1
ATOM 5595 N N . PRO A 1 697 ? -3.397 -2.969 -22.715 1.00 83.75 697 PRO A N 1
ATOM 5596 C CA . PRO A 1 697 ? -4.066 -3.572 -21.557 1.00 83.75 697 PRO A CA 1
ATOM 5597 C C . PRO A 1 697 ? -4.184 -2.574 -20.387 1.00 83.75 697 PRO A C 1
ATOM 5599 O O . PRO A 1 697 ? -3.442 -1.593 -20.323 1.00 83.75 697 PRO A O 1
ATOM 5602 N N . SER A 1 698 ? -5.143 -2.761 -19.474 1.00 71.38 698 SER A N 1
ATOM 5603 C CA . SER A 1 698 ? -5.126 -2.034 -18.187 1.00 71.38 698 SER A CA 1
ATOM 5604 C C . SER A 1 698 ? -3.991 -2.532 -17.289 1.00 71.38 698 SER A C 1
ATOM 5606 O O . SER A 1 698 ? -3.455 -3.612 -17.537 1.00 71.38 698 SER A O 1
ATOM 5608 N N . HIS A 1 699 ? -3.636 -1.754 -16.259 1.00 72.12 699 HIS A N 1
ATOM 5609 C CA . HIS A 1 699 ? -2.703 -2.177 -15.207 1.00 72.12 699 HIS A CA 1
ATOM 5610 C C . HIS A 1 699 ? -3.053 -3.568 -14.688 1.00 72.12 699 HIS A C 1
ATOM 5612 O O . HIS A 1 699 ? -2.328 -4.526 -14.928 1.00 72.12 699 HIS A O 1
ATOM 5618 N N . SER A 1 700 ? -4.263 -3.722 -14.163 1.00 64.94 700 SER A N 1
ATOM 5619 C CA . SER A 1 700 ? -4.745 -4.955 -13.539 1.00 64.94 700 SER A CA 1
ATOM 5620 C C . SER A 1 700 ? -4.796 -6.163 -14.484 1.00 64.94 700 SER A C 1
ATOM 5622 O O . SER A 1 700 ? -4.817 -7.309 -14.046 1.00 64.94 700 SER A O 1
ATOM 5624 N N . GLN A 1 701 ? -4.814 -5.948 -15.803 1.00 71.38 701 GLN A N 1
ATOM 5625 C CA . GLN A 1 701 ? -4.713 -7.047 -16.760 1.00 71.38 701 GLN A CA 1
ATOM 5626 C C . GLN A 1 701 ? -3.303 -7.635 -16.796 1.00 71.38 701 GLN A C 1
ATOM 5628 O O . GLN A 1 701 ? -3.151 -8.843 -16.760 1.00 71.38 701 GLN A O 1
ATOM 5633 N N . ILE A 1 702 ? -2.271 -6.807 -16.877 1.00 76.50 702 ILE A N 1
ATOM 5634 C CA . ILE A 1 702 ? -0.904 -7.267 -17.161 1.00 76.50 702 ILE A CA 1
ATOM 5635 C C . ILE A 1 702 ? -0.000 -7.287 -15.925 1.00 76.50 702 ILE A C 1
ATOM 5637 O O . ILE A 1 702 ? 1.023 -7.979 -15.929 1.00 76.50 702 ILE A O 1
ATOM 5641 N N . ALA A 1 703 ? -0.366 -6.529 -14.893 1.00 74.75 703 ALA A N 1
ATOM 5642 C CA . ALA A 1 703 ? 0.379 -6.394 -13.659 1.00 74.75 703 ALA A CA 1
ATOM 5643 C C . ALA A 1 703 ? 0.369 -7.699 -12.865 1.00 74.75 703 ALA A C 1
ATOM 5645 O O . ALA A 1 703 ? -0.631 -8.413 -12.765 1.00 74.75 703 ALA A O 1
ATOM 5646 N N . LYS A 1 704 ? 1.521 -8.018 -12.286 1.00 81.00 704 LYS A N 1
ATOM 5647 C CA . LYS A 1 704 ? 1.764 -9.273 -11.569 1.00 81.00 704 LYS A CA 1
ATOM 5648 C C . LYS A 1 704 ? 1.724 -9.024 -10.065 1.00 81.00 704 LYS A C 1
ATOM 5650 O O . LYS A 1 704 ? 2.483 -9.637 -9.318 1.00 81.00 704 LYS A O 1
ATOM 5655 N N . ASP A 1 705 ? 0.822 -8.133 -9.655 1.00 63.09 705 ASP A N 1
ATOM 5656 C CA . ASP A 1 705 ? 0.815 -7.526 -8.328 1.00 63.09 705 ASP A CA 1
ATOM 5657 C C . ASP A 1 705 ? 0.248 -8.458 -7.269 1.00 63.09 705 ASP A C 1
ATOM 5659 O O . ASP A 1 705 ? 0.818 -8.585 -6.194 1.00 63.09 705 ASP A O 1
ATOM 5663 N N . SER A 1 706 ? -0.815 -9.195 -7.574 1.00 58.75 706 SER A N 1
ATOM 5664 C CA . SER A 1 706 ? -1.406 -10.109 -6.597 1.00 58.75 706 SER A CA 1
ATOM 5665 C C . SER A 1 706 ? -0.508 -11.313 -6.298 1.00 58.75 706 SER A C 1
ATOM 5667 O O . SER A 1 706 ? 0.049 -11.927 -7.210 1.00 58.75 706 SER A O 1
ATOM 5669 N N . TYR A 1 707 ? -0.483 -11.753 -5.036 1.00 56.72 707 TYR A N 1
ATOM 5670 C CA . TYR A 1 707 ? 0.099 -13.044 -4.639 1.00 56.72 707 TYR A CA 1
ATOM 5671 C C . TYR A 1 707 ? -0.510 -14.240 -5.366 1.00 56.72 707 TYR A C 1
ATOM 5673 O O . TYR A 1 707 ? 0.171 -15.232 -5.622 1.00 56.72 707 TYR A O 1
ATOM 5681 N N . SER A 1 708 ? -1.789 -14.136 -5.725 1.00 52.88 708 SER A N 1
ATOM 5682 C CA . SER A 1 708 ? -2.477 -15.170 -6.488 1.00 52.88 708 SER A CA 1
ATOM 5683 C C . SER A 1 708 ? -1.987 -15.225 -7.937 1.00 52.88 708 SER A C 1
ATOM 5685 O O . SER A 1 708 ? -2.183 -16.239 -8.609 1.00 52.88 708 SER A O 1
ATOM 5687 N N . HIS A 1 709 ? -1.307 -14.172 -8.422 1.00 66.06 709 HIS A N 1
ATOM 5688 C CA . HIS A 1 709 ? -0.811 -14.113 -9.786 1.00 66.06 709 HIS A CA 1
ATOM 5689 C C . HIS A 1 709 ? 0.277 -15.176 -10.012 1.00 66.06 709 HIS A C 1
ATOM 5691 O O . HIS A 1 709 ? 1.353 -15.104 -9.412 1.00 66.06 709 HIS A O 1
ATOM 5697 N N . PRO A 1 710 ? 0.077 -16.133 -10.941 1.00 71.50 710 PRO A N 1
ATOM 5698 C CA . PRO A 1 710 ? 0.987 -17.267 -11.126 1.00 71.50 710 PRO A CA 1
ATOM 5699 C C . PRO A 1 710 ? 2.404 -16.851 -11.545 1.00 71.50 710 PRO A C 1
ATOM 5701 O O . PRO A 1 710 ? 3.348 -17.628 -11.404 1.00 71.50 710 PRO A O 1
ATOM 5704 N N . LEU A 1 711 ? 2.552 -15.629 -12.071 1.00 81.56 711 LEU A N 1
ATOM 5705 C CA . LEU A 1 711 ? 3.831 -15.054 -12.490 1.00 81.56 711 LEU A CA 1
ATOM 5706 C C . LEU A 1 711 ? 4.442 -14.046 -11.494 1.00 81.56 711 LEU A C 1
ATOM 5708 O O . LEU A 1 711 ? 5.533 -13.553 -11.776 1.00 81.56 711 LEU A O 1
ATOM 5712 N N . ASN A 1 712 ? 3.804 -13.736 -10.354 1.00 80.69 712 ASN A N 1
ATOM 5713 C CA . ASN A 1 712 ? 4.333 -12.772 -9.367 1.00 80.69 712 ASN A CA 1
ATOM 5714 C C . ASN A 1 712 ? 5.757 -13.157 -8.929 1.00 80.69 712 ASN A C 1
ATOM 5716 O O . ASN A 1 712 ? 6.720 -12.426 -9.161 1.00 80.69 712 ASN A O 1
ATOM 5720 N N . LYS A 1 713 ? 5.907 -14.386 -8.422 1.00 82.94 713 LYS A N 1
ATOM 5721 C CA . LYS A 1 713 ? 7.179 -14.908 -7.911 1.00 82.94 713 LYS A CA 1
ATOM 5722 C C . LYS A 1 713 ? 8.300 -14.913 -8.947 1.00 82.94 713 LYS A C 1
ATOM 5724 O O . LYS A 1 713 ? 9.421 -14.530 -8.636 1.00 82.94 713 LYS A O 1
ATOM 5729 N N . ILE A 1 714 ? 8.030 -15.347 -10.179 1.00 86.56 714 ILE A N 1
ATOM 5730 C CA . ILE A 1 714 ? 9.087 -15.370 -11.201 1.00 86.56 714 ILE A CA 1
ATOM 5731 C C . ILE A 1 714 ? 9.496 -13.969 -11.639 1.00 86.56 714 ILE A C 1
ATOM 5733 O O . ILE A 1 714 ? 10.663 -13.763 -11.954 1.00 86.56 714 ILE A O 1
ATOM 5737 N N . SER A 1 715 ? 8.567 -13.013 -11.634 1.00 88.62 715 SER A N 1
ATOM 5738 C CA . SER A 1 715 ? 8.864 -11.622 -11.987 1.00 88.62 715 SER A CA 1
ATOM 5739 C C . SER A 1 715 ? 9.767 -10.996 -10.937 1.00 88.62 715 SER A C 1
ATOM 5741 O O . SER A 1 715 ? 10.799 -10.430 -11.288 1.00 88.62 715 SER A O 1
ATOM 5743 N N . ALA A 1 716 ? 9.460 -11.233 -9.659 1.00 86.75 716 ALA A N 1
ATOM 5744 C CA . ALA A 1 716 ? 10.287 -10.800 -8.540 1.00 86.75 716 ALA A CA 1
ATOM 5745 C C . ALA A 1 716 ? 11.692 -11.405 -8.589 1.00 86.75 716 ALA A C 1
ATOM 5747 O O . ALA A 1 716 ? 12.682 -10.723 -8.361 1.00 86.75 716 ALA A O 1
ATOM 5748 N N . GLU A 1 717 ? 11.810 -12.687 -8.927 1.00 90.00 717 GLU A N 1
ATOM 5749 C CA . GLU A 1 717 ? 13.104 -13.368 -8.998 1.00 90.00 717 GLU A CA 1
ATOM 5750 C C . GLU A 1 717 ? 13.964 -12.872 -10.170 1.00 90.00 717 GLU A C 1
ATOM 5752 O O . GLU A 1 717 ? 15.172 -12.674 -10.014 1.00 90.00 717 GLU A O 1
ATOM 5757 N N . LEU A 1 718 ? 13.354 -12.584 -11.325 1.00 93.12 718 LEU A N 1
ATOM 5758 C CA . LEU A 1 718 ? 14.042 -11.912 -12.431 1.00 93.12 718 LEU A CA 1
ATOM 5759 C C . LEU A 1 718 ? 14.473 -10.489 -12.049 1.00 93.12 718 LEU A C 1
ATOM 5761 O O . LEU A 1 718 ? 15.610 -10.101 -12.336 1.00 93.12 718 LEU A O 1
ATOM 5765 N N . ALA A 1 719 ? 13.610 -9.747 -11.354 1.00 94.00 719 ALA A N 1
ATOM 5766 C CA . ALA A 1 719 ? 13.918 -8.420 -10.840 1.00 94.00 719 ALA A CA 1
ATOM 5767 C C . ALA A 1 719 ? 15.079 -8.462 -9.834 1.00 94.00 719 ALA A C 1
ATOM 5769 O O . ALA A 1 719 ? 16.039 -7.714 -9.994 1.00 94.00 719 ALA A O 1
ATOM 5770 N N . LYS A 1 720 ? 15.091 -9.408 -8.885 1.00 93.56 720 LYS A N 1
ATOM 5771 C CA . LYS A 1 720 ? 16.193 -9.625 -7.926 1.00 93.56 720 LYS A CA 1
ATOM 5772 C C . LYS A 1 720 ? 17.535 -9.843 -8.620 1.00 93.56 720 LYS A C 1
ATOM 5774 O O . LYS A 1 720 ? 18.542 -9.281 -8.188 1.00 93.56 720 LYS A O 1
ATOM 5779 N N . ILE A 1 721 ? 17.569 -10.635 -9.697 1.00 94.75 721 ILE A N 1
ATOM 5780 C CA . ILE A 1 721 ? 18.789 -10.848 -10.495 1.00 94.75 721 ILE A CA 1
ATOM 5781 C C . ILE A 1 721 ? 19.262 -9.523 -11.106 1.00 94.75 721 ILE A C 1
ATOM 5783 O O . ILE A 1 721 ? 20.437 -9.169 -10.969 1.00 94.75 721 ILE A O 1
ATOM 5787 N N . ALA A 1 722 ? 18.355 -8.784 -11.750 1.00 96.12 722 ALA A N 1
ATOM 5788 C CA . ALA A 1 722 ? 18.673 -7.523 -12.413 1.00 96.12 722 ALA A CA 1
ATOM 5789 C C . ALA A 1 722 ? 19.133 -6.445 -11.418 1.00 96.12 722 ALA A C 1
ATOM 5791 O O . ALA A 1 722 ? 20.199 -5.851 -11.599 1.00 96.12 722 ALA A O 1
ATOM 5792 N N . VAL A 1 723 ? 18.367 -6.249 -10.342 1.00 96.50 723 VAL A N 1
ATOM 5793 C CA . VAL A 1 723 ? 18.648 -5.327 -9.235 1.00 96.50 723 VAL A CA 1
ATOM 5794 C C . VAL A 1 723 ? 20.030 -5.616 -8.668 1.00 96.50 723 VAL A C 1
ATOM 5796 O O . VAL A 1 723 ? 20.891 -4.738 -8.707 1.00 96.50 723 VAL A O 1
ATOM 5799 N N . LYS A 1 724 ? 20.298 -6.863 -8.259 1.00 96.31 724 LYS A N 1
ATOM 5800 C CA . LYS A 1 724 ? 21.588 -7.263 -7.682 1.00 96.31 724 LYS A CA 1
ATOM 5801 C C . LYS A 1 724 ? 22.764 -6.939 -8.596 1.00 96.31 724 LYS A C 1
ATOM 5803 O O . LYS A 1 724 ? 23.796 -6.448 -8.131 1.00 96.31 724 LYS A O 1
ATOM 5808 N N . GLU A 1 725 ? 22.637 -7.208 -9.889 1.00 96.31 725 GLU A N 1
ATOM 5809 C CA . GLU A 1 725 ? 23.709 -6.985 -10.857 1.00 96.31 725 GLU A CA 1
ATOM 5810 C C . GLU A 1 725 ? 23.967 -5.487 -11.095 1.00 96.31 725 GLU A C 1
ATOM 5812 O O . GLU A 1 725 ? 25.116 -5.032 -11.042 1.00 96.31 725 GLU A O 1
ATOM 5817 N N . VAL A 1 726 ? 22.910 -4.691 -11.291 1.00 97.31 726 VAL A N 1
ATOM 5818 C CA . VAL A 1 726 ? 23.010 -3.228 -11.457 1.00 97.31 726 VAL A CA 1
ATOM 5819 C C . VAL A 1 726 ? 23.636 -2.594 -10.219 1.00 97.31 726 VAL A C 1
ATOM 5821 O O . VAL A 1 726 ? 24.593 -1.821 -10.326 1.00 97.31 726 VAL A O 1
ATOM 5824 N N . THR A 1 727 ? 23.170 -2.962 -9.028 1.00 96.44 727 THR A N 1
ATOM 5825 C CA . THR A 1 727 ? 23.690 -2.413 -7.774 1.00 96.44 727 THR A CA 1
ATOM 5826 C C . THR A 1 727 ? 25.102 -2.890 -7.464 1.00 96.44 727 THR A C 1
ATOM 5828 O O . THR A 1 727 ? 25.874 -2.138 -6.879 1.00 96.44 727 THR A O 1
ATOM 5831 N N . THR A 1 728 ? 25.493 -4.101 -7.877 1.00 97.12 728 THR A N 1
ATOM 5832 C CA . THR A 1 728 ? 26.881 -4.581 -7.744 1.00 97.12 728 THR A CA 1
ATOM 5833 C C . THR A 1 728 ? 27.823 -3.718 -8.576 1.00 97.12 728 THR A C 1
ATOM 5835 O O . THR A 1 728 ? 28.867 -3.270 -8.098 1.00 97.12 728 THR A O 1
ATOM 5838 N N . ARG A 1 729 ? 27.439 -3.415 -9.819 1.00 97.38 729 ARG A N 1
ATOM 5839 C CA . ARG A 1 729 ? 28.216 -2.538 -10.710 1.00 97.38 729 ARG A CA 1
ATOM 5840 C C . ARG A 1 729 ? 28.277 -1.116 -10.195 1.00 97.38 729 ARG A C 1
ATOM 5842 O O . ARG A 1 729 ? 29.348 -0.510 -10.214 1.00 97.38 729 ARG A O 1
ATOM 5849 N N . PHE A 1 730 ? 27.154 -0.617 -9.690 1.00 96.94 730 PHE A N 1
ATOM 5850 C CA . PHE A 1 730 ? 27.114 0.638 -8.966 1.00 96.94 730 PHE A CA 1
ATOM 5851 C C . PHE A 1 730 ? 28.114 0.596 -7.803 1.00 96.94 730 PHE A C 1
ATOM 5853 O O . PHE A 1 730 ? 29.051 1.386 -7.805 1.00 96.94 730 PHE A O 1
ATOM 5860 N N . LYS A 1 731 ? 28.012 -0.354 -6.866 1.00 94.81 731 LYS A N 1
ATOM 5861 C C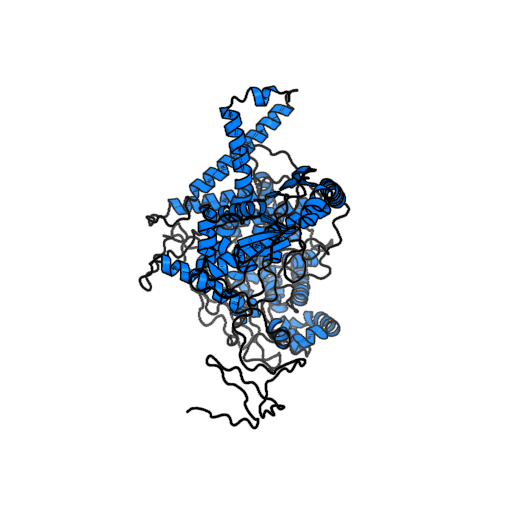A . LYS A 1 731 ? 28.918 -0.471 -5.711 1.00 94.81 731 LYS A CA 1
ATOM 5862 C C . LYS A 1 731 ? 30.396 -0.490 -6.106 1.00 94.81 731 LYS A C 1
ATOM 5864 O O . LYS A 1 731 ? 31.199 0.187 -5.471 1.00 94.81 731 LYS A O 1
ATOM 5869 N N . ASN A 1 732 ? 30.732 -1.202 -7.179 1.00 95.94 732 ASN A N 1
ATOM 5870 C CA . ASN A 1 732 ? 32.094 -1.319 -7.703 1.00 95.94 732 ASN A CA 1
ATOM 5871 C C . ASN A 1 732 ? 32.612 -0.047 -8.401 1.00 95.94 732 ASN A C 1
ATOM 5873 O O . ASN A 1 732 ? 33.696 -0.060 -8.977 1.00 95.94 732 ASN A O 1
ATOM 5877 N N . GLY A 1 733 ? 31.859 1.054 -8.355 1.00 94.88 733 GLY A N 1
ATOM 5878 C CA . GLY A 1 733 ? 32.300 2.359 -8.835 1.00 94.88 733 GLY A CA 1
ATOM 5879 C C . GLY A 1 733 ? 32.118 2.571 -10.334 1.00 94.88 733 GLY A C 1
ATOM 5880 O O . GLY A 1 733 ? 32.743 3.477 -10.879 1.00 94.88 733 GLY A O 1
ATOM 5881 N N . MET A 1 734 ? 31.272 1.781 -11.009 1.00 97.25 734 MET A N 1
ATOM 5882 C CA . MET A 1 734 ? 30.963 2.011 -12.423 1.00 97.25 734 MET A CA 1
ATOM 5883 C C . MET A 1 734 ? 30.430 3.435 -12.626 1.00 97.25 734 MET A C 1
ATOM 5885 O O . MET A 1 734 ? 29.545 3.880 -11.891 1.00 97.25 734 MET A O 1
ATOM 5889 N N . ASP A 1 735 ? 30.976 4.135 -13.623 1.00 96.62 735 ASP A N 1
ATOM 5890 C CA . ASP A 1 735 ? 30.523 5.471 -14.010 1.00 96.62 735 ASP A CA 1
ATOM 5891 C C . ASP A 1 735 ? 29.009 5.493 -14.283 1.00 96.62 735 ASP A C 1
ATOM 5893 O O . ASP A 1 735 ? 28.453 4.534 -14.819 1.00 96.62 735 ASP A O 1
ATOM 5897 N N . GLY A 1 736 ? 28.340 6.595 -13.933 1.00 95.62 736 GLY A N 1
ATOM 5898 C CA . GLY A 1 736 ? 26.885 6.711 -14.032 1.00 95.62 736 GLY A CA 1
ATOM 5899 C C . GLY A 1 736 ? 26.356 6.555 -15.457 1.00 95.62 736 GLY A C 1
ATOM 5900 O O . GLY A 1 736 ? 25.327 5.911 -15.658 1.00 95.62 736 GLY A O 1
ATOM 5901 N N . ALA A 1 737 ? 27.057 7.083 -16.466 1.00 96.94 737 ALA A N 1
ATOM 5902 C CA . ALA A 1 737 ? 26.641 6.927 -17.858 1.00 96.94 737 ALA A CA 1
ATOM 5903 C C . ALA A 1 737 ? 26.870 5.493 -18.352 1.00 96.94 737 ALA A C 1
ATOM 5905 O O . ALA A 1 737 ? 25.994 4.935 -19.013 1.00 96.94 737 ALA A O 1
ATOM 5906 N N . ALA A 1 738 ? 27.999 4.879 -17.986 1.00 97.75 738 ALA A N 1
ATOM 5907 C CA . ALA A 1 738 ? 28.277 3.477 -18.301 1.00 97.75 738 ALA A CA 1
ATOM 5908 C C . ALA A 1 738 ? 27.267 2.523 -17.641 1.00 97.75 738 ALA A C 1
ATOM 5910 O O . ALA A 1 738 ? 26.771 1.604 -18.293 1.00 97.75 738 ALA A O 1
ATOM 5911 N N . LEU A 1 739 ? 26.912 2.772 -16.378 1.00 97.81 739 LEU A N 1
ATOM 5912 C CA . LEU A 1 739 ? 25.919 2.002 -15.631 1.00 97.81 739 LEU A CA 1
ATOM 5913 C C . LEU A 1 739 ? 24.521 2.141 -16.239 1.00 97.81 739 LEU A C 1
ATOM 5915 O O . LEU A 1 739 ? 23.821 1.145 -16.418 1.00 97.81 739 LEU A O 1
ATOM 5919 N N . ALA A 1 740 ? 24.131 3.365 -16.591 1.00 96.94 740 ALA A N 1
ATOM 5920 C CA . ALA A 1 740 ? 22.873 3.656 -17.265 1.00 96.94 740 ALA A CA 1
ATOM 5921 C C . ALA A 1 740 ? 22.765 2.928 -18.615 1.00 96.94 740 ALA A C 1
ATOM 5923 O O . ALA A 1 740 ? 21.750 2.298 -18.922 1.00 96.94 740 ALA A O 1
ATOM 5924 N N . ASP A 1 741 ? 23.826 2.964 -19.418 1.00 96.69 741 ASP A N 1
ATOM 5925 C CA . ASP A 1 741 ? 23.869 2.271 -20.703 1.00 96.69 741 ASP A CA 1
ATOM 5926 C C . ASP A 1 741 ? 23.873 0.750 -20.550 1.00 96.69 741 ASP A C 1
ATOM 5928 O O . ASP A 1 741 ? 23.171 0.072 -21.298 1.00 96.69 741 ASP A O 1
ATOM 5932 N N . TYR A 1 742 ? 24.614 0.213 -19.580 1.00 97.12 742 TYR A N 1
ATOM 5933 C CA . TYR A 1 742 ? 24.594 -1.213 -19.263 1.00 97.12 742 TYR A CA 1
ATOM 5934 C C . TYR A 1 742 ? 23.185 -1.672 -18.876 1.00 97.12 742 TYR A C 1
ATOM 5936 O O . TYR A 1 742 ? 22.650 -2.596 -19.486 1.00 97.12 742 TYR A O 1
ATOM 5944 N N . THR A 1 743 ? 22.567 -0.990 -17.910 1.00 96.75 743 THR A N 1
ATOM 5945 C CA . THR A 1 743 ? 21.243 -1.339 -17.374 1.00 96.75 743 THR A CA 1
ATOM 5946 C C . THR A 1 743 ? 20.199 -1.344 -18.488 1.00 96.75 743 THR A C 1
ATOM 5948 O O . THR A 1 743 ? 19.485 -2.323 -18.693 1.00 96.75 743 THR A O 1
ATOM 5951 N N . THR A 1 744 ? 20.170 -0.280 -19.289 1.00 94.75 744 THR A N 1
ATOM 5952 C CA . THR A 1 744 ? 19.157 -0.102 -20.338 1.00 94.75 744 THR A CA 1
ATOM 5953 C C . THR A 1 744 ? 19.354 -1.032 -21.532 1.00 94.75 744 THR A C 1
ATOM 5955 O O . THR A 1 744 ? 18.378 -1.557 -22.055 1.00 94.75 744 THR A O 1
ATOM 5958 N N . LYS A 1 745 ? 20.598 -1.320 -21.937 1.00 94.31 745 LYS A N 1
ATOM 5959 C CA . LYS A 1 745 ? 20.882 -2.265 -23.035 1.00 94.31 745 LYS A CA 1
ATOM 5960 C C . LYS A 1 745 ? 20.710 -3.731 -22.633 1.00 94.31 745 LYS A C 1
ATOM 5962 O O . LYS A 1 745 ? 20.600 -4.574 -23.524 1.00 94.31 745 LYS A O 1
ATOM 5967 N N . THR A 1 746 ? 20.719 -4.034 -21.337 1.00 95.12 746 THR A N 1
ATOM 5968 C CA . THR A 1 746 ? 20.619 -5.407 -20.821 1.00 95.12 746 THR A CA 1
ATOM 5969 C C . THR A 1 746 ? 19.184 -5.777 -20.464 1.00 95.12 746 THR A C 1
ATOM 5971 O O . THR A 1 746 ? 18.726 -6.851 -20.852 1.00 95.12 746 THR A O 1
ATOM 5974 N N . TYR A 1 747 ? 18.475 -4.896 -19.754 1.00 96.25 747 TYR A N 1
ATOM 5975 C CA . TYR A 1 747 ? 17.183 -5.231 -19.150 1.00 96.25 747 TYR A CA 1
ATOM 5976 C C . TYR A 1 747 ? 15.991 -4.661 -19.921 1.00 96.25 747 TYR A C 1
ATOM 5978 O O . TYR A 1 747 ? 15.040 -5.390 -20.167 1.00 96.25 747 TYR A O 1
ATOM 5986 N N . PHE A 1 748 ? 16.072 -3.425 -20.422 1.00 95.56 748 PHE A N 1
ATOM 5987 C CA . PHE A 1 748 ? 14.987 -2.776 -21.176 1.00 95.56 748 PHE A CA 1
ATOM 5988 C C . PHE A 1 748 ? 15.019 -3.155 -22.665 1.00 95.56 748 PHE A C 1
ATOM 5990 O O . PHE A 1 748 ? 15.170 -2.314 -23.556 1.00 95.56 748 PHE A O 1
ATOM 5997 N N . VAL A 1 749 ? 14.935 -4.458 -22.937 1.00 94.75 749 VAL A N 1
ATOM 5998 C CA . VAL A 1 749 ? 15.019 -5.040 -24.280 1.00 94.75 749 VAL A CA 1
ATOM 5999 C C . VAL A 1 749 ? 13.921 -6.066 -24.519 1.00 94.75 749 VAL A C 1
ATOM 6001 O O . VAL A 1 749 ? 13.464 -6.747 -23.604 1.00 94.75 749 VAL A O 1
ATOM 6004 N N . HIS A 1 750 ? 13.557 -6.242 -25.786 1.00 95.94 750 HIS A N 1
ATOM 6005 C CA . HIS A 1 750 ? 12.648 -7.301 -26.198 1.00 95.94 750 HIS A CA 1
ATOM 6006 C C . HIS A 1 750 ? 13.230 -8.689 -25.851 1.00 95.94 750 HIS A C 1
ATOM 6008 O O . HIS A 1 750 ? 14.408 -8.926 -26.144 1.00 95.94 750 HIS A O 1
ATOM 6014 N N . PRO A 1 751 ? 12.440 -9.659 -25.347 1.00 93.94 751 PRO A N 1
ATOM 6015 C CA . PRO A 1 751 ? 12.930 -11.005 -25.011 1.00 93.94 751 PRO A CA 1
ATOM 6016 C C . PRO A 1 751 ? 13.571 -11.789 -26.163 1.00 93.94 751 PRO A C 1
ATOM 6018 O O . PRO A 1 751 ? 14.321 -12.740 -25.949 1.00 93.94 751 PRO A O 1
ATOM 6021 N N . SER A 1 752 ? 13.311 -11.407 -27.414 1.00 90.56 752 SER A N 1
ATOM 6022 C CA . SER A 1 752 ? 14.008 -12.004 -28.568 1.00 90.56 752 SER A CA 1
ATOM 6023 C C . SER A 1 752 ? 15.475 -11.576 -28.676 1.00 90.56 752 SER A C 1
ATOM 6025 O O . SER A 1 752 ? 16.264 -12.290 -29.295 1.00 90.56 752 SER A O 1
ATOM 6027 N N . SER A 1 753 ? 15.856 -10.457 -28.055 1.00 92.12 753 SER A N 1
ATOM 6028 C CA . SER A 1 753 ? 17.225 -9.945 -28.054 1.00 92.12 753 SER A CA 1
ATOM 6029 C C . SER A 1 753 ? 18.214 -10.962 -27.461 1.00 92.12 753 SER A C 1
ATOM 6031 O O . SER A 1 753 ? 17.899 -11.621 -26.464 1.00 92.12 753 SER A O 1
ATOM 6033 N N . PRO A 1 754 ? 19.441 -11.075 -28.003 1.00 89.94 754 PRO A N 1
ATOM 6034 C CA . PRO A 1 754 ? 20.529 -11.809 -27.355 1.00 89.94 754 PRO A CA 1
ATOM 6035 C C . PRO A 1 754 ? 20.876 -11.271 -25.959 1.00 89.94 754 PRO A C 1
ATOM 6037 O O . PRO A 1 754 ? 21.401 -12.006 -25.131 1.00 89.94 754 PRO A O 1
ATOM 6040 N N . ASN A 1 755 ? 20.543 -10.013 -25.663 1.00 91.31 755 ASN A N 1
ATOM 6041 C CA . ASN A 1 755 ? 20.804 -9.433 -24.348 1.00 91.31 755 ASN A CA 1
ATOM 6042 C C . ASN A 1 755 ? 19.829 -9.937 -23.277 1.00 91.31 755 ASN A C 1
ATOM 6044 O O . ASN A 1 755 ? 20.174 -9.903 -22.107 1.00 91.31 755 ASN A O 1
ATOM 6048 N N . ALA A 1 756 ? 18.658 -10.466 -23.649 1.00 91.31 756 ALA A N 1
ATOM 6049 C CA . ALA A 1 756 ? 17.670 -10.986 -22.697 1.00 91.31 756 ALA A CA 1
ATOM 6050 C C . ALA A 1 756 ? 17.987 -12.412 -22.191 1.00 91.31 756 ALA A C 1
ATOM 6052 O O . ALA A 1 756 ? 17.177 -13.017 -21.486 1.00 91.31 756 ALA A O 1
ATOM 6053 N N . ARG A 1 757 ? 19.135 -12.987 -22.584 1.00 91.69 757 ARG A N 1
ATOM 6054 C CA . ARG A 1 757 ? 19.471 -14.410 -22.371 1.00 91.69 757 ARG A CA 1
ATOM 6055 C C . ARG A 1 757 ? 19.897 -14.762 -20.955 1.00 91.69 757 ARG A C 1
ATOM 6057 O O . ARG A 1 757 ? 19.926 -15.935 -20.601 1.00 91.69 757 ARG A O 1
ATOM 6064 N N . TRP A 1 758 ? 20.173 -13.757 -20.132 1.00 93.44 758 TRP A N 1
ATOM 6065 C CA . TRP A 1 758 ? 20.449 -13.938 -18.708 1.00 93.44 758 TRP A CA 1
ATOM 6066 C C . TRP A 1 758 ? 19.273 -14.596 -17.959 1.00 93.44 758 TRP A C 1
ATOM 6068 O O . TRP A 1 758 ? 19.494 -15.258 -16.951 1.00 93.44 758 TRP A O 1
ATOM 6078 N N . SER A 1 759 ? 18.041 -14.457 -18.467 1.00 91.56 759 SER A N 1
ATOM 6079 C CA . SER A 1 759 ? 16.825 -15.022 -17.862 1.00 91.56 759 SER A CA 1
ATOM 6080 C C . SER A 1 759 ? 16.591 -16.506 -18.193 1.00 91.56 759 SER A C 1
ATOM 6082 O O . SER A 1 759 ? 15.855 -17.187 -17.478 1.00 91.56 759 SER A O 1
ATOM 6084 N N . ASP A 1 760 ? 17.221 -17.032 -19.253 1.00 89.44 760 ASP A N 1
ATOM 6085 C CA . ASP A 1 760 ? 16.868 -18.326 -19.860 1.00 89.44 760 ASP A CA 1
ATOM 6086 C C . ASP A 1 760 ? 17.105 -19.496 -18.896 1.00 89.44 760 ASP A C 1
ATOM 6088 O O . ASP A 1 760 ? 16.249 -20.373 -18.779 1.00 89.44 760 ASP A O 1
ATOM 6092 N N . SER A 1 761 ? 18.233 -19.495 -18.175 1.00 89.06 761 SER A N 1
ATOM 6093 C CA . SER A 1 761 ? 18.573 -20.566 -17.226 1.00 89.06 761 SER A CA 1
ATOM 6094 C C . SER A 1 761 ? 17.538 -20.665 -16.106 1.00 89.06 761 SER A C 1
ATOM 6096 O O . SER A 1 761 ? 17.019 -21.744 -15.838 1.00 89.06 761 SER A O 1
ATOM 6098 N N . TYR A 1 762 ? 17.197 -19.529 -15.490 1.00 90.44 762 TYR A N 1
ATOM 6099 C CA . TYR A 1 762 ? 16.246 -19.489 -14.383 1.00 90.44 762 TYR A CA 1
ATOM 6100 C C . TYR A 1 762 ? 14.843 -19.915 -14.831 1.00 90.44 762 TYR A C 1
ATOM 6102 O O . TYR A 1 762 ? 14.200 -20.749 -14.191 1.00 90.44 762 TYR A O 1
ATOM 6110 N N . LEU A 1 763 ? 14.377 -19.371 -15.960 1.00 91.75 763 LEU A N 1
ATOM 6111 C CA . LEU A 1 763 ? 13.048 -19.670 -16.486 1.00 91.75 763 LEU A CA 1
ATOM 6112 C C . LEU A 1 763 ? 12.923 -21.129 -16.940 1.00 91.75 763 LEU A C 1
ATOM 6114 O O . LEU A 1 763 ? 11.889 -21.742 -16.691 1.00 91.75 763 LEU A O 1
ATOM 6118 N N . THR A 1 764 ? 13.964 -21.712 -17.540 1.00 91.81 764 THR A N 1
ATOM 6119 C CA . THR A 1 764 ? 13.963 -23.132 -17.941 1.00 91.81 764 THR A CA 1
ATOM 6120 C C . THR A 1 764 ? 13.795 -24.045 -16.724 1.00 91.81 764 THR A C 1
ATOM 6122 O O . THR A 1 764 ? 12.923 -24.917 -16.718 1.00 91.81 764 THR A O 1
ATOM 6125 N N . ASP A 1 765 ? 14.554 -23.790 -15.656 1.00 88.88 765 ASP A N 1
ATOM 6126 C CA . ASP A 1 765 ? 14.451 -24.548 -14.406 1.00 88.88 765 ASP A CA 1
ATOM 6127 C C . ASP A 1 765 ? 13.099 -24.350 -13.713 1.00 88.88 765 ASP A C 1
ATOM 6129 O O . ASP A 1 765 ? 12.589 -25.258 -13.050 1.00 88.88 765 ASP A O 1
ATOM 6133 N N . TRP A 1 766 ? 12.517 -23.154 -13.814 1.00 89.25 766 TRP A N 1
ATOM 6134 C CA . TRP A 1 766 ? 11.198 -22.873 -13.256 1.00 89.25 766 TRP A CA 1
ATOM 6135 C C . TRP A 1 766 ? 10.090 -23.600 -14.023 1.00 89.25 766 TRP A C 1
ATOM 6137 O O . TRP A 1 766 ? 9.242 -24.236 -13.394 1.00 89.25 766 TRP A O 1
ATOM 6147 N N . VAL A 1 767 ? 10.119 -23.577 -15.360 1.00 88.06 767 VAL A N 1
ATOM 6148 C CA . VAL A 1 767 ? 9.140 -24.274 -16.214 1.00 88.06 767 VAL A CA 1
ATOM 6149 C C . VAL A 1 767 ? 9.133 -25.772 -15.916 1.00 88.06 767 VAL A C 1
ATOM 6151 O O . VAL A 1 767 ? 8.064 -26.355 -15.740 1.00 88.06 767 VAL A O 1
ATOM 6154 N N . ALA A 1 768 ? 10.312 -26.386 -15.775 1.00 87.25 768 ALA A N 1
ATOM 6155 C CA . ALA A 1 768 ? 10.434 -27.806 -15.444 1.00 87.25 768 ALA A CA 1
ATOM 6156 C C . ALA A 1 768 ? 9.818 -28.166 -14.077 1.00 87.25 768 ALA A C 1
ATOM 6158 O O . ALA A 1 768 ? 9.294 -29.266 -13.905 1.00 87.25 768 ALA A O 1
ATOM 6159 N N . ARG A 1 769 ? 9.857 -27.243 -13.107 1.00 85.88 769 ARG A N 1
ATOM 6160 C CA . ARG A 1 769 ? 9.353 -27.451 -11.739 1.00 85.88 769 ARG A CA 1
ATOM 6161 C C . ARG A 1 769 ? 7.868 -27.133 -11.554 1.00 85.88 769 ARG A C 1
ATOM 6163 O O . ARG A 1 769 ? 7.303 -27.550 -10.549 1.00 85.88 769 ARG A O 1
ATOM 6170 N N . ASN A 1 770 ? 7.230 -26.428 -12.492 1.00 80.69 770 ASN A N 1
ATOM 6171 C CA . ASN A 1 770 ? 5.867 -25.901 -12.321 1.00 80.69 770 ASN A CA 1
ATOM 6172 C C . ASN A 1 770 ? 4.892 -26.295 -13.456 1.00 80.69 770 ASN A C 1
ATOM 6174 O O . ASN A 1 770 ? 4.185 -25.433 -13.984 1.00 80.69 770 ASN A O 1
ATOM 6178 N N . PRO A 1 771 ? 4.782 -27.585 -13.838 1.00 78.19 771 PRO A N 1
ATOM 6179 C CA . PRO A 1 771 ? 3.995 -28.003 -15.004 1.00 78.19 771 PRO A CA 1
ATOM 6180 C C . PRO A 1 771 ? 2.492 -27.690 -14.888 1.00 78.19 771 PRO A C 1
ATOM 6182 O O . PRO A 1 771 ? 1.843 -27.409 -15.896 1.00 78.19 771 PRO A O 1
ATOM 6185 N N . ALA A 1 772 ? 1.937 -27.707 -13.670 1.00 70.69 772 ALA A N 1
ATOM 6186 C CA . ALA A 1 772 ? 0.533 -27.376 -13.421 1.00 70.69 772 ALA A CA 1
ATOM 6187 C C . ALA A 1 772 ? 0.238 -25.891 -13.693 1.00 70.69 772 ALA A C 1
ATOM 6189 O O . ALA A 1 772 ? -0.708 -25.577 -14.411 1.00 70.69 772 ALA A O 1
ATOM 6190 N N . ILE A 1 773 ? 1.098 -24.993 -13.198 1.00 74.88 773 ILE A N 1
ATOM 6191 C CA . ILE A 1 773 ? 0.983 -23.546 -13.426 1.00 74.88 773 ILE A CA 1
ATOM 6192 C C . ILE A 1 773 ? 1.153 -23.243 -14.916 1.00 74.88 773 ILE A C 1
ATOM 6194 O O . ILE A 1 773 ? 0.320 -22.558 -15.502 1.00 74.88 773 ILE A O 1
ATOM 6198 N N . VAL A 1 774 ? 2.176 -23.823 -15.555 1.00 79.62 774 VAL A N 1
ATOM 6199 C CA . VAL A 1 774 ? 2.494 -23.640 -16.983 1.00 79.62 774 VAL A CA 1
ATOM 6200 C C . VAL A 1 774 ? 1.299 -23.939 -17.894 1.00 79.62 774 VAL A C 1
ATOM 6202 O O . VAL A 1 774 ? 1.053 -23.197 -18.844 1.00 79.62 774 VAL A O 1
ATOM 6205 N N . LYS A 1 775 ? 0.517 -24.985 -17.598 1.00 71.19 775 LYS A N 1
ATOM 6206 C CA . LYS A 1 775 ? -0.679 -25.353 -18.378 1.00 71.19 775 LYS A CA 1
ATOM 6207 C C . LYS A 1 775 ? -1.775 -24.279 -18.339 1.00 71.19 775 LYS A C 1
ATOM 6209 O O . LYS A 1 775 ? -2.557 -24.173 -19.289 1.00 71.19 775 LYS A O 1
ATOM 6214 N N . ASN A 1 776 ? -1.815 -23.500 -17.263 1.00 68.69 776 ASN A N 1
ATOM 6215 C CA . ASN A 1 776 ? -2.837 -22.491 -17.006 1.00 68.69 776 ASN A CA 1
ATOM 6216 C C . ASN A 1 776 ? -2.452 -21.107 -17.542 1.00 68.69 776 ASN A C 1
ATOM 6218 O O . ASN A 1 776 ? -3.329 -20.277 -17.744 1.00 68.69 776 ASN A O 1
ATOM 6222 N N . LEU A 1 777 ? -1.175 -20.878 -17.870 1.00 76.81 777 LEU A N 1
ATOM 6223 C CA . LEU A 1 777 ? -0.690 -19.581 -18.362 1.00 76.81 777 LEU A CA 1
ATOM 6224 C C . LEU A 1 777 ? -1.244 -19.169 -19.729 1.00 76.81 777 LEU A C 1
ATOM 6226 O O . LEU A 1 777 ? -1.070 -18.023 -20.119 1.00 76.81 777 LEU A O 1
ATOM 6230 N N . LYS A 1 778 ? -1.889 -20.075 -20.468 1.00 70.00 778 LYS A N 1
ATOM 6231 C CA . LYS A 1 778 ? -2.511 -19.779 -21.772 1.00 70.00 778 LYS A CA 1
ATOM 6232 C C . LYS A 1 778 ? -3.804 -18.968 -21.683 1.00 70.00 778 LYS A C 1
ATOM 6234 O O . LYS A 1 778 ? -4.290 -18.487 -22.711 1.00 70.00 778 LYS A O 1
ATOM 6239 N N . TYR A 1 779 ? -4.372 -18.864 -20.486 1.00 65.94 779 TYR A N 1
ATOM 6240 C CA . TYR A 1 779 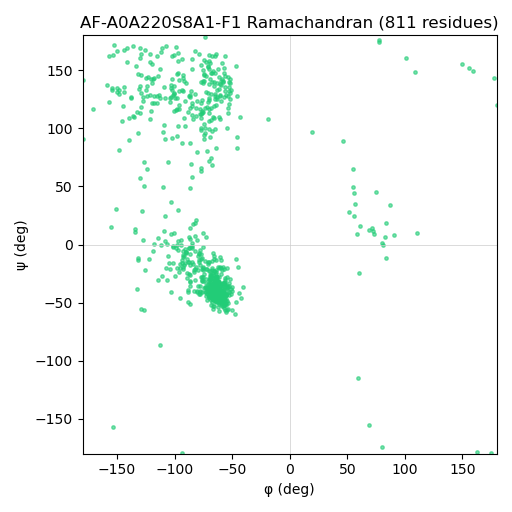? -5.554 -18.061 -20.198 1.00 65.94 779 TYR A CA 1
ATOM 6241 C C . TYR A 1 779 ? -5.124 -16.670 -19.734 1.00 65.94 779 TYR A C 1
ATOM 6243 O O . TYR A 1 779 ? -4.068 -16.528 -19.118 1.00 65.94 779 TYR A O 1
ATOM 6251 N N . GLY A 1 780 ? -5.907 -15.649 -20.081 1.00 53.66 780 GLY A N 1
ATOM 6252 C CA . GLY A 1 780 ? -5.621 -14.273 -19.701 1.00 53.66 780 GLY A CA 1
ATOM 6253 C C . GLY A 1 780 ? -5.747 -14.101 -18.196 1.00 53.66 780 GLY A C 1
ATOM 6254 O O . GLY A 1 780 ? -4.847 -13.578 -17.573 1.00 53.66 780 GLY A O 1
ATOM 6255 N N . THR A 1 781 ? -6.793 -14.610 -17.553 1.00 51.88 781 THR A N 1
ATOM 6256 C CA . THR A 1 781 ? -6.953 -14.439 -16.098 1.00 51.88 781 THR A CA 1
ATOM 6257 C C . THR A 1 781 ? -6.988 -15.775 -15.354 1.00 51.88 781 THR A C 1
ATOM 6259 O O . THR A 1 781 ? -7.377 -16.807 -15.899 1.00 51.88 781 THR A O 1
ATOM 6262 N N . ILE A 1 782 ? -6.623 -15.758 -14.066 1.00 40.66 782 ILE A N 1
ATOM 6263 C CA . ILE A 1 782 ? -6.906 -16.866 -13.129 1.00 40.66 782 ILE A CA 1
ATOM 6264 C C . ILE A 1 782 ? -8.419 -17.137 -13.091 1.00 40.66 782 ILE A C 1
ATOM 6266 O O . ILE A 1 782 ? -8.846 -18.285 -12.995 1.00 40.66 782 ILE A O 1
ATOM 6270 N N . TYR A 1 783 ? -9.219 -16.078 -13.251 1.00 39.00 783 TYR A N 1
ATOM 6271 C CA . TYR A 1 783 ? -10.668 -16.145 -13.370 1.00 39.00 783 TYR A CA 1
ATOM 6272 C C . TYR A 1 783 ? -11.126 -16.873 -14.637 1.00 39.00 783 TYR A C 1
ATOM 6274 O O . TYR A 1 783 ? -12.004 -17.694 -14.508 1.00 39.00 783 TYR A O 1
ATOM 6282 N N . GLU A 1 784 ? -10.505 -16.729 -15.812 1.00 39.97 784 GLU A N 1
ATOM 6283 C CA . GLU A 1 784 ? -10.848 -17.521 -17.016 1.00 39.97 784 GLU A CA 1
ATOM 6284 C C . GLU A 1 784 ? -10.539 -19.026 -16.847 1.00 39.97 784 GLU A C 1
ATOM 6286 O O . GLU A 1 784 ? -11.128 -19.870 -17.526 1.00 39.97 784 GLU A O 1
ATOM 6291 N N . HIS A 1 785 ? -9.624 -19.390 -15.938 1.00 34.78 785 HIS A N 1
ATOM 6292 C CA . HIS A 1 785 ? -9.382 -20.784 -15.558 1.00 34.78 785 HIS A CA 1
ATOM 6293 C C . HIS A 1 785 ? -10.423 -21.295 -14.545 1.00 34.78 785 HIS A C 1
ATOM 6295 O O . HIS A 1 785 ? -10.886 -22.427 -14.684 1.00 34.78 785 HIS A O 1
ATOM 6301 N N . ALA A 1 786 ? -10.817 -20.458 -13.579 1.00 29.27 786 ALA A N 1
ATOM 6302 C CA . ALA A 1 786 ? -11.845 -20.757 -12.581 1.00 29.27 786 ALA A CA 1
ATOM 6303 C C . ALA A 1 786 ? -13.280 -20.658 -13.133 1.00 29.27 786 ALA A C 1
ATOM 6305 O O . ALA A 1 786 ? -14.144 -21.390 -12.688 1.00 29.27 786 ALA A O 1
ATOM 6306 N N . GLU A 1 787 ? -13.550 -19.839 -14.145 1.00 33.84 787 GLU A N 1
ATOM 6307 C CA . GLU A 1 787 ? -14.862 -19.626 -14.783 1.00 33.84 787 GLU A CA 1
ATOM 6308 C C . GLU A 1 787 ? -15.307 -20.860 -15.587 1.00 33.84 787 GLU A C 1
ATOM 6310 O O . GLU A 1 787 ? -16.486 -21.035 -15.887 1.00 33.84 787 GLU A O 1
ATOM 6315 N N . HIS A 1 788 ? -14.380 -21.785 -15.855 1.00 34.66 788 HIS A N 1
ATOM 6316 C CA . HIS A 1 788 ? -14.692 -23.099 -16.406 1.00 34.66 788 HIS A CA 1
ATOM 6317 C C . HIS A 1 788 ? -15.017 -24.163 -15.328 1.00 34.66 788 HIS A C 1
ATOM 6319 O O . HIS A 1 788 ? -15.388 -25.283 -15.688 1.00 34.66 788 HIS A O 1
ATOM 6325 N N . GLU A 1 789 ? -14.933 -23.814 -14.033 1.00 32.69 789 GLU A N 1
ATOM 6326 C CA . GLU A 1 789 ? -15.337 -24.644 -12.877 1.00 32.69 789 GLU A CA 1
ATOM 6327 C C . GLU A 1 789 ? -16.227 -23.922 -11.828 1.00 32.69 789 GLU A C 1
ATOM 6329 O O . GLU A 1 789 ? -16.833 -24.596 -11.000 1.00 32.69 789 GLU A O 1
ATOM 6334 N N . LEU A 1 790 ? -16.393 -22.594 -11.867 1.00 31.20 790 LEU A N 1
ATOM 6335 C CA . LEU A 1 790 ? -17.113 -21.782 -10.872 1.00 31.20 790 LEU A CA 1
ATOM 6336 C C . LEU A 1 790 ? -17.773 -20.551 -11.521 1.00 31.20 790 LEU A C 1
ATOM 6338 O O . LEU A 1 790 ? -17.274 -19.429 -11.450 1.00 31.20 790 LEU A O 1
ATOM 6342 N N . LEU A 1 791 ? -18.941 -20.756 -12.127 1.00 30.48 791 LEU A N 1
ATOM 6343 C CA . LEU A 1 791 ? -19.919 -19.694 -12.360 1.00 30.48 791 LEU A CA 1
ATOM 6344 C C . LEU A 1 791 ? -20.968 -19.762 -11.249 1.00 30.48 791 LEU A C 1
ATOM 6346 O O . LEU A 1 791 ? -21.916 -20.521 -11.390 1.00 30.48 791 LEU A O 1
ATOM 6350 N N . GLU A 1 792 ? -20.785 -18.997 -10.167 1.00 33.47 792 GLU A N 1
ATOM 6351 C CA . GLU A 1 792 ? -21.857 -18.496 -9.282 1.00 33.47 792 GLU A CA 1
ATOM 6352 C C . GLU A 1 792 ? -21.265 -17.646 -8.138 1.00 33.47 792 GLU A C 1
ATOM 6354 O O . GLU A 1 792 ? -20.900 -18.175 -7.099 1.00 33.47 792 GLU A O 1
ATOM 6359 N N . MET A 1 793 ? -21.139 -16.326 -8.343 1.00 26.64 793 MET A N 1
ATOM 6360 C CA . MET A 1 793 ? -21.030 -15.256 -7.320 1.00 26.64 793 MET A CA 1
ATOM 6361 C C . MET A 1 793 ? -20.904 -13.907 -8.070 1.00 26.64 793 MET A C 1
ATOM 6363 O O . MET A 1 793 ? -19.958 -13.731 -8.821 1.00 26.64 793 MET A O 1
ATOM 6367 N N . ASN A 1 794 ? -21.740 -12.867 -7.978 1.00 41.56 794 ASN A N 1
ATOM 6368 C CA . ASN A 1 794 ? -23.083 -12.656 -7.448 1.00 41.56 794 ASN A CA 1
ATOM 6369 C C . ASN A 1 794 ? -23.662 -11.407 -8.178 1.00 41.56 794 ASN A C 1
ATOM 6371 O O . ASN A 1 794 ? -23.052 -10.337 -8.148 1.00 41.56 794 ASN A O 1
ATOM 6375 N N . SER A 1 795 ? -24.811 -11.523 -8.858 1.00 40.81 795 SER A N 1
ATOM 6376 C CA . SER A 1 795 ? -25.481 -10.406 -9.569 1.00 40.81 795 SER A CA 1
ATOM 6377 C C . SER A 1 795 ? -26.510 -9.665 -8.698 1.00 40.81 795 SER A C 1
ATOM 6379 O O . SER A 1 795 ? -26.981 -8.580 -9.057 1.00 40.81 795 SER A O 1
ATOM 6381 N N . GLU A 1 796 ? -26.826 -10.211 -7.522 1.00 41.19 796 GLU A N 1
ATOM 6382 C CA . GLU A 1 796 ? -27.889 -9.711 -6.648 1.00 41.19 796 GLU A CA 1
ATOM 6383 C C . GLU A 1 796 ? -27.419 -8.595 -5.706 1.00 41.19 796 GLU A C 1
ATOM 6385 O O . GLU A 1 796 ? -28.134 -7.607 -5.522 1.00 41.19 796 GLU A O 1
ATOM 6390 N N . SER A 1 797 ? -26.175 -8.652 -5.215 1.00 36.53 797 SER A N 1
ATOM 6391 C CA . SER A 1 797 ? -25.609 -7.626 -4.321 1.00 36.53 797 SER A CA 1
ATOM 6392 C C . SER A 1 797 ? -25.562 -6.238 -4.974 1.00 36.53 797 SER A C 1
ATOM 6394 O O . SER A 1 797 ? -25.942 -5.236 -4.368 1.00 36.53 797 SER A O 1
ATOM 6396 N N . VAL A 1 798 ? -25.178 -6.169 -6.254 1.00 39.41 798 VAL A N 1
ATOM 6397 C CA . VAL A 1 798 ? -25.121 -4.910 -7.022 1.00 39.41 798 VAL A CA 1
ATOM 6398 C C . VAL A 1 798 ? -26.523 -4.355 -7.296 1.00 39.41 798 VAL A C 1
ATOM 6400 O O . VAL A 1 798 ? -26.724 -3.137 -7.326 1.00 39.41 798 VAL A O 1
ATOM 6403 N N . LYS A 1 799 ? -27.514 -5.232 -7.485 1.00 50.12 799 LYS A N 1
ATOM 6404 C CA . LYS A 1 799 ? -28.910 -4.841 -7.706 1.00 50.12 799 LYS A CA 1
ATOM 6405 C C . LYS A 1 799 ? -29.525 -4.255 -6.432 1.00 50.12 799 LYS A C 1
ATOM 6407 O O . LYS A 1 799 ? -30.216 -3.241 -6.521 1.00 50.12 799 LYS A O 1
ATOM 6412 N N . LYS A 1 800 ? -29.205 -4.820 -5.262 1.00 50.62 800 LYS A N 1
ATOM 6413 C CA . LYS A 1 800 ? -29.721 -4.340 -3.973 1.00 50.62 800 LYS A CA 1
ATOM 6414 C C . LYS A 1 800 ? -29.141 -2.996 -3.550 1.00 50.62 800 LYS A C 1
ATOM 6416 O O . LYS A 1 800 ? -29.879 -2.124 -3.102 1.00 50.62 800 LYS A O 1
ATOM 6421 N N . ILE A 1 801 ? -27.848 -2.775 -3.789 1.00 37.44 801 ILE A N 1
ATOM 6422 C CA . ILE A 1 801 ? -27.214 -1.467 -3.556 1.00 37.44 801 ILE A CA 1
ATOM 6423 C C . ILE A 1 801 ? -27.903 -0.382 -4.402 1.00 37.44 801 ILE A C 1
ATOM 6425 O O . ILE A 1 801 ? -28.239 0.685 -3.889 1.00 37.44 801 ILE A O 1
ATOM 6429 N N . LYS A 1 802 ? -28.215 -0.673 -5.674 1.00 43.62 802 LYS A N 1
ATOM 6430 C CA . LYS A 1 802 ? -28.957 0.250 -6.554 1.00 43.62 802 LYS A CA 1
ATOM 6431 C C . LYS A 1 802 ? -30.400 0.497 -6.095 1.00 43.62 802 LYS A C 1
ATOM 6433 O O . LYS A 1 802 ? -30.888 1.615 -6.241 1.00 43.62 802 LYS A O 1
ATOM 6438 N N . GLU A 1 803 ? -31.077 -0.509 -5.543 1.00 58.69 803 GLU A N 1
ATOM 6439 C CA . GLU A 1 803 ? -32.421 -0.370 -4.963 1.00 58.69 803 GLU A CA 1
ATOM 6440 C C . GLU A 1 803 ? -32.419 0.550 -3.732 1.00 58.69 803 GLU A C 1
ATOM 6442 O O . GLU A 1 803 ? -33.211 1.492 -3.679 1.00 58.69 803 GLU A O 1
ATOM 6447 N N . ILE A 1 804 ? -31.492 0.331 -2.790 1.00 37.41 804 ILE A N 1
ATOM 6448 C CA . ILE A 1 804 ? -31.332 1.155 -1.581 1.00 37.41 804 ILE A CA 1
ATOM 6449 C C . ILE A 1 804 ? -31.039 2.606 -1.970 1.00 37.41 804 ILE A C 1
ATOM 6451 O O . ILE A 1 804 ? -31.720 3.521 -1.508 1.00 37.41 804 ILE A O 1
ATOM 6455 N N . MET A 1 805 ? -30.093 2.829 -2.886 1.00 40.81 805 MET A N 1
ATOM 6456 C CA . MET A 1 805 ? -29.773 4.174 -3.374 1.00 40.81 805 MET A CA 1
ATOM 6457 C C . MET A 1 805 ? -30.968 4.837 -4.080 1.00 40.81 805 MET A C 1
ATOM 6459 O O . MET A 1 805 ? -31.245 6.013 -3.846 1.00 40.81 805 MET A O 1
ATOM 6463 N N . GLY A 1 806 ? -31.727 4.086 -4.887 1.00 45.84 806 GLY A N 1
ATOM 6464 C CA . GLY A 1 806 ? -32.917 4.585 -5.582 1.00 45.84 806 GLY A CA 1
ATOM 6465 C C . GLY A 1 806 ? -34.108 4.901 -4.665 1.00 45.84 806 GLY A C 1
ATOM 6466 O O . GLY A 1 806 ? -34.929 5.752 -5.008 1.00 45.84 806 GLY A O 1
ATOM 6467 N N . TYR A 1 807 ? -34.222 4.254 -3.500 1.00 51.06 807 TYR A N 1
ATOM 6468 C CA . TYR A 1 807 ? -35.218 4.592 -2.475 1.00 51.06 807 TYR A CA 1
ATOM 6469 C C . TYR A 1 807 ? -34.943 5.974 -1.856 1.00 51.06 807 TYR A C 1
ATOM 6471 O O . TYR A 1 807 ? -35.843 6.817 -1.805 1.00 51.06 807 TYR A O 1
ATOM 6479 N N . PHE A 1 808 ? -33.692 6.267 -1.484 1.00 39.97 808 PHE A N 1
ATOM 6480 C CA . PHE A 1 808 ? 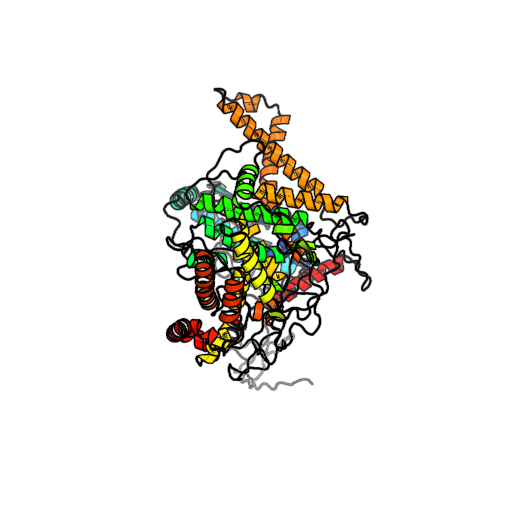-33.316 7.577 -0.930 1.00 39.97 808 PHE A CA 1
ATOM 6481 C C . PHE A 1 808 ? -33.384 8.715 -1.965 1.00 39.97 808 PHE A C 1
ATOM 6483 O O . PHE A 1 808 ? -33.725 9.848 -1.619 1.00 39.97 808 PHE A O 1
ATOM 6490 N N . GLU A 1 809 ? -33.161 8.417 -3.247 1.00 40.88 809 GLU A N 1
ATOM 6491 C CA . GLU A 1 809 ? -33.309 9.377 -4.354 1.00 40.88 809 GLU A CA 1
ATOM 6492 C C . GLU A 1 809 ? -34.782 9.775 -4.615 1.00 40.88 809 GLU A C 1
ATOM 6494 O O . GLU A 1 809 ? -35.064 10.839 -5.167 1.00 40.88 809 GLU A O 1
ATOM 6499 N N . LYS A 1 810 ? -35.745 8.939 -4.197 1.00 50.28 810 LYS A N 1
ATOM 6500 C CA . LYS A 1 810 ? -37.190 9.228 -4.277 1.00 50.28 810 LYS A CA 1
ATOM 6501 C C . LYS A 1 810 ? -37.727 10.004 -3.074 1.00 50.28 810 LYS A C 1
ATOM 6503 O O . LYS A 1 810 ? -38.714 10.705 -3.235 1.00 50.28 810 LYS A O 1
ATOM 6508 N N . LEU A 1 811 ? -37.097 9.888 -1.904 1.00 43.00 811 LEU A N 1
ATOM 6509 C CA . LEU A 1 811 ? -37.451 10.646 -0.692 1.00 43.00 811 LEU A CA 1
ATOM 6510 C C . LEU A 1 811 ? -36.922 12.092 -0.700 1.00 43.00 811 LEU A C 1
ATOM 6512 O O . LEU A 1 811 ? -37.340 12.902 0.122 1.00 43.00 811 LEU A O 1
ATOM 6516 N N . THR A 1 812 ? -35.985 12.400 -1.601 1.00 35.38 812 THR A N 1
ATOM 6517 C CA . THR A 1 812 ? -35.342 13.718 -1.760 1.00 35.38 812 THR A CA 1
ATOM 6518 C C . THR A 1 812 ? -35.949 14.577 -2.883 1.00 35.38 812 THR A C 1
ATOM 6520 O O . THR A 1 812 ? -35.514 15.713 -3.081 1.00 35.38 812 THR A O 1
ATOM 6523 N N . LYS A 1 813 ? -36.967 14.069 -3.591 1.00 32.56 813 LYS A N 1
ATOM 6524 C CA . LYS A 1 813 ? -37.860 14.822 -4.492 1.00 32.56 813 LYS A CA 1
ATOM 6525 C C . LYS A 1 813 ? -39.199 15.056 -3.814 1.00 32.56 813 LYS A C 1
ATOM 6527 O O . LYS A 1 813 ? -39.796 16.117 -4.098 1.00 32.56 813 LYS A O 1
#

Mean predicted aligned error: 18.72 Å

Sequence (813 aa):
MSRTRIVKGNITKIVGGDYKRYSKDNIENIGSKVIQIGKEGGVVYGDPEKFIPPPIDIQKSEYKLESTYAHEQLMSLAKELGEITFMLFMTQIFGYEIDAEALSRLYRDLSDNKIKAPEIIVSKGLVGRRGGPAGYSNKRKVIIVNEKFVEDATKDNDKRAELMAALVEEYGHHIDNLLRTELTSNGIPDTDVIDEGAKFAYYLFRFDIFKESQLKFAKAELPTFKGDLIIDFSTLHSKVTAYVEEDRQYDEDPTDDISNYGAGRNRKHNKNAAFAHGDIEFEALVSKELYTEDQVRKIYFGNWLRDFSQVIVKITVRGTNAAIKAQKNKVIKEVSPMQLSHEGWVQLIKILAIREFVFDPLKDSGKNPADDYKTLEEKFNKEFGGLTKDILGIYRPEEHIDNPYGLADESDATDDKGKVISFMYDGTGREKKLYAGDNGQSWKIDATKNMSSFFWKDFPERPSSVSYVKEQLKLAASKRGTPEGFRHLGGALHVLEDYFSHTNFVEISLRRLGVDAYPWVSYYKGKPYTEIPVVSGRFLTDDTMASVGPKMGDLLFDPTIKEYKRRVPGQRSLAEKFIISVLEDLGKGQKSDKAEKSASYLGVDYATWLSWFNQFLKFQDFLAQEYQNADNKEWMSRDFFEKLGARSAENLQKGMGYTGQIMAFFPKLVFNLVLGSFDEVIPEAQSHMNTNYGVNPSHSQIAKDSYSHPLNKISAELAKIAVKEVTTRFKNGMDGAALADYTTKTYFVHPSSPNARWSDSYLTDWVARNPAIVKNLKYGTIYEHAEHELLEMNSESVKKIKEIMGYFEKLTK

Nearest PDB structures (foldseek):
  2wxt-assembly1_A  TM=2.098E-01  e=1.924E+00  Clostridium perfringens
  4o79-assembly1_A  TM=1.861E-01  e=3.987E+00  Arabidopsis thaliana

Solvent-accessible surface area (backbone atoms only — not comparable to full-atom values): 46018 Å² total; per-residue (Å²): 136,86,85,83,80,89,73,78,61,69,70,78,53,81,60,93,68,97,56,58,65,46,55,88,56,80,79,82,80,93,77,97,82,84,90,89,84,86,84,86,91,79,71,87,59,72,84,73,74,77,86,72,72,77,79,82,80,72,48,67,44,91,43,45,54,49,67,56,48,60,53,53,49,53,33,49,49,39,66,73,37,55,68,67,59,43,32,55,55,47,32,75,41,66,36,79,83,56,51,56,63,10,42,51,44,50,40,52,32,40,59,70,65,67,63,72,79,63,54,58,44,30,17,72,52,66,25,68,98,87,57,34,61,49,42,55,37,80,94,75,53,31,36,35,34,17,45,65,52,57,54,44,28,76,75,35,56,67,41,30,47,53,50,50,50,49,56,29,15,34,48,26,44,50,51,48,51,36,40,34,52,77,40,28,96,76,54,60,80,91,80,72,94,70,63,42,16,57,44,33,33,66,74,63,69,83,75,60,54,89,82,43,44,63,47,79,50,36,36,41,40,47,102,89,46,77,48,75,42,60,32,71,36,49,70,55,32,52,47,48,56,63,45,62,39,86,87,60,80,72,89,65,86,87,67,82,70,92,39,40,51,42,63,44,60,78,86,67,78,75,82,87,65,47,51,13,59,42,37,35,48,49,72,44,36,54,41,99,88,72,27,53,65,73,55,43,52,31,20,40,51,19,25,45,33,49,52,57,11,51,53,46,43,72,79,41,31,23,35,62,66,65,80,48,78,49,86,69,83,92,51,87,46,83,76,61,67,83,38,40,39,66,68,39,50,47,54,49,52,41,52,53,44,33,38,66,73,44,49,48,54,35,43,74,70,74,41,85,68,76,68,28,40,68,66,46,45,56,49,36,32,72,67,63,73,51,76,46,60,48,72,42,46,51,31,48,49,40,66,60,55,35,33,48,71,82,41,67,67,38,41,80,36,35,29,64,83,67,44,62,46,61,28,50,38,82,93,73,72,42,79,45,54,33,47,61,35,49,81,88,53,46,62,43,68,32,84,88,67,39,24,33,29,37,47,72,46,66,48,100,81,41,63,6,24,47,54,47,35,33,49,25,31,31,49,10,47,76,36,58,92,38,51,65,10,26,22,26,38,13,45,25,45,42,37,56,39,36,49,35,32,31,20,38,47,56,31,38,43,40,32,68,75,72,38,66,37,41,60,72,28,65,86,47,72,93,55,59,48,82,76,53,55,42,38,32,15,24,82,54,77,59,63,32,46,68,38,49,48,58,61,49,46,56,54,58,58,57,85,68,89,70,83,90,70,87,62,59,58,85,65,39,33,57,47,57,48,48,51,49,48,52,29,55,39,40,24,50,50,59,74,66,45,87,84,76,86,72,88,78,63,80,92,63,56,43,55,53,54,40,48,53,53,51,50,52,51,51,51,52,26,51,52,29,45,53,55,58,57,39,76,76,44,102,65,93,61,78,57,65,71,66,67,37,48,70,70,52,45,50,50,50,51,48,51,56,55,48,47,61,56,50,67,66,42,51,46,53,52,47,52,50,52,61,54,47,35,54,69,94,59,82,60,67,80,64,56,64,72,58,80,84,43,46,69,54,32,44,30,82,58,45,39,31,30,47,56,84,35,93,56,22,62,61,25,42,53,53,27,24,54,51,49,37,52,54,51,49,42,47,73,75,64,48,51,21,66,59,47,25,52,51,49,43,64,39,66,74,56,44,60,77,43,82,56,41,53,83,52,50,66,60,52,53,60,46,52,75,73,35,61,74,62,55,72,55,34,53,41,81,43,75,58,65,63,43,53,77,79,57,84,84,86,76,79,58,67,64,52,41,55,52,48,44,54,52,52,56,62,60,76,75,109

Foldseek 3Di:
DDDDDDWPFDWDDDDDDPDDTFGPDDTDDDDDDDDDDDDDDGDGDDDDDPPDDDPPPFAFDPKDKDFCQLLVLLLVVLVVDDLVRQLVVVCVLLHLPQFLQLSSLVSVCSPVVVDDQAAETEGCFADDPVRHQWAADLVRLYIYGYPVLVVVLVPDQVSLVVVLLRSQLNSQVSSSSCSQPVSDPHHDDDPDPDRSSNSRSVVSDDDDLQPDQKDFGMFMDDPVDGGTRIRGNVVVNVVCVVCVPPPHPDDPPPQPPFFWQAQDDRPPDCPDFFDYLLPLLCVLAPDPQGDPPLLSLLLSLLLNLLRQQACFALLQAAAAQLQDQPPDDPDRDSDAQQHFHLVLSQLLVQLLCLCRRPVVVCVVVVHDDDLFCVVSQVVCCVSQVGTDCQLSWHDDCLLQVAQLVFPAAQQCTAHNVSHAAWHQHPLPSDIAGPAGGDPVQQQDADPVQLAGNLQCDQDPRGHRNLVLLLSLLQQLLVCPPGSRSSSSSSSSLNNLLSLLFFKLQVQLLVLVVVFLFARLFLVCRPPRSVNRGIGGAHDFCVSNCVSSQVSLCCQLPVPDDDDDDQDAQPGDGSNLSSLLSQLVRSLVSVVSNPVDPDPPDPPDGSVVVNVLSVVLSNVSSVVSVVVVVPVVDPDPDPVVCVVCPPVNVVVVVVSVVSVVVVSVPSSVVSSCSSVSSCVVGDDPVVQCPDSPQRRHHHSSQRGQTGRPRLCSVVSSVVSSVLSSVLSSCSVVSPNSNRSSCLSCVQRVHRSVDPSVCVSNVVSVVVCVVCVPSSVVSNDSDPCVVCVVPDDDDDPSVVVSVVSSVVVVVVVVD

pLDDT: mean 70.02, std 21.93, range [24.31, 97.94]

Radius of gyration: 34.15 Å; Cα contacts (8 Å, |Δi|>4): 1164; chains: 1; bounding box: 104×79×85 Å

Secondary structure (DSSP, 8-state):
---PPP--S-EEEE-SSS--EEESS-----SS-------SS----S--S---PPP----B-S-EEE--HHHHHHHHHHHHS-HHHHHHHHHHHH-TTS-HHHHHHHHHHHHTT-SPPPEEEEESSPBTTTTBSEEEETTTTEEEEEHHHHHHHHH-HHHHHHHHHHHHHHHHHHHHHHHHHTS-SS------SS-HHHHHHHHH----TTT-SEEEEEEEEETTEEEEEEEE-HHHHHHHHHHSSTTS---S-TT-----SSS----S--SS-PPPHHHHHHHHHBSSSSB-HHHHHHHHHHHHHHHHHTT-STTTB--TT---B--SSS---B----PBPHHHHHHHHHHHHHIIIIIHHHHHTT------HHHHHHHHHHHH----HHHH----GGGTT---TT--B-TT-B-TTS-BSEEEETTTTEEEES-B---SSTTSEETTTTEEGGGT--BTTB--HHHHHHHHHHHHHHTTTSHHHHHHHHHHHHHHHHHHHTBTHHHHHHHHTT-----S-GGGTT--TTTSPB-BPBP-HHHHHHHHHHHHHHHHS--SPPP-PPPPTT---HHHHHHHHHHHHHHHHHHH-TT---S-SSSS-HHHHHHHHHHHHHHHHHHHHHHHHHHTSS--STHHHHHS-HHHHHHHHHHHHHHHHHHHHHHHHHHHHHHHTTTTSPPHHHHTT----TT--BHHHH---STT-TTHHHHHHHHHHHHHHHHHHHHTT--HHHHHHHHHHHTSS-TTSGGGGGGHHHHHHHHHH-HHHHHHTTSS-HHHHHTTT---S-SHHHHHHHHHHHHHHHHT-